Protein AF-A0A1C6W9C1-F1 (afdb_monomer_lite)

pLDDT: mean 70.05, std 22.64, range [3.46, 96.0]

Radius of gyration: 82.76 Å; chains: 1; bounding box: 197×88×216 Å

InterPro domains:
  IPR041668 RBP-2-like, helical domain [PF18515] (142-446)

Foldseek 3Di:
DDDDDDDDDDDDDDDDDDYDDDDDDDDDDDDDDDDDDDDDDDDDDDDDDDDDDDDDDDDDDDDDDDDDDDDDDDDDDDDDDDDDDDDDDDDDDPDDPDDDDDDDDDPPPDPDDDDDDDDDDPPPPPPLCPPDLDADDDDLVLVLALLLDFPQDPVPLHCLLLQLLLLLLVLLLVLDVVVDDPVCVVLSVVLVVLSVVLVVLSVVLCVVLVVLSVQLVVLLVLLLDCQRCVVPPDPDPPDRSNVVSSVVSSVSRRVSSVVSSVSSVVSVVSCVVVLLVCLVPPVVPLLVSLLVLLVVLLVVLVVLLVCLVVQPLQPDPVPLVLLVLVLVVCVVLPHDVSLSSSSVVLSSSSVSLNVLLNVLNVQSVVLSVVSVVLNVVSVDRDRSVCSVVSSSVSSSSSSSNVVSSVSSVSSSVVNVSSVVSVLSSLLVLLVCLFFHRDPVNDSDPDRPQDDLPPDLVPVLLVVLQVLCCVVQVDGLVPDDLPPRDDPPVVLSVLNVVLSVLSVLLVVLSVVLVVLNVPPQDDPVRLSVQLCVQQVDDDSVSNSVSSVVSNVSSVVNVVSSVVSSVSSVVSSVSNVVSSVVSVVSSVVSVVVVVVVVVLVVLLVVLVVLLVVLVVLLVLLVLLVVLVVLLVVLLVVVVVLCVLQPDDPVVLNVVSVVLVVVLVVLSCVQDVDDSVVLSVLSVVLNPVPCSVPDPDPVVSVVNVVSSCVSSVRCVPRDPVSSVVSSVSSVVSSVVSVVSVVVSVVVSLVVLLVVLVVLLVVLVVLLVVLVVLLVVLLVLLVVLVVLLVQLVVFLVVVVPPPCNPDGPVVSNVVSLVVSVVSVVVSVVSVCVSVVSLVVSVVSLVVSVVSVVSVVVVCVVDDDDDDVSVVVSVVSSVVSCVSSDPVVSVVSVVSNVVSVCSNVVSNVSSVCSVCCVPPPDDDDDDDDDDDDDDDDDDDDPPPLPPVLPVLVVVLVVLCPDPPDDPVVSVVVSVVSVVVSVVRNPPPPPPGD

Organism: Plasmodium chabaudi chabaudi (NCBI:txid31271)

Sequence (988 aa):
MKKFIYITTTYIVLFASLEGTYGRRIETEKKNHDTQLNNFYLYHNLGGNLNDSNPSNEKHDNNKNDVISDNKFIQPHSITYFGNQKDTANNEITLYNDYTNQNDFDTFKSFNNDNEKENRRETIVKSSFIQKFIHPSFDHSLYNKIDIIYGTSYANENLEFFYVNLVVACELQNLLSMNTYARSKPVIESTRAKLRQVDGNIAKTIKECENIKKQLINAMLNFQNPLFEFYKKRIHGYYNPYAGPQIEYVKCMLPRYTNLKRQVDDAIAIMKPEYDYLTYYRYKTVDYFYKKYAISTKQHIITHLNNLKNYTVINDNETVPHIKSLIEILKSEGEHESLAAKLFFLEKQIEDAINKSRIYVEKCKLSDSLMNDYLKDSQISHYYYELLDKITLIANRRSIFMYNFNNLKSLETVYKYQKEVLNRFVKTLGSLLIEKPDPNNDQIFKDDFDEFDKPIPKSNFTELETKFFEIFKQKWDSYDNEKTLGKNGNQDNNVSLILQHMTKFKDLIDTMESYKTKDVLSKEEVLSRIDTHLNKKNYKEIENGLKESYKLTKEWKKLKHEIKTKLEEDNAKALQLETEIKDLFKTYLEINGEAIRLNTLKFELKEKIQNISDKNEYVKKAIDLKKVVENNNAYIDELAKISPYHVTEYVNKKDKIYSTINSELSKIYQGDLDALYNQLSSVVKENAIDNTEDKTELENLKSKIHEEYNKIQTMETEAVKLNLSTIESKKNELSTIIAEMKKHIYEKLNNELNTKLEDFKNKKNQLSNNISDYSNYNDELNKYKSKISEIKNQYNDQSNIDNIKDEDAKQNYEQSKEYAKTISAKEDEISKTINEIKHMKADILNKVNVFADLENNHKEKINPEHESFAELVNKIKSETSDDQLNGYEKNFNDSKSLINETKKSIEEEYQNMNILKKVNGYLKVCKNTTESIEIFRNKQKKLNEMLNQNIETIKNCNLIEKSYTNKFGNTLTDKKTELEKTFTELSL

Secondary structure (DSSP, 8-state):
----------------------------------------------------------------------------------------------------------TTS-------------------------PPP--TTGGG-GGGSTT--TTTS--HHHHHHHHHHHHHHHHHHTT--TTTHHHHHHHHHHHHHHHHHHHHHHHHTHHHHHHHHHHHHHHH-TTTTTT---S-TT--TTHHHHHHHHHHHHHHHHHHHHHHHHHHHHHHHHHHHHHHHHHHHHHHHHHHHHHHHHHHHHHHHTTGGG-GGGT--SHHHHHHHHHHHHHHHT--HHHHHHHHHHHHHHHHHHHHHHHHHHHHHHHHHHHHHHHHHTTS---GGGHHHHHHHHHHHHHHHHHHHHHHHHHHHHHHHHHHHHHHHHHHHHHHHH-PPPSS--S----TT-TT-SPPSHHHHHHHHHHHHHHHSS-GGG--TTTS--S-HHHHHHHHHHHHHHHHHHHHHHHHHHTTSS----HHHHHHHHHHHH--SSHHHHHHHHHHHHHHHHHHHHHHHHHHHHHHHHHHHHHHHHHHHHHHHHHHHHHHHHHHHHHHHHHHHHHHHHHHHHHHHHHHHHHHHHHHHHHHHHHHHHHHHH-SS--HHHHHHHHHHHHHHHHHHHHH-SS-HHHHHHHHHHHTT---TTT---HHHHHHHHHHHHHHHHHHHT--HHHHHHHHHHHHHHHHHHHHHHHHHHHHHHHHHHHHHHHHHH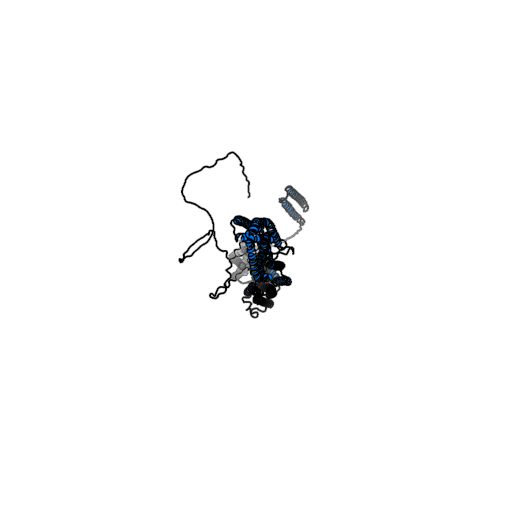HHHHHHHHHHHHHHHHHTHHHHHHHHHHHHHHHHHHHHSTT-TT---HHHHHHHHHHHHHHHHHHHHHHHHHHHHHHHHHHHHHHHHHHHHHHHHHHHT------THHHHHHHHHHHHHHHT-HHHHHHHHHHHHHHHHHHHHHHHHHHHHHHTTT--------------------GGGGGGGGGTTHHHHHHHHHHT--SS-HHHHHHHHHHHHHHHHHHHGGGGGG--

Structure (mmCIF, N/CA/C/O backbone):
data_AF-A0A1C6W9C1-F1
#
_entry.id   AF-A0A1C6W9C1-F1
#
loop_
_atom_site.group_PDB
_atom_site.id
_atom_site.type_symbol
_atom_site.label_atom_id
_atom_site.label_alt_id
_atom_site.label_comp_id
_atom_site.label_asym_id
_atom_site.label_entity_id
_atom_site.label_seq_id
_atom_site.pdbx_PDB_ins_code
_atom_site.Cartn_x
_atom_site.Cartn_y
_atom_site.Cartn_z
_atom_site.occupancy
_atom_site.B_iso_or_equiv
_atom_site.auth_seq_id
_atom_site.auth_comp_id
_atom_site.auth_asym_id
_atom_site.auth_atom_id
_atom_site.pdbx_PDB_model_num
ATOM 1 N N . MET A 1 1 ? -65.402 14.819 9.515 1.00 27.70 1 MET A N 1
ATOM 2 C CA . MET A 1 1 ? -64.866 13.642 8.780 1.00 27.70 1 MET A CA 1
ATOM 3 C C . MET A 1 1 ? -64.362 14.089 7.407 1.00 27.70 1 MET A C 1
ATOM 5 O O . MET A 1 1 ? -64.783 15.151 6.979 1.00 27.70 1 MET A O 1
ATOM 9 N N . LYS A 1 2 ? -63.472 13.295 6.775 1.00 25.50 2 LYS A N 1
ATOM 10 C CA . LYS A 1 2 ? -63.369 12.949 5.323 1.00 25.50 2 LYS A CA 1
ATOM 11 C C . LYS A 1 2 ? -64.266 13.780 4.367 1.00 25.50 2 LYS A C 1
ATOM 13 O O . LYS A 1 2 ? -65.445 13.883 4.666 1.00 25.50 2 LYS A O 1
ATOM 18 N N . LYS A 1 3 ? -63.932 14.248 3.156 1.00 25.17 3 LYS A N 1
ATOM 19 C CA . LYS A 1 3 ? -62.969 13.975 2.046 1.00 25.17 3 LYS A CA 1
ATOM 20 C C . LYS A 1 3 ? -63.687 14.570 0.771 1.00 25.17 3 LYS A C 1
ATOM 22 O O . LYS A 1 3 ? -64.852 14.923 0.903 1.00 25.17 3 LYS A O 1
ATOM 27 N N . PHE A 1 4 ? -63.226 14.562 -0.492 1.00 22.94 4 PHE A N 1
ATOM 28 C CA . PHE A 1 4 ? -61.932 14.825 -1.170 1.00 22.94 4 PHE A CA 1
ATOM 29 C C . PHE A 1 4 ? -62.109 14.519 -2.695 1.00 22.94 4 PHE A C 1
ATOM 31 O O . PHE A 1 4 ? -62.665 13.463 -2.986 1.00 22.94 4 PHE A O 1
ATOM 38 N N . ILE A 1 5 ? -61.526 15.320 -3.621 1.00 25.52 5 ILE A N 1
ATOM 39 C CA . ILE A 1 5 ? -61.336 15.063 -5.094 1.00 25.52 5 ILE A CA 1
ATOM 40 C C . ILE A 1 5 ? -62.679 15.003 -5.911 1.00 25.52 5 ILE A C 1
ATOM 42 O O . ILE A 1 5 ? -63.713 14.747 -5.309 1.00 25.52 5 ILE A O 1
ATOM 46 N N . TYR A 1 6 ? -62.857 15.291 -7.221 1.00 22.55 6 TYR A N 1
ATOM 47 C CA . TYR A 1 6 ? -62.050 15.506 -8.459 1.00 22.55 6 TYR A CA 1
ATOM 48 C C . TYR A 1 6 ? -62.487 16.815 -9.206 1.00 22.55 6 TYR A C 1
ATOM 50 O O . TYR A 1 6 ? -63.576 17.299 -8.919 1.00 22.55 6 TYR A O 1
ATOM 58 N N . ILE A 1 7 ? -61.716 17.550 -10.048 1.00 22.97 7 ILE A N 1
ATOM 59 C CA . ILE A 1 7 ? -60.753 17.238 -11.155 1.00 22.97 7 ILE A CA 1
ATOM 60 C C . ILE A 1 7 ? -61.514 16.756 -12.433 1.00 22.97 7 ILE A C 1
ATOM 62 O O . ILE A 1 7 ? -62.375 15.900 -12.302 1.00 22.97 7 ILE A O 1
ATOM 66 N N . THR A 1 8 ? -61.367 17.238 -13.688 1.00 24.42 8 THR A N 1
ATOM 67 C CA . THR A 1 8 ? -60.369 18.067 -14.436 1.00 24.42 8 THR A CA 1
ATOM 68 C C . THR A 1 8 ? -61.051 18.877 -15.575 1.00 24.42 8 THR A C 1
ATOM 70 O O . THR A 1 8 ? -62.169 18.535 -15.953 1.00 24.42 8 THR A O 1
ATOM 73 N N . THR A 1 9 ? -60.355 19.836 -16.221 1.00 24.34 9 THR A N 1
ATOM 74 C CA . THR A 1 9 ? -60.851 20.636 -17.380 1.00 24.34 9 THR A CA 1
ATOM 75 C C . THR A 1 9 ? -59.701 21.033 -18.349 1.00 24.34 9 THR A C 1
ATOM 77 O O . THR A 1 9 ? -58.560 21.079 -17.903 1.00 24.34 9 THR A O 1
ATOM 80 N N . THR A 1 10 ? -59.927 21.460 -19.608 1.00 25.28 10 THR A N 1
ATOM 81 C CA . THR A 1 10 ? -60.122 20.608 -20.815 1.00 25.28 10 THR A CA 1
ATOM 82 C C . THR A 1 10 ? -59.780 21.363 -22.137 1.00 25.28 10 THR A C 1
ATOM 84 O O . THR A 1 10 ? -60.109 22.542 -22.241 1.00 25.28 10 THR A O 1
ATOM 87 N N . TYR A 1 11 ? -59.180 20.694 -23.146 1.00 23.39 11 TYR A N 1
ATOM 88 C CA . TYR A 1 11 ? -58.782 21.220 -24.493 1.00 23.39 11 TYR A CA 1
ATOM 89 C C . TYR A 1 11 ? -57.946 22.544 -24.467 1.00 23.39 11 TYR A C 1
ATOM 91 O O . TYR A 1 11 ? -57.423 22.870 -23.408 1.00 23.39 11 TYR A O 1
ATOM 99 N N . ILE A 1 12 ? -57.618 23.325 -25.523 1.00 24.33 12 ILE A N 1
ATOM 100 C CA . ILE A 1 12 ? -57.845 23.402 -27.001 1.00 24.33 12 ILE A CA 1
ATOM 101 C C . ILE A 1 12 ? -56.511 23.960 -27.609 1.00 24.33 12 ILE A C 1
ATOM 103 O O . ILE A 1 12 ? -55.920 24.811 -26.954 1.00 24.33 12 ILE A O 1
ATOM 107 N N . VAL A 1 13 ? -55.869 23.610 -28.746 1.00 23.17 13 VAL A N 1
ATOM 108 C CA . VAL A 1 13 ? -56.087 22.816 -29.992 1.00 23.17 13 VAL A CA 1
ATOM 109 C C . VAL A 1 13 ? -56.267 23.641 -31.302 1.00 23.17 13 VAL A C 1
ATOM 111 O O . VAL A 1 13 ? -57.380 23.998 -31.657 1.00 23.17 13 VAL A O 1
ATOM 114 N N . LEU A 1 14 ? -55.146 23.824 -32.037 1.00 23.52 14 LEU A N 1
ATOM 115 C CA . LEU A 1 14 ? -54.945 24.085 -33.495 1.00 23.52 14 LEU A CA 1
ATOM 116 C C . LEU A 1 14 ? -55.646 25.251 -34.245 1.00 23.52 14 LEU A C 1
ATOM 118 O O . LEU A 1 14 ? -56.863 25.344 -34.267 1.00 23.52 14 LEU A O 1
ATOM 122 N N . PHE A 1 15 ? -54.861 25.988 -35.056 1.00 23.09 15 PHE A N 1
ATOM 123 C CA . PHE A 1 15 ? -55.059 26.177 -36.519 1.00 23.09 15 PHE A CA 1
ATOM 124 C C . PHE A 1 15 ? -53.733 26.644 -37.187 1.00 23.09 15 PHE A C 1
ATOM 126 O O . PHE A 1 15 ? -52.710 26.671 -36.501 1.00 23.09 15 PHE A O 1
ATOM 133 N N . ALA A 1 16 ? -53.681 26.890 -38.510 1.00 24.77 16 ALA A N 1
ATOM 134 C CA . ALA A 1 16 ? -52.428 26.794 -39.289 1.00 24.77 16 ALA A CA 1
ATOM 135 C C . ALA A 1 16 ? -52.236 27.776 -40.478 1.00 24.77 16 ALA A C 1
ATOM 137 O O . ALA A 1 16 ? -53.202 28.304 -41.020 1.00 24.77 16 ALA A O 1
ATOM 138 N N . SER A 1 17 ? -50.984 27.807 -40.975 1.00 24.00 17 SER A N 1
ATOM 139 C CA . SER A 1 17 ? -50.546 27.939 -42.392 1.00 24.00 17 SER A CA 1
ATOM 140 C C . SER A 1 17 ? -50.217 29.309 -43.042 1.00 24.00 17 SER A C 1
ATOM 142 O O . SER A 1 17 ? -50.783 30.337 -42.694 1.00 24.00 17 SER A O 1
ATOM 144 N N . LEU A 1 18 ? -49.333 29.201 -44.061 1.00 23.80 18 LEU A N 1
ATOM 145 C CA . LEU A 1 18 ? -49.008 30.082 -45.213 1.00 23.80 18 LEU A CA 1
ATOM 146 C C . LEU A 1 18 ? -47.905 31.179 -45.122 1.00 23.80 18 LEU A C 1
ATOM 148 O O . LEU A 1 18 ? -48.013 32.134 -44.369 1.00 23.80 18 LEU A O 1
ATOM 152 N N . GLU A 1 19 ? -46.913 31.013 -46.026 1.00 24.11 19 GLU A N 1
ATOM 153 C CA . GLU A 1 19 ? -46.139 32.009 -46.825 1.00 24.11 19 GLU A CA 1
ATOM 154 C C . GLU A 1 19 ? -45.253 33.089 -46.128 1.00 24.11 19 GLU A C 1
ATOM 156 O O . GLU A 1 19 ? -45.511 33.519 -45.015 1.00 24.11 19 GLU A O 1
ATOM 161 N N . GLY A 1 20 ? -44.144 33.587 -46.714 1.00 22.75 20 GLY A N 1
ATOM 162 C CA . GLY A 1 20 ? -43.432 33.167 -47.937 1.00 22.75 20 GLY A CA 1
ATOM 163 C C . GLY A 1 20 ? -42.252 34.078 -48.384 1.00 22.75 20 GLY A C 1
ATOM 164 O O . GLY A 1 20 ? -42.460 35.211 -48.788 1.00 22.75 20 GLY A O 1
ATOM 165 N N . THR A 1 21 ? -41.024 33.527 -48.429 1.00 23.30 21 THR A N 1
ATOM 166 C CA . THR A 1 21 ? -39.892 33.839 -49.364 1.00 23.30 21 THR A CA 1
ATOM 167 C C . THR A 1 21 ? -39.228 35.243 -49.538 1.00 23.30 21 THR A C 1
ATOM 169 O O . THR A 1 21 ? -39.821 36.166 -50.073 1.00 23.30 21 THR A O 1
ATOM 172 N N . TYR A 1 22 ? -37.882 35.245 -49.387 1.00 22.22 22 TYR A N 1
ATOM 173 C CA . TYR A 1 22 ? -36.824 35.967 -50.164 1.00 22.22 22 TYR A CA 1
ATOM 174 C C . TYR A 1 22 ? -36.498 37.487 -50.012 1.00 22.22 22 TYR A C 1
ATOM 176 O O . TYR A 1 22 ? -37.352 38.333 -49.800 1.00 22.22 22 TYR A O 1
ATOM 184 N N . GLY A 1 23 ? -35.202 37.810 -50.245 1.00 23.12 23 GLY A N 1
ATOM 185 C CA . GLY A 1 23 ? -34.590 39.162 -50.367 1.00 23.12 23 GLY A CA 1
ATOM 186 C C . GLY A 1 23 ? -33.672 39.529 -49.180 1.00 23.12 23 GLY A C 1
ATOM 187 O O . GLY A 1 23 ? -34.161 39.631 -48.067 1.00 23.12 23 GLY A O 1
ATOM 188 N N . ARG A 1 24 ? -32.330 39.660 -49.220 1.00 21.92 24 ARG A N 1
ATOM 189 C CA . ARG A 1 24 ? -31.257 39.946 -50.218 1.00 21.92 24 ARG A CA 1
ATOM 190 C C . ARG A 1 24 ? -30.786 41.420 -50.338 1.00 21.92 24 ARG A C 1
ATOM 192 O O . ARG A 1 24 ? -31.038 42.060 -51.345 1.00 21.92 24 ARG A O 1
ATOM 199 N N . ARG A 1 25 ? -29.967 41.839 -49.353 1.00 24.83 25 ARG A N 1
ATOM 200 C CA . ARG A 1 25 ? -28.681 42.597 -49.440 1.00 24.83 25 ARG A CA 1
ATOM 201 C C . ARG A 1 25 ? -28.566 43.857 -50.334 1.00 24.83 25 ARG A C 1
ATOM 203 O O . ARG A 1 25 ? -28.588 43.721 -51.549 1.00 24.83 25 ARG A O 1
ATOM 210 N N . ILE A 1 26 ? -28.206 44.993 -49.712 1.00 23.64 26 ILE A N 1
ATOM 211 C CA . ILE A 1 26 ? -27.353 46.133 -50.174 1.00 23.64 26 ILE A CA 1
ATOM 212 C C . ILE A 1 26 ? -27.225 47.079 -48.939 1.00 23.64 26 ILE A C 1
ATOM 214 O O . ILE A 1 26 ? -28.203 47.203 -48.209 1.00 23.64 26 ILE A O 1
ATOM 218 N N . GLU A 1 27 ? -26.056 47.508 -48.428 1.00 24.28 27 GLU A N 1
ATOM 219 C CA . GLU A 1 27 ? -24.995 48.397 -48.979 1.00 24.28 27 GLU A CA 1
ATOM 220 C C . GLU A 1 27 ? -25.460 49.885 -49.054 1.00 24.28 27 GLU A C 1
ATOM 222 O O . GLU A 1 27 ? -26.608 50.129 -49.395 1.00 24.28 27 GLU A O 1
ATOM 227 N N . THR A 1 28 ? -24.703 50.950 -48.713 1.00 25.48 28 THR A N 1
ATOM 228 C CA . THR A 1 28 ? -23.294 51.137 -48.260 1.00 25.48 28 THR A CA 1
ATOM 229 C C . THR A 1 28 ? -23.062 52.571 -47.695 1.00 25.48 28 THR A C 1
ATOM 231 O O . THR A 1 28 ? -23.976 53.385 -47.734 1.00 25.48 28 THR A O 1
ATOM 234 N N . GLU A 1 29 ? -21.802 52.890 -47.318 1.00 25.20 29 GLU A N 1
ATOM 235 C CA . GLU A 1 29 ? -21.146 54.236 -47.297 1.00 25.20 29 GLU A CA 1
ATOM 236 C C . GLU A 1 29 ? -21.081 55.007 -45.947 1.00 25.20 29 GLU A C 1
ATOM 238 O O . GLU A 1 29 ? -22.024 54.963 -45.170 1.00 25.20 29 GLU A O 1
ATOM 243 N N . LYS A 1 30 ? -19.997 55.735 -45.583 1.00 26.66 30 LYS A N 1
ATOM 244 C CA . LYS A 1 30 ? -18.666 55.967 -46.222 1.00 26.66 30 LYS A CA 1
ATOM 245 C C . LYS A 1 30 ? -17.592 56.443 -45.201 1.00 26.66 30 LYS A C 1
ATOM 247 O O . LYS A 1 30 ? -17.914 57.293 -44.390 1.00 26.66 30 LYS A O 1
ATOM 252 N N . LYS A 1 31 ? -16.343 55.948 -45.356 1.00 26.61 31 LYS A N 1
ATOM 253 C CA . LYS A 1 31 ? -14.986 56.597 -45.289 1.00 26.61 31 LYS A CA 1
ATOM 254 C C . LYS A 1 31 ? -14.658 57.685 -44.228 1.00 26.61 31 LYS A C 1
ATOM 256 O O . LYS A 1 31 ? -15.507 58.477 -43.867 1.00 26.61 31 LYS A O 1
ATOM 261 N N . ASN A 1 32 ? -13.415 57.878 -43.760 1.00 26.66 32 ASN A N 1
ATOM 262 C CA . ASN A 1 32 ? -12.067 57.332 -44.077 1.00 26.66 32 ASN A CA 1
ATOM 263 C C . ASN A 1 32 ? -11.255 57.231 -42.736 1.00 26.66 32 ASN A C 1
ATOM 265 O O . ASN A 1 32 ? -11.911 57.219 -41.701 1.00 26.66 32 ASN A O 1
ATOM 269 N N . HIS A 1 33 ? -9.924 57.130 -42.555 1.00 27.17 33 HIS A N 1
ATOM 270 C CA . HIS A 1 33 ? -8.646 57.202 -43.315 1.00 27.17 33 HIS A CA 1
ATOM 271 C C . HIS A 1 33 ? -7.688 56.121 -42.702 1.00 27.17 33 HIS A C 1
ATOM 273 O O . HIS A 1 33 ? -7.901 55.719 -41.563 1.00 27.17 33 HIS A O 1
ATOM 279 N N . ASP A 1 34 ? -6.826 55.420 -43.454 1.00 26.67 34 ASP A N 1
ATOM 280 C CA . ASP A 1 34 ? -5.367 55.638 -43.691 1.00 26.67 34 ASP A CA 1
ATOM 281 C C . ASP A 1 34 ? -4.448 55.684 -42.439 1.00 26.67 34 ASP A C 1
ATOM 283 O O . ASP A 1 34 ? -4.754 56.406 -41.499 1.00 26.67 34 ASP A O 1
ATOM 287 N N . THR A 1 35 ? -3.298 54.984 -42.339 1.00 25.91 35 THR A N 1
ATOM 288 C CA . THR A 1 35 ? -2.483 54.132 -43.262 1.00 25.91 35 THR A CA 1
ATOM 289 C C . THR A 1 35 ? -1.680 53.051 -42.476 1.00 25.91 35 THR A C 1
ATOM 291 O O . THR A 1 35 ? -1.628 53.139 -41.256 1.00 25.91 35 THR A O 1
ATOM 294 N N . GLN A 1 36 ? -0.930 52.066 -43.024 1.00 24.98 36 GLN A N 1
ATOM 295 C CA . GLN A 1 36 ? -1.016 51.131 -44.184 1.00 24.98 36 GLN A CA 1
ATOM 296 C C . GLN A 1 36 ? 0.091 50.024 -44.032 1.00 24.98 36 GLN A C 1
ATOM 298 O O . GLN A 1 36 ? 1.056 50.261 -43.321 1.00 24.98 36 GLN A O 1
ATOM 303 N N . LEU A 1 37 ? -0.068 48.861 -44.707 1.00 23.09 37 LEU A N 1
ATOM 304 C CA . LEU A 1 37 ? 0.914 47.925 -45.360 1.00 23.09 37 LEU A CA 1
ATOM 305 C C . LEU A 1 37 ? 2.368 47.713 -44.791 1.00 23.09 37 LEU A C 1
ATOM 307 O O . LEU A 1 37 ? 3.017 48.663 -44.390 1.00 23.09 37 LEU A O 1
ATOM 311 N N . ASN A 1 38 ? 3.043 46.539 -44.850 1.00 21.45 38 ASN A N 1
ATOM 312 C CA . ASN A 1 38 ? 2.804 45.251 -45.550 1.00 21.45 38 ASN A CA 1
ATOM 313 C C . ASN A 1 38 ? 3.603 44.032 -44.959 1.00 21.45 38 ASN A C 1
ATOM 315 O O . ASN A 1 38 ? 4.217 44.132 -43.904 1.00 21.45 38 ASN A O 1
ATOM 319 N N . ASN A 1 39 ? 3.584 42.883 -45.660 1.00 23.27 39 ASN A N 1
ATOM 320 C CA . ASN A 1 39 ? 4.070 41.531 -45.279 1.00 23.27 39 ASN A CA 1
ATOM 321 C C . ASN A 1 39 ? 5.590 41.196 -45.477 1.00 23.27 39 ASN A C 1
ATOM 323 O O . ASN A 1 39 ? 6.290 41.910 -46.186 1.00 23.27 39 ASN A O 1
ATOM 327 N N . PHE A 1 40 ? 5.984 39.985 -45.004 1.00 21.69 40 PHE A N 1
ATOM 328 C CA . PHE A 1 40 ? 7.087 39.055 -45.421 1.00 21.69 40 PHE A CA 1
ATOM 329 C C . PHE A 1 40 ? 8.444 38.945 -44.649 1.00 21.69 40 PHE A C 1
ATOM 331 O O . PHE A 1 40 ? 9.349 39.738 -44.849 1.00 21.69 40 PHE A O 1
ATOM 338 N N . TYR A 1 41 ? 8.603 37.804 -43.939 1.00 21.62 41 TYR A N 1
ATOM 339 C CA . TYR A 1 41 ? 9.703 36.788 -43.967 1.00 21.62 41 TYR A CA 1
ATOM 340 C C . TYR A 1 41 ? 11.221 37.085 -43.713 1.00 21.62 41 TYR A C 1
ATOM 342 O O . TYR A 1 41 ? 11.785 38.064 -44.173 1.00 21.62 41 TYR A O 1
ATOM 350 N N . LEU A 1 42 ? 11.894 36.037 -43.175 1.00 20.81 42 LEU A N 1
ATOM 351 C CA . LEU A 1 42 ? 13.330 35.630 -43.288 1.00 20.81 42 LEU A CA 1
ATOM 352 C C . LEU A 1 42 ? 14.462 36.308 -42.449 1.00 20.81 42 LEU A C 1
ATOM 354 O O . LEU A 1 42 ? 15.037 37.307 -42.847 1.00 20.81 42 LEU A O 1
ATOM 358 N N . TYR A 1 43 ? 14.896 35.576 -41.403 1.00 21.06 43 TYR A N 1
ATOM 359 C CA . TYR A 1 43 ? 16.283 35.222 -40.985 1.00 21.06 43 TYR A CA 1
ATOM 360 C C . TYR A 1 43 ? 17.428 36.247 -40.712 1.00 21.06 43 TYR A C 1
ATOM 362 O O . TYR A 1 43 ? 17.757 37.104 -41.517 1.00 21.06 43 TYR A O 1
ATOM 370 N N . HIS A 1 44 ? 18.206 35.878 -39.673 1.00 22.97 44 HIS A N 1
ATOM 371 C CA . HIS A 1 44 ? 19.654 36.089 -39.419 1.00 22.97 44 HIS A CA 1
ATOM 372 C C . HIS A 1 44 ? 20.233 37.406 -38.830 1.00 22.97 44 HIS A C 1
ATOM 374 O O . HIS A 1 44 ? 20.428 38.390 -39.526 1.00 22.97 44 HIS A O 1
ATOM 380 N N . ASN A 1 45 ? 20.784 37.227 -37.614 1.00 23.25 45 ASN A N 1
ATOM 381 C CA . ASN A 1 45 ? 22.105 37.665 -37.107 1.00 23.25 45 ASN A CA 1
ATOM 382 C C . ASN A 1 45 ? 22.421 39.150 -36.810 1.00 23.25 45 ASN A C 1
ATOM 384 O O . ASN A 1 45 ? 22.118 40.045 -37.583 1.00 23.25 45 ASN A O 1
ATOM 388 N N . LEU A 1 46 ? 23.245 39.318 -35.753 1.00 23.05 46 LEU A N 1
ATOM 389 C CA . LEU A 1 46 ? 23.882 40.552 -35.242 1.00 23.05 46 LEU A CA 1
ATOM 390 C C . LEU A 1 46 ? 22.895 41.565 -34.608 1.00 23.05 46 LEU A C 1
ATOM 392 O O . LEU A 1 46 ? 21.811 41.781 -35.124 1.00 23.05 46 LEU A O 1
ATOM 396 N N . GLY A 1 47 ? 23.200 42.238 -33.493 1.00 20.67 47 GLY A N 1
ATOM 397 C CA . GLY A 1 47 ? 24.323 42.097 -32.553 1.00 20.67 47 GLY A CA 1
ATOM 398 C C . GLY A 1 47 ? 24.570 43.395 -31.758 1.00 20.67 47 GLY A C 1
ATOM 399 O O . GLY A 1 47 ? 24.323 44.471 -32.283 1.00 20.67 47 GLY A O 1
ATOM 400 N N . GLY A 1 48 ? 25.110 43.305 -30.534 1.00 20.70 48 GLY A N 1
ATOM 401 C CA . GLY A 1 48 ? 25.706 44.459 -29.830 1.00 20.70 48 GLY A CA 1
ATOM 402 C C . GLY A 1 48 ? 24.829 45.231 -28.826 1.00 20.70 48 GLY A C 1
ATOM 403 O O . GLY A 1 48 ? 24.244 46.248 -29.160 1.00 20.70 48 GLY A O 1
ATOM 404 N N . ASN A 1 49 ? 24.836 44.762 -27.573 1.00 21.67 49 ASN A N 1
ATOM 405 C CA . ASN A 1 49 ? 25.281 45.500 -26.374 1.00 21.67 49 ASN A CA 1
ATOM 406 C C . ASN A 1 49 ? 24.991 47.022 -26.234 1.00 21.67 49 ASN A C 1
ATOM 408 O O . ASN A 1 49 ? 25.555 47.805 -26.993 1.00 21.67 49 ASN A O 1
ATOM 412 N N . LEU A 1 50 ? 24.293 47.428 -25.156 1.00 22.67 50 LEU A N 1
ATOM 413 C CA . LEU A 1 50 ? 24.801 48.301 -24.062 1.00 22.67 50 LEU A CA 1
ATOM 414 C C . LEU A 1 50 ? 23.680 48.701 -23.059 1.00 22.67 50 LEU A C 1
ATOM 416 O O . LEU A 1 50 ? 22.586 49.048 -23.481 1.00 22.67 50 LEU A O 1
ATOM 420 N N . ASN A 1 51 ? 24.005 48.627 -21.757 1.00 22.55 51 ASN A N 1
ATOM 421 C CA . ASN A 1 51 ? 23.790 49.573 -20.629 1.00 22.55 51 ASN A CA 1
ATOM 422 C C . ASN A 1 51 ? 22.529 50.499 -20.587 1.00 22.55 51 ASN A C 1
ATOM 424 O O . ASN A 1 51 ? 22.122 51.053 -21.597 1.00 22.55 51 ASN A O 1
ATOM 428 N N . ASP A 1 52 ? 21.918 50.835 -19.436 1.00 22.28 52 ASP A N 1
ATOM 429 C CA . ASP A 1 52 ? 22.274 50.592 -18.020 1.00 22.28 52 ASP A CA 1
ATOM 430 C C . ASP A 1 52 ? 21.084 50.832 -17.043 1.00 22.28 52 ASP A C 1
ATOM 432 O O . ASP A 1 52 ? 19.993 51.217 -17.458 1.00 22.28 52 ASP A O 1
ATOM 436 N N . SER A 1 53 ? 21.356 50.744 -15.732 1.00 23.28 53 SER A N 1
ATOM 437 C CA . SER A 1 53 ? 20.630 51.390 -14.605 1.00 23.28 53 SER A CA 1
ATOM 438 C C . SER A 1 53 ? 19.282 50.826 -14.086 1.00 23.28 53 SER A C 1
ATOM 440 O O . SER A 1 53 ? 18.189 51.140 -14.547 1.00 23.28 53 SER A O 1
ATOM 442 N N . ASN A 1 54 ? 19.403 50.100 -12.965 1.00 21.06 54 ASN A N 1
ATOM 443 C CA . ASN A 1 54 ? 18.511 50.128 -11.782 1.00 21.06 54 ASN A CA 1
ATOM 444 C C . ASN A 1 54 ? 18.459 51.560 -11.148 1.00 21.06 54 ASN A C 1
ATOM 446 O O . ASN A 1 54 ? 19.308 52.365 -11.542 1.00 21.06 54 ASN A O 1
ATOM 450 N N . PRO A 1 55 ? 17.610 51.904 -10.131 1.00 35.56 55 PRO A N 1
ATOM 451 C CA . PRO A 1 55 ? 16.955 51.006 -9.158 1.00 35.56 55 PRO A CA 1
ATOM 452 C C . PRO A 1 55 ? 15.513 51.369 -8.682 1.00 35.56 55 PRO A C 1
ATOM 454 O O . PRO A 1 55 ? 14.912 52.342 -9.116 1.00 35.56 55 PRO A O 1
ATOM 457 N N . SER A 1 56 ? 15.012 50.555 -7.735 1.00 24.44 56 SER A N 1
ATOM 458 C CA . SER A 1 56 ? 14.137 50.838 -6.560 1.00 24.44 56 SER A CA 1
ATOM 459 C C . SER A 1 56 ? 13.461 52.223 -6.407 1.00 24.44 56 SER A C 1
ATOM 461 O O . SER A 1 56 ? 14.115 53.246 -6.576 1.00 24.44 56 SER A O 1
ATOM 463 N N . ASN A 1 57 ? 12.248 52.346 -5.852 1.00 22.61 57 ASN A N 1
ATOM 464 C CA . ASN A 1 57 ? 11.818 51.837 -4.531 1.00 22.61 57 ASN A CA 1
ATOM 465 C C . ASN A 1 57 ? 10.304 52.068 -4.336 1.00 22.61 57 ASN A C 1
ATOM 467 O O . ASN A 1 57 ? 9.824 53.081 -4.826 1.00 22.61 57 ASN A O 1
ATOM 471 N N . GLU A 1 58 ? 9.616 51.275 -3.497 1.00 24.56 58 GLU A N 1
ATOM 472 C CA . GLU A 1 58 ? 8.612 51.808 -2.545 1.00 24.56 58 GLU A CA 1
ATOM 473 C C . GLU A 1 58 ? 8.203 50.792 -1.456 1.00 24.56 58 GLU A C 1
ATOM 475 O O . GLU A 1 58 ? 8.584 49.621 -1.515 1.00 24.56 58 GLU A O 1
ATOM 480 N N . LYS A 1 59 ? 7.498 51.256 -0.410 1.00 27.06 59 LYS A N 1
ATOM 481 C CA . LYS A 1 59 ? 7.178 50.494 0.814 1.00 27.06 59 LYS A CA 1
ATOM 482 C C . LYS A 1 59 ? 5.731 50.696 1.293 1.00 27.06 59 LYS A C 1
ATOM 484 O O . LYS A 1 59 ? 5.324 51.830 1.494 1.00 27.06 59 LYS A O 1
ATOM 489 N N . HIS A 1 60 ? 5.102 49.574 1.652 1.00 22.58 60 HIS A N 1
ATOM 490 C CA . HIS A 1 60 ? 4.167 49.360 2.775 1.00 22.58 60 HIS A CA 1
ATOM 491 C C . HIS A 1 60 ? 2.837 50.143 2.922 1.00 22.58 60 HIS A C 1
ATOM 493 O O . HIS A 1 60 ? 2.815 51.347 3.133 1.00 22.58 60 HIS A O 1
ATOM 499 N N . ASP A 1 61 ? 1.774 49.329 3.032 1.00 24.02 61 ASP A N 1
ATOM 500 C CA . ASP A 1 61 ? 0.615 49.390 3.950 1.00 24.02 61 ASP A CA 1
ATOM 501 C C . ASP A 1 61 ? -0.350 50.605 3.879 1.00 24.02 61 ASP A C 1
ATOM 503 O O . ASP A 1 61 ? 0.039 51.759 3.985 1.00 24.02 61 ASP A O 1
ATOM 507 N N . ASN A 1 62 ? -1.679 50.426 3.815 1.00 24.48 62 ASN A N 1
ATOM 508 C CA . ASN A 1 62 ? -2.494 49.628 4.747 1.00 24.48 62 ASN A CA 1
ATOM 509 C C . ASN A 1 62 ? -3.915 49.294 4.208 1.00 24.48 62 ASN A C 1
ATOM 511 O O . ASN A 1 62 ? -4.501 50.114 3.518 1.00 24.48 62 ASN A O 1
ATOM 515 N N . ASN A 1 63 ? -4.464 48.139 4.635 1.00 24.45 63 ASN A N 1
ATOM 516 C CA . ASN A 1 63 ? -5.848 47.851 5.111 1.00 24.45 63 ASN A CA 1
ATOM 517 C C . ASN A 1 63 ? -7.075 48.659 4.561 1.00 24.45 63 ASN A C 1
ATOM 519 O O . ASN A 1 63 ? -7.050 49.880 4.533 1.00 24.45 63 ASN A O 1
ATOM 523 N N . LYS A 1 64 ? -8.266 48.077 4.286 1.00 24.58 64 LYS A N 1
ATOM 524 C CA . LYS A 1 64 ? -8.870 46.815 4.791 1.00 24.58 64 LYS A CA 1
ATOM 525 C C . LYS A 1 64 ? -10.144 46.367 4.017 1.00 24.58 64 LYS A C 1
ATOM 527 O O . LYS A 1 64 ? -10.788 47.195 3.388 1.00 24.58 64 LYS A O 1
ATOM 532 N N . ASN A 1 65 ? -10.550 45.111 4.263 1.00 24.09 65 ASN A N 1
ATOM 533 C CA . ASN A 1 65 ? -11.902 44.506 4.166 1.00 24.09 65 ASN A CA 1
ATOM 534 C C . ASN A 1 65 ? -12.550 44.128 2.796 1.00 24.09 65 ASN A C 1
ATOM 536 O O . ASN A 1 65 ? -12.923 44.968 1.989 1.00 24.09 65 ASN A O 1
ATOM 540 N N . ASP A 1 66 ? -12.814 42.814 2.699 1.00 24.41 66 ASP A N 1
ATOM 541 C CA . ASP A 1 66 ? -14.063 42.135 2.287 1.00 24.41 66 ASP A CA 1
ATOM 542 C C . ASP A 1 66 ? -14.404 41.730 0.823 1.00 24.41 66 ASP A C 1
ATOM 544 O O . ASP A 1 66 ? -15.077 42.435 0.081 1.00 24.41 66 ASP A O 1
ATOM 548 N N . VAL A 1 67 ? -14.141 40.429 0.569 1.00 23.38 67 VAL A N 1
ATOM 549 C CA . VAL A 1 67 ? -15.090 39.394 0.063 1.00 23.38 67 VAL A CA 1
ATOM 550 C C . VAL A 1 67 ? -15.290 39.198 -1.464 1.00 23.38 67 VAL A C 1
ATOM 552 O O . VAL A 1 67 ? -15.839 40.038 -2.161 1.00 23.38 67 VAL A O 1
ATOM 555 N N . ILE A 1 68 ? -14.964 37.966 -1.911 1.00 25.39 68 ILE A N 1
ATOM 556 C CA . ILE A 1 68 ? -15.271 37.282 -3.199 1.00 25.39 68 ILE A CA 1
ATOM 557 C C . ILE A 1 68 ? -14.714 37.988 -4.458 1.00 25.39 68 ILE A C 1
ATOM 559 O O . ILE A 1 68 ? -15.306 38.930 -4.965 1.00 25.39 68 ILE A O 1
ATOM 563 N N . SER A 1 69 ? -13.530 37.659 -4.995 1.00 24.41 69 SER A N 1
ATOM 564 C CA . SER A 1 69 ? -12.982 36.369 -5.490 1.00 24.41 69 SER A CA 1
ATOM 565 C C . SER A 1 69 ? -13.503 35.934 -6.873 1.00 24.41 69 SER A C 1
ATOM 567 O O . SER A 1 69 ? -14.392 35.088 -6.979 1.00 24.41 69 SER A O 1
ATOM 569 N N . ASP A 1 70 ? -12.884 36.467 -7.929 1.00 26.75 70 ASP A N 1
ATOM 570 C CA . ASP A 1 70 ? -12.988 35.948 -9.300 1.00 26.75 70 ASP A CA 1
ATOM 571 C C . ASP A 1 70 ? -11.739 35.105 -9.652 1.00 26.75 70 ASP A C 1
ATOM 573 O O . ASP A 1 70 ? -10.667 35.273 -9.064 1.00 26.75 70 ASP A O 1
ATOM 577 N N . ASN A 1 71 ? -11.867 34.149 -10.572 1.00 25.59 71 ASN A N 1
ATOM 578 C CA . ASN A 1 71 ? -10.896 33.063 -10.748 1.00 25.59 71 ASN A CA 1
ATOM 579 C C . ASN A 1 71 ? -9.675 33.437 -11.607 1.00 25.59 71 ASN A C 1
ATOM 581 O O . ASN A 1 71 ? -9.796 33.546 -12.831 1.00 25.59 71 ASN A O 1
ATOM 585 N N . LYS A 1 72 ? -8.469 33.455 -11.008 1.00 25.72 72 LYS A N 1
ATOM 586 C CA . LYS A 1 72 ? -7.206 33.080 -11.689 1.00 25.72 72 LYS A CA 1
ATOM 587 C C . LYS A 1 72 ? -6.019 32.865 -10.736 1.00 25.72 72 LYS A C 1
ATOM 589 O O . LYS A 1 72 ? -5.625 33.783 -10.035 1.00 25.72 72 LYS A O 1
ATOM 594 N N . PHE A 1 73 ? -5.412 31.676 -10.842 1.00 23.36 73 PHE A N 1
ATOM 595 C CA . PHE A 1 73 ? -4.100 31.253 -10.316 1.00 23.36 73 PHE A CA 1
ATOM 596 C C . PHE A 1 73 ? -3.792 31.471 -8.820 1.00 23.36 73 PHE A C 1
ATOM 598 O O . PHE A 1 73 ? -3.501 32.583 -8.402 1.00 23.36 73 PHE A O 1
ATOM 605 N N . ILE A 1 74 ? -3.610 30.366 -8.080 1.00 21.80 74 ILE A N 1
ATOM 606 C CA . ILE A 1 74 ? -2.340 30.046 -7.391 1.00 21.80 74 ILE A CA 1
ATOM 607 C C . ILE A 1 74 ? -2.306 28.566 -6.943 1.00 21.80 74 ILE A C 1
ATOM 609 O O . ILE A 1 74 ? -3.334 27.922 -6.774 1.00 21.80 74 ILE A O 1
ATOM 613 N N . GLN A 1 75 ? -1.076 28.053 -6.852 1.00 22.61 75 GLN A N 1
ATOM 614 C CA . GLN A 1 75 ? -0.564 26.767 -6.344 1.00 22.61 75 GLN A CA 1
ATOM 615 C C . GLN A 1 75 ? -1.504 25.845 -5.522 1.00 22.61 75 GLN A C 1
ATOM 617 O O . GLN A 1 75 ? -2.073 26.287 -4.524 1.00 22.61 75 GLN A O 1
ATOM 622 N N . PRO A 1 76 ? -1.511 24.520 -5.789 1.00 24.06 76 PRO A N 1
ATOM 623 C CA . PRO A 1 76 ? -1.975 23.532 -4.819 1.00 24.06 76 PRO A CA 1
ATOM 624 C C . PRO A 1 76 ? -0.905 23.280 -3.739 1.00 24.06 76 PRO A C 1
ATOM 626 O O . PRO A 1 76 ? 0.165 22.736 -4.013 1.00 24.06 76 PRO A O 1
ATOM 629 N N . HIS A 1 77 ? -1.211 23.638 -2.493 1.00 21.08 77 HIS A N 1
ATOM 630 C CA . HIS A 1 77 ? -0.592 23.042 -1.305 1.00 21.08 77 HIS A CA 1
ATOM 631 C C . HIS A 1 77 ? -1.493 21.919 -0.765 1.00 21.08 77 HIS A C 1
ATOM 633 O O . HIS A 1 77 ? -2.708 21.986 -0.916 1.00 21.08 77 HIS A O 1
ATOM 639 N N . SER A 1 78 ? -0.882 20.933 -0.093 1.00 23.17 78 SER A N 1
ATOM 640 C CA . SER A 1 78 ? -1.512 19.954 0.820 1.00 23.17 78 SER A CA 1
ATOM 641 C C . SER A 1 78 ? -2.787 19.228 0.347 1.00 23.17 78 SER A C 1
ATOM 643 O O . SER A 1 78 ? -3.895 19.751 0.429 1.00 23.17 78 SER A O 1
ATOM 645 N N . ILE A 1 79 ? -2.639 17.946 -0.002 1.00 22.08 79 ILE A N 1
ATOM 646 C CA . ILE A 1 79 ? -3.754 16.993 -0.113 1.00 22.08 79 ILE A CA 1
ATOM 647 C C . ILE A 1 79 ? -4.251 16.606 1.288 1.00 22.08 79 ILE A C 1
ATOM 649 O O . ILE A 1 79 ? -3.447 16.237 2.144 1.00 22.08 79 ILE A O 1
ATOM 653 N N . THR A 1 80 ? -5.570 16.560 1.475 1.00 22.08 80 THR A N 1
ATOM 654 C CA . THR A 1 80 ? -6.226 15.752 2.513 1.00 22.08 80 THR A CA 1
ATOM 655 C C . THR A 1 80 ? -7.168 14.724 1.878 1.00 22.08 80 THR A C 1
ATOM 657 O O . THR A 1 80 ? -7.971 15.036 1.003 1.00 22.08 80 THR A O 1
ATOM 660 N N . TYR A 1 81 ? -7.039 13.472 2.323 1.00 21.86 81 TYR A N 1
ATOM 661 C CA . TYR A 1 81 ? -7.974 12.365 2.077 1.00 21.86 81 TYR A CA 1
ATOM 662 C C . TYR A 1 81 ? -9.346 12.631 2.749 1.00 21.86 81 TYR A C 1
ATOM 664 O O . TYR A 1 81 ? -9.433 13.495 3.616 1.00 21.86 81 TYR A O 1
ATOM 672 N N . PHE A 1 82 ? -10.454 11.926 2.477 1.00 23.09 82 PHE A N 1
ATOM 673 C CA . PHE A 1 82 ? -10.756 10.753 1.629 1.00 23.09 82 PHE A CA 1
ATOM 674 C C . PHE A 1 82 ? -12.238 10.869 1.192 1.00 23.09 82 PHE A C 1
ATOM 676 O O . PHE A 1 82 ? -13.040 11.428 1.938 1.00 23.09 82 PHE A O 1
ATOM 683 N N . GLY A 1 83 ? -12.653 10.285 0.060 1.00 22.02 83 GLY A N 1
ATOM 684 C CA . GLY A 1 83 ? -14.076 10.252 -0.319 1.00 22.02 83 GLY A CA 1
ATOM 685 C C . GLY A 1 83 ? -14.399 9.216 -1.395 1.00 22.02 83 GLY A C 1
ATOM 686 O O . GLY A 1 83 ? -13.993 9.366 -2.542 1.00 22.02 83 GLY A O 1
ATOM 687 N N . ASN A 1 84 ? -15.130 8.159 -1.031 1.00 24.28 84 ASN A N 1
ATOM 688 C CA . ASN A 1 84 ? -15.547 7.113 -1.968 1.00 24.28 84 ASN A CA 1
ATOM 689 C C . ASN A 1 84 ? -16.728 7.565 -2.834 1.00 24.28 84 ASN A C 1
ATOM 691 O O . ASN A 1 84 ? -17.801 7.831 -2.296 1.00 24.28 84 ASN A O 1
ATOM 695 N N . GLN A 1 85 ? -16.605 7.431 -4.154 1.00 24.56 85 GLN A N 1
ATOM 696 C CA . GLN A 1 85 ? -17.722 6.972 -4.980 1.00 24.56 85 GLN A CA 1
ATOM 697 C C . GLN A 1 85 ? -17.209 6.227 -6.215 1.00 24.56 85 GLN A C 1
ATOM 699 O O . GLN A 1 85 ? -16.206 6.603 -6.817 1.00 24.56 85 GLN A O 1
ATOM 704 N N . LYS A 1 86 ? -17.883 5.125 -6.556 1.00 29.33 86 LYS A N 1
ATOM 705 C CA . LYS A 1 86 ? -17.702 4.453 -7.844 1.00 29.33 86 LYS A CA 1
ATOM 706 C C . LYS A 1 86 ? -18.487 5.238 -8.885 1.00 29.33 86 LYS A C 1
ATOM 708 O O . LYS A 1 86 ? -19.645 5.534 -8.617 1.00 29.33 86 LYS A O 1
ATOM 713 N N . ASP A 1 87 ? -17.936 5.389 -10.080 1.00 23.66 87 ASP A N 1
ATOM 714 C CA . ASP A 1 87 ? -18.748 5.209 -11.280 1.00 23.66 87 ASP A CA 1
ATOM 715 C C . ASP A 1 87 ? -17.905 4.685 -12.444 1.00 23.66 87 ASP A C 1
ATOM 717 O O . ASP A 1 87 ? -16.740 5.046 -12.614 1.00 23.66 87 ASP A O 1
ATOM 721 N N . THR A 1 88 ? -18.485 3.770 -13.217 1.00 30.31 88 THR A N 1
ATOM 722 C CA . THR A 1 88 ? -17.832 3.135 -14.368 1.00 30.31 88 THR A CA 1
ATOM 723 C C . THR A 1 88 ? -18.225 3.833 -15.659 1.00 30.31 88 THR A C 1
ATOM 725 O O . THR A 1 88 ? -19.377 3.735 -16.079 1.00 30.31 88 THR A O 1
ATOM 728 N N . ALA A 1 89 ? -17.255 4.431 -16.346 1.00 23.78 89 ALA A N 1
ATOM 729 C CA . ALA A 1 89 ? -17.399 4.845 -17.735 1.00 23.78 89 ALA A CA 1
ATOM 730 C C . ALA A 1 89 ? -16.128 4.498 -18.521 1.00 23.78 89 ALA A C 1
ATOM 732 O O . ALA A 1 89 ? -15.042 4.975 -18.199 1.00 23.78 89 ALA A O 1
ATOM 733 N N . ASN A 1 90 ? -16.270 3.682 -19.569 1.00 29.75 90 ASN A N 1
ATOM 734 C CA . ASN A 1 90 ? -15.223 3.543 -20.579 1.00 29.75 90 ASN A CA 1
ATOM 735 C C . ASN A 1 90 ? -15.047 4.881 -21.304 1.00 29.75 90 ASN A C 1
ATOM 737 O O . ASN A 1 90 ? -16.028 5.451 -21.775 1.00 29.75 90 ASN A O 1
ATOM 741 N N . ASN A 1 91 ? -13.802 5.309 -21.488 1.00 25.09 91 ASN A N 1
ATOM 742 C CA . ASN A 1 91 ? -13.407 6.159 -22.606 1.00 25.09 91 ASN A CA 1
ATOM 743 C C . ASN A 1 91 ? -11.999 5.754 -23.047 1.00 25.09 91 ASN A C 1
ATOM 745 O O . ASN A 1 91 ? -11.085 5.661 -22.230 1.00 25.09 91 ASN A O 1
ATOM 749 N N . GLU A 1 92 ? -11.832 5.496 -24.341 1.00 30.62 92 GLU A N 1
ATOM 750 C CA . GLU A 1 92 ? -10.541 5.156 -24.935 1.00 30.62 92 GLU A CA 1
ATOM 751 C C . GLU A 1 92 ? -9.667 6.417 -25.006 1.00 30.62 92 GLU A C 1
ATOM 753 O O . GLU A 1 92 ? -9.903 7.302 -25.828 1.00 30.62 92 GLU A O 1
ATOM 758 N N . ILE A 1 93 ? -8.644 6.518 -24.151 1.00 22.11 93 ILE A N 1
ATOM 759 C CA . ILE A 1 93 ? -7.661 7.607 -24.229 1.00 22.11 93 ILE A CA 1
ATOM 760 C C . ILE A 1 93 ? -6.464 7.138 -25.059 1.00 22.11 93 ILE A C 1
ATOM 762 O O . ILE A 1 93 ? -5.482 6.600 -24.546 1.00 22.11 93 ILE A O 1
ATOM 766 N N . THR A 1 94 ? -6.548 7.366 -26.368 1.00 25.12 94 THR A N 1
ATOM 767 C CA . THR A 1 94 ? -5.456 7.126 -27.321 1.00 25.12 94 THR A CA 1
ATOM 768 C C . THR A 1 94 ? -4.336 8.150 -27.114 1.00 25.12 94 THR A C 1
ATOM 770 O O . THR A 1 94 ? -4.307 9.199 -27.760 1.00 25.12 94 THR A O 1
ATOM 773 N N . LEU A 1 95 ? -3.407 7.866 -26.196 1.00 23.39 95 LEU A N 1
ATOM 774 C CA . LEU A 1 95 ? -2.262 8.737 -25.913 1.00 23.39 95 LEU A CA 1
ATOM 775 C C . LEU A 1 95 ? -1.281 8.790 -27.097 1.00 23.39 95 LEU A C 1
ATOM 777 O O . LEU A 1 95 ? -0.480 7.879 -27.320 1.00 23.39 95 LEU A O 1
ATOM 781 N N . TYR A 1 96 ? -1.318 9.901 -27.833 1.00 21.80 96 TYR A N 1
ATOM 782 C CA . TYR A 1 96 ? -0.299 10.266 -28.815 1.00 21.80 96 TYR A CA 1
ATOM 783 C C . TYR A 1 96 ? 1.016 10.641 -28.112 1.00 21.80 96 TYR A C 1
ATOM 785 O O . TYR A 1 96 ? 1.077 11.609 -27.358 1.00 21.80 96 TYR A O 1
ATOM 793 N N . ASN A 1 97 ? 2.086 9.893 -28.393 1.00 23.73 97 ASN A N 1
ATOM 794 C CA . ASN A 1 97 ? 3.440 10.186 -27.910 1.00 23.73 97 ASN A CA 1
ATOM 795 C C . ASN A 1 97 ? 4.144 11.231 -28.797 1.00 23.73 97 ASN A C 1
ATOM 797 O O . ASN A 1 97 ? 5.022 10.880 -29.592 1.00 23.73 97 ASN A O 1
ATOM 801 N N . ASP A 1 98 ? 3.797 12.511 -28.647 1.00 22.73 98 ASP A N 1
ATOM 802 C CA . ASP A 1 98 ? 4.574 13.607 -29.243 1.00 22.73 98 ASP A CA 1
ATOM 803 C C . ASP A 1 98 ? 5.816 13.928 -28.392 1.00 22.73 98 ASP A C 1
ATOM 805 O O . ASP A 1 98 ? 5.774 14.622 -27.377 1.00 22.73 98 ASP A O 1
ATOM 809 N N . TYR A 1 99 ? 6.963 13.398 -28.824 1.00 26.14 99 TYR A N 1
ATOM 810 C CA . TYR A 1 99 ? 8.264 13.621 -28.190 1.00 26.14 99 TYR A CA 1
ATOM 811 C C . TYR A 1 99 ? 8.862 14.991 -28.557 1.00 26.14 99 TYR A C 1
ATOM 813 O O . TYR A 1 99 ? 9.630 15.106 -29.516 1.00 26.14 99 TYR A O 1
ATOM 821 N N . THR A 1 100 ? 8.622 16.014 -27.735 1.00 23.42 100 THR A N 1
ATOM 822 C CA . THR A 1 100 ? 9.411 17.262 -27.742 1.00 23.42 100 THR A CA 1
ATOM 823 C C . THR A 1 100 ? 10.393 17.307 -26.570 1.00 23.42 100 THR A C 1
ATOM 825 O O . THR A 1 100 ? 10.187 18.018 -25.588 1.00 23.42 100 THR A O 1
ATOM 828 N N . ASN A 1 101 ? 11.494 16.556 -26.678 1.00 25.66 101 ASN A N 1
ATOM 829 C CA . ASN A 1 101 ? 12.624 16.681 -25.752 1.00 25.66 101 ASN A CA 1
ATOM 830 C C . ASN A 1 101 ? 13.360 18.013 -25.982 1.00 25.66 101 ASN A C 1
ATOM 832 O O . ASN A 1 101 ? 14.178 18.113 -26.898 1.00 25.66 101 ASN A O 1
ATOM 836 N N . GLN A 1 102 ? 13.150 18.996 -25.106 1.00 23.86 102 GLN A N 1
ATOM 837 C CA . GLN A 1 102 ? 14.173 19.998 -24.801 1.00 23.86 102 GLN A CA 1
ATOM 838 C C . GLN A 1 102 ? 14.834 19.616 -23.473 1.00 23.86 102 GLN A C 1
ATOM 840 O O . GLN A 1 102 ? 14.294 19.867 -22.400 1.00 23.86 102 GLN A O 1
ATOM 845 N N . ASN A 1 103 ? 15.996 18.967 -23.564 1.00 27.20 103 ASN A N 1
ATOM 846 C CA . ASN A 1 103 ? 16.877 18.761 -22.419 1.00 27.20 103 ASN A CA 1
ATOM 847 C C . ASN A 1 103 ? 17.803 19.976 -22.311 1.00 27.20 103 ASN A C 1
ATOM 849 O O . ASN A 1 103 ? 18.723 20.094 -23.122 1.00 27.20 103 ASN A O 1
ATOM 853 N N . ASP A 1 104 ? 17.593 20.831 -21.314 1.00 22.77 104 ASP A N 1
ATOM 854 C CA . ASP A 1 104 ? 18.630 21.771 -20.880 1.00 22.77 104 ASP A CA 1
ATOM 855 C C . ASP A 1 104 ? 19.640 21.018 -19.998 1.00 22.77 104 ASP A C 1
ATOM 857 O O . ASP A 1 104 ? 19.245 20.224 -19.141 1.00 22.77 104 ASP A O 1
ATOM 861 N N . PHE A 1 105 ? 20.942 21.189 -20.250 1.00 27.41 105 PHE A N 1
ATOM 862 C CA . PHE A 1 105 ? 21.974 20.236 -19.799 1.00 27.41 105 PHE A CA 1
ATOM 863 C C . PHE A 1 105 ? 23.090 20.873 -18.944 1.00 27.41 105 PHE A C 1
ATOM 865 O O . PHE A 1 105 ? 24.239 20.441 -19.009 1.00 27.41 105 PHE A O 1
ATOM 872 N N . ASP A 1 106 ? 22.762 21.878 -18.122 1.00 22.97 106 ASP A N 1
ATOM 873 C CA . ASP A 1 106 ? 23.739 22.578 -17.259 1.00 22.97 106 ASP A CA 1
ATOM 874 C C . ASP A 1 106 ? 23.423 22.566 -15.745 1.00 22.97 106 ASP A C 1
ATOM 876 O O . ASP A 1 106 ? 24.298 22.863 -14.932 1.00 22.97 106 ASP A O 1
ATOM 880 N N . THR A 1 107 ? 22.228 22.152 -15.308 1.00 26.47 107 THR A N 1
ATOM 881 C CA . THR A 1 107 ? 21.776 22.278 -13.900 1.00 26.47 107 THR A CA 1
ATOM 882 C C . THR A 1 107 ? 22.375 21.278 -12.895 1.00 26.47 107 THR A C 1
ATOM 884 O O . THR A 1 107 ? 21.999 21.299 -11.727 1.00 26.47 107 THR A O 1
ATOM 887 N N . PHE A 1 108 ? 23.306 20.411 -13.313 1.00 26.20 108 PHE A N 1
ATOM 888 C CA . PHE A 1 108 ? 23.952 19.394 -12.461 1.00 26.20 108 PHE A CA 1
ATOM 889 C C . PHE A 1 108 ? 25.472 19.596 -12.302 1.00 26.20 108 PHE A C 1
ATOM 891 O O . PHE A 1 108 ? 26.248 18.641 -12.219 1.00 26.20 108 PHE A O 1
ATOM 898 N N . LYS A 1 109 ? 25.913 20.855 -12.211 1.00 25.36 109 LYS A N 1
ATOM 899 C CA . LYS A 1 109 ? 27.226 21.221 -11.655 1.00 25.36 109 LYS A 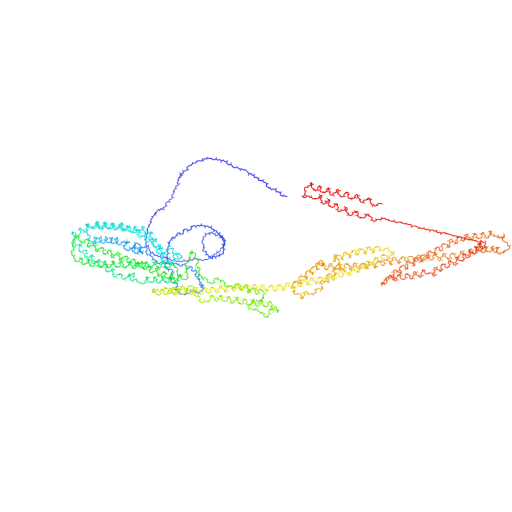CA 1
ATOM 900 C C . LYS A 1 109 ? 27.064 21.987 -10.340 1.00 25.36 109 LYS A C 1
ATOM 902 O O . LYS A 1 109 ? 26.112 22.735 -10.165 1.00 25.36 109 LYS A O 1
ATOM 907 N N . SER A 1 110 ? 28.031 21.776 -9.444 1.00 24.81 110 SER A N 1
ATOM 908 C CA . SER A 1 110 ? 28.193 22.443 -8.140 1.00 24.81 110 SER A CA 1
ATOM 909 C C . SER A 1 110 ? 26.967 22.454 -7.212 1.00 24.81 110 SER A C 1
ATOM 911 O O . SER A 1 110 ? 26.364 23.495 -6.981 1.00 24.81 110 SER A O 1
ATOM 913 N N . PHE A 1 111 ? 26.731 21.322 -6.543 1.00 24.08 111 PHE A N 1
ATOM 914 C CA . PHE A 1 111 ? 26.373 21.325 -5.115 1.00 24.08 111 PHE A CA 1
ATOM 915 C C . PHE A 1 111 ? 27.530 20.726 -4.305 1.00 24.08 111 PHE A C 1
ATOM 917 O O . PHE A 1 111 ? 27.437 19.647 -3.737 1.00 24.08 111 PHE A O 1
ATOM 924 N N . ASN A 1 112 ? 28.665 21.428 -4.353 1.00 29.42 112 ASN A N 1
ATOM 925 C CA . ASN A 1 112 ? 29.808 21.260 -3.459 1.00 29.42 112 ASN A CA 1
ATOM 926 C C . ASN A 1 112 ? 30.576 22.590 -3.458 1.00 29.42 112 ASN A C 1
ATOM 928 O O . ASN A 1 112 ? 31.319 22.881 -4.395 1.00 29.42 112 ASN A O 1
ATOM 932 N N . ASN A 1 113 ? 30.286 23.422 -2.461 1.00 25.16 113 ASN A N 1
ATOM 933 C CA . ASN A 1 113 ? 31.091 24.543 -1.977 1.00 25.16 113 ASN A CA 1
ATOM 934 C C . ASN A 1 113 ? 30.475 24.988 -0.641 1.00 25.16 113 ASN A C 1
ATOM 936 O O . ASN A 1 113 ? 29.252 24.965 -0.490 1.00 25.16 113 ASN A O 1
ATOM 940 N N . ASP A 1 114 ? 31.321 25.338 0.320 1.00 28.31 114 ASP A N 1
ATOM 941 C CA . ASP A 1 114 ? 30.952 25.352 1.736 1.00 28.31 114 ASP A CA 1
ATOM 942 C C . ASP A 1 114 ? 30.273 26.640 2.246 1.00 28.31 114 ASP A C 1
ATOM 944 O O . ASP A 1 114 ? 30.354 27.709 1.641 1.00 28.31 114 ASP A O 1
ATOM 948 N N . ASN A 1 115 ? 29.757 26.507 3.475 1.00 31.31 115 ASN A N 1
ATOM 949 C CA . ASN A 1 115 ? 29.518 27.538 4.496 1.00 31.31 115 ASN A CA 1
ATOM 950 C C . ASN A 1 115 ? 28.202 28.350 4.508 1.00 31.31 115 ASN A C 1
ATOM 952 O O . ASN A 1 115 ? 27.596 28.703 3.504 1.00 31.31 115 ASN A O 1
ATOM 956 N N . GLU A 1 116 ? 27.818 28.670 5.752 1.00 33.66 116 GLU A N 1
ATOM 957 C CA . GLU A 1 116 ? 26.826 29.665 6.192 1.00 33.66 116 GLU A CA 1
ATOM 958 C C . GLU A 1 116 ? 25.348 29.481 5.786 1.00 33.66 116 GLU A C 1
ATOM 960 O O . GLU A 1 116 ? 24.740 30.329 5.125 1.00 33.66 116 GLU A O 1
ATOM 965 N N . LYS A 1 117 ? 24.699 28.473 6.394 1.00 28.11 117 LYS A N 1
ATOM 966 C CA . LYS A 1 117 ? 23.689 28.737 7.452 1.00 28.11 117 LYS A CA 1
ATOM 967 C C . LYS A 1 117 ? 23.212 27.470 8.163 1.00 28.11 117 LYS A C 1
ATOM 969 O O . LYS A 1 117 ? 22.558 26.617 7.570 1.00 28.11 117 LYS A O 1
ATOM 974 N N . GLU A 1 118 ? 23.459 27.414 9.468 1.00 31.55 118 GLU A N 1
ATOM 975 C CA . GLU A 1 118 ? 22.789 26.479 10.374 1.00 31.55 118 GLU A CA 1
ATOM 976 C C . GLU A 1 118 ? 21.272 26.761 10.428 1.00 31.55 118 GLU A C 1
ATOM 978 O O . GLU A 1 118 ? 20.815 27.867 10.127 1.00 31.55 118 GLU A O 1
ATOM 983 N N . ASN A 1 119 ? 20.483 25.770 10.854 1.00 30.09 119 ASN A N 1
ATOM 984 C CA . ASN A 1 119 ? 19.024 25.857 11.030 1.00 30.09 119 ASN A CA 1
ATOM 985 C C . ASN A 1 119 ? 18.175 26.008 9.749 1.00 30.09 119 ASN A C 1
ATOM 987 O O . ASN A 1 119 ? 17.167 26.717 9.723 1.00 30.09 119 ASN A O 1
ATOM 991 N N . ARG A 1 120 ? 18.470 25.202 8.722 1.00 25.56 120 ARG A N 1
ATOM 992 C CA . ARG A 1 120 ? 17.397 24.576 7.928 1.00 25.56 120 ARG A CA 1
ATOM 993 C C . ARG A 1 120 ? 17.309 23.100 8.299 1.00 25.56 120 ARG A C 1
ATOM 995 O O . ARG A 1 120 ? 18.319 22.409 8.274 1.00 25.56 120 ARG A O 1
ATOM 1002 N N . ARG A 1 121 ? 16.102 22.611 8.614 1.00 25.34 121 ARG A N 1
ATOM 1003 C CA . ARG A 1 121 ? 15.839 21.164 8.604 1.00 25.34 121 ARG A CA 1
ATOM 1004 C C . ARG A 1 121 ? 16.100 20.654 7.193 1.00 25.34 121 ARG A C 1
ATOM 1006 O O . ARG A 1 121 ? 15.655 21.290 6.233 1.00 25.34 121 ARG A O 1
ATOM 1013 N N . GLU A 1 122 ? 16.767 19.513 7.078 1.00 23.88 122 GLU A N 1
ATOM 1014 C CA . GLU A 1 122 ? 16.926 18.829 5.800 1.00 23.88 122 GLU A CA 1
ATOM 1015 C C . GLU A 1 122 ? 15.541 18.520 5.235 1.00 23.88 122 GLU A C 1
ATOM 1017 O O . GLU A 1 122 ? 14.793 17.684 5.742 1.00 23.88 122 GLU A O 1
ATOM 1022 N N . THR A 1 123 ? 15.165 19.257 4.193 1.00 22.31 123 THR A N 1
ATOM 1023 C CA . THR A 1 123 ? 13.956 18.954 3.439 1.00 22.31 123 THR A CA 1
ATOM 1024 C C . THR A 1 123 ? 14.316 17.785 2.542 1.00 22.31 123 THR A C 1
ATOM 1026 O O . THR A 1 123 ? 14.747 17.999 1.411 1.00 22.31 123 THR A O 1
ATOM 1029 N N . ILE A 1 124 ? 14.203 16.564 3.078 1.00 24.78 124 ILE A N 1
ATOM 1030 C CA . ILE A 1 124 ? 14.375 15.329 2.309 1.00 24.78 124 ILE A CA 1
ATOM 1031 C C . ILE A 1 124 ? 13.407 15.414 1.135 1.00 24.78 124 ILE A C 1
ATOM 1033 O O . ILE A 1 124 ? 12.190 15.262 1.283 1.00 24.78 124 ILE A O 1
ATOM 1037 N N . VAL A 1 125 ? 13.951 15.722 -0.039 1.00 21.55 125 VAL A N 1
ATOM 1038 C CA . VAL A 1 125 ? 13.175 15.763 -1.267 1.00 21.55 125 VAL A CA 1
ATOM 1039 C C . VAL A 1 125 ? 12.751 14.327 -1.515 1.00 21.55 125 VAL A C 1
ATOM 1041 O O . VAL A 1 125 ? 13.592 13.504 -1.883 1.00 21.55 125 VAL A O 1
ATOM 1044 N N . LYS A 1 126 ? 11.452 14.037 -1.329 1.00 26.56 126 LYS A N 1
ATOM 1045 C CA . LYS A 1 126 ? 10.797 12.822 -1.837 1.00 26.56 126 LYS A CA 1
ATOM 1046 C C . LYS A 1 126 ? 10.841 12.851 -3.362 1.00 26.56 126 LYS A C 1
ATOM 1048 O O . LYS A 1 126 ? 9.866 13.124 -4.055 1.00 26.56 126 LYS A O 1
ATOM 1053 N N . SER A 1 127 ? 12.045 12.623 -3.856 1.00 28.23 127 SER A N 1
ATOM 1054 C CA . SER A 1 127 ? 12.399 12.453 -5.240 1.00 28.23 127 SER A CA 1
ATOM 1055 C C . SER A 1 127 ? 11.863 11.088 -5.618 1.00 28.23 127 SER A C 1
ATOM 1057 O O . SER A 1 127 ? 12.470 10.056 -5.350 1.00 28.23 127 SER A O 1
ATOM 1059 N N . SER A 1 128 ? 10.678 11.086 -6.221 1.00 31.50 128 SER A N 1
ATOM 1060 C CA . SER A 1 128 ? 10.212 9.953 -7.004 1.00 31.50 128 SER A CA 1
ATOM 1061 C C . SER A 1 128 ? 11.217 9.759 -8.140 1.00 31.50 128 SER A C 1
ATOM 1063 O O . SER A 1 128 ? 11.089 10.375 -9.204 1.00 31.50 128 SER A O 1
ATOM 1065 N N . PHE A 1 129 ? 12.251 8.954 -7.880 1.00 38.56 129 PHE A N 1
ATOM 1066 C CA . PHE A 1 129 ? 13.249 8.519 -8.847 1.00 38.56 129 PHE A CA 1
ATOM 1067 C C . PHE A 1 129 ? 12.562 7.608 -9.865 1.00 38.56 129 PHE A C 1
ATOM 1069 O O . PHE A 1 129 ? 12.728 6.394 -9.889 1.00 38.56 129 PHE A O 1
ATOM 1076 N N . ILE A 1 130 ? 11.790 8.228 -10.762 1.00 42.62 130 ILE A N 1
ATOM 1077 C CA . ILE A 1 130 ? 11.447 7.630 -12.042 1.00 42.62 130 ILE A CA 1
ATOM 1078 C C . ILE A 1 130 ? 12.789 7.362 -12.710 1.00 42.62 130 ILE A C 1
ATOM 1080 O O . ILE A 1 130 ? 13.406 8.282 -13.254 1.00 42.62 130 ILE A O 1
ATOM 1084 N N . GLN A 1 131 ? 13.254 6.115 -12.632 1.00 53.03 131 GLN A N 1
ATOM 1085 C CA . GLN A 1 131 ? 14.443 5.669 -13.335 1.00 53.03 131 GLN A CA 1
ATOM 1086 C C . GLN A 1 131 ? 14.209 5.951 -14.821 1.00 53.03 131 GLN A C 1
ATOM 1088 O O . GLN A 1 131 ? 13.441 5.273 -15.501 1.00 53.03 131 GLN A O 1
ATOM 1093 N N . LYS A 1 132 ? 14.815 7.024 -15.328 1.00 61.28 132 LYS A N 1
ATOM 1094 C CA . LYS A 1 132 ? 14.763 7.393 -16.739 1.00 61.28 132 LYS A CA 1
ATOM 1095 C C . LYS A 1 132 ? 16.086 6.982 -17.345 1.00 61.28 132 LYS A C 1
ATOM 1097 O O . LYS A 1 132 ? 17.121 7.566 -17.038 1.00 61.28 132 LYS A O 1
ATOM 1102 N N . PHE A 1 133 ? 16.052 5.990 -18.229 1.00 72.38 133 PHE A N 1
ATOM 1103 C CA . PHE A 1 133 ? 17.212 5.671 -19.046 1.00 72.38 133 PHE A CA 1
ATOM 1104 C C . PHE A 1 133 ? 17.473 6.829 -20.015 1.00 72.38 133 PHE A C 1
ATOM 1106 O O . PHE A 1 133 ? 16.831 6.945 -21.063 1.00 72.38 133 PHE A O 1
ATOM 1113 N N . ILE A 1 134 ? 18.388 7.723 -19.637 1.00 73.38 134 ILE A N 1
ATOM 1114 C CA . ILE A 1 134 ? 18.792 8.849 -20.475 1.00 73.38 134 ILE A CA 1
ATOM 1115 C C . ILE A 1 134 ? 19.668 8.294 -21.594 1.00 73.38 134 ILE A C 1
ATOM 1117 O O . ILE A 1 134 ? 20.863 8.054 -21.405 1.00 73.38 134 ILE A O 1
ATOM 1121 N N . HIS A 1 135 ? 19.076 8.105 -22.771 1.00 75.88 135 HIS A N 1
ATOM 1122 C CA . HIS A 1 135 ? 19.814 7.763 -23.985 1.00 75.88 135 HIS A CA 1
ATOM 1123 C C . HIS A 1 135 ? 20.974 8.741 -24.221 1.00 75.88 135 HIS A C 1
ATOM 1125 O O . HIS A 1 135 ? 20.803 9.949 -24.021 1.00 75.88 135 HIS A O 1
ATOM 1131 N N . PRO A 1 136 ? 22.153 8.266 -24.658 1.00 86.44 136 PRO A N 1
ATOM 1132 C CA . PRO A 1 136 ? 23.149 9.163 -25.222 1.00 86.44 136 PRO A CA 1
ATOM 1133 C C . PRO A 1 136 ? 22.599 9.807 -26.504 1.00 86.44 136 PRO A C 1
ATOM 1135 O O . PRO A 1 136 ? 21.675 9.288 -27.135 1.00 86.44 136 PRO A O 1
ATOM 1138 N N . SER A 1 137 ? 23.154 10.951 -26.899 1.00 86.94 137 SER A N 1
ATOM 1139 C CA . SER A 1 137 ? 22.751 11.630 -28.130 1.00 86.94 137 SER A CA 1
ATOM 1140 C C . SER A 1 137 ? 23.156 10.814 -29.361 1.00 86.94 137 SER A C 1
ATOM 1142 O O . SER A 1 137 ? 24.298 10.371 -29.484 1.00 86.94 137 SER A O 1
ATOM 1144 N N . PHE A 1 138 ? 22.212 10.617 -30.284 1.00 92.12 138 PHE A N 1
ATOM 1145 C CA . PHE A 1 138 ? 22.438 9.916 -31.547 1.00 92.12 138 PHE A CA 1
ATOM 1146 C C . PHE A 1 138 ? 22.373 10.894 -32.725 1.00 92.12 138 PHE A C 1
ATOM 1148 O O . PHE A 1 138 ? 21.455 11.707 -32.811 1.00 92.12 138 PHE A O 1
ATOM 1155 N N . ASP A 1 139 ? 23.320 10.801 -33.659 1.00 91.38 139 ASP A N 1
ATOM 1156 C CA . ASP A 1 139 ? 23.273 11.565 -34.908 1.00 91.38 139 ASP A CA 1
ATOM 1157 C C . ASP A 1 139 ? 22.432 10.812 -35.951 1.00 91.38 139 ASP A C 1
ATOM 1159 O O . ASP A 1 139 ? 22.885 9.865 -36.599 1.00 91.38 139 ASP A O 1
ATOM 1163 N N . HIS A 1 140 ? 21.194 11.274 -36.141 1.00 91.75 140 HIS A N 1
ATOM 1164 C CA . HIS A 1 140 ? 20.240 10.713 -37.102 1.00 91.75 140 HIS A CA 1
ATOM 1165 C C . HIS A 1 140 ? 20.733 10.774 -38.563 1.00 91.75 140 HIS A C 1
ATOM 1167 O O . HIS A 1 140 ? 20.180 10.077 -39.418 1.00 91.75 140 HIS A O 1
ATOM 1173 N N . SER A 1 141 ? 21.746 11.592 -38.881 1.00 91.88 141 SER A N 1
ATOM 1174 C CA . SER A 1 141 ? 22.327 11.674 -40.225 1.00 91.88 141 SER A CA 1
ATOM 1175 C C . SER A 1 141 ? 23.254 10.497 -40.551 1.00 91.88 141 SER A C 1
ATOM 1177 O O . SER A 1 141 ? 23.392 10.151 -41.727 1.00 91.88 141 SER A O 1
ATOM 1179 N N . LEU A 1 142 ? 23.808 9.810 -39.540 1.00 94.06 142 LEU A N 1
ATOM 1180 C CA . LEU A 1 142 ? 24.612 8.593 -39.725 1.00 94.06 142 LEU A CA 1
ATOM 1181 C C . LEU A 1 142 ? 23.819 7.521 -40.481 1.00 94.06 142 LEU A C 1
ATOM 1183 O O . LEU A 1 142 ? 24.333 6.907 -41.414 1.00 94.06 142 LEU A O 1
ATOM 1187 N N . TYR A 1 143 ? 22.540 7.358 -40.136 1.00 94.12 143 TYR A N 1
ATOM 1188 C CA . TYR A 1 143 ? 21.640 6.388 -40.763 1.00 94.12 143 TYR A CA 1
ATOM 1189 C C . TYR A 1 143 ? 21.181 6.783 -42.176 1.00 94.12 143 TYR A C 1
ATOM 1191 O O . TYR A 1 143 ? 20.491 6.002 -42.814 1.00 94.12 143 TYR A O 1
ATOM 1199 N N . ASN A 1 144 ? 21.624 7.916 -42.736 1.00 91.50 144 ASN A N 1
ATOM 1200 C CA . ASN A 1 144 ? 21.504 8.148 -44.183 1.00 91.50 144 ASN A CA 1
ATOM 1201 C C . ASN A 1 144 ? 22.410 7.189 -44.995 1.00 91.50 144 ASN A C 1
ATOM 1203 O O . ASN A 1 144 ? 22.208 7.022 -46.196 1.00 91.50 144 ASN A O 1
ATOM 1207 N N . LYS A 1 145 ? 23.411 6.564 -44.353 1.00 91.88 145 LYS A N 1
ATOM 1208 C CA . LYS A 1 145 ? 24.268 5.511 -44.917 1.00 91.88 145 LYS A CA 1
ATOM 1209 C C . LYS A 1 145 ? 23.738 4.140 -44.491 1.00 91.88 145 LYS A C 1
ATOM 1211 O O . LYS A 1 145 ? 23.982 3.719 -43.363 1.00 91.88 145 LYS A O 1
ATOM 1216 N N . ILE A 1 146 ? 23.045 3.421 -45.376 1.00 93.00 146 ILE A N 1
ATOM 1217 C CA . ILE A 1 146 ? 22.463 2.110 -45.022 1.00 93.00 146 ILE A CA 1
ATOM 1218 C C . ILE A 1 146 ? 23.523 1.054 -44.674 1.00 93.00 146 ILE A C 1
ATOM 1220 O O . ILE A 1 146 ? 23.262 0.146 -43.888 1.00 93.00 146 ILE A O 1
ATOM 1224 N N . ASP A 1 147 ? 24.736 1.215 -45.203 1.00 91.50 147 ASP A N 1
ATOM 1225 C CA . ASP A 1 147 ? 25.854 0.276 -45.087 1.00 91.50 147 ASP A CA 1
ATOM 1226 C C . ASP A 1 147 ? 26.389 0.127 -43.650 1.00 91.50 147 ASP A C 1
ATOM 1228 O O . ASP A 1 147 ? 26.916 -0.927 -43.295 1.00 91.50 147 ASP A O 1
ATOM 1232 N N . ILE A 1 148 ? 26.236 1.167 -42.816 1.00 93.75 148 ILE A N 1
ATOM 1233 C CA . ILE A 1 148 ? 26.671 1.174 -41.405 1.00 93.75 148 ILE A CA 1
ATOM 1234 C C . ILE A 1 148 ? 25.534 0.853 -40.420 1.00 93.75 148 ILE A C 1
ATOM 1236 O O . ILE A 1 148 ? 25.747 0.871 -39.208 1.00 93.75 148 ILE A O 1
ATOM 1240 N N . ILE A 1 149 ? 24.324 0.588 -40.921 1.00 94.56 149 ILE A N 1
ATOM 1241 C CA . ILE A 1 149 ? 23.176 0.179 -40.104 1.00 94.56 149 ILE A CA 1
ATOM 1242 C C . ILE A 1 149 ? 23.350 -1.292 -39.711 1.00 94.56 149 ILE A C 1
ATOM 1244 O O . ILE A 1 149 ? 23.849 -2.107 -40.496 1.00 94.56 149 ILE A O 1
ATOM 1248 N N . TYR A 1 150 ? 22.954 -1.628 -38.480 1.00 93.06 150 TYR A N 1
ATOM 1249 C CA . TYR A 1 150 ? 23.048 -2.992 -37.969 1.00 93.06 150 TYR A CA 1
ATOM 1250 C C . TYR A 1 150 ? 22.176 -3.946 -38.799 1.00 93.06 150 TYR A C 1
ATOM 1252 O O . TYR A 1 150 ? 21.020 -3.649 -39.093 1.00 93.06 150 TYR A O 1
ATOM 1260 N N . GLY A 1 151 ? 22.738 -5.088 -39.193 1.00 87.81 151 GLY A N 1
ATOM 1261 C CA . GLY A 1 151 ? 22.023 -6.135 -39.932 1.00 87.81 151 GLY A CA 1
ATOM 1262 C C . GLY A 1 151 ? 21.951 -5.950 -41.453 1.00 87.81 151 GLY A C 1
ATOM 1263 O O . GLY A 1 151 ? 21.714 -6.934 -42.146 1.00 87.81 151 GLY A O 1
ATOM 1264 N N . THR A 1 152 ? 22.231 -4.758 -42.000 1.00 88.75 152 THR A N 1
ATOM 1265 C CA . THR A 1 152 ? 22.331 -4.563 -43.463 1.00 88.75 152 THR A CA 1
ATOM 1266 C C . THR A 1 152 ? 23.485 -5.394 -44.031 1.00 88.75 152 THR A C 1
ATOM 1268 O O . THR A 1 152 ? 24.616 -5.292 -43.544 1.00 88.75 152 THR A O 1
ATOM 1271 N N . SER A 1 153 ? 23.229 -6.195 -45.066 1.00 82.69 153 SER A N 1
ATOM 1272 C CA . SER A 1 153 ? 24.228 -7.065 -45.690 1.00 82.69 153 SER A CA 1
ATOM 1273 C C . SER A 1 153 ? 25.183 -6.283 -46.588 1.00 82.69 153 SER A C 1
ATOM 1275 O O . SER A 1 153 ? 24.811 -5.820 -47.665 1.00 82.69 153 SER A O 1
ATOM 1277 N N . TYR A 1 154 ? 26.460 -6.211 -46.210 1.00 74.31 154 TYR A N 1
ATOM 1278 C CA . TYR A 1 154 ? 27.481 -5.581 -47.052 1.00 74.31 154 TYR A CA 1
ATOM 1279 C C . TYR A 1 154 ? 27.621 -6.252 -48.436 1.00 74.31 154 TYR A C 1
ATOM 1281 O O . TYR A 1 154 ? 27.906 -5.573 -49.419 1.00 74.31 154 TYR A O 1
ATOM 1289 N N . ALA A 1 155 ? 27.380 -7.562 -48.547 1.00 73.94 155 ALA A N 1
ATOM 1290 C CA . ALA A 1 155 ? 27.479 -8.271 -49.823 1.00 73.94 155 ALA A CA 1
ATOM 1291 C C . ALA A 1 155 ? 26.337 -7.922 -50.798 1.00 73.94 155 ALA A C 1
ATOM 1293 O O . ALA A 1 155 ? 26.579 -7.803 -51.997 1.00 73.94 155 ALA A O 1
ATOM 1294 N N . ASN A 1 156 ? 25.113 -7.737 -50.284 1.00 73.88 156 ASN A N 1
ATOM 1295 C CA . ASN A 1 156 ? 23.890 -7.735 -51.099 1.00 73.88 156 ASN A CA 1
ATOM 1296 C C . ASN A 1 156 ? 23.105 -6.408 -51.068 1.00 73.88 156 ASN A C 1
ATOM 1298 O O . ASN A 1 156 ? 22.269 -6.178 -51.937 1.00 73.88 156 ASN A O 1
ATOM 1302 N N . GLU A 1 157 ? 23.340 -5.552 -50.071 1.00 81.75 157 GLU A N 1
ATOM 1303 C CA . GLU A 1 157 ? 22.496 -4.392 -49.734 1.00 81.75 157 GLU A CA 1
ATOM 1304 C C . GLU A 1 157 ? 23.319 -3.097 -49.575 1.00 81.75 157 GLU A C 1
ATOM 1306 O O . GLU A 1 157 ? 22.914 -2.172 -48.870 1.00 81.75 157 GLU A O 1
ATOM 1311 N N . ASN A 1 158 ? 24.494 -3.028 -50.212 1.00 84.88 158 ASN A N 1
ATOM 1312 C CA . ASN A 1 158 ? 25.385 -1.867 -50.147 1.00 84.88 158 ASN A CA 1
ATOM 1313 C C . ASN A 1 158 ? 25.088 -0.798 -51.217 1.00 84.88 158 ASN A C 1
ATOM 1315 O O . ASN A 1 158 ? 24.511 -1.075 -52.271 1.00 84.88 158 ASN A O 1
ATOM 1319 N N . LEU A 1 159 ? 25.570 0.423 -50.971 1.00 90.25 159 LEU A N 1
ATOM 1320 C CA . LEU A 1 159 ? 25.564 1.544 -51.919 1.00 90.25 159 LEU A CA 1
ATOM 1321 C C . LEU A 1 159 ? 26.958 1.849 -52.506 1.00 90.25 159 LEU A C 1
ATOM 1323 O O . LEU A 1 159 ? 27.133 2.892 -53.145 1.00 90.25 159 LEU A O 1
ATOM 1327 N N . GLU A 1 160 ? 27.943 0.954 -52.333 1.00 90.50 160 GLU A N 1
ATOM 1328 C CA . GLU A 1 160 ? 29.332 1.150 -52.782 1.00 90.50 160 GLU A CA 1
ATOM 1329 C C . GLU A 1 160 ? 29.383 1.413 -54.286 1.00 90.50 160 GLU A C 1
ATOM 1331 O O . GLU A 1 160 ? 29.967 2.409 -54.699 1.00 90.50 160 GLU A O 1
ATOM 1336 N N . PHE A 1 161 ? 28.705 0.598 -55.106 1.00 88.19 161 PHE A N 1
ATOM 1337 C CA . PHE A 1 161 ? 28.702 0.784 -56.564 1.00 88.19 161 PHE A CA 1
ATOM 1338 C C . PHE A 1 161 ? 28.240 2.195 -56.969 1.00 88.19 161 PHE A C 1
ATOM 1340 O O . PHE A 1 161 ? 28.872 2.847 -57.800 1.00 88.19 161 PHE A O 1
ATOM 1347 N N . PHE A 1 162 ? 27.138 2.676 -56.383 1.00 93.06 162 PHE A N 1
ATOM 1348 C CA . PHE A 1 162 ? 26.569 3.979 -56.725 1.00 93.06 162 PHE A CA 1
ATOM 1349 C C . PHE A 1 162 ? 27.505 5.123 -56.321 1.00 93.06 162 PHE A C 1
ATOM 1351 O O . PHE A 1 162 ? 27.850 5.965 -57.151 1.00 93.06 162 PHE A O 1
ATOM 1358 N N . TYR A 1 163 ? 27.940 5.145 -55.059 1.00 93.69 163 TYR A N 1
ATOM 1359 C CA . TYR A 1 163 ? 28.771 6.235 -54.552 1.00 93.69 163 TYR A CA 1
ATOM 1360 C C . TYR A 1 163 ? 30.182 6.222 -55.150 1.00 93.69 163 TYR A C 1
ATOM 1362 O O . TYR A 1 163 ? 30.746 7.291 -55.380 1.00 93.69 163 TYR A O 1
ATOM 1370 N N . VAL A 1 164 ? 30.735 5.049 -55.476 1.00 93.88 164 VAL A N 1
ATOM 1371 C CA . VAL A 1 164 ? 32.008 4.939 -56.201 1.00 93.88 164 VAL A CA 1
ATOM 1372 C C . VAL A 1 164 ? 31.886 5.525 -57.607 1.00 93.88 164 VAL A C 1
ATOM 1374 O O . VAL A 1 164 ? 32.714 6.360 -57.964 1.00 93.88 164 VAL A O 1
ATOM 1377 N N . ASN A 1 165 ? 30.849 5.181 -58.383 1.00 92.94 165 ASN A N 1
ATOM 1378 C CA . ASN A 1 165 ? 30.643 5.787 -59.706 1.00 92.94 165 ASN A CA 1
ATOM 1379 C C . ASN A 1 165 ? 30.404 7.305 -59.617 1.00 92.94 165 ASN A C 1
ATOM 1381 O O . ASN A 1 165 ? 30.908 8.049 -60.458 1.00 92.94 165 ASN A O 1
ATOM 1385 N N . LEU A 1 166 ? 29.692 7.783 -58.589 1.00 94.94 166 LEU A N 1
ATOM 1386 C CA . LEU A 1 166 ? 29.448 9.216 -58.388 1.00 94.94 166 LEU A CA 1
ATOM 1387 C C . LEU A 1 166 ? 30.750 9.984 -58.119 1.00 94.94 166 LEU A C 1
ATOM 1389 O O . LEU A 1 166 ? 30.987 11.023 -58.734 1.00 94.94 166 LEU A O 1
ATOM 1393 N N . VAL A 1 167 ? 31.629 9.459 -57.258 1.00 94.25 167 VAL A N 1
ATOM 1394 C CA . VAL A 1 167 ? 32.935 10.086 -56.999 1.00 94.25 167 VAL A CA 1
ATOM 1395 C C . VAL A 1 167 ? 33.855 9.979 -58.222 1.00 94.25 167 VAL A C 1
ATOM 1397 O O . VAL A 1 167 ? 34.516 10.966 -58.537 1.00 94.25 167 VAL A O 1
ATOM 1400 N N . VAL A 1 168 ? 33.827 8.880 -58.992 1.00 94.94 168 VAL A N 1
ATOM 1401 C CA . VAL A 1 168 ? 34.536 8.784 -60.289 1.00 94.94 168 VAL A CA 1
ATOM 1402 C C . VAL A 1 168 ? 34.083 9.885 -61.249 1.00 94.94 168 VAL A C 1
ATOM 1404 O O . VAL A 1 168 ? 34.923 10.557 -61.845 1.00 94.94 168 VAL A O 1
ATOM 1407 N N . ALA A 1 169 ? 32.774 10.118 -61.376 1.00 93.62 169 ALA A N 1
ATOM 1408 C CA . ALA A 1 169 ? 32.241 11.172 -62.233 1.00 93.62 169 ALA A CA 1
ATOM 1409 C C . ALA A 1 169 ? 32.706 12.572 -61.784 1.00 93.62 169 ALA A C 1
ATOM 1411 O O . ALA A 1 169 ? 33.104 13.384 -62.618 1.00 93.62 169 ALA A O 1
ATOM 1412 N N . CYS A 1 170 ? 32.732 12.841 -60.475 1.00 92.44 170 CYS A N 1
ATOM 1413 C CA . CYS A 1 170 ? 33.253 14.091 -59.915 1.00 92.44 170 CYS A CA 1
ATOM 1414 C C . CYS A 1 170 ? 34.770 14.259 -60.121 1.00 92.44 170 CYS A C 1
ATOM 1416 O O . CYS A 1 170 ? 35.221 15.337 -60.501 1.00 92.44 170 CYS A O 1
ATOM 1418 N N . GLU A 1 171 ? 35.570 13.214 -59.904 1.00 91.31 171 GLU A N 1
ATOM 1419 C CA . GLU A 1 171 ? 37.025 13.228 -60.121 1.00 91.31 171 GLU A CA 1
ATOM 1420 C C . GLU A 1 171 ? 37.367 13.470 -61.602 1.00 91.31 171 GLU A C 1
ATOM 1422 O O . GLU A 1 171 ? 38.180 14.342 -61.911 1.00 91.31 171 GLU A O 1
ATOM 1427 N N . LEU A 1 172 ? 36.679 12.799 -62.534 1.00 90.50 172 LEU A N 1
ATOM 1428 C CA . LEU A 1 172 ? 36.827 13.034 -63.976 1.00 90.50 172 LEU A CA 1
ATOM 1429 C C . LEU A 1 172 ? 36.391 14.455 -64.387 1.00 90.50 172 LEU A C 1
ATOM 1431 O O . LEU A 1 172 ? 37.077 15.089 -65.192 1.00 90.50 172 LEU A O 1
ATOM 1435 N N . GLN A 1 173 ? 35.298 14.980 -63.819 1.00 90.50 173 GLN A N 1
ATOM 1436 C CA . GLN A 1 173 ? 34.821 16.349 -64.066 1.00 90.50 173 GLN A CA 1
ATOM 1437 C C . GLN A 1 173 ? 35.834 17.390 -63.559 1.00 90.50 173 GLN A C 1
ATOM 1439 O O . GLN A 1 173 ? 36.080 18.396 -64.235 1.00 90.50 173 GLN A O 1
ATOM 1444 N N . ASN A 1 174 ? 36.468 17.133 -62.411 1.00 88.50 174 ASN A N 1
ATOM 1445 C CA . ASN A 1 174 ? 37.531 17.968 -61.858 1.00 88.50 174 ASN A CA 1
ATOM 1446 C C . ASN A 1 174 ? 38.803 17.914 -62.717 1.00 88.50 174 ASN A C 1
ATOM 1448 O O . ASN A 1 174 ? 39.351 18.964 -63.042 1.00 88.50 174 ASN A O 1
ATOM 1452 N N . LEU A 1 175 ? 39.240 16.729 -63.157 1.00 86.50 175 LEU A N 1
ATOM 1453 C CA . LEU A 1 175 ? 40.416 16.570 -64.023 1.00 86.50 175 LEU A CA 1
ATOM 1454 C C . LEU A 1 175 ? 40.248 17.249 -65.394 1.00 86.50 175 LEU A C 1
ATOM 1456 O O . LEU A 1 175 ? 41.214 17.813 -65.906 1.00 86.50 175 LEU A O 1
ATOM 1460 N N . LEU A 1 176 ? 39.037 17.288 -65.960 1.00 85.06 176 LEU A N 1
ATOM 1461 C CA . LEU A 1 176 ? 38.730 18.153 -67.110 1.00 85.06 176 LEU A CA 1
ATOM 1462 C C . LEU A 1 176 ? 38.758 19.642 -66.728 1.00 85.06 176 LEU A C 1
ATOM 1464 O O . LEU A 1 176 ? 39.333 20.458 -67.447 1.00 85.06 176 LEU A O 1
ATOM 1468 N N . SER A 1 177 ? 38.166 20.006 -65.585 1.00 82.75 177 SER A N 1
ATOM 1469 C CA . SER A 1 177 ? 38.075 21.400 -65.117 1.00 82.75 177 SER A CA 1
ATOM 1470 C C . SER A 1 177 ? 39.433 22.049 -64.829 1.00 82.75 177 SER A C 1
ATOM 1472 O O . SER A 1 177 ? 39.569 23.250 -65.034 1.00 82.75 177 SER A O 1
ATOM 1474 N N . MET A 1 178 ? 40.425 21.287 -64.357 1.00 75.56 178 MET A N 1
ATOM 1475 C CA . MET A 1 178 ? 41.779 21.789 -64.069 1.00 75.56 178 MET A CA 1
ATOM 1476 C C . MET A 1 178 ? 42.598 22.088 -65.334 1.00 75.56 178 MET A C 1
ATOM 1478 O O . MET A 1 178 ? 43.600 22.794 -65.257 1.00 75.56 178 MET A O 1
ATOM 1482 N N . ASN A 1 179 ? 42.179 21.554 -66.484 1.00 66.94 179 ASN A N 1
ATOM 1483 C CA . ASN A 1 179 ? 42.947 21.519 -67.728 1.00 66.94 179 ASN A CA 1
ATOM 1484 C C . ASN A 1 179 ? 42.185 22.228 -68.858 1.00 66.94 179 ASN A C 1
ATOM 1486 O O . ASN A 1 179 ? 42.050 21.720 -69.970 1.00 66.94 179 ASN A O 1
ATOM 1490 N N . THR A 1 180 ? 41.617 23.389 -68.532 1.00 59.34 180 THR A N 1
ATOM 1491 C CA . THR A 1 180 ? 40.547 24.043 -69.287 1.00 59.34 180 THR A CA 1
ATOM 1492 C C . THR A 1 180 ? 40.978 24.501 -70.680 1.00 59.34 180 THR A C 1
ATOM 1494 O O . THR A 1 180 ? 41.665 25.510 -70.841 1.00 59.34 180 THR A O 1
ATOM 1497 N N . TYR A 1 181 ? 40.467 23.832 -71.713 1.00 63.72 181 TYR A N 1
ATOM 1498 C CA . TYR A 1 181 ? 40.410 24.381 -73.067 1.00 63.72 181 TYR A CA 1
ATOM 1499 C C . TYR A 1 181 ? 39.034 25.012 -73.313 1.00 63.72 181 TYR A C 1
ATOM 1501 O O . TYR A 1 181 ? 38.022 24.546 -72.789 1.00 63.72 181 TYR A O 1
ATOM 1509 N N . ALA A 1 182 ? 38.968 26.052 -74.152 1.00 61.03 182 ALA A N 1
ATOM 1510 C CA . ALA A 1 182 ? 37.710 26.746 -74.461 1.00 61.03 182 ALA A CA 1
ATOM 1511 C C . ALA A 1 182 ? 36.617 25.803 -75.013 1.00 61.03 182 ALA A C 1
ATOM 1513 O O . ALA A 1 182 ? 35.439 25.978 -74.711 1.00 61.03 182 ALA A O 1
ATOM 1514 N N . ARG A 1 183 ? 37.026 24.765 -75.758 1.00 71.75 183 ARG A N 1
ATOM 1515 C CA . ARG A 1 183 ? 36.165 23.697 -76.291 1.00 71.75 183 ARG A CA 1
ATOM 1516 C C . ARG A 1 183 ? 35.529 22.823 -75.203 1.00 71.75 183 ARG A C 1
ATOM 1518 O O . ARG A 1 183 ? 34.379 22.431 -75.349 1.00 71.75 183 ARG A O 1
ATOM 1525 N N . SER A 1 184 ? 36.245 22.551 -74.113 1.00 80.06 184 SER A N 1
ATOM 1526 C CA . SER A 1 184 ? 35.815 21.615 -73.067 1.00 80.06 184 SER A CA 1
ATOM 1527 C C . SER A 1 184 ? 34.760 22.214 -72.130 1.00 80.06 184 SER A C 1
ATOM 1529 O O . SER A 1 184 ? 34.035 21.481 -71.455 1.00 80.06 184 SER A O 1
ATOM 1531 N N . LYS A 1 185 ? 34.648 23.551 -72.081 1.00 83.62 185 LYS A N 1
ATOM 1532 C CA . LYS A 1 185 ? 33.781 24.279 -71.141 1.00 83.62 185 LYS A CA 1
ATOM 1533 C C . LYS A 1 185 ? 32.304 23.820 -71.155 1.00 83.62 185 LYS A C 1
ATOM 1535 O O . LYS A 1 185 ? 31.800 23.537 -70.068 1.00 83.62 185 LYS A O 1
ATOM 1540 N N . PRO A 1 186 ? 31.612 23.655 -72.304 1.00 86.81 186 PRO A N 1
ATOM 1541 C CA . PRO A 1 186 ? 30.212 23.218 -72.310 1.00 86.81 186 PRO A CA 1
ATOM 1542 C C . PRO A 1 186 ? 30.023 21.796 -71.761 1.00 86.81 186 PRO A C 1
ATOM 1544 O O . PRO A 1 186 ? 29.041 21.524 -71.074 1.00 86.81 186 PRO A O 1
ATOM 1547 N N . VAL A 1 187 ? 30.983 20.896 -72.005 1.00 88.94 187 VAL A N 1
ATOM 1548 C CA . VAL A 1 187 ? 30.980 19.514 -71.489 1.00 88.94 187 VAL A CA 1
ATOM 1549 C C . VAL A 1 187 ? 31.173 19.512 -69.969 1.00 88.94 187 VAL A C 1
ATOM 1551 O O . VAL A 1 187 ? 30.433 18.848 -69.240 1.00 88.94 187 VAL A O 1
ATOM 1554 N N . ILE A 1 188 ? 32.116 20.321 -69.480 1.00 88.31 188 ILE A N 1
ATOM 1555 C CA . ILE A 1 188 ? 32.399 20.547 -68.055 1.00 88.31 188 ILE A CA 1
ATOM 1556 C C . ILE A 1 188 ? 31.165 21.096 -67.321 1.00 88.31 188 ILE A C 1
ATOM 1558 O O . ILE A 1 188 ? 30.845 20.627 -66.225 1.00 88.31 188 ILE A O 1
ATOM 1562 N N . GLU A 1 189 ? 30.464 22.066 -67.915 1.00 89.12 189 GLU A N 1
ATOM 1563 C CA . GLU A 1 189 ? 29.272 22.706 -67.343 1.00 89.12 189 GLU A CA 1
ATOM 1564 C C . GLU A 1 189 ? 28.034 21.795 -67.401 1.00 89.12 189 GLU A C 1
ATOM 1566 O O . GLU A 1 189 ? 27.334 21.665 -66.396 1.00 89.12 189 GLU A O 1
ATOM 1571 N N . SER A 1 190 ? 27.815 21.082 -68.512 1.00 89.88 190 SER A N 1
ATOM 1572 C CA . SER A 1 190 ? 26.741 20.084 -68.654 1.00 89.88 190 SER A CA 1
ATOM 1573 C C . SER A 1 190 ? 26.891 18.929 -67.655 1.00 89.88 190 SER A C 1
ATOM 1575 O O . SER A 1 190 ? 25.938 18.573 -66.958 1.00 89.88 190 SER A O 1
ATOM 1577 N N . THR A 1 191 ? 28.110 18.403 -67.494 1.00 90.94 191 THR A N 1
ATOM 1578 C CA . THR A 1 191 ? 28.404 17.353 -66.505 1.00 90.94 191 THR A CA 1
ATOM 1579 C C . THR A 1 191 ? 28.144 17.853 -65.083 1.00 90.94 191 THR A C 1
ATOM 1581 O O . THR A 1 191 ? 27.472 17.185 -64.301 1.00 90.94 1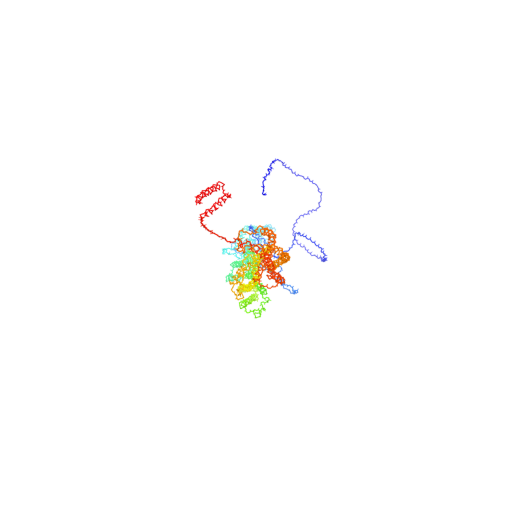91 THR A O 1
ATOM 1584 N N . ARG A 1 192 ? 28.602 19.069 -64.750 1.00 90.50 192 ARG A N 1
ATOM 1585 C CA . ARG A 1 192 ? 28.358 19.696 -63.440 1.00 90.50 192 ARG A CA 1
ATOM 1586 C C . ARG A 1 192 ? 26.866 19.913 -63.164 1.00 90.50 192 ARG A C 1
ATOM 1588 O O . ARG A 1 192 ? 26.445 19.782 -62.017 1.00 90.50 192 ARG A O 1
ATOM 1595 N N . ALA A 1 193 ? 26.065 20.221 -64.186 1.00 90.44 193 ALA A N 1
ATOM 1596 C CA . ALA A 1 193 ? 24.613 20.326 -64.058 1.00 90.44 193 ALA A CA 1
ATOM 1597 C C . ALA A 1 193 ? 23.962 18.963 -63.753 1.00 90.44 193 ALA A C 1
ATOM 1599 O O . ALA A 1 193 ? 23.161 18.881 -62.822 1.00 90.44 193 ALA A O 1
ATOM 1600 N N . LYS A 1 194 ? 24.358 17.886 -64.453 1.00 92.50 194 LYS A N 1
ATOM 1601 C CA . LYS A 1 194 ? 23.885 16.520 -64.149 1.00 92.50 194 LYS A CA 1
ATOM 1602 C C . LYS A 1 194 ? 24.265 16.065 -62.740 1.00 92.50 194 LYS A C 1
ATOM 1604 O O . LYS A 1 194 ? 23.412 15.549 -62.029 1.00 92.50 194 LYS A O 1
ATOM 1609 N N . LEU A 1 195 ? 25.506 16.292 -62.306 1.00 91.88 195 LEU A N 1
ATOM 1610 C CA . LEU A 1 195 ? 25.952 15.895 -60.963 1.00 91.88 195 LEU A CA 1
ATOM 1611 C C . LEU A 1 195 ? 25.138 16.601 -59.864 1.00 91.88 195 LEU A C 1
ATOM 1613 O O . LEU A 1 195 ? 24.609 15.935 -58.981 1.00 91.88 195 LEU A O 1
ATOM 1617 N N . ARG A 1 196 ? 24.886 17.912 -60.001 1.00 92.50 196 ARG A N 1
ATOM 1618 C CA . ARG A 1 196 ? 23.979 18.658 -59.103 1.00 92.50 196 ARG A CA 1
ATOM 1619 C C . ARG A 1 196 ? 22.542 18.119 -59.103 1.00 92.50 196 ARG A C 1
ATOM 1621 O O . ARG A 1 196 ? 21.872 18.165 -58.073 1.00 92.50 196 ARG A O 1
ATOM 1628 N N . GLN A 1 197 ? 22.052 17.620 -60.240 1.00 93.44 197 GLN A N 1
ATOM 1629 C CA . GLN A 1 197 ? 20.740 16.972 -60.323 1.00 93.44 197 GLN A CA 1
ATOM 1630 C C . GLN A 1 197 ? 20.727 15.633 -59.565 1.00 93.44 197 GLN A C 1
ATOM 1632 O O . GLN A 1 197 ? 19.754 15.343 -58.869 1.00 93.44 197 GLN A O 1
ATOM 1637 N N . VAL A 1 198 ? 21.813 14.853 -59.637 1.00 94.19 198 VAL A N 1
ATOM 1638 C CA . VAL A 1 198 ? 21.984 13.632 -58.833 1.00 94.19 198 VAL A CA 1
ATOM 1639 C C . VAL A 1 198 ? 22.026 13.963 -57.339 1.00 94.19 198 VAL A C 1
ATOM 1641 O O . VAL A 1 198 ? 21.287 13.341 -56.581 1.00 94.19 198 VAL A O 1
ATOM 1644 N N . ASP A 1 199 ? 22.786 14.978 -56.915 1.00 92.69 199 ASP A N 1
ATOM 1645 C CA . ASP A 1 199 ? 22.837 15.424 -55.511 1.00 92.69 199 ASP A CA 1
ATOM 1646 C C . ASP A 1 199 ? 21.443 15.813 -54.979 1.00 92.69 199 ASP A C 1
ATOM 1648 O O . ASP A 1 199 ? 21.026 15.380 -53.901 1.00 92.69 199 ASP A O 1
ATOM 1652 N N . GLY A 1 200 ? 20.670 16.572 -55.767 1.00 93.56 200 GLY A N 1
ATOM 1653 C CA . GLY A 1 200 ? 19.283 16.918 -55.439 1.00 93.56 200 GLY A CA 1
ATOM 1654 C C . GLY A 1 200 ? 18.362 15.693 -55.343 1.00 93.56 200 GLY A C 1
ATOM 1655 O O . GLY A 1 200 ? 17.517 15.614 -54.448 1.00 93.56 200 GLY A O 1
ATOM 1656 N N . ASN A 1 201 ? 18.555 14.700 -56.214 1.00 93.69 201 ASN A N 1
ATOM 1657 C CA . ASN A 1 201 ? 17.800 13.447 -56.196 1.00 93.69 201 ASN A CA 1
ATOM 1658 C C . ASN A 1 201 ? 18.195 12.517 -55.030 1.00 93.69 201 ASN A C 1
ATOM 1660 O O . ASN A 1 201 ? 17.331 11.813 -54.499 1.00 93.69 201 ASN A O 1
ATOM 1664 N N . ILE A 1 202 ? 19.453 12.548 -54.574 1.00 94.69 202 ILE A N 1
ATOM 1665 C CA . ILE A 1 202 ? 19.907 11.895 -53.334 1.00 94.69 202 ILE A CA 1
ATOM 1666 C C . ILE A 1 202 ? 19.213 12.541 -52.128 1.00 94.69 202 ILE A C 1
ATOM 1668 O O . ILE A 1 202 ? 18.600 11.841 -51.322 1.00 94.69 202 ILE A O 1
ATOM 1672 N N . ALA A 1 203 ? 19.230 13.875 -52.029 1.00 93.56 203 ALA A N 1
ATOM 1673 C CA . ALA A 1 203 ? 18.564 14.596 -50.943 1.00 93.56 203 ALA A CA 1
ATOM 1674 C C . ALA A 1 203 ? 17.044 14.328 -50.911 1.00 93.56 203 ALA A C 1
ATOM 1676 O O . ALA A 1 203 ? 16.470 14.111 -49.841 1.00 93.56 203 ALA A O 1
ATOM 1677 N N . LYS A 1 204 ? 16.398 14.263 -52.084 1.00 94.62 204 LYS A N 1
ATOM 1678 C CA . LYS A 1 204 ? 14.990 13.858 -52.231 1.00 94.62 204 LYS A CA 1
ATOM 1679 C C . LYS A 1 204 ? 14.751 12.416 -51.765 1.00 94.62 204 LYS A C 1
ATOM 1681 O O . LYS A 1 204 ? 13.813 12.181 -51.012 1.00 94.62 204 LYS A O 1
ATOM 1686 N N . THR A 1 205 ? 15.620 11.479 -52.149 1.00 92.88 205 THR A N 1
ATOM 1687 C CA . THR A 1 205 ? 15.555 10.061 -51.746 1.00 92.88 205 THR A CA 1
ATOM 1688 C C . THR A 1 205 ? 15.637 9.891 -50.228 1.00 92.88 205 THR A C 1
ATOM 1690 O O . THR A 1 205 ? 14.794 9.215 -49.642 1.00 92.88 205 THR A O 1
ATOM 1693 N N . ILE A 1 206 ? 16.592 10.563 -49.576 1.00 93.69 206 ILE A N 1
ATOM 1694 C CA . ILE A 1 206 ? 16.733 10.544 -48.111 1.00 93.69 206 ILE A CA 1
ATOM 1695 C C . ILE A 1 206 ? 15.465 11.104 -47.447 1.00 93.69 206 ILE A C 1
ATOM 1697 O O . ILE A 1 206 ? 14.930 10.482 -46.531 1.00 93.69 206 ILE A O 1
ATOM 1701 N N . LYS A 1 207 ? 14.936 12.231 -47.950 1.00 93.75 207 LYS A N 1
ATOM 1702 C CA . LYS A 1 207 ? 13.714 12.860 -47.423 1.00 93.75 207 LYS A CA 1
ATOM 1703 C C . LYS A 1 207 ? 12.463 11.985 -47.590 1.00 93.75 207 LYS A C 1
ATOM 1705 O O . LYS A 1 207 ? 11.610 11.996 -46.709 1.00 93.75 207 LYS A O 1
ATOM 1710 N N . GLU A 1 208 ? 12.348 11.222 -48.677 1.00 93.88 208 GLU A N 1
ATOM 1711 C CA . GLU A 1 208 ? 11.242 10.271 -48.883 1.00 93.88 208 GLU A CA 1
ATOM 1712 C C . GLU A 1 208 ? 11.265 9.107 -47.881 1.00 93.88 208 GLU A C 1
ATOM 1714 O O . GLU A 1 208 ? 10.208 8.682 -47.420 1.00 93.88 208 GLU A O 1
ATOM 1719 N N . CYS A 1 209 ? 12.449 8.614 -47.507 1.00 94.69 209 CYS A N 1
ATOM 1720 C CA . CYS A 1 209 ? 12.598 7.508 -46.554 1.00 94.69 209 CYS A CA 1
ATOM 1721 C C . CYS A 1 209 ? 12.708 7.962 -45.079 1.00 94.69 209 CYS A C 1
ATOM 1723 O O . CYS A 1 209 ? 12.861 7.125 -44.187 1.00 94.69 209 CYS A O 1
ATOM 1725 N N . GLU A 1 210 ? 12.614 9.266 -44.793 1.00 94.44 210 GLU A N 1
ATOM 1726 C CA . GLU A 1 210 ? 12.878 9.860 -43.471 1.00 94.44 210 GLU A CA 1
ATOM 1727 C C . GLU A 1 210 ? 11.961 9.327 -42.357 1.00 94.44 210 GLU A C 1
ATOM 1729 O O . GLU A 1 210 ? 12.419 9.089 -41.241 1.00 94.44 210 GLU A O 1
ATOM 1734 N N . ASN A 1 211 ? 10.676 9.091 -42.642 1.00 92.56 211 ASN A N 1
ATOM 1735 C CA . ASN A 1 211 ? 9.738 8.580 -41.635 1.00 92.56 211 ASN A CA 1
ATOM 1736 C C . ASN A 1 211 ? 10.087 7.145 -41.201 1.00 92.56 211 ASN A C 1
ATOM 1738 O O . ASN A 1 211 ? 10.066 6.845 -40.008 1.00 92.56 211 ASN A O 1
ATOM 1742 N N . ILE A 1 212 ? 10.500 6.296 -42.148 1.00 93.81 212 ILE A N 1
ATOM 1743 C CA . ILE A 1 212 ? 10.950 4.924 -41.867 1.00 93.81 212 ILE A CA 1
ATOM 1744 C C . ILE A 1 212 ? 12.293 4.959 -41.118 1.00 93.81 212 ILE A C 1
ATOM 1746 O O . ILE A 1 212 ? 12.490 4.221 -40.155 1.00 93.81 212 ILE A O 1
ATOM 1750 N N . LYS A 1 213 ? 13.188 5.898 -41.466 1.00 95.19 213 LYS A N 1
ATOM 1751 C CA . LYS A 1 213 ? 14.440 6.139 -40.725 1.00 95.19 213 LYS A CA 1
ATOM 1752 C C . LYS A 1 213 ? 14.182 6.487 -39.254 1.00 95.19 213 LYS A C 1
ATOM 1754 O O . LYS A 1 213 ? 14.866 5.972 -38.374 1.00 95.19 213 LYS A O 1
ATOM 1759 N N . LYS A 1 214 ? 13.179 7.327 -38.972 1.00 93.81 214 LYS A N 1
ATOM 1760 C CA . LYS A 1 214 ? 12.761 7.666 -37.599 1.00 93.81 214 LYS A CA 1
ATOM 1761 C C . LYS A 1 214 ? 12.184 6.459 -36.859 1.00 93.81 214 LYS A C 1
ATOM 1763 O O . LYS A 1 214 ? 12.551 6.242 -35.711 1.00 93.81 214 LYS A O 1
ATOM 1768 N N . GLN A 1 215 ? 11.346 5.647 -37.507 1.00 92.81 215 GLN A N 1
ATOM 1769 C CA . GLN A 1 215 ? 10.831 4.399 -36.922 1.00 92.81 215 GLN A CA 1
ATOM 1770 C C . GLN A 1 215 ? 11.968 3.427 -36.570 1.00 92.81 215 GLN A C 1
ATOM 1772 O O . GLN A 1 215 ? 11.989 2.8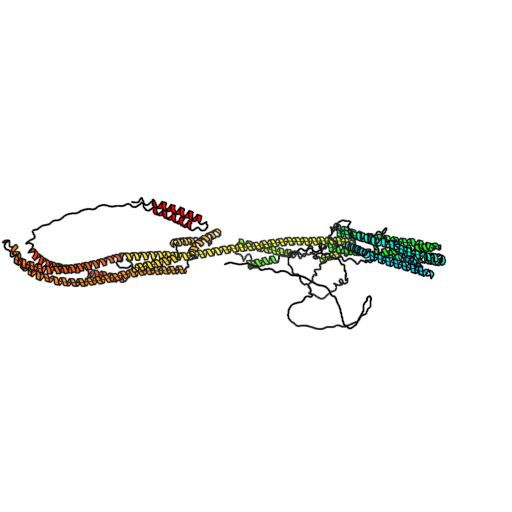85 -35.467 1.00 92.81 215 GLN A O 1
ATOM 1777 N N . LEU A 1 216 ? 12.955 3.274 -37.457 1.00 94.25 216 LEU A N 1
ATOM 1778 C CA . LEU A 1 216 ? 14.156 2.466 -37.240 1.00 94.25 216 LEU A CA 1
ATOM 1779 C C . LEU A 1 216 ? 15.011 2.968 -36.062 1.00 94.25 216 LEU A C 1
ATOM 1781 O O . LEU A 1 216 ? 15.423 2.173 -35.217 1.00 94.25 216 LEU A O 1
ATOM 1785 N N . ILE A 1 217 ? 15.256 4.278 -35.973 1.00 93.00 217 ILE A N 1
ATOM 1786 C CA . ILE A 1 217 ? 16.009 4.870 -34.855 1.00 93.00 217 ILE A CA 1
ATOM 1787 C C . ILE A 1 217 ? 15.230 4.713 -33.540 1.00 93.00 217 ILE A C 1
ATOM 1789 O O . ILE A 1 217 ? 15.804 4.275 -32.547 1.00 93.00 217 ILE A O 1
ATOM 1793 N N . ASN A 1 218 ? 13.919 4.964 -33.528 1.00 89.62 218 ASN A N 1
ATOM 1794 C CA . ASN A 1 218 ? 13.090 4.776 -32.335 1.00 89.62 218 ASN A CA 1
ATOM 1795 C C . ASN A 1 218 ? 13.055 3.303 -31.888 1.00 89.62 218 ASN A C 1
ATOM 1797 O O . ASN A 1 218 ? 13.153 3.025 -30.695 1.00 89.62 218 ASN A O 1
ATOM 1801 N N . ALA A 1 219 ? 12.986 2.350 -32.824 1.00 89.44 219 ALA A N 1
ATOM 1802 C CA . ALA A 1 219 ? 13.074 0.924 -32.515 1.00 89.44 219 ALA A CA 1
ATOM 1803 C C . ALA A 1 219 ? 14.446 0.544 -31.927 1.00 89.44 219 ALA A C 1
ATOM 1805 O O . ALA A 1 219 ? 14.499 -0.229 -30.972 1.00 89.44 219 ALA A O 1
ATOM 1806 N N . MET A 1 220 ? 15.543 1.124 -32.437 1.00 92.06 220 MET A N 1
ATOM 1807 C CA . MET A 1 220 ? 16.884 0.959 -31.862 1.00 92.06 220 MET A CA 1
ATOM 1808 C C . MET A 1 220 ? 16.943 1.463 -30.418 1.00 92.06 220 MET A C 1
ATOM 1810 O O . MET A 1 220 ? 17.354 0.717 -29.533 1.00 92.06 220 MET A O 1
ATOM 1814 N N . LEU A 1 221 ? 16.508 2.705 -30.182 1.00 90.00 221 LEU A N 1
ATOM 1815 C CA . LEU A 1 221 ? 16.506 3.337 -28.861 1.00 90.00 221 LEU A CA 1
ATOM 1816 C C . LEU A 1 221 ? 15.665 2.518 -27.872 1.00 90.00 221 LEU A C 1
ATOM 1818 O O . LEU A 1 221 ? 16.122 2.190 -26.780 1.00 90.00 221 LEU A O 1
ATOM 1822 N N . ASN A 1 222 ? 14.463 2.104 -28.265 1.00 84.88 222 ASN A N 1
ATOM 1823 C CA . ASN A 1 222 ? 13.588 1.298 -27.416 1.00 84.88 222 ASN A CA 1
ATOM 1824 C C . ASN A 1 222 ? 14.207 -0.064 -27.049 1.00 84.88 222 ASN A C 1
ATOM 1826 O O . ASN A 1 222 ? 14.081 -0.494 -25.906 1.00 84.88 222 ASN A O 1
ATOM 1830 N N . PHE A 1 223 ? 14.935 -0.719 -27.961 1.00 85.88 223 PHE A N 1
ATOM 1831 C CA . PHE A 1 223 ? 15.636 -1.974 -27.652 1.00 85.88 223 PHE A CA 1
ATOM 1832 C C . PHE A 1 223 ? 16.952 -1.790 -26.883 1.00 85.88 223 PHE A C 1
ATOM 1834 O O . PHE A 1 223 ? 17.366 -2.687 -26.156 1.00 85.88 223 PHE A O 1
ATOM 1841 N N . GLN A 1 224 ? 17.590 -0.625 -26.981 1.00 88.62 224 GLN A N 1
ATOM 1842 C CA . GLN A 1 224 ? 18.755 -0.261 -26.169 1.00 88.62 224 GLN A CA 1
ATOM 1843 C C . GLN A 1 224 ? 18.381 0.193 -24.748 1.00 88.62 224 GLN A C 1
ATOM 1845 O O . GLN A 1 224 ? 19.234 0.205 -23.864 1.00 88.62 224 GLN A O 1
ATOM 1850 N N . ASN A 1 225 ? 17.115 0.543 -24.504 1.00 86.81 225 ASN A N 1
ATOM 1851 C CA . ASN A 1 225 ? 16.621 0.984 -23.204 1.00 86.81 225 ASN A CA 1
ATOM 1852 C C . ASN A 1 225 ? 16.299 -0.221 -22.285 1.00 86.81 225 ASN A C 1
ATOM 1854 O O . ASN A 1 225 ? 15.319 -0.925 -22.555 1.00 86.81 225 ASN A O 1
ATOM 1858 N N . PRO A 1 226 ? 17.023 -0.455 -21.169 1.00 84.62 226 PRO A N 1
ATOM 1859 C CA . PRO A 1 226 ? 16.744 -1.552 -20.234 1.00 84.62 226 PRO A CA 1
ATOM 1860 C C . PRO A 1 226 ? 15.309 -1.538 -19.681 1.00 84.62 226 PRO A C 1
ATOM 1862 O O . PRO A 1 226 ? 14.738 -2.607 -19.470 1.00 84.62 226 PRO A O 1
ATOM 1865 N N . LEU A 1 227 ? 14.686 -0.364 -19.551 1.00 82.25 227 LEU A N 1
ATOM 1866 C CA . LEU A 1 227 ? 13.385 -0.161 -18.900 1.00 82.25 227 LEU A CA 1
ATOM 1867 C C . LEU A 1 227 ? 12.184 -0.240 -19.861 1.00 82.25 227 LEU A C 1
ATOM 1869 O O . LEU A 1 227 ? 11.073 -0.546 -19.436 1.00 82.25 227 LEU A O 1
ATOM 1873 N N . PHE A 1 228 ? 12.383 -0.004 -21.163 1.00 78.62 228 PHE A N 1
ATOM 1874 C CA . PHE A 1 228 ? 11.298 -0.062 -22.155 1.00 78.62 228 PHE A CA 1
ATOM 1875 C C . PHE A 1 228 ? 10.657 -1.461 -22.204 1.00 78.62 228 PHE A C 1
ATOM 1877 O O . PHE A 1 228 ? 11.364 -2.451 -22.387 1.00 78.62 228 PHE A O 1
ATOM 1884 N N . GLU A 1 229 ? 9.334 -1.556 -22.043 1.00 75.81 229 GLU A N 1
ATOM 1885 C CA . GLU A 1 229 ? 8.600 -2.835 -21.993 1.00 75.81 229 GLU A CA 1
ATOM 1886 C C . GLU A 1 229 ? 9.183 -3.853 -20.978 1.00 75.81 229 GLU A C 1
ATOM 1888 O O . GLU A 1 229 ? 9.141 -5.057 -21.222 1.00 75.81 229 GLU A O 1
ATOM 1893 N N . PHE A 1 230 ? 9.734 -3.389 -19.841 1.00 75.81 230 PHE A N 1
ATOM 1894 C CA . PHE A 1 230 ? 10.488 -4.209 -18.872 1.00 75.81 230 PHE A CA 1
ATOM 1895 C C . PHE A 1 230 ? 9.837 -5.569 -18.561 1.00 75.81 230 PHE A C 1
ATOM 1897 O O . PHE A 1 230 ? 10.475 -6.595 -18.791 1.00 75.81 230 PHE A O 1
ATOM 1904 N N . TYR A 1 231 ? 8.570 -5.576 -18.126 1.00 73.38 231 TYR A N 1
ATOM 1905 C CA . TYR A 1 231 ? 7.797 -6.772 -17.740 1.00 73.38 231 TYR A CA 1
ATOM 1906 C C . TYR A 1 231 ? 7.169 -7.553 -18.899 1.00 73.38 231 TYR A C 1
ATOM 1908 O O . TYR A 1 231 ? 6.552 -8.600 -18.685 1.00 73.38 231 TYR A O 1
ATOM 1916 N N . LYS A 1 232 ? 7.264 -7.056 -20.134 1.00 70.19 232 LYS A N 1
ATOM 1917 C CA . LYS A 1 232 ? 6.601 -7.686 -21.274 1.00 70.19 232 LYS A CA 1
ATOM 1918 C C . LYS A 1 232 ? 7.334 -8.979 -21.616 1.00 70.19 232 LYS A C 1
ATOM 1920 O O . LYS A 1 232 ? 8.426 -8.962 -22.186 1.00 70.19 232 LYS A O 1
ATOM 1925 N N . LYS A 1 233 ? 6.731 -10.115 -21.253 1.00 62.34 233 LYS A N 1
ATOM 1926 C CA . LYS A 1 233 ? 7.260 -11.445 -21.581 1.00 62.34 233 LYS A CA 1
ATOM 1927 C C . LYS A 1 233 ? 7.535 -11.537 -23.082 1.00 62.34 233 LYS A C 1
ATOM 1929 O O . LYS A 1 233 ? 6.709 -11.124 -23.899 1.00 62.34 233 LYS A O 1
ATOM 1934 N N . ARG A 1 234 ? 8.687 -12.105 -23.453 1.00 59.12 234 ARG A N 1
ATOM 1935 C CA . ARG A 1 234 ? 9.014 -12.402 -24.854 1.00 59.12 234 ARG A CA 1
ATOM 1936 C C . ARG A 1 234 ? 7.982 -13.387 -25.398 1.00 59.12 234 ARG A C 1
ATOM 1938 O O . ARG A 1 234 ? 8.035 -14.566 -25.073 1.00 59.12 234 ARG A O 1
ATOM 1945 N N . ILE A 1 235 ? 7.070 -12.903 -26.241 1.00 45.12 235 ILE A N 1
ATOM 1946 C CA . ILE A 1 235 ? 6.021 -13.742 -26.842 1.00 45.12 235 ILE A CA 1
ATOM 1947 C C . ILE A 1 235 ? 6.665 -14.876 -27.659 1.00 45.12 235 ILE A C 1
ATOM 1949 O O . ILE A 1 235 ? 6.274 -16.028 -27.515 1.00 45.12 235 ILE A O 1
ATOM 1953 N N . HIS A 1 236 ? 7.732 -14.570 -28.411 1.00 46.28 236 HIS A N 1
ATOM 1954 C CA . HIS A 1 236 ? 8.655 -15.560 -28.976 1.00 46.28 236 HIS A CA 1
ATOM 1955 C C . HIS A 1 236 ? 10.097 -15.031 -28.990 1.00 46.28 236 HIS A C 1
ATOM 1957 O O . HIS A 1 236 ? 10.325 -13.827 -29.123 1.00 46.28 236 HIS A O 1
ATOM 1963 N N . GLY A 1 237 ? 11.083 -15.937 -28.952 1.00 45.03 237 GLY A N 1
ATOM 1964 C CA . GLY A 1 237 ? 12.515 -15.598 -29.027 1.00 45.03 237 GLY A CA 1
ATOM 1965 C C . GLY A 1 237 ? 12.958 -14.907 -30.329 1.00 45.03 237 GLY A C 1
ATOM 1966 O O . GLY A 1 237 ? 14.031 -14.310 -30.359 1.00 45.03 237 GLY A O 1
ATOM 1967 N N . TYR A 1 238 ? 12.119 -14.942 -31.370 1.00 41.62 238 TYR A N 1
ATOM 1968 C CA . TYR A 1 238 ? 12.349 -14.309 -32.674 1.00 41.62 238 TYR A CA 1
ATOM 1969 C C . TYR A 1 238 ? 11.782 -12.883 -32.799 1.00 41.62 238 TYR A C 1
ATOM 1971 O O . TYR A 1 238 ? 12.038 -12.224 -33.805 1.00 41.62 238 TYR A O 1
ATOM 1979 N N . TYR A 1 239 ? 11.012 -12.382 -31.821 1.00 52.66 239 TYR A N 1
ATOM 1980 C CA . TYR A 1 239 ? 10.410 -11.049 -31.933 1.00 52.66 239 TYR A CA 1
ATOM 1981 C C . TYR A 1 239 ? 11.448 -9.942 -31.691 1.00 52.66 239 TYR A C 1
ATOM 1983 O O . TYR A 1 239 ? 11.738 -9.569 -30.552 1.00 52.66 239 TYR A O 1
ATOM 1991 N N . ASN A 1 240 ? 12.006 -9.419 -32.785 1.00 67.06 240 ASN A N 1
ATOM 1992 C CA . ASN A 1 240 ? 12.884 -8.255 -32.796 1.00 67.06 240 ASN A CA 1
ATOM 1993 C C . ASN A 1 240 ? 12.213 -7.086 -33.553 1.00 67.06 240 ASN A C 1
ATOM 1995 O O . ASN A 1 240 ? 12.294 -7.045 -34.784 1.00 67.06 240 ASN A O 1
ATOM 1999 N N . PRO A 1 241 ? 11.582 -6.117 -32.862 1.00 73.81 241 PRO A N 1
ATOM 2000 C CA . PRO A 1 241 ? 10.894 -4.992 -33.497 1.00 73.81 241 PRO A CA 1
ATOM 2001 C C . PRO A 1 241 ? 11.835 -3.998 -34.201 1.00 73.81 241 PRO A C 1
ATOM 2003 O O . PRO A 1 241 ? 11.350 -3.124 -34.909 1.00 73.81 241 PRO A O 1
ATOM 2006 N N . TYR A 1 242 ? 13.162 -4.134 -34.071 1.00 88.44 242 TYR A N 1
ATOM 2007 C CA . TYR A 1 242 ? 14.130 -3.419 -34.915 1.00 88.44 242 TYR A CA 1
ATOM 2008 C C . TYR A 1 242 ? 14.168 -3.958 -36.357 1.00 88.44 242 TYR A C 1
ATOM 2010 O O . TYR A 1 242 ? 14.380 -3.197 -37.300 1.00 88.44 242 TYR A O 1
ATOM 2018 N N . ALA A 1 243 ? 13.955 -5.266 -36.547 1.00 86.44 243 ALA A N 1
ATOM 2019 C CA . ALA A 1 243 ? 14.201 -5.932 -37.828 1.00 86.44 243 ALA A CA 1
ATOM 2020 C C . ALA A 1 243 ? 13.223 -5.502 -38.936 1.00 86.44 243 ALA A C 1
ATOM 2022 O O . ALA A 1 243 ? 13.642 -5.318 -40.074 1.00 86.44 243 ALA A O 1
ATOM 2023 N N . GLY A 1 244 ? 11.941 -5.290 -38.611 1.00 87.56 244 GLY A N 1
ATOM 2024 C CA . GLY A 1 244 ? 10.942 -4.795 -39.570 1.00 87.56 244 GLY A CA 1
ATOM 2025 C C . GLY A 1 244 ? 11.323 -3.427 -40.157 1.00 87.56 244 GLY A C 1
ATOM 2026 O O . GLY A 1 244 ? 11.601 -3.350 -41.354 1.00 87.56 244 GLY A O 1
ATOM 2027 N N . PRO A 1 245 ? 11.447 -2.373 -39.325 1.00 90.75 245 PRO A N 1
ATOM 2028 C CA . PRO A 1 245 ? 11.883 -1.045 -39.761 1.00 90.75 245 PRO A CA 1
ATOM 2029 C C . PRO A 1 245 ? 13.253 -1.021 -40.457 1.00 90.75 245 PRO A C 1
ATOM 2031 O O . PRO A 1 245 ? 13.460 -0.207 -41.355 1.00 90.75 245 PRO A O 1
ATOM 2034 N N . GLN A 1 246 ? 14.191 -1.906 -40.089 1.00 92.81 246 GLN A N 1
ATOM 2035 C CA . GLN A 1 246 ? 15.494 -2.002 -40.762 1.00 92.81 246 GLN A CA 1
ATOM 2036 C C . GLN A 1 246 ? 15.337 -2.521 -42.197 1.00 92.81 246 GLN A C 1
ATOM 2038 O O . GLN A 1 246 ? 15.811 -1.877 -43.137 1.00 92.81 246 GLN A O 1
ATOM 2043 N N . ILE A 1 247 ? 14.604 -3.622 -42.377 1.00 91.25 247 ILE A N 1
ATOM 2044 C CA . ILE A 1 247 ? 14.301 -4.204 -43.690 1.00 91.25 247 ILE A CA 1
ATOM 2045 C C . ILE A 1 247 ? 13.502 -3.214 -44.553 1.00 91.25 247 ILE A C 1
ATOM 2047 O O . ILE A 1 247 ? 13.774 -3.071 -45.745 1.00 91.25 247 ILE A O 1
ATOM 2051 N N . GLU A 1 248 ? 12.529 -2.508 -43.974 1.00 93.44 248 GLU A N 1
ATOM 2052 C CA . GLU A 1 248 ? 11.735 -1.492 -44.675 1.00 93.44 248 GLU A CA 1
ATOM 2053 C C . GLU A 1 248 ? 12.575 -0.282 -45.098 1.00 93.44 248 GLU A C 1
ATOM 2055 O O . GLU A 1 248 ? 12.427 0.200 -46.224 1.00 93.44 248 GLU A O 1
ATOM 2060 N N . TYR A 1 249 ? 13.503 0.183 -44.256 1.00 95.38 249 TYR A N 1
ATOM 2061 C CA . TYR A 1 249 ? 14.375 1.305 -44.600 1.00 95.38 249 TYR A CA 1
ATOM 2062 C C . TYR A 1 249 ? 15.358 0.950 -45.726 1.00 95.38 249 TYR A C 1
ATOM 2064 O O . TYR A 1 249 ? 15.494 1.712 -46.688 1.00 95.38 249 TYR A O 1
ATOM 2072 N N . VAL A 1 250 ? 15.971 -0.241 -45.677 1.00 92.62 250 VAL A N 1
ATOM 2073 C CA . VAL A 1 250 ? 16.827 -0.752 -46.765 1.00 92.62 250 VAL A CA 1
ATOM 2074 C C . VAL A 1 250 ? 16.024 -0.900 -48.064 1.00 92.62 250 VAL A C 1
ATOM 2076 O O . VAL A 1 250 ? 16.455 -0.397 -49.104 1.00 92.62 250 VAL A O 1
ATOM 2079 N N . LYS A 1 251 ? 14.813 -1.476 -48.011 1.00 92.50 251 LYS A N 1
ATOM 2080 C CA . LYS A 1 251 ? 13.894 -1.569 -49.166 1.00 92.50 251 LYS A CA 1
ATOM 2081 C C . LYS A 1 251 ? 13.432 -0.207 -49.693 1.00 92.50 251 LYS A C 1
ATOM 2083 O O . LYS A 1 251 ? 13.157 -0.089 -50.884 1.00 92.50 251 LYS A O 1
ATOM 2088 N N . CYS A 1 252 ? 13.354 0.824 -48.851 1.00 94.50 252 CYS A N 1
ATOM 2089 C CA . CYS A 1 252 ? 13.032 2.182 -49.286 1.00 94.50 252 CYS A CA 1
ATOM 2090 C C . CYS A 1 252 ? 14.192 2.821 -50.067 1.00 94.50 252 CYS A C 1
ATOM 2092 O O . CYS A 1 252 ? 13.965 3.451 -51.105 1.00 94.50 252 CYS A O 1
ATOM 2094 N N . MET A 1 253 ? 15.424 2.639 -49.582 1.00 93.62 253 MET A N 1
ATOM 2095 C CA . MET A 1 253 ? 16.628 3.278 -50.119 1.00 93.62 253 MET A CA 1
ATOM 2096 C C . MET A 1 253 ? 17.176 2.551 -51.357 1.00 93.62 253 MET A C 1
ATOM 2098 O O . MET A 1 253 ? 17.326 3.174 -52.409 1.00 93.62 253 MET A O 1
ATOM 2102 N N . LEU A 1 254 ? 17.450 1.244 -51.265 1.00 90.94 254 LEU A N 1
ATOM 2103 C CA . LEU A 1 254 ? 18.229 0.503 -52.268 1.00 90.94 254 LEU A CA 1
ATOM 2104 C C . LEU A 1 254 ? 17.678 0.648 -53.708 1.00 90.94 254 LEU A C 1
ATOM 2106 O O . LEU A 1 254 ? 18.451 1.050 -54.581 1.00 90.94 254 LEU A O 1
ATOM 2110 N N . PRO A 1 255 ? 16.363 0.473 -53.986 1.00 89.44 255 PRO A N 1
ATOM 2111 C CA . PRO A 1 255 ? 15.823 0.599 -55.344 1.00 89.44 255 PRO A CA 1
ATOM 2112 C C . PRO A 1 255 ? 15.860 2.036 -55.881 1.00 89.44 255 PRO A C 1
ATOM 2114 O O . PRO A 1 255 ? 16.034 2.252 -57.082 1.00 89.44 255 PRO A O 1
ATOM 2117 N N . ARG A 1 256 ? 15.726 3.044 -55.004 1.00 92.00 256 ARG A N 1
ATOM 2118 C CA . ARG A 1 256 ? 15.821 4.458 -55.398 1.00 92.00 256 ARG A CA 1
ATOM 2119 C C . ARG A 1 256 ? 17.231 4.783 -55.877 1.00 92.00 256 ARG A C 1
ATOM 2121 O O . ARG A 1 256 ? 17.387 5.317 -56.971 1.00 92.00 256 ARG A O 1
ATOM 2128 N N . TYR A 1 257 ? 18.251 4.373 -55.127 1.00 91.62 257 TYR A N 1
ATOM 2129 C CA . TYR A 1 257 ? 19.651 4.527 -55.532 1.00 91.62 257 TYR A CA 1
ATOM 2130 C C . TYR A 1 257 ? 19.992 3.730 -56.804 1.00 91.62 257 TYR A C 1
ATOM 2132 O O . TYR A 1 257 ? 20.718 4.240 -57.661 1.00 91.62 257 TYR A O 1
ATOM 2140 N N . THR A 1 258 ? 19.414 2.537 -56.999 1.00 86.06 258 THR A N 1
ATOM 2141 C CA . THR A 1 258 ? 19.528 1.790 -58.267 1.00 86.06 258 THR A CA 1
ATOM 2142 C C . THR A 1 258 ? 19.002 2.596 -59.461 1.00 86.06 258 THR A C 1
ATOM 2144 O O . THR A 1 258 ? 19.643 2.606 -60.510 1.00 86.06 258 THR A O 1
ATOM 2147 N N . ASN A 1 259 ? 17.903 3.342 -59.305 1.00 85.50 259 ASN A N 1
ATOM 2148 C CA . ASN A 1 259 ? 17.391 4.228 -60.358 1.00 85.50 259 ASN A CA 1
ATOM 2149 C C . ASN A 1 259 ? 18.283 5.464 -60.592 1.00 85.50 259 ASN A C 1
ATOM 2151 O O . ASN A 1 259 ? 18.390 5.936 -61.726 1.00 85.50 259 ASN A O 1
ATOM 2155 N N . LEU A 1 260 ? 18.955 5.982 -59.555 1.00 90.62 260 LEU A N 1
ATOM 2156 C CA . LEU A 1 260 ? 19.877 7.119 -59.693 1.00 90.62 260 LEU A CA 1
ATOM 2157 C C . LEU A 1 260 ? 21.189 6.751 -60.400 1.00 90.62 260 LEU A C 1
ATOM 2159 O O . LEU A 1 260 ? 21.765 7.615 -61.060 1.00 90.62 260 LEU A O 1
ATOM 2163 N N . LYS A 1 261 ? 21.642 5.490 -60.327 1.00 88.44 261 LYS A N 1
ATOM 2164 C CA . LYS A 1 261 ? 22.864 5.005 -61.003 1.00 88.44 261 LYS A CA 1
ATOM 2165 C C . LYS A 1 261 ? 22.946 5.454 -62.466 1.00 88.44 261 LYS A C 1
ATOM 2167 O O . LYS A 1 261 ? 23.970 5.988 -62.881 1.00 88.44 261 LYS A O 1
ATOM 2172 N N . ARG A 1 262 ? 21.855 5.311 -63.230 1.00 86.88 262 ARG A N 1
ATOM 2173 C CA . ARG A 1 262 ? 21.832 5.688 -64.652 1.00 86.88 262 ARG A CA 1
ATOM 2174 C C . ARG A 1 262 ? 22.174 7.164 -64.874 1.00 86.88 262 ARG A C 1
ATOM 2176 O O . ARG A 1 262 ? 22.869 7.472 -65.828 1.00 86.88 262 ARG A O 1
ATOM 2183 N N . GLN A 1 263 ? 21.752 8.064 -63.984 1.00 90.25 263 GLN A N 1
ATOM 2184 C CA . GLN A 1 263 ? 22.039 9.502 -64.092 1.00 90.25 263 GLN A CA 1
ATOM 2185 C C . GLN A 1 263 ? 23.534 9.818 -63.895 1.00 90.25 263 GLN A C 1
ATOM 2187 O O . GLN A 1 263 ? 24.037 10.788 -64.460 1.00 90.25 263 GLN A O 1
ATOM 2192 N N . VAL A 1 264 ? 24.239 8.988 -63.116 1.00 91.94 264 VAL A N 1
ATOM 2193 C CA . VAL A 1 264 ? 25.694 9.062 -62.909 1.00 91.94 264 VAL A CA 1
ATOM 2194 C C . VAL A 1 264 ? 26.439 8.511 -64.122 1.00 91.94 264 VAL A C 1
ATOM 2196 O O . VAL A 1 264 ? 27.325 9.178 -64.655 1.00 91.94 264 VAL A O 1
ATOM 2199 N N . ASP A 1 265 ? 26.039 7.335 -64.608 1.00 90.19 265 ASP A N 1
ATOM 2200 C CA . ASP A 1 265 ? 26.621 6.723 -65.807 1.00 90.19 265 ASP A CA 1
ATOM 2201 C C . ASP A 1 265 ? 26.412 7.650 -67.039 1.00 90.19 265 ASP A C 1
ATOM 2203 O O . ASP A 1 265 ? 27.348 7.915 -67.797 1.00 90.19 265 ASP A O 1
ATOM 2207 N N . ASP A 1 266 ? 25.232 8.278 -67.155 1.00 88.50 266 ASP A N 1
ATOM 2208 C CA . ASP A 1 266 ? 24.876 9.316 -68.140 1.00 88.50 266 ASP A CA 1
ATOM 2209 C C . ASP A 1 266 ? 25.676 10.636 -67.989 1.00 88.50 266 ASP A C 1
ATOM 2211 O O . ASP A 1 266 ? 25.651 11.478 -68.898 1.00 88.50 266 ASP A O 1
ATOM 2215 N N . ALA A 1 267 ? 26.339 10.876 -66.851 1.00 90.06 267 ALA A N 1
ATOM 2216 C CA . ALA A 1 267 ? 27.238 12.016 -66.641 1.00 90.06 267 ALA A CA 1
ATOM 2217 C C . ALA A 1 267 ? 28.681 11.673 -67.047 1.00 90.06 267 ALA A C 1
ATOM 2219 O O . ALA A 1 267 ? 29.342 12.486 -67.693 1.00 90.06 267 ALA A O 1
ATOM 2220 N N . ILE A 1 268 ? 29.141 10.449 -66.759 1.00 90.19 268 ILE A N 1
ATOM 2221 C CA . ILE A 1 268 ? 30.438 9.933 -67.231 1.00 90.19 268 ILE A CA 1
ATOM 2222 C C . ILE A 1 268 ? 30.456 9.861 -68.766 1.00 90.19 268 ILE A C 1
ATOM 2224 O O . ILE A 1 268 ? 31.405 10.331 -69.396 1.00 90.19 268 ILE A O 1
ATOM 2228 N N . ALA A 1 269 ? 29.380 9.358 -69.380 1.00 90.25 269 ALA A N 1
ATOM 2229 C CA . ALA A 1 269 ? 29.268 9.210 -70.832 1.00 90.25 269 ALA A CA 1
ATOM 2230 C C . ALA A 1 269 ? 29.421 10.535 -71.610 1.00 90.25 269 ALA A C 1
ATOM 2232 O O . ALA A 1 269 ? 29.986 10.539 -72.701 1.00 90.25 269 ALA A O 1
ATOM 2233 N N . ILE A 1 270 ? 28.975 11.667 -71.045 1.00 90.12 270 ILE A N 1
ATOM 2234 C CA . ILE A 1 270 ? 29.112 12.999 -71.667 1.00 90.12 270 ILE A CA 1
ATOM 2235 C C . ILE A 1 270 ? 30.572 13.466 -71.726 1.00 90.12 270 ILE A C 1
ATOM 2237 O O . ILE A 1 270 ? 30.953 14.165 -72.663 1.00 90.12 270 ILE A O 1
ATOM 2241 N N . MET A 1 271 ? 31.403 13.074 -70.758 1.00 89.56 271 MET A N 1
ATOM 2242 C CA . MET A 1 271 ? 32.813 13.469 -70.722 1.00 89.56 271 MET A CA 1
ATOM 2243 C C . MET A 1 271 ? 33.679 12.696 -71.722 1.00 89.56 271 MET A C 1
ATOM 2245 O O . MET A 1 271 ? 34.696 13.229 -72.169 1.00 89.56 271 MET A O 1
ATOM 2249 N N . LYS A 1 272 ? 33.294 11.463 -72.088 1.00 88.88 272 LYS A N 1
ATOM 2250 C CA . LYS A 1 272 ? 34.128 10.579 -72.916 1.00 88.88 272 LYS A CA 1
ATOM 2251 C C . LYS A 1 272 ? 34.550 11.200 -74.264 1.00 88.88 272 LYS A C 1
ATOM 2253 O O . LYS A 1 272 ? 35.753 11.245 -74.494 1.00 88.88 272 LYS A O 1
ATOM 2258 N N . PRO A 1 273 ? 33.663 11.767 -75.108 1.00 88.31 273 PRO A N 1
ATOM 2259 C CA . PRO A 1 273 ? 34.075 12.326 -76.401 1.00 88.31 273 PRO A CA 1
ATOM 2260 C C . PRO A 1 273 ? 35.075 13.491 -76.310 1.00 88.31 273 PRO A C 1
ATOM 2262 O O . PRO A 1 273 ? 35.882 13.681 -77.219 1.00 88.31 273 PRO A O 1
ATOM 2265 N N . GLU A 1 274 ? 35.045 14.272 -75.225 1.00 88.00 274 GLU A N 1
ATOM 2266 C CA . GLU A 1 274 ? 36.027 15.341 -75.003 1.00 88.00 274 GLU A CA 1
ATOM 2267 C C . GLU A 1 274 ? 37.351 14.773 -74.472 1.00 88.00 274 GLU A C 1
ATOM 2269 O O . GLU A 1 274 ? 38.411 15.215 -74.906 1.00 88.00 274 GLU A O 1
ATOM 2274 N N . TYR A 1 275 ? 37.323 13.739 -73.621 1.00 87.06 275 TYR A N 1
ATOM 2275 C CA . TYR A 1 275 ? 38.534 12.993 -73.260 1.00 87.06 275 TYR A CA 1
ATOM 2276 C C . TYR A 1 275 ? 39.185 12.316 -74.474 1.00 87.06 275 TYR A C 1
ATOM 2278 O O . TYR A 1 275 ? 40.386 12.479 -74.657 1.00 87.06 275 TYR A O 1
ATOM 2286 N N . ASP A 1 276 ? 38.418 11.628 -75.324 1.00 85.75 276 ASP A N 1
ATOM 2287 C CA . ASP A 1 276 ? 38.912 10.963 -76.540 1.00 85.75 276 ASP A CA 1
ATOM 2288 C C . ASP A 1 276 ? 39.529 11.982 -77.528 1.00 85.75 276 ASP A C 1
ATOM 2290 O O . ASP A 1 276 ? 40.558 11.728 -78.160 1.00 85.75 276 ASP A O 1
ATOM 2294 N N . TYR A 1 277 ? 38.952 13.187 -77.619 1.00 86.12 277 TYR A N 1
ATOM 2295 C CA . TYR A 1 277 ? 39.533 14.305 -78.368 1.00 86.12 277 TYR A CA 1
ATOM 2296 C C . TYR A 1 277 ? 40.843 14.814 -77.736 1.00 86.12 277 TYR A C 1
ATOM 2298 O O . TYR A 1 277 ? 41.832 15.042 -78.441 1.00 86.12 277 TYR A O 1
ATOM 2306 N N . LEU A 1 278 ? 40.879 14.993 -76.413 1.00 84.56 278 LEU A N 1
ATOM 2307 C CA . LEU A 1 278 ? 42.064 15.484 -75.707 1.00 84.56 278 LEU A CA 1
ATOM 2308 C C . LEU A 1 278 ? 43.205 14.463 -75.695 1.00 84.56 278 LEU A C 1
ATOM 2310 O O . LEU A 1 278 ? 44.362 14.863 -75.826 1.00 84.56 278 LEU A O 1
ATOM 2314 N N . THR A 1 279 ? 42.929 13.162 -75.607 1.00 85.56 279 THR A N 1
ATOM 2315 C CA . THR A 1 279 ? 43.980 12.150 -75.740 1.00 85.56 279 THR A CA 1
ATOM 2316 C C . THR A 1 279 ? 44.554 12.154 -77.151 1.00 85.56 279 THR A C 1
ATOM 2318 O O . THR A 1 279 ? 45.772 12.235 -77.282 1.00 85.56 279 THR A O 1
ATOM 2321 N N . TYR A 1 280 ? 43.728 12.173 -78.203 1.00 85.56 280 TYR A N 1
ATOM 2322 C CA . TYR A 1 280 ? 44.214 12.201 -79.588 1.00 85.56 280 TYR A CA 1
ATOM 2323 C C . TYR A 1 280 ? 45.047 13.462 -79.895 1.00 85.56 280 TYR A C 1
ATOM 2325 O O . TYR A 1 280 ? 46.201 13.373 -80.314 1.00 85.56 280 TYR A O 1
ATOM 2333 N N . TYR A 1 281 ? 44.499 14.660 -79.657 1.00 83.62 281 TYR A N 1
ATOM 2334 C CA . TYR A 1 281 ? 45.129 15.921 -80.082 1.00 83.62 281 TYR A CA 1
ATOM 2335 C C . TYR A 1 281 ? 46.080 16.549 -79.048 1.00 83.62 281 TYR A C 1
ATOM 2337 O O . TYR A 1 281 ? 46.793 17.507 -79.375 1.00 83.62 281 TYR A O 1
ATOM 2345 N N . ARG A 1 282 ? 46.097 16.068 -77.797 1.00 80.94 282 ARG A N 1
ATOM 2346 C CA . ARG A 1 282 ? 46.916 16.601 -76.686 1.00 80.94 282 ARG A CA 1
ATOM 2347 C C . ARG A 1 282 ? 47.541 15.492 -75.820 1.00 80.94 282 ARG A C 1
ATOM 2349 O O . ARG A 1 282 ? 47.794 15.718 -74.639 1.00 80.94 282 ARG A O 1
ATOM 2356 N N . TYR A 1 283 ? 47.863 14.329 -76.400 1.00 82.06 283 TYR A N 1
ATOM 2357 C CA . TYR A 1 283 ? 48.317 13.129 -75.669 1.00 82.06 283 TYR A CA 1
ATOM 2358 C C . TYR A 1 283 ? 49.379 13.393 -74.583 1.00 82.06 283 TYR A C 1
ATOM 2360 O O . TYR A 1 283 ? 49.184 12.983 -73.444 1.00 82.06 283 TYR A O 1
ATOM 2368 N N . LYS A 1 284 ? 50.451 14.150 -74.887 1.00 82.25 284 LYS A N 1
ATOM 2369 C CA . LYS A 1 284 ? 51.531 14.488 -73.928 1.00 82.25 284 LYS A CA 1
ATOM 2370 C C . LYS A 1 284 ? 51.018 15.201 -72.674 1.00 82.25 284 LYS A C 1
ATOM 2372 O O . LYS A 1 284 ? 51.565 15.035 -71.589 1.00 82.25 284 LYS A O 1
ATOM 2377 N N . THR A 1 285 ? 49.984 16.020 -72.833 1.00 80.94 285 THR A N 1
ATOM 2378 C CA . THR A 1 285 ? 49.359 16.772 -71.748 1.00 80.94 285 THR A CA 1
ATOM 2379 C C . THR A 1 285 ? 48.489 15.854 -70.889 1.00 80.94 285 THR A C 1
ATOM 2381 O O . THR A 1 285 ? 48.596 15.895 -69.667 1.00 80.94 285 THR A O 1
ATOM 2384 N N . VAL A 1 286 ? 47.691 14.974 -71.504 1.00 83.50 286 VAL A N 1
ATOM 2385 C CA . VAL A 1 286 ? 46.861 14.003 -70.764 1.00 83.50 286 VAL A CA 1
ATOM 2386 C C . VAL A 1 286 ? 47.724 12.968 -70.031 1.00 83.50 286 VAL A C 1
ATOM 2388 O O . VAL A 1 286 ? 47.469 12.688 -68.864 1.00 83.50 286 VAL A O 1
ATOM 2391 N N . ASP A 1 287 ? 48.789 12.473 -70.665 1.00 84.62 287 ASP A N 1
ATOM 2392 C CA . ASP A 1 287 ? 49.783 11.567 -70.073 1.00 84.62 287 ASP A CA 1
ATOM 2393 C C . ASP A 1 287 ? 50.459 12.172 -68.826 1.00 84.62 287 ASP A C 1
ATOM 2395 O O . ASP A 1 287 ? 50.499 11.539 -67.768 1.00 84.62 287 ASP A O 1
ATOM 2399 N N . TYR A 1 288 ? 50.904 13.433 -68.902 1.00 83.94 288 TYR A N 1
ATOM 2400 C CA . TYR A 1 288 ? 51.448 14.159 -67.748 1.00 83.94 288 TYR A CA 1
ATOM 2401 C C . TYR A 1 288 ? 50.443 14.248 -66.584 1.00 83.94 288 TYR A C 1
ATOM 2403 O O . TYR A 1 288 ? 50.820 14.073 -65.421 1.00 83.94 288 TYR A O 1
ATOM 2411 N N . PHE A 1 289 ? 49.159 14.490 -66.870 1.00 82.88 289 PHE A N 1
ATOM 2412 C CA . PHE A 1 289 ? 48.135 14.570 -65.826 1.00 82.88 289 PHE A CA 1
ATOM 2413 C C . PHE A 1 289 ? 47.749 13.208 -65.248 1.00 82.88 289 PHE A C 1
ATOM 2415 O O . PHE A 1 289 ? 47.609 13.112 -64.031 1.00 82.88 289 PHE A O 1
ATOM 2422 N N . TYR A 1 290 ? 47.676 12.152 -66.062 1.00 87.12 290 TYR A N 1
ATOM 2423 C CA . TYR A 1 290 ? 47.546 10.762 -65.606 1.00 87.12 290 TYR A CA 1
ATOM 2424 C C . TYR A 1 290 ? 48.662 10.399 -64.608 1.00 87.12 290 TYR A C 1
ATOM 2426 O O . TYR A 1 290 ? 48.378 9.984 -63.483 1.00 87.12 290 TYR A O 1
ATOM 2434 N N . LYS A 1 291 ? 49.921 10.681 -64.966 1.00 88.56 291 LYS A N 1
ATOM 2435 C CA . LYS A 1 291 ? 51.108 10.489 -64.114 1.00 88.56 291 LYS A CA 1
ATOM 2436 C C . LYS A 1 291 ? 51.019 11.255 -62.794 1.00 88.56 291 LYS A C 1
ATOM 2438 O O . LYS A 1 291 ? 51.182 10.688 -61.713 1.00 88.56 291 LYS A O 1
ATOM 2443 N N . LYS A 1 292 ? 50.687 12.547 -62.861 1.00 88.38 292 LYS A N 1
ATOM 2444 C CA . LYS A 1 292 ? 50.519 13.408 -61.679 1.00 88.38 292 LYS A CA 1
ATOM 2445 C C . LYS A 1 292 ? 49.358 12.959 -60.779 1.00 88.38 292 LYS A C 1
ATOM 2447 O O . LYS A 1 292 ? 49.465 13.070 -59.557 1.00 88.38 292 LYS A O 1
ATOM 2452 N N . TYR A 1 293 ? 48.279 12.436 -61.363 1.00 90.50 293 TYR A N 1
ATOM 2453 C CA . TYR A 1 293 ? 47.095 11.946 -60.654 1.00 90.50 293 TYR A CA 1
ATOM 2454 C C . TYR A 1 293 ? 47.315 10.584 -59.981 1.00 90.50 293 TYR A C 1
ATOM 2456 O O . TYR A 1 293 ? 46.821 10.371 -58.872 1.00 90.50 293 TYR A O 1
ATOM 2464 N N . ALA A 1 294 ? 48.113 9.694 -60.583 1.00 90.69 294 ALA A N 1
ATOM 2465 C CA . ALA A 1 294 ? 48.553 8.449 -59.950 1.00 90.69 294 ALA A CA 1
ATOM 2466 C C . ALA A 1 294 ? 49.321 8.732 -58.645 1.00 90.69 294 ALA A C 1
ATOM 2468 O O . ALA A 1 294 ? 48.969 8.213 -57.582 1.00 90.69 294 ALA A O 1
ATOM 2469 N N . ILE A 1 295 ? 50.315 9.628 -58.715 1.00 91.25 295 ILE A N 1
ATOM 2470 C CA . ILE A 1 295 ? 51.149 10.038 -57.575 1.00 91.25 295 ILE A CA 1
ATOM 2471 C C . ILE A 1 295 ? 50.300 10.698 -56.477 1.00 91.25 295 ILE A C 1
ATOM 2473 O O . ILE A 1 295 ? 50.364 10.287 -55.317 1.00 91.25 295 ILE A O 1
ATOM 2477 N N . SER A 1 296 ? 49.474 11.695 -56.818 1.00 90.50 296 SER A N 1
ATOM 2478 C CA . SER A 1 296 ? 48.669 12.419 -55.821 1.00 90.50 296 SER A CA 1
ATOM 2479 C C . SER A 1 296 ? 47.576 11.549 -55.188 1.00 90.50 296 SER A C 1
ATOM 2481 O O . SER A 1 296 ? 47.280 11.697 -54.000 1.00 90.50 296 SER A O 1
ATOM 2483 N N . THR A 1 297 ? 47.021 10.590 -55.935 1.00 92.81 297 THR A N 1
ATOM 2484 C CA . THR A 1 297 ? 46.075 9.598 -55.406 1.00 92.81 297 THR A CA 1
ATOM 2485 C C . THR A 1 297 ? 46.749 8.636 -54.437 1.00 92.81 297 THR A C 1
ATOM 2487 O O . THR A 1 297 ? 46.233 8.442 -53.337 1.00 92.81 297 THR A O 1
ATOM 2490 N N . LYS A 1 298 ? 47.926 8.097 -54.779 1.00 92.25 298 LYS A N 1
ATOM 2491 C CA . LYS A 1 298 ? 48.692 7.230 -53.874 1.00 92.25 298 LYS A CA 1
ATOM 2492 C C . LYS A 1 298 ? 49.081 7.960 -52.581 1.00 92.25 298 LYS A C 1
ATOM 2494 O O . LYS A 1 298 ? 48.853 7.431 -51.496 1.00 92.25 298 LYS A O 1
ATOM 2499 N N . GLN A 1 299 ? 49.561 9.202 -52.677 1.00 90.88 299 GLN A N 1
ATOM 2500 C CA . GLN A 1 299 ? 49.904 10.022 -51.508 1.00 90.88 299 GLN A CA 1
ATOM 2501 C C . GLN A 1 299 ? 48.689 10.307 -50.607 1.00 90.88 299 GLN A C 1
ATOM 2503 O O . GLN A 1 299 ? 48.793 10.236 -49.380 1.00 90.88 299 GLN A O 1
ATOM 2508 N N . HIS A 1 300 ? 47.525 10.597 -51.199 1.00 90.06 300 HIS A N 1
ATOM 2509 C CA . HIS A 1 300 ? 46.275 10.790 -50.460 1.00 90.06 300 HIS A CA 1
ATOM 2510 C C . HIS A 1 300 ? 45.862 9.517 -49.703 1.00 90.06 300 HIS A C 1
ATOM 2512 O O . HIS A 1 300 ? 45.592 9.580 -48.503 1.00 90.06 300 HIS A O 1
ATOM 2518 N N . ILE A 1 301 ? 45.888 8.361 -50.372 1.00 93.19 301 ILE A N 1
ATOM 2519 C CA . ILE A 1 301 ? 45.534 7.066 -49.776 1.00 93.19 301 ILE A CA 1
ATOM 2520 C C . ILE A 1 301 ? 46.459 6.729 -48.596 1.00 93.19 301 ILE A C 1
ATOM 2522 O O . ILE A 1 301 ? 45.958 6.472 -47.502 1.00 93.19 301 ILE A O 1
ATOM 2526 N N . ILE A 1 302 ? 47.787 6.827 -48.758 1.00 89.44 302 ILE A N 1
ATOM 2527 C CA . ILE A 1 302 ? 48.762 6.583 -47.673 1.00 89.44 302 ILE A CA 1
ATOM 2528 C C . ILE A 1 302 ? 48.496 7.500 -46.468 1.00 89.44 302 ILE A C 1
ATOM 2530 O O . ILE A 1 302 ? 48.474 7.045 -45.323 1.00 89.44 302 ILE A O 1
ATOM 2534 N N . THR A 1 303 ? 48.249 8.790 -46.718 1.00 88.56 303 THR A N 1
ATOM 2535 C CA . THR A 1 303 ? 48.000 9.782 -45.658 1.00 88.56 303 THR A CA 1
ATOM 2536 C C . THR A 1 303 ? 46.781 9.413 -44.808 1.00 88.56 303 THR A C 1
ATOM 2538 O O . THR A 1 303 ? 46.808 9.555 -43.587 1.00 88.56 303 THR A O 1
ATOM 2541 N N . HIS A 1 304 ? 45.722 8.890 -45.429 1.00 88.19 304 HIS A N 1
ATOM 2542 C CA . HIS A 1 304 ? 44.529 8.434 -44.718 1.00 88.19 304 HIS A CA 1
ATOM 2543 C C . HIS A 1 304 ? 44.668 7.015 -44.134 1.00 88.19 304 HIS A C 1
ATOM 2545 O O . HIS A 1 304 ? 44.148 6.774 -43.044 1.00 88.19 304 HIS A O 1
ATOM 2551 N N . LEU A 1 305 ? 45.422 6.102 -44.761 1.00 88.00 305 LEU A N 1
ATOM 2552 C CA . LEU A 1 305 ? 45.743 4.784 -44.189 1.00 88.00 305 LEU A CA 1
ATOM 2553 C C . LEU A 1 305 ? 46.477 4.895 -42.847 1.00 88.00 305 LEU A C 1
ATOM 2555 O O . LEU A 1 305 ? 46.145 4.177 -41.905 1.00 88.00 305 LEU A O 1
ATOM 2559 N N . ASN A 1 306 ? 47.417 5.835 -42.728 1.00 82.00 306 ASN A N 1
ATOM 2560 C CA . ASN A 1 306 ? 48.157 6.083 -41.486 1.00 82.00 306 ASN A CA 1
ATOM 2561 C C . ASN A 1 306 ? 47.258 6.511 -40.308 1.00 82.00 306 ASN A C 1
ATOM 2563 O O . ASN A 1 306 ? 47.662 6.381 -39.150 1.00 82.00 306 ASN A O 1
ATOM 2567 N N . ASN A 1 307 ? 46.034 6.973 -40.590 1.00 83.31 307 ASN A N 1
ATOM 2568 C CA . ASN A 1 307 ? 45.025 7.317 -39.589 1.00 83.31 307 ASN A CA 1
ATOM 2569 C C . ASN A 1 307 ? 44.117 6.139 -39.198 1.00 83.31 307 ASN A C 1
ATOM 2571 O O . ASN A 1 307 ? 43.370 6.273 -38.233 1.00 83.31 307 ASN A O 1
ATOM 2575 N N . LEU A 1 308 ? 44.177 4.981 -39.878 1.00 81.44 308 LEU A N 1
ATOM 2576 C CA . LEU A 1 308 ? 43.316 3.834 -39.546 1.00 81.44 308 LEU A CA 1
ATOM 2577 C C . LEU A 1 308 ? 43.509 3.348 -38.104 1.00 81.44 308 LEU A C 1
ATOM 2579 O O . LEU A 1 308 ? 42.543 2.971 -37.452 1.00 81.44 308 LEU A O 1
ATOM 2583 N N . LYS A 1 309 ? 44.739 3.428 -37.582 1.00 75.69 309 LYS A N 1
ATOM 2584 C CA . LYS A 1 309 ? 45.085 3.081 -36.192 1.00 75.69 309 LYS A CA 1
ATOM 2585 C C . LYS A 1 309 ? 44.333 3.901 -35.126 1.00 75.69 309 LYS A C 1
ATOM 2587 O O . LYS A 1 309 ? 44.358 3.525 -33.961 1.00 75.69 309 LYS A O 1
ATOM 2592 N N . ASN A 1 310 ? 43.698 5.011 -35.513 1.00 83.12 310 ASN A N 1
ATOM 2593 C CA . ASN A 1 310 ? 42.964 5.899 -34.610 1.00 83.12 310 ASN A CA 1
ATOM 2594 C C . ASN A 1 310 ? 41.494 5.466 -34.410 1.00 83.12 310 ASN A C 1
ATOM 2596 O O . ASN A 1 310 ? 40.806 6.065 -33.584 1.00 83.12 310 ASN A O 1
ATOM 2600 N N . TYR A 1 311 ? 41.001 4.475 -35.168 1.00 88.94 311 TYR A N 1
ATOM 2601 C CA . TYR A 1 311 ? 39.642 3.938 -35.033 1.00 88.94 311 TYR A CA 1
ATOM 2602 C C . TYR A 1 311 ? 39.648 2.715 -34.111 1.00 88.94 311 TYR A C 1
ATOM 2604 O O . TYR A 1 311 ? 40.219 1.674 -34.446 1.00 88.94 311 TYR A O 1
ATOM 2612 N N . THR A 1 312 ? 39.037 2.841 -32.934 1.00 88.19 312 THR A N 1
ATOM 2613 C CA . THR A 1 312 ? 39.097 1.818 -31.883 1.00 88.19 312 THR A CA 1
ATOM 2614 C C . THR A 1 312 ? 38.277 0.572 -32.216 1.00 88.19 312 THR A C 1
ATOM 2616 O O . THR A 1 312 ? 38.667 -0.520 -31.807 1.00 88.19 312 THR A O 1
ATOM 2619 N N . VAL A 1 313 ? 37.220 0.700 -33.029 1.00 92.88 313 VAL A N 1
ATOM 2620 C CA . VAL A 1 313 ? 36.348 -0.416 -33.456 1.00 92.88 313 VAL A CA 1
ATOM 2621 C C . VAL A 1 313 ? 37.093 -1.575 -34.142 1.00 92.88 313 VAL A C 1
ATOM 2623 O O . VAL A 1 313 ? 36.666 -2.722 -34.054 1.00 92.88 313 VAL A O 1
ATOM 2626 N N . ILE A 1 314 ? 38.228 -1.308 -34.800 1.00 86.81 314 ILE A N 1
ATOM 2627 C CA . ILE A 1 314 ? 38.969 -2.309 -35.592 1.00 86.81 314 ILE A CA 1
ATOM 2628 C C . ILE A 1 314 ? 39.620 -3.371 -34.691 1.00 86.81 314 ILE A C 1
ATOM 2630 O O . ILE A 1 314 ? 39.672 -4.553 -35.044 1.00 86.81 314 ILE A O 1
ATOM 2634 N N . ASN A 1 315 ? 40.133 -2.926 -33.540 1.00 82.62 315 ASN A N 1
ATOM 2635 C CA . ASN A 1 315 ? 41.017 -3.694 -32.662 1.00 82.62 315 ASN A CA 1
ATOM 2636 C C . ASN A 1 315 ? 40.319 -4.184 -31.382 1.00 82.62 315 ASN A C 1
ATOM 2638 O O . ASN A 1 315 ? 40.956 -4.846 -30.569 1.00 82.62 315 ASN A O 1
ATOM 2642 N N . ASP A 1 316 ? 39.037 -3.862 -31.189 1.00 90.06 316 ASP A N 1
ATOM 2643 C CA . ASP A 1 316 ? 38.273 -4.310 -30.027 1.00 90.06 316 ASP A CA 1
ATOM 2644 C C . ASP A 1 316 ? 38.051 -5.828 -30.052 1.00 90.06 316 ASP A C 1
ATOM 2646 O O . ASP A 1 316 ? 37.499 -6.397 -30.999 1.00 90.06 316 ASP A O 1
ATOM 2650 N N . ASN A 1 317 ? 38.478 -6.472 -28.972 1.00 89.62 317 ASN A N 1
ATOM 2651 C CA . ASN A 1 317 ? 38.257 -7.876 -28.665 1.00 89.62 317 ASN A CA 1
ATOM 2652 C C . ASN A 1 317 ? 37.686 -8.087 -27.248 1.00 89.62 317 ASN A C 1
ATOM 2654 O O . ASN A 1 317 ? 37.498 -9.236 -26.857 1.00 89.62 317 ASN A O 1
ATOM 2658 N N . GLU A 1 318 ? 37.388 -7.021 -26.494 1.00 92.81 318 GLU A N 1
ATOM 2659 C CA . GLU A 1 318 ? 36.982 -7.101 -25.082 1.00 92.81 318 GLU A CA 1
ATOM 2660 C C . GLU A 1 318 ? 35.489 -6.817 -24.871 1.00 92.81 318 GLU A C 1
ATOM 2662 O O . GLU A 1 318 ? 34.852 -7.475 -24.049 1.00 92.81 318 GLU A O 1
ATOM 2667 N N . THR A 1 319 ? 34.892 -5.887 -25.630 1.00 95.00 319 THR A N 1
ATOM 2668 C CA . THR A 1 319 ? 33.506 -5.448 -25.364 1.00 95.00 319 THR A CA 1
ATOM 2669 C C . THR A 1 319 ? 32.480 -6.561 -25.601 1.00 95.00 319 THR A C 1
ATOM 2671 O O . THR A 1 319 ? 31.520 -6.684 -24.846 1.00 95.00 319 THR A O 1
ATOM 2674 N N . VAL A 1 320 ? 32.673 -7.408 -26.620 1.00 94.62 320 VAL A N 1
ATOM 2675 C CA . VAL A 1 320 ? 31.757 -8.531 -26.902 1.00 94.62 320 VAL A CA 1
ATOM 2676 C C . VAL A 1 320 ? 31.846 -9.628 -25.822 1.00 94.62 320 VAL A C 1
ATOM 2678 O O . VAL A 1 320 ? 30.792 -10.029 -25.326 1.00 94.62 320 VAL A O 1
ATOM 2681 N N . PRO A 1 321 ? 33.039 -10.095 -25.389 1.00 95.19 321 PRO A N 1
ATOM 2682 C CA . PRO A 1 321 ? 33.167 -10.937 -24.196 1.00 95.19 321 PRO A CA 1
ATOM 2683 C C . PRO A 1 321 ? 32.562 -10.328 -22.924 1.00 95.19 321 PRO A C 1
ATOM 2685 O O . PRO A 1 321 ? 31.862 -11.037 -22.207 1.00 95.19 321 PRO A O 1
ATOM 2688 N N . HIS A 1 322 ? 32.757 -9.028 -22.676 1.00 96.00 322 HIS A N 1
ATOM 2689 C CA . HIS A 1 322 ? 32.171 -8.348 -21.517 1.00 96.00 322 HIS A CA 1
ATOM 2690 C C . HIS A 1 322 ? 30.636 -8.426 -21.516 1.00 96.00 322 HIS A C 1
ATOM 2692 O O . HIS A 1 322 ? 30.036 -8.833 -20.524 1.00 96.00 322 HIS A O 1
ATOM 2698 N N . ILE A 1 323 ? 29.983 -8.124 -22.647 1.00 96.00 323 ILE A N 1
ATOM 2699 C CA . ILE A 1 323 ? 28.517 -8.218 -22.759 1.00 96.00 323 ILE A CA 1
ATOM 2700 C C . ILE A 1 323 ? 28.030 -9.657 -22.521 1.00 96.00 323 ILE A C 1
ATOM 2702 O O . ILE A 1 323 ? 27.005 -9.852 -21.869 1.00 96.00 323 ILE A O 1
ATOM 2706 N N . LYS A 1 324 ? 28.773 -10.672 -22.984 1.00 94.69 324 LYS A N 1
ATOM 2707 C CA . LYS A 1 324 ? 28.455 -12.086 -22.717 1.00 94.69 324 LYS A CA 1
ATOM 2708 C C . LYS A 1 324 ? 28.567 -12.426 -21.229 1.00 94.69 324 LYS A C 1
ATOM 2710 O O . LYS A 1 324 ? 27.637 -13.020 -20.693 1.00 94.69 324 LYS A O 1
ATOM 2715 N N . SER A 1 325 ? 29.623 -11.967 -20.553 1.00 95.31 325 SER A N 1
ATOM 2716 C CA . SER A 1 325 ? 29.787 -12.113 -19.098 1.00 95.31 325 SER A CA 1
ATOM 2717 C C . SER A 1 325 ? 28.640 -11.443 -18.328 1.00 95.31 325 SER A C 1
ATOM 2719 O O . SER A 1 325 ? 28.037 -12.063 -17.455 1.00 95.31 325 SER A O 1
ATOM 2721 N N . LEU A 1 326 ? 28.228 -10.227 -18.714 1.00 95.19 326 LEU A N 1
ATOM 2722 C CA . LEU A 1 326 ? 27.045 -9.566 -18.144 1.00 95.19 326 LEU A CA 1
ATOM 2723 C C . LEU A 1 326 ? 25.760 -10.391 -18.351 1.00 95.19 326 LEU A C 1
ATOM 2725 O O . LEU A 1 326 ? 24.987 -10.565 -17.412 1.00 95.19 326 LEU A O 1
ATOM 2729 N N . ILE A 1 327 ? 25.531 -10.937 -19.551 1.00 93.06 327 ILE A N 1
ATOM 2730 C CA . ILE A 1 327 ? 24.376 -11.807 -19.845 1.00 93.06 327 ILE A CA 1
ATOM 2731 C C . ILE A 1 327 ? 24.404 -13.088 -18.994 1.00 93.06 327 ILE A C 1
ATOM 2733 O O . ILE A 1 327 ? 23.349 -13.560 -18.570 1.00 93.06 327 ILE A O 1
ATOM 2737 N N . GLU A 1 328 ? 25.581 -13.663 -18.750 1.00 93.00 328 GLU A N 1
ATOM 2738 C CA . GLU A 1 328 ? 25.753 -14.837 -17.888 1.00 93.00 328 GLU A CA 1
ATOM 2739 C C . GLU A 1 328 ? 25.482 -14.507 -16.414 1.00 93.00 328 GLU A C 1
ATOM 2741 O O . GLU A 1 328 ? 24.744 -15.254 -15.774 1.00 93.00 328 GLU A O 1
ATOM 2746 N N . ILE A 1 329 ? 25.950 -13.354 -15.917 1.00 93.31 329 ILE A N 1
ATOM 2747 C CA . ILE A 1 329 ? 25.632 -12.850 -14.569 1.00 93.31 329 ILE A CA 1
ATOM 2748 C C . ILE A 1 329 ? 24.115 -12.684 -14.400 1.00 93.31 329 ILE A C 1
ATOM 2750 O O . ILE A 1 329 ? 23.540 -13.240 -13.466 1.00 93.31 329 ILE A O 1
ATOM 2754 N N . LEU A 1 330 ? 23.436 -11.989 -15.325 1.00 91.06 330 LEU A N 1
ATOM 2755 C CA . LEU A 1 330 ? 21.978 -11.798 -15.254 1.00 91.06 330 LEU A CA 1
ATOM 2756 C C . LEU A 1 330 ? 21.217 -13.132 -15.196 1.00 91.06 330 LEU A C 1
ATOM 2758 O O . LEU A 1 330 ? 20.260 -13.264 -14.434 1.00 91.06 330 LEU A O 1
ATOM 2762 N N . LYS A 1 331 ? 21.655 -14.136 -15.969 1.00 89.38 331 LYS A N 1
ATOM 2763 C CA . LYS A 1 331 ? 21.069 -15.485 -15.944 1.00 89.38 331 LYS A CA 1
ATOM 2764 C C . LYS A 1 331 ? 21.332 -16.208 -14.623 1.00 89.38 331 LYS A C 1
ATOM 2766 O O . LYS A 1 331 ? 20.408 -16.818 -14.096 1.00 89.38 331 LYS A O 1
ATOM 2771 N N . SER A 1 332 ? 22.556 -16.154 -14.088 1.00 89.12 332 SER A N 1
ATOM 2772 C CA . SER A 1 332 ? 22.898 -16.828 -12.826 1.00 89.12 332 SER A CA 1
ATOM 2773 C C . SER A 1 332 ? 22.207 -16.209 -11.613 1.00 89.12 332 SER A C 1
ATOM 2775 O O . SER A 1 332 ? 21.900 -16.911 -10.654 1.00 89.12 332 SER A O 1
ATOM 2777 N N . GLU A 1 333 ? 21.930 -14.906 -11.663 1.00 88.88 333 GLU A N 1
ATOM 2778 C CA . GLU A 1 333 ? 21.240 -14.175 -10.597 1.00 88.88 333 GLU A CA 1
ATOM 2779 C C . GLU A 1 333 ? 19.705 -14.291 -10.678 1.00 88.88 333 GLU A C 1
ATOM 2781 O O . GLU A 1 333 ? 19.021 -13.935 -9.717 1.00 88.88 333 GLU A O 1
ATOM 2786 N N . GLY A 1 334 ? 19.171 -14.841 -11.779 1.00 82.06 334 GLY A N 1
ATOM 2787 C CA . GLY A 1 334 ? 17.738 -15.066 -11.996 1.00 82.06 334 GLY A CA 1
ATOM 2788 C C . GLY A 1 334 ? 16.966 -13.836 -12.484 1.00 82.06 334 GLY A C 1
ATOM 2789 O O . GLY A 1 334 ? 15.761 -13.743 -12.250 1.00 82.06 334 GLY A O 1
ATOM 2790 N N . GLU A 1 335 ? 17.637 -12.873 -13.124 1.00 83.31 335 GLU A N 1
ATOM 2791 C CA . GLU A 1 335 ? 17.008 -11.621 -13.550 1.00 83.31 335 GLU A CA 1
ATOM 2792 C C . GLU A 1 335 ? 16.124 -11.734 -14.797 1.00 83.31 335 GLU A C 1
ATOM 2794 O O . GLU A 1 335 ? 16.196 -12.677 -15.587 1.00 83.31 335 GLU A O 1
ATOM 2799 N N . HIS A 1 336 ? 15.269 -10.724 -14.974 1.00 74.44 336 HIS A N 1
ATOM 2800 C CA . HIS A 1 336 ? 14.233 -10.729 -16.001 1.00 74.44 336 HIS A CA 1
ATOM 2801 C C . HIS A 1 336 ? 14.806 -10.827 -17.430 1.00 74.44 336 HIS A C 1
ATOM 2803 O O . HIS A 1 336 ? 15.638 -10.017 -17.849 1.00 74.44 336 HIS A O 1
ATOM 2809 N N . GLU A 1 337 ? 14.304 -11.788 -18.219 1.00 79.06 337 GLU A N 1
ATOM 2810 C CA . GLU A 1 337 ? 14.835 -12.143 -19.549 1.00 79.06 337 GLU A CA 1
ATOM 2811 C C . GLU A 1 337 ? 14.946 -10.960 -20.524 1.00 79.06 337 GLU A C 1
ATOM 2813 O O . GLU A 1 337 ? 15.803 -10.964 -21.413 1.00 79.06 337 GLU A O 1
ATOM 2818 N N . SER A 1 338 ? 14.093 -9.940 -20.374 1.00 80.75 338 SER A N 1
ATOM 2819 C CA . SER A 1 338 ? 14.117 -8.742 -21.220 1.00 80.75 338 SER A CA 1
ATOM 2820 C C . SER A 1 338 ? 15.430 -7.956 -21.102 1.00 80.75 338 SER A C 1
ATOM 2822 O O . SER A 1 338 ? 15.846 -7.354 -22.088 1.00 80.75 338 SER A O 1
ATOM 2824 N N . LEU A 1 339 ? 16.139 -8.008 -19.968 1.00 87.31 339 LEU A N 1
ATOM 2825 C CA . LEU A 1 339 ? 17.449 -7.366 -19.805 1.00 87.31 339 LEU A CA 1
ATOM 2826 C C . LEU A 1 339 ? 18.536 -8.108 -20.595 1.00 87.31 339 LEU A C 1
ATOM 2828 O O . LEU A 1 339 ? 19.235 -7.507 -21.415 1.00 87.31 339 LEU A O 1
ATOM 2832 N N . ALA A 1 340 ? 18.619 -9.431 -20.428 1.00 87.75 340 ALA A N 1
ATOM 2833 C CA . ALA A 1 340 ? 19.544 -10.283 -21.176 1.00 87.75 340 ALA A CA 1
ATOM 2834 C C . ALA A 1 340 ? 19.282 -10.231 -22.696 1.00 87.75 340 ALA A C 1
ATOM 2836 O O . ALA A 1 340 ? 20.220 -10.218 -23.492 1.00 87.75 340 ALA A O 1
ATOM 2837 N N . ALA A 1 341 ? 18.013 -10.133 -23.108 1.00 83.81 341 ALA A N 1
ATOM 2838 C CA . ALA A 1 341 ? 17.616 -9.973 -24.506 1.00 83.81 341 ALA A CA 1
ATOM 2839 C C . ALA A 1 341 ? 18.132 -8.670 -25.147 1.00 83.81 341 ALA A C 1
ATOM 2841 O O . ALA A 1 341 ? 18.497 -8.674 -26.325 1.00 83.81 341 ALA A O 1
ATOM 2842 N N . LYS A 1 342 ? 18.170 -7.569 -24.387 1.00 88.62 342 LYS A N 1
ATOM 2843 C CA . LYS A 1 342 ? 18.632 -6.252 -24.856 1.00 88.62 342 LYS A CA 1
ATOM 2844 C C . LYS A 1 342 ? 20.154 -6.151 -24.879 1.00 88.62 342 LYS A C 1
ATOM 2846 O O . LYS A 1 342 ? 20.709 -5.660 -25.859 1.00 88.62 342 LYS A O 1
ATOM 2851 N N . LEU A 1 343 ? 20.834 -6.710 -23.873 1.00 91.62 343 LEU A N 1
ATOM 2852 C CA . LEU A 1 343 ? 22.287 -6.894 -23.930 1.00 91.62 343 LEU A CA 1
ATOM 2853 C C . LEU A 1 343 ? 22.693 -7.746 -25.140 1.00 91.62 343 LEU A C 1
ATOM 2855 O O . LEU A 1 343 ? 23.616 -7.369 -25.851 1.00 91.62 343 LEU A O 1
ATOM 2859 N N . PHE A 1 344 ? 21.973 -8.830 -25.445 1.00 90.81 344 PHE A N 1
ATOM 2860 C CA . PHE A 1 344 ? 22.247 -9.649 -26.633 1.00 90.81 344 PHE A CA 1
ATOM 2861 C C . PHE A 1 344 ? 22.021 -8.888 -27.954 1.00 90.81 344 PHE A C 1
ATOM 2863 O O . PHE A 1 344 ? 22.767 -9.077 -28.912 1.00 90.81 344 PHE A O 1
ATOM 2870 N N . PHE A 1 345 ? 21.035 -7.988 -28.023 1.00 90.94 345 PHE A N 1
ATOM 2871 C CA . PHE A 1 345 ? 20.885 -7.091 -29.175 1.00 90.94 345 PHE A CA 1
ATOM 2872 C C . PHE A 1 345 ? 22.100 -6.157 -29.318 1.00 90.94 345 PHE A C 1
ATOM 2874 O O . PHE A 1 345 ? 22.662 -6.050 -30.407 1.00 90.94 345 PHE A O 1
ATOM 2881 N N . LEU A 1 346 ? 22.559 -5.550 -28.219 1.00 93.06 346 LEU A N 1
ATOM 2882 C CA . LEU A 1 346 ? 23.725 -4.662 -28.210 1.00 93.06 346 LEU A CA 1
ATOM 2883 C C . LEU A 1 346 ? 25.045 -5.406 -28.508 1.00 93.06 346 LEU A C 1
ATOM 2885 O O . LEU A 1 346 ? 25.894 -4.876 -29.224 1.00 93.06 346 LEU A O 1
ATOM 2889 N N . GLU A 1 347 ? 25.185 -6.656 -28.051 1.00 94.06 347 GLU A N 1
ATOM 2890 C CA . GLU A 1 347 ? 26.273 -7.576 -28.419 1.00 94.06 347 GLU A CA 1
ATOM 2891 C C . GLU A 1 347 ? 26.374 -7.702 -29.942 1.00 94.06 347 GLU A C 1
ATOM 2893 O O . GLU A 1 347 ? 27.439 -7.487 -30.521 1.00 94.06 347 GLU A O 1
ATOM 2898 N N . LYS A 1 348 ? 25.249 -8.006 -30.602 1.00 92.69 348 LYS A N 1
ATOM 2899 C CA . LYS A 1 348 ? 25.195 -8.223 -32.052 1.00 92.69 348 LYS A CA 1
ATOM 2900 C C . LYS A 1 348 ? 25.368 -6.933 -32.848 1.00 92.69 348 LYS A C 1
ATOM 2902 O O . LYS A 1 348 ? 25.998 -6.964 -33.903 1.00 92.69 348 LYS A O 1
ATOM 2907 N N . GLN A 1 349 ? 24.882 -5.805 -32.331 1.00 93.75 349 GLN A N 1
ATOM 2908 C CA . GLN A 1 349 ? 25.144 -4.484 -32.904 1.00 93.75 349 GLN A CA 1
ATOM 2909 C C . GLN A 1 349 ? 26.642 -4.137 -32.924 1.00 93.75 349 GLN A C 1
ATOM 2911 O O . GLN A 1 349 ? 27.130 -3.612 -33.926 1.00 93.75 349 GLN A O 1
ATOM 2916 N N . ILE A 1 350 ? 27.367 -4.446 -31.845 1.00 95.44 350 ILE A N 1
ATOM 2917 C CA . ILE A 1 350 ? 28.810 -4.195 -31.735 1.00 95.44 350 ILE A CA 1
ATOM 2918 C C . ILE A 1 350 ? 29.614 -5.220 -32.553 1.00 95.44 350 ILE A C 1
ATOM 2920 O O . ILE A 1 350 ? 30.563 -4.843 -33.236 1.00 95.44 350 ILE A O 1
ATOM 2924 N N . GLU A 1 351 ? 29.217 -6.495 -32.559 1.00 94.19 351 GLU A N 1
ATOM 2925 C CA . GLU A 1 351 ? 29.851 -7.550 -33.367 1.00 94.19 351 GLU A CA 1
ATOM 2926 C C . GLU A 1 351 ? 29.768 -7.250 -34.878 1.00 94.19 351 GLU A C 1
ATOM 2928 O O . GLU A 1 351 ? 30.772 -7.350 -35.586 1.00 94.19 351 GLU A O 1
ATOM 2933 N N . ASP A 1 352 ? 28.609 -6.800 -35.374 1.00 93.38 352 ASP A N 1
ATOM 2934 C CA . ASP A 1 352 ? 28.432 -6.346 -36.762 1.00 93.38 352 ASP A CA 1
ATOM 2935 C C . ASP A 1 352 ? 29.263 -5.087 -37.070 1.00 93.38 352 ASP A C 1
ATOM 2937 O O . ASP A 1 352 ? 29.893 -5.010 -38.125 1.00 93.38 352 ASP A O 1
ATOM 2941 N N . ALA A 1 353 ? 29.354 -4.129 -36.138 1.00 94.75 353 ALA A N 1
ATOM 2942 C CA . ALA A 1 353 ? 30.204 -2.948 -36.302 1.00 94.75 353 ALA A CA 1
ATOM 2943 C C . ALA A 1 353 ? 31.700 -3.307 -36.391 1.00 94.75 353 ALA A C 1
ATOM 2945 O O . ALA A 1 353 ? 32.408 -2.809 -37.271 1.00 94.75 353 ALA A O 1
ATOM 2946 N N . ILE A 1 354 ? 32.183 -4.221 -35.546 1.00 93.88 354 ILE A N 1
ATOM 2947 C CA . ILE A 1 354 ? 33.559 -4.732 -35.609 1.00 93.88 354 ILE A CA 1
ATOM 2948 C C . ILE A 1 354 ? 33.797 -5.437 -36.955 1.00 93.88 354 ILE A C 1
ATOM 2950 O O . ILE A 1 354 ? 34.771 -5.125 -37.646 1.00 93.88 354 ILE A O 1
ATOM 2954 N N . ASN A 1 355 ? 32.889 -6.316 -37.388 1.00 92.62 355 ASN A N 1
ATOM 2955 C CA . ASN A 1 355 ? 33.022 -7.049 -38.651 1.00 92.62 355 ASN A CA 1
ATOM 2956 C C . ASN A 1 355 ? 32.995 -6.126 -39.886 1.00 92.62 355 ASN A C 1
ATOM 2958 O O . ASN A 1 355 ? 33.886 -6.213 -40.734 1.00 92.62 355 ASN A O 1
ATOM 2962 N N . LYS A 1 356 ? 32.051 -5.179 -39.963 1.00 93.81 356 LYS A N 1
ATOM 2963 C CA . LYS A 1 356 ? 31.999 -4.162 -41.029 1.00 93.81 356 LYS A CA 1
ATOM 2964 C C . LYS A 1 356 ? 33.244 -3.274 -41.040 1.00 93.81 356 LYS A C 1
ATOM 2966 O O . LYS A 1 356 ? 33.762 -2.974 -42.115 1.00 93.81 356 LYS A O 1
ATOM 2971 N N . SER A 1 357 ? 33.786 -2.913 -39.873 1.00 93.75 357 SER A N 1
ATOM 2972 C CA . SER A 1 357 ? 35.022 -2.122 -39.803 1.00 93.75 357 SER A CA 1
ATOM 2973 C C . SER A 1 357 ? 36.218 -2.839 -40.442 1.00 93.75 357 SER A C 1
ATOM 2975 O O . SER A 1 357 ? 36.979 -2.212 -41.180 1.00 93.75 357 SER A O 1
ATOM 2977 N N . ARG A 1 358 ? 36.346 -4.160 -40.238 1.00 91.19 358 ARG A N 1
ATOM 2978 C CA . ARG A 1 358 ? 37.408 -4.991 -40.831 1.00 91.19 358 ARG A CA 1
ATOM 2979 C C . ARG A 1 358 ? 37.290 -5.036 -42.353 1.00 91.19 358 ARG A C 1
ATOM 2981 O O . ARG A 1 358 ? 38.269 -4.744 -43.034 1.00 91.19 358 ARG A O 1
ATOM 2988 N N . ILE A 1 359 ? 36.083 -5.261 -42.876 1.00 92.06 359 ILE A N 1
ATOM 2989 C CA . ILE A 1 359 ? 35.793 -5.237 -44.319 1.00 92.06 359 ILE A CA 1
ATOM 2990 C C . ILE A 1 359 ? 36.180 -3.883 -44.942 1.00 92.06 359 ILE A C 1
ATOM 2992 O O . ILE A 1 359 ? 36.878 -3.836 -45.958 1.00 92.06 359 ILE A O 1
ATOM 2996 N N . TYR A 1 360 ? 35.790 -2.764 -44.322 1.00 93.06 360 TYR A N 1
ATOM 2997 C CA . TYR A 1 360 ? 36.147 -1.430 -44.822 1.00 93.06 360 TYR A CA 1
ATOM 2998 C C . TYR A 1 360 ? 37.660 -1.161 -44.758 1.00 93.06 360 TYR A C 1
ATOM 3000 O O . TYR A 1 360 ? 38.217 -0.552 -45.673 1.00 93.06 360 TYR A O 1
ATOM 3008 N N . VAL A 1 361 ? 38.354 -1.651 -43.726 1.00 92.94 361 VAL A N 1
ATOM 3009 C CA . VAL A 1 361 ? 39.824 -1.595 -43.622 1.00 92.94 361 VAL A CA 1
ATOM 3010 C C . VAL A 1 361 ? 40.503 -2.427 -44.715 1.00 92.94 361 VAL A C 1
ATOM 3012 O O . VAL A 1 361 ? 41.483 -1.968 -45.304 1.00 92.94 361 VAL A O 1
ATOM 3015 N N . GLU A 1 362 ? 39.994 -3.619 -45.019 1.00 92.75 362 GLU A N 1
ATOM 3016 C CA . GLU A 1 362 ? 40.503 -4.484 -46.090 1.00 92.75 362 GLU A CA 1
ATOM 3017 C C . GLU A 1 362 ? 40.321 -3.842 -47.468 1.00 92.75 362 GLU A C 1
ATOM 3019 O O . GLU A 1 362 ? 41.291 -3.760 -48.224 1.00 92.75 362 GLU A O 1
ATOM 3024 N N . LYS A 1 363 ? 39.142 -3.277 -47.768 1.00 91.94 363 LYS A N 1
ATOM 3025 C CA . LYS A 1 363 ? 38.920 -2.495 -48.998 1.00 91.94 363 LYS A CA 1
ATOM 3026 C C . LYS A 1 363 ? 39.871 -1.298 -49.106 1.00 91.94 363 LYS A C 1
ATOM 3028 O O . LYS A 1 363 ? 40.441 -1.068 -50.173 1.00 91.94 363 LYS A O 1
ATOM 3033 N N . CYS A 1 364 ? 40.104 -0.569 -48.012 1.00 92.50 364 CYS A N 1
ATOM 3034 C CA . CYS A 1 364 ? 41.067 0.536 -47.979 1.00 92.50 364 CYS A CA 1
ATOM 3035 C C . CYS A 1 364 ? 42.506 0.074 -48.284 1.00 92.50 364 CYS A C 1
ATOM 3037 O O . CYS A 1 364 ? 43.187 0.694 -49.103 1.00 92.50 364 CYS A O 1
ATOM 3039 N N . LYS A 1 365 ? 42.959 -1.030 -47.673 1.00 92.00 365 LYS A N 1
ATOM 3040 C CA . LYS A 1 365 ? 44.284 -1.631 -47.925 1.00 92.00 365 LYS A CA 1
ATOM 3041 C C . LYS A 1 365 ? 44.417 -2.166 -49.357 1.00 92.00 365 LYS A C 1
ATOM 3043 O O . LYS A 1 365 ? 45.465 -1.995 -49.975 1.00 92.00 365 LYS A O 1
ATOM 3048 N N . LEU A 1 366 ? 43.362 -2.770 -49.906 1.00 92.62 366 LEU A N 1
ATOM 3049 C CA . LEU A 1 366 ? 43.342 -3.289 -51.275 1.00 92.62 366 LEU A CA 1
ATOM 3050 C C . LEU A 1 366 ? 43.472 -2.164 -52.314 1.00 92.62 366 LEU A C 1
ATOM 3052 O O . LEU A 1 366 ? 44.259 -2.292 -53.251 1.00 92.62 366 LEU A O 1
ATOM 3056 N N . SER A 1 367 ? 42.769 -1.040 -52.129 1.00 92.31 367 SER A N 1
ATOM 3057 C CA . SER A 1 367 ? 42.931 0.135 -52.998 1.00 92.31 367 SER A CA 1
ATOM 3058 C C . SER A 1 367 ? 44.354 0.698 -52.967 1.00 92.31 367 SER A C 1
ATOM 3060 O O . SER A 1 367 ? 44.874 1.068 -54.017 1.00 92.31 367 SER A O 1
ATOM 3062 N N . ASP A 1 368 ? 45.009 0.733 -51.802 1.00 91.12 368 ASP A N 1
ATOM 3063 C CA . ASP A 1 368 ? 46.411 1.154 -51.702 1.00 91.12 368 ASP A CA 1
ATOM 3064 C C . ASP A 1 368 ? 47.373 0.189 -52.405 1.00 91.12 368 ASP A C 1
ATOM 3066 O O . ASP A 1 368 ? 48.265 0.631 -53.137 1.00 91.12 368 ASP A O 1
ATOM 3070 N N . SER A 1 369 ? 47.156 -1.117 -52.214 1.00 90.44 369 SER A N 1
ATOM 3071 C CA . SER A 1 369 ? 47.934 -2.185 -52.841 1.00 90.44 369 SER A CA 1
ATOM 3072 C C . SER A 1 369 ? 47.902 -2.061 -54.366 1.00 90.44 369 SER A C 1
ATOM 3074 O O . SER A 1 369 ? 48.952 -1.886 -54.985 1.00 90.44 369 SER A O 1
ATOM 3076 N N . LEU A 1 370 ? 46.701 -2.007 -54.953 1.00 90.25 370 LEU A N 1
ATOM 3077 C CA . LEU A 1 370 ? 46.491 -1.880 -56.400 1.00 90.25 370 LEU A CA 1
ATOM 3078 C C . LEU A 1 370 ? 46.996 -0.538 -56.961 1.00 90.25 370 LEU A C 1
ATOM 3080 O O . LEU A 1 370 ? 47.437 -0.468 -58.107 1.00 90.25 370 LEU A O 1
ATOM 3084 N N . MET A 1 371 ? 46.999 0.530 -56.156 1.00 92.50 371 MET A N 1
ATOM 3085 C CA . MET A 1 371 ? 47.607 1.806 -56.548 1.00 92.50 371 MET A CA 1
ATOM 3086 C C . MET A 1 371 ? 49.143 1.770 -56.611 1.00 92.50 371 MET A C 1
ATOM 3088 O O . MET A 1 371 ? 49.716 2.656 -57.242 1.00 92.50 371 MET A O 1
ATOM 3092 N N . ASN A 1 372 ? 49.829 0.769 -56.039 1.00 87.50 372 ASN A N 1
ATOM 3093 C CA . ASN A 1 372 ? 51.258 0.566 -56.327 1.00 87.50 372 ASN A CA 1
ATOM 3094 C C . ASN A 1 372 ? 51.470 0.147 -57.786 1.00 87.50 372 ASN A C 1
ATOM 3096 O O . ASN A 1 372 ? 52.413 0.606 -58.427 1.00 87.50 372 ASN A O 1
ATOM 3100 N N . ASP A 1 373 ? 50.599 -0.711 -58.316 1.00 84.38 373 ASP A N 1
ATOM 3101 C CA . ASP A 1 373 ? 50.738 -1.225 -59.677 1.00 84.38 373 ASP A CA 1
ATOM 3102 C C . ASP A 1 373 ? 50.333 -0.173 -60.707 1.00 84.38 373 ASP A C 1
ATOM 3104 O O . ASP A 1 373 ? 51.073 0.035 -61.664 1.00 84.38 373 ASP A O 1
ATOM 3108 N N . TYR A 1 374 ? 49.273 0.607 -60.452 1.00 85.75 374 TYR A N 1
ATOM 3109 C CA . TYR A 1 374 ? 48.969 1.786 -61.275 1.00 85.75 374 TYR A CA 1
ATOM 3110 C C . TYR A 1 374 ? 50.060 2.870 -61.207 1.00 85.75 374 TYR A C 1
ATOM 3112 O O . TYR A 1 374 ? 50.260 3.593 -62.181 1.00 85.75 374 TYR A O 1
ATOM 3120 N N . LEU A 1 375 ? 50.813 2.974 -60.104 1.00 87.56 375 LEU A N 1
ATOM 3121 C CA . LEU A 1 375 ? 51.962 3.880 -60.028 1.00 87.56 375 LEU A CA 1
ATOM 3122 C C . LEU A 1 375 ? 53.131 3.397 -60.908 1.00 87.56 375 LEU A C 1
ATOM 3124 O O . LEU A 1 375 ? 53.717 4.220 -61.608 1.00 87.56 375 LEU A O 1
ATOM 3128 N N . LYS A 1 376 ? 53.434 2.089 -60.937 1.00 86.19 376 LYS A N 1
ATOM 3129 C CA . LYS A 1 376 ? 54.428 1.495 -61.863 1.00 86.19 376 LYS A CA 1
ATOM 3130 C C . LYS A 1 376 ? 53.989 1.642 -63.323 1.00 86.19 376 LYS A C 1
ATOM 3132 O O . LYS A 1 376 ? 54.760 2.107 -64.153 1.00 86.19 376 LYS A O 1
ATOM 3137 N N . ASP A 1 377 ? 52.737 1.295 -63.612 1.00 82.12 377 ASP A N 1
ATOM 3138 C CA . ASP A 1 377 ? 52.084 1.444 -64.918 1.00 82.12 377 ASP A CA 1
ATOM 3139 C C . ASP A 1 377 ? 52.177 2.894 -65.421 1.00 82.12 377 ASP A C 1
ATOM 3141 O O . ASP A 1 377 ? 52.475 3.134 -66.591 1.00 82.12 377 ASP A O 1
ATOM 3145 N N . SER A 1 378 ? 52.052 3.872 -64.516 1.00 82.19 378 SER A N 1
ATOM 3146 C CA . SER A 1 378 ? 52.215 5.287 -64.854 1.00 82.19 378 SER A CA 1
ATOM 3147 C C . SER A 1 378 ? 53.646 5.710 -65.200 1.00 82.19 378 SER A C 1
ATOM 3149 O O . SER A 1 378 ? 53.830 6.803 -65.711 1.00 82.19 378 SER A O 1
ATOM 3151 N N . GLN A 1 379 ? 54.677 4.887 -64.996 1.00 82.25 379 GLN A N 1
ATOM 3152 C CA . GLN A 1 379 ? 56.042 5.225 -65.435 1.00 82.25 379 GLN A CA 1
ATOM 3153 C C . GLN A 1 379 ? 56.244 4.995 -66.945 1.00 82.25 379 GLN A C 1
ATOM 3155 O O . GLN A 1 379 ? 57.187 5.527 -67.531 1.00 82.25 379 GLN A O 1
ATOM 3160 N N . ILE A 1 380 ? 55.337 4.255 -67.588 1.00 82.19 380 ILE A N 1
ATOM 3161 C CA . ILE A 1 380 ? 55.350 3.939 -69.022 1.00 82.19 380 ILE A CA 1
ATOM 3162 C C . ILE A 1 380 ? 54.574 5.025 -69.803 1.00 82.19 380 ILE A C 1
ATOM 3164 O O . ILE A 1 380 ? 53.788 5.790 -69.240 1.00 82.19 380 ILE A O 1
ATOM 3168 N N . SER A 1 381 ? 54.822 5.155 -71.110 1.00 75.44 381 SER A N 1
ATOM 3169 C CA . SER A 1 381 ? 53.965 5.938 -72.015 1.00 75.44 381 SER A CA 1
ATOM 3170 C C . SER A 1 381 ? 52.943 5.008 -72.666 1.00 75.44 381 SER A C 1
ATOM 3172 O O . SER A 1 381 ? 53.329 4.147 -73.451 1.00 75.44 381 SER A O 1
ATOM 3174 N N . HIS A 1 382 ? 51.661 5.200 -72.362 1.00 80.94 382 HIS A N 1
ATOM 3175 C CA . HIS A 1 382 ? 50.554 4.455 -72.981 1.00 80.94 382 HIS A CA 1
ATOM 3176 C C . HIS A 1 382 ? 50.163 5.067 -74.331 1.00 80.94 382 HIS A C 1
ATOM 3178 O O . HIS A 1 382 ? 50.509 6.218 -74.624 1.00 80.94 382 HIS A O 1
ATOM 3184 N N . TYR A 1 383 ? 49.427 4.323 -75.156 1.00 80.88 383 TYR A N 1
ATOM 3185 C CA . TYR A 1 383 ? 48.820 4.885 -76.359 1.00 80.88 383 TYR A CA 1
ATOM 3186 C C . TYR A 1 383 ? 47.644 5.799 -75.997 1.00 80.88 383 TYR A C 1
ATOM 3188 O O . TYR A 1 383 ? 46.984 5.641 -74.970 1.00 80.88 383 TYR A O 1
ATOM 3196 N N . TYR A 1 384 ? 47.353 6.778 -76.859 1.00 78.94 384 TYR A N 1
ATOM 3197 C CA . TYR A 1 384 ? 46.362 7.816 -76.556 1.00 78.94 384 TYR A CA 1
ATOM 3198 C C . TYR A 1 384 ? 44.963 7.246 -76.249 1.00 78.94 384 TYR A C 1
ATOM 3200 O O . TYR A 1 384 ? 44.286 7.745 -75.354 1.00 78.94 384 TYR A O 1
ATOM 3208 N N . TYR A 1 385 ? 44.548 6.176 -76.934 1.00 79.31 385 TYR A N 1
ATOM 3209 C CA . TYR A 1 385 ? 43.236 5.549 -76.741 1.00 79.31 385 TYR A CA 1
ATOM 3210 C C . TYR A 1 385 ? 43.101 4.804 -75.398 1.00 79.31 385 TYR A C 1
ATOM 3212 O O . TYR A 1 385 ? 41.989 4.496 -74.988 1.00 79.31 385 TYR A O 1
ATOM 3220 N N . GLU A 1 386 ? 44.206 4.550 -74.691 1.00 84.19 386 GLU A N 1
ATOM 3221 C CA . GLU A 1 386 ? 44.239 3.812 -73.418 1.00 84.19 386 GLU A CA 1
ATOM 3222 C C . GLU A 1 386 ? 44.152 4.755 -72.203 1.00 84.19 386 GLU A C 1
ATOM 3224 O O . GLU A 1 386 ? 43.693 4.367 -71.127 1.00 84.19 386 GLU A O 1
ATOM 3229 N N . LEU A 1 387 ? 44.577 6.017 -72.362 1.00 84.69 387 LEU A N 1
ATOM 3230 C CA . LEU A 1 387 ? 44.758 6.968 -71.257 1.00 84.69 387 LEU A CA 1
ATOM 3231 C C . LEU A 1 387 ? 43.467 7.275 -70.476 1.00 84.69 387 LEU A C 1
ATOM 3233 O O . LEU A 1 387 ? 43.534 7.462 -69.261 1.00 84.69 387 LEU A O 1
ATOM 3237 N N . LEU A 1 388 ? 42.298 7.307 -71.127 1.00 86.12 388 LEU A N 1
ATOM 3238 C CA . LEU A 1 388 ? 41.018 7.547 -70.442 1.00 86.12 388 LEU A CA 1
ATOM 3239 C C . LEU A 1 388 ? 40.674 6.407 -69.472 1.00 86.12 388 LEU A C 1
ATOM 3241 O O . LEU A 1 388 ? 40.331 6.660 -68.314 1.00 86.12 388 LEU A O 1
ATOM 3245 N N . ASP A 1 389 ? 40.813 5.157 -69.909 1.00 87.62 389 ASP A N 1
ATOM 3246 C CA . ASP A 1 389 ? 40.520 3.992 -69.073 1.00 87.62 389 ASP A CA 1
ATOM 3247 C C . ASP A 1 389 ? 41.534 3.894 -67.920 1.00 87.62 389 ASP A C 1
ATOM 3249 O O . ASP A 1 389 ? 41.155 3.666 -66.770 1.00 87.62 389 ASP A O 1
ATOM 3253 N N . LYS A 1 390 ? 42.812 4.196 -68.187 1.00 89.12 390 LYS A N 1
ATOM 3254 C CA . LYS A 1 390 ? 43.884 4.282 -67.178 1.00 89.12 390 LYS A CA 1
ATOM 3255 C C . LYS A 1 390 ? 43.598 5.339 -66.097 1.00 89.12 390 LYS A C 1
ATOM 3257 O O . LYS A 1 390 ? 43.740 5.050 -64.907 1.00 89.12 390 LYS A O 1
ATOM 3262 N N . ILE A 1 391 ? 43.143 6.538 -66.478 1.00 89.69 391 ILE A N 1
ATOM 3263 C CA . ILE A 1 391 ? 42.712 7.590 -65.534 1.00 89.69 391 ILE A CA 1
ATOM 3264 C C . ILE A 1 391 ? 41.479 7.134 -64.739 1.00 89.69 391 ILE A C 1
ATOM 3266 O O . ILE A 1 391 ? 41.431 7.298 -63.517 1.00 89.69 391 ILE A O 1
ATOM 3270 N N . THR A 1 392 ? 40.505 6.517 -65.411 1.00 91.25 392 THR A N 1
ATOM 3271 C CA . THR A 1 392 ? 39.252 6.042 -64.802 1.00 91.25 392 THR A CA 1
ATOM 3272 C C . THR A 1 392 ? 39.501 4.939 -63.767 1.00 91.25 392 THR A C 1
ATOM 3274 O O . THR A 1 392 ? 38.871 4.939 -62.709 1.00 91.25 392 THR A O 1
ATOM 3277 N N . LEU A 1 393 ? 40.470 4.046 -63.999 1.00 91.50 393 LEU A N 1
ATOM 3278 C CA . LEU A 1 393 ? 40.891 3.027 -63.029 1.00 91.50 393 LEU A CA 1
ATOM 3279 C C . LEU A 1 393 ? 41.488 3.641 -61.749 1.00 91.50 393 LEU A C 1
ATOM 3281 O O . LEU A 1 393 ? 41.140 3.210 -60.647 1.00 91.50 393 LEU A O 1
ATOM 3285 N N . ILE A 1 394 ? 42.323 4.680 -61.866 1.00 92.56 394 ILE A N 1
ATOM 3286 C CA . ILE A 1 394 ? 42.868 5.403 -60.701 1.00 92.56 394 ILE A CA 1
ATOM 3287 C C . ILE A 1 394 ? 41.742 6.117 -59.940 1.00 92.56 394 ILE A C 1
ATOM 3289 O O . ILE A 1 394 ? 41.640 5.976 -58.717 1.00 92.56 394 ILE A O 1
ATOM 3293 N N . ALA A 1 395 ? 40.854 6.818 -60.654 1.00 92.62 395 ALA A N 1
ATOM 3294 C CA . ALA A 1 395 ? 39.694 7.482 -60.058 1.00 92.62 395 ALA A CA 1
ATOM 3295 C C . ALA A 1 395 ? 38.779 6.478 -59.334 1.00 92.62 395 ALA A C 1
ATOM 3297 O O . ALA A 1 395 ? 38.280 6.763 -58.244 1.00 92.62 395 ALA A O 1
ATOM 3298 N N . ASN A 1 396 ? 38.612 5.268 -59.878 1.00 93.94 396 ASN A N 1
ATOM 3299 C CA . ASN A 1 396 ? 37.858 4.191 -59.244 1.00 93.94 396 ASN A CA 1
ATOM 3300 C C . ASN A 1 396 ? 38.507 3.721 -57.929 1.00 93.94 396 ASN A C 1
ATOM 3302 O O . ASN A 1 396 ? 37.810 3.639 -56.919 1.00 93.94 396 ASN A O 1
ATOM 3306 N N . ARG A 1 397 ? 39.828 3.484 -57.881 1.00 93.00 397 ARG A N 1
ATOM 3307 C CA . ARG A 1 397 ? 40.512 3.105 -56.622 1.00 93.00 397 ARG A CA 1
ATOM 3308 C C . ARG A 1 397 ? 40.461 4.205 -55.569 1.00 93.00 397 ARG A C 1
ATOM 3310 O O . ARG A 1 397 ? 40.197 3.909 -54.402 1.00 93.00 397 ARG A O 1
ATOM 3317 N N . ARG A 1 398 ? 40.642 5.463 -55.984 1.00 93.50 398 ARG A N 1
ATOM 3318 C CA . ARG A 1 398 ? 40.468 6.648 -55.133 1.00 93.50 398 ARG A CA 1
ATOM 3319 C C . ARG A 1 398 ? 39.063 6.696 -54.527 1.00 93.50 398 ARG A C 1
ATOM 3321 O O . ARG A 1 398 ? 38.919 6.850 -53.318 1.00 93.50 398 ARG A O 1
ATOM 3328 N N . SER A 1 399 ? 38.045 6.477 -55.356 1.00 95.00 399 SER A N 1
ATOM 3329 C CA . SER A 1 399 ? 36.632 6.488 -54.962 1.00 95.00 399 SER A CA 1
ATOM 3330 C C . SER A 1 399 ? 36.278 5.342 -54.008 1.00 95.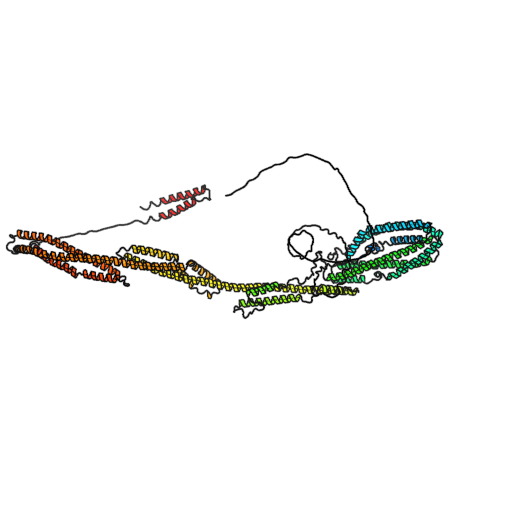00 399 SER A C 1
ATOM 3332 O O . SER A 1 399 ? 35.668 5.589 -52.970 1.00 95.00 399 SER A O 1
ATOM 3334 N N . ILE A 1 400 ? 36.723 4.109 -54.294 1.00 94.38 400 ILE A N 1
ATOM 3335 C CA . ILE A 1 400 ? 36.570 2.946 -53.397 1.00 94.38 400 ILE A CA 1
ATOM 3336 C C . ILE A 1 400 ? 37.223 3.232 -52.042 1.00 94.38 400 ILE A C 1
ATOM 3338 O O . ILE A 1 400 ? 36.608 2.999 -51.001 1.00 94.38 400 ILE A O 1
ATOM 3342 N N . PHE A 1 401 ? 38.445 3.770 -52.038 1.00 94.94 401 PHE A N 1
ATOM 3343 C CA . PHE A 1 401 ? 39.135 4.126 -50.801 1.00 94.94 401 PHE A CA 1
ATOM 3344 C C . PHE A 1 401 ? 38.353 5.174 -49.996 1.00 94.94 401 PHE A C 1
ATOM 3346 O O . PHE A 1 401 ? 38.046 4.950 -48.826 1.00 94.94 401 PHE A O 1
ATOM 3353 N N . MET A 1 402 ? 37.981 6.294 -50.625 1.00 93.38 402 MET A N 1
ATOM 3354 C CA . MET A 1 402 ? 37.249 7.379 -49.966 1.00 93.38 402 MET A CA 1
ATOM 3355 C C . MET A 1 402 ? 35.893 6.915 -49.426 1.00 93.38 402 MET A C 1
ATOM 3357 O O . MET A 1 402 ? 35.511 7.317 -48.329 1.00 93.38 402 MET A O 1
ATOM 3361 N N . TYR A 1 403 ? 35.173 6.060 -50.155 1.00 94.25 403 TYR A N 1
ATOM 3362 C CA . TYR A 1 403 ? 33.897 5.503 -49.714 1.00 94.25 403 TYR A CA 1
ATOM 3363 C C . TYR A 1 403 ? 34.054 4.637 -48.454 1.00 94.25 403 TYR A C 1
ATOM 3365 O O . TYR A 1 403 ? 33.453 4.932 -47.419 1.00 94.25 403 TYR A O 1
ATOM 3373 N N . ASN A 1 404 ? 34.922 3.622 -48.505 1.00 93.88 404 ASN A N 1
ATOM 3374 C CA . ASN A 1 404 ? 35.124 2.693 -47.391 1.00 93.88 404 ASN A CA 1
ATOM 3375 C C . ASN A 1 404 ? 35.719 3.402 -46.156 1.00 93.88 404 ASN A C 1
ATOM 3377 O O . ASN A 1 404 ? 35.256 3.178 -45.037 1.00 93.88 404 ASN A O 1
ATOM 3381 N N . PHE A 1 405 ? 36.656 4.341 -46.342 1.00 93.50 405 PHE A N 1
ATOM 3382 C CA . PHE A 1 405 ? 37.203 5.168 -45.258 1.00 93.50 405 PHE A CA 1
ATOM 3383 C C . PHE A 1 405 ? 36.132 6.062 -44.605 1.00 93.50 405 PHE A C 1
ATOM 3385 O O . PHE A 1 405 ? 36.069 6.174 -43.379 1.00 93.50 405 PHE A O 1
ATOM 3392 N N . ASN A 1 406 ? 35.242 6.669 -45.398 1.00 93.12 406 ASN A N 1
ATOM 3393 C CA . ASN A 1 406 ? 34.148 7.487 -44.871 1.00 93.12 406 ASN A CA 1
ATOM 3394 C C . ASN A 1 406 ? 33.062 6.657 -44.170 1.00 93.12 406 ASN A C 1
ATOM 3396 O O . ASN A 1 406 ? 32.421 7.170 -43.249 1.00 93.12 406 ASN A O 1
ATOM 3400 N N . ASN A 1 407 ? 32.835 5.405 -44.570 1.00 94.12 407 ASN A N 1
ATOM 3401 C CA . ASN A 1 407 ? 31.928 4.505 -43.856 1.00 94.12 407 ASN A CA 1
ATOM 3402 C C . ASN A 1 407 ? 32.540 4.029 -42.536 1.00 94.12 407 ASN A C 1
ATOM 3404 O O . ASN A 1 407 ? 31.883 4.160 -41.508 1.00 94.12 407 ASN A O 1
ATOM 3408 N N . LEU A 1 408 ? 33.818 3.633 -42.523 1.00 94.25 408 LEU A N 1
ATOM 3409 C CA . LEU A 1 408 ? 34.565 3.342 -41.294 1.00 94.25 408 LEU A CA 1
ATOM 3410 C C . LEU A 1 408 ? 34.527 4.514 -40.296 1.00 94.25 408 LEU A C 1
ATOM 3412 O O . LEU A 1 408 ? 34.219 4.309 -39.125 1.00 94.25 408 LEU A O 1
ATOM 3416 N N . LYS A 1 409 ? 34.768 5.752 -40.757 1.00 93.62 409 LYS A N 1
ATOM 3417 C CA . LYS A 1 409 ? 34.715 6.950 -39.899 1.00 93.62 409 LYS A CA 1
ATOM 3418 C C . LYS A 1 409 ? 33.342 7.146 -39.243 1.00 93.62 409 LYS A C 1
ATOM 3420 O O . LYS A 1 409 ? 33.290 7.515 -38.075 1.00 93.62 409 LYS A O 1
ATOM 3425 N N . SER A 1 410 ? 32.247 6.926 -39.974 1.00 95.00 410 SER A N 1
ATOM 3426 C CA . SER A 1 410 ? 30.891 7.023 -39.409 1.00 95.00 410 SER A CA 1
ATOM 3427 C C . SER A 1 410 ? 30.542 5.828 -38.514 1.00 95.00 410 SER A C 1
ATOM 3429 O O . SER A 1 410 ? 29.847 6.001 -37.517 1.00 95.00 410 SER A O 1
ATOM 3431 N N . LEU A 1 411 ? 31.045 4.633 -38.831 1.00 95.12 411 LEU A N 1
ATOM 3432 C CA . LEU A 1 411 ? 30.832 3.424 -38.040 1.00 95.12 411 LEU A CA 1
ATOM 3433 C C . LEU A 1 411 ? 31.546 3.489 -36.681 1.00 95.12 411 LEU A C 1
ATOM 3435 O O . LEU A 1 411 ? 30.972 3.063 -35.689 1.00 95.12 411 LEU A O 1
ATOM 3439 N N . GLU A 1 412 ? 32.729 4.108 -36.596 1.00 94.56 412 GLU A N 1
ATOM 3440 C CA . GLU A 1 412 ? 33.383 4.437 -35.317 1.00 94.56 412 GLU A CA 1
ATOM 3441 C C . GLU A 1 412 ? 32.480 5.311 -34.421 1.00 94.56 412 GLU A C 1
ATOM 3443 O O . GLU A 1 412 ? 32.437 5.110 -33.208 1.00 94.56 412 GLU A O 1
ATOM 3448 N N . THR A 1 413 ? 31.741 6.272 -34.992 1.00 95.31 413 THR A N 1
ATOM 3449 C CA . THR A 1 413 ? 30.786 7.100 -34.233 1.00 95.31 413 THR A CA 1
ATOM 3450 C C . THR A 1 413 ? 29.616 6.263 -33.710 1.00 95.31 413 THR A C 1
ATOM 3452 O O . THR A 1 413 ? 29.269 6.380 -32.536 1.00 95.31 413 THR A O 1
ATOM 3455 N N . VAL A 1 414 ? 29.055 5.374 -34.541 1.00 95.56 414 VAL A N 1
ATOM 3456 C CA . VAL A 1 414 ? 27.994 4.430 -34.134 1.00 95.56 414 VAL A CA 1
ATOM 3457 C C . VAL A 1 414 ? 28.493 3.464 -33.049 1.00 95.56 414 VAL A C 1
ATOM 3459 O O . VAL A 1 414 ? 27.801 3.241 -32.061 1.00 95.56 414 VAL A O 1
ATOM 3462 N N . TYR A 1 415 ? 29.714 2.947 -33.178 1.00 96.00 415 TYR A N 1
ATOM 3463 C CA . TYR A 1 415 ? 30.348 2.071 -32.192 1.00 96.00 415 TYR A CA 1
ATOM 3464 C C . TYR A 1 415 ? 30.599 2.789 -30.855 1.00 96.00 415 TYR A C 1
ATOM 3466 O O . TYR A 1 415 ? 30.241 2.270 -29.800 1.00 96.00 415 TYR A O 1
ATOM 3474 N N . LYS A 1 416 ? 31.128 4.022 -30.867 1.00 95.00 416 LYS A N 1
ATOM 3475 C CA . LYS A 1 416 ? 31.308 4.831 -29.643 1.00 95.00 416 LYS A CA 1
ATOM 3476 C C . LYS A 1 416 ? 29.984 5.126 -28.943 1.00 95.00 416 LYS A C 1
ATOM 3478 O O . LYS A 1 416 ? 29.911 5.019 -27.721 1.00 95.00 416 LYS A O 1
ATOM 3483 N N . TYR A 1 417 ? 28.939 5.415 -29.714 1.00 95.69 417 TYR A N 1
ATOM 3484 C CA . TYR A 1 417 ? 27.575 5.525 -29.207 1.00 95.69 417 TYR A CA 1
ATOM 3485 C C . TYR A 1 417 ? 27.109 4.217 -28.535 1.00 95.69 417 TYR A C 1
ATOM 3487 O O . TYR A 1 417 ? 26.645 4.251 -27.398 1.00 95.69 417 TYR A O 1
ATOM 3495 N N . GLN A 1 418 ? 27.316 3.056 -29.168 1.00 95.06 418 GLN A N 1
ATOM 3496 C CA . GLN A 1 418 ? 26.980 1.744 -28.592 1.00 95.06 418 GLN A CA 1
ATOM 3497 C C . GLN A 1 418 ? 27.756 1.438 -27.294 1.00 95.06 418 GLN A C 1
ATOM 3499 O O . GLN A 1 418 ? 27.174 0.876 -26.364 1.00 95.06 418 GLN A O 1
ATOM 3504 N N . LYS A 1 419 ? 29.034 1.841 -27.175 1.00 94.50 419 LYS A N 1
ATOM 3505 C CA . LYS A 1 419 ? 29.794 1.701 -25.913 1.00 94.50 419 LYS A CA 1
ATOM 3506 C C . LYS A 1 419 ? 29.199 2.541 -24.780 1.00 94.50 419 LYS A C 1
ATOM 3508 O O . LYS A 1 419 ? 29.147 2.079 -23.645 1.00 94.50 419 LYS A O 1
ATOM 3513 N N . GLU A 1 420 ? 28.749 3.757 -25.080 1.00 94.19 420 GLU A N 1
ATOM 3514 C CA . GLU A 1 420 ? 28.122 4.639 -24.089 1.00 94.19 420 GLU A CA 1
ATOM 3515 C C . GLU A 1 420 ? 26.705 4.167 -23.713 1.00 94.19 420 GLU A C 1
ATOM 3517 O O . GLU A 1 420 ? 26.320 4.248 -22.547 1.00 94.19 420 GLU A O 1
ATOM 3522 N N . VAL A 1 421 ? 25.954 3.581 -24.655 1.00 94.06 421 VAL A N 1
ATOM 3523 C CA . VAL A 1 421 ? 24.715 2.847 -24.341 1.00 94.06 421 VAL A CA 1
ATOM 3524 C C . VAL A 1 421 ? 25.004 1.709 -23.357 1.00 94.06 421 VAL A C 1
ATOM 3526 O O . VAL A 1 421 ? 24.305 1.602 -22.354 1.00 94.06 421 VAL A O 1
ATOM 3529 N N . LEU A 1 422 ? 26.046 0.899 -23.589 1.00 95.06 422 LEU A N 1
ATOM 3530 C CA . LEU A 1 422 ? 26.427 -0.202 -22.693 1.00 95.06 422 LEU A CA 1
ATOM 3531 C C . LEU A 1 422 ? 26.803 0.293 -21.287 1.00 95.06 422 LEU A C 1
ATOM 3533 O O . LEU A 1 422 ? 26.313 -0.247 -20.299 1.00 95.06 422 LEU A O 1
ATOM 3537 N N . ASN A 1 423 ? 27.627 1.341 -21.200 1.00 91.56 423 ASN A N 1
ATOM 3538 C CA . ASN A 1 423 ? 28.019 1.997 -19.948 1.00 91.56 423 ASN A CA 1
ATOM 3539 C C . ASN A 1 423 ? 26.789 2.431 -19.123 1.00 91.56 423 ASN A C 1
ATOM 3541 O O . ASN A 1 423 ? 26.660 2.105 -17.941 1.00 91.56 423 ASN A O 1
ATOM 3545 N N . ARG A 1 424 ? 25.824 3.096 -19.770 1.00 90.25 424 ARG A N 1
ATOM 3546 C CA . ARG A 1 424 ? 24.564 3.498 -19.125 1.00 90.25 424 ARG A CA 1
ATOM 3547 C C . ARG A 1 424 ? 23.690 2.301 -18.760 1.00 90.25 424 ARG A C 1
ATOM 3549 O O . ARG A 1 424 ? 23.095 2.306 -17.687 1.00 90.25 424 ARG A O 1
ATOM 3556 N N . PHE A 1 425 ? 23.635 1.269 -19.605 1.00 92.31 425 PHE A N 1
ATOM 3557 C CA . PHE A 1 425 ? 22.877 0.043 -19.337 1.00 92.31 425 PHE A CA 1
ATOM 3558 C C . PHE A 1 425 ? 23.390 -0.644 -18.065 1.00 92.31 425 PHE A C 1
ATOM 3560 O O . PHE A 1 425 ? 22.591 -0.994 -17.203 1.00 92.31 425 PHE A O 1
ATOM 3567 N N . VAL A 1 426 ? 24.713 -0.761 -17.905 1.00 91.50 426 VAL A N 1
ATOM 3568 C CA . VAL A 1 426 ? 25.364 -1.284 -16.691 1.00 91.50 426 VAL A CA 1
ATOM 3569 C C . VAL A 1 426 ? 24.994 -0.465 -15.452 1.00 91.50 426 VAL A C 1
ATOM 3571 O O . VAL A 1 426 ? 24.610 -1.046 -14.439 1.00 91.50 426 VAL A O 1
ATOM 3574 N N . LYS A 1 427 ? 25.037 0.872 -15.519 1.00 87.12 427 LYS A N 1
ATOM 3575 C CA . LYS A 1 427 ? 24.612 1.725 -14.393 1.00 87.12 427 LYS A CA 1
ATOM 3576 C C . LYS A 1 427 ? 23.137 1.513 -14.032 1.00 87.12 427 LYS A C 1
ATOM 3578 O O . LYS A 1 427 ? 22.818 1.364 -12.857 1.00 87.12 427 LYS A O 1
ATOM 3583 N N . THR A 1 428 ? 22.245 1.408 -15.021 1.00 86.56 428 THR A N 1
ATOM 3584 C CA . THR A 1 428 ? 20.823 1.113 -14.773 1.00 86.56 428 THR A CA 1
ATOM 3585 C C . THR A 1 428 ? 20.589 -0.307 -14.248 1.00 86.56 428 THR A C 1
ATOM 3587 O O . THR A 1 428 ? 19.688 -0.484 -13.435 1.00 86.56 428 THR A O 1
ATOM 3590 N N . LEU A 1 429 ? 21.404 -1.307 -14.615 1.00 88.19 429 LEU A N 1
ATOM 3591 C CA . LEU A 1 429 ? 21.363 -2.627 -13.964 1.00 88.19 429 LEU A CA 1
ATOM 3592 C C . LEU A 1 429 ? 21.624 -2.522 -12.455 1.00 88.19 429 LEU A C 1
ATOM 3594 O O . LEU A 1 429 ? 20.963 -3.219 -11.695 1.00 88.19 429 LEU A O 1
ATOM 3598 N N . GLY A 1 430 ? 22.518 -1.624 -12.024 1.00 85.88 430 GLY A N 1
ATOM 3599 C CA . GLY A 1 430 ? 22.747 -1.320 -10.609 1.00 85.88 430 GLY A CA 1
ATOM 3600 C C . GLY A 1 430 ? 21.513 -0.755 -9.899 1.00 85.88 430 GLY A C 1
ATOM 3601 O O . GLY A 1 430 ? 21.124 -1.257 -8.847 1.00 85.88 430 GLY A O 1
ATOM 3602 N N . SER A 1 431 ? 20.855 0.246 -10.491 1.00 80.88 431 SER A N 1
ATOM 3603 C CA . SER A 1 431 ? 19.603 0.812 -9.954 1.00 80.88 431 SER A CA 1
ATOM 3604 C C . SER A 1 431 ? 18.486 -0.240 -9.856 1.00 80.88 431 SER A C 1
ATOM 3606 O O . SER A 1 431 ? 17.785 -0.316 -8.845 1.00 80.88 431 SER A O 1
ATOM 3608 N N . LEU A 1 432 ? 18.386 -1.104 -10.874 1.00 81.56 432 LEU A N 1
ATOM 3609 C CA . LEU A 1 432 ? 17.395 -2.181 -10.994 1.00 81.56 432 LEU A CA 1
ATOM 3610 C C . LEU A 1 432 ? 17.512 -3.296 -9.943 1.00 81.56 432 LEU A C 1
ATOM 3612 O O . LEU A 1 432 ? 16.573 -4.082 -9.791 1.00 81.56 432 LEU A O 1
ATOM 3616 N N . LEU A 1 433 ? 18.631 -3.386 -9.215 1.00 83.31 433 LEU A N 1
ATOM 3617 C CA . LEU A 1 433 ? 18.769 -4.329 -8.099 1.00 83.31 433 LEU A CA 1
ATOM 3618 C C . LEU A 1 433 ? 17.851 -3.931 -6.931 1.00 83.31 433 LEU A C 1
ATOM 3620 O O . LEU A 1 433 ? 17.205 -4.777 -6.303 1.00 83.31 433 LEU A O 1
ATOM 3624 N N . ILE A 1 434 ? 17.793 -2.627 -6.652 1.00 75.62 434 ILE A N 1
ATOM 3625 C CA . ILE A 1 434 ? 17.061 -2.052 -5.524 1.00 75.62 434 ILE A CA 1
ATOM 3626 C C . ILE A 1 434 ? 15.609 -1.806 -5.919 1.00 75.62 434 ILE A C 1
ATOM 3628 O O . ILE A 1 434 ? 14.716 -2.424 -5.338 1.00 75.62 434 ILE A O 1
ATOM 3632 N N . GLU A 1 435 ? 15.383 -0.982 -6.941 1.00 70.25 435 GLU A N 1
ATOM 3633 C CA . GLU A 1 435 ? 14.056 -0.566 -7.403 1.00 70.25 435 GLU A CA 1
ATOM 3634 C C . GLU A 1 435 ? 13.839 -1.028 -8.843 1.00 70.25 435 GLU A C 1
ATOM 3636 O O . GLU A 1 435 ? 14.637 -0.720 -9.728 1.00 70.25 435 GLU A O 1
ATOM 3641 N N . LYS A 1 436 ? 12.735 -1.734 -9.091 1.00 71.00 436 LYS A N 1
ATOM 3642 C CA . LYS A 1 436 ? 12.295 -2.100 -10.444 1.00 71.00 436 LYS A CA 1
ATOM 3643 C C . LYS A 1 436 ? 11.250 -1.076 -10.915 1.00 71.00 436 LYS A C 1
ATOM 3645 O O . LYS A 1 436 ? 10.580 -0.486 -10.068 1.00 71.00 436 LYS A O 1
ATOM 3650 N N . PRO A 1 437 ? 11.110 -0.811 -12.229 1.00 63.97 437 PRO A N 1
ATOM 3651 C CA . PRO A 1 437 ? 10.065 0.087 -12.726 1.00 63.97 437 PRO A CA 1
ATOM 3652 C C . PRO A 1 437 ? 8.678 -0.424 -12.313 1.00 63.97 437 PRO A C 1
ATOM 3654 O O . PRO A 1 437 ? 8.507 -1.624 -12.114 1.00 63.97 437 PRO A O 1
ATOM 3657 N N . ASP A 1 438 ? 7.678 0.447 -12.220 1.00 57.84 438 ASP A N 1
ATOM 3658 C CA . ASP A 1 438 ? 6.299 0.010 -11.971 1.00 57.84 438 ASP A CA 1
ATOM 3659 C C . ASP A 1 438 ? 5.694 -0.658 -13.232 1.00 57.84 438 ASP A C 1
ATOM 3661 O O . ASP A 1 438 ? 5.826 -0.105 -14.329 1.00 57.84 438 ASP A O 1
ATOM 3665 N N . PRO A 1 439 ? 5.048 -1.840 -13.130 1.00 52.25 439 PRO A N 1
ATOM 3666 C CA . PRO A 1 439 ? 4.321 -2.451 -14.245 1.00 52.25 439 PRO A CA 1
ATOM 3667 C C . PRO A 1 439 ? 3.108 -1.655 -14.760 1.00 52.25 439 PRO A C 1
ATOM 3669 O O . PRO A 1 439 ? 2.744 -1.863 -15.919 1.00 52.25 439 PRO A O 1
ATOM 3672 N N . ASN A 1 440 ? 2.491 -0.777 -13.958 1.00 47.09 440 ASN A N 1
ATOM 3673 C CA . ASN A 1 440 ? 1.262 -0.060 -14.338 1.00 47.09 440 ASN A CA 1
ATOM 3674 C C . ASN A 1 440 ? 1.492 1.370 -14.871 1.00 47.09 440 ASN A C 1
ATOM 3676 O O . ASN A 1 440 ? 0.616 1.920 -15.536 1.00 47.09 440 ASN A O 1
ATOM 3680 N N . ASN A 1 441 ? 2.683 1.935 -14.651 1.00 47.16 441 ASN A N 1
ATOM 3681 C CA . ASN A 1 441 ? 3.058 3.334 -14.888 1.00 47.16 441 ASN A CA 1
ATOM 3682 C C . ASN A 1 441 ? 2.364 4.360 -13.951 1.00 47.16 441 ASN A C 1
ATOM 3684 O O . ASN A 1 441 ? 2.400 5.566 -14.216 1.00 47.16 441 ASN A O 1
ATOM 3688 N N . ASP A 1 442 ? 1.789 3.893 -12.838 1.00 35.56 442 ASP A N 1
ATOM 3689 C CA . ASP A 1 442 ? 1.241 4.698 -11.744 1.00 35.56 442 ASP A CA 1
ATOM 3690 C C . ASP A 1 442 ? 2.391 5.136 -10.820 1.00 35.56 442 ASP A C 1
ATOM 3692 O O . ASP A 1 442 ? 3.094 4.313 -10.236 1.00 35.56 442 ASP A O 1
ATOM 3696 N N . GLN A 1 443 ? 2.617 6.446 -10.670 1.00 39.69 443 GLN A N 1
ATOM 3697 C CA . GLN A 1 443 ? 3.829 6.994 -10.034 1.00 39.69 443 GLN A CA 1
ATOM 3698 C C . GLN A 1 443 ? 3.842 6.907 -8.494 1.00 39.69 443 GLN A C 1
ATOM 3700 O O . GLN A 1 443 ? 3.986 7.912 -7.798 1.00 39.69 443 GLN A O 1
ATOM 3705 N N . ILE A 1 444 ? 3.755 5.693 -7.954 1.00 34.06 444 ILE A N 1
ATOM 3706 C CA . ILE A 1 444 ? 4.046 5.381 -6.555 1.00 34.06 444 ILE A CA 1
ATOM 3707 C C . ILE A 1 444 ? 5.086 4.259 -6.526 1.00 34.06 444 ILE A C 1
ATOM 3709 O O . ILE A 1 444 ? 4.757 3.082 -6.381 1.00 34.06 444 ILE A O 1
ATOM 3713 N N . PHE A 1 445 ? 6.364 4.643 -6.613 1.00 40.06 445 PHE A N 1
ATOM 3714 C CA . PHE A 1 445 ? 7.456 3.794 -6.139 1.00 40.06 445 PHE A CA 1
ATOM 3715 C C . PHE A 1 445 ? 7.310 3.639 -4.624 1.00 40.06 445 PHE A C 1
ATOM 3717 O O . PHE A 1 445 ? 7.879 4.415 -3.857 1.00 40.06 445 PHE A O 1
ATOM 3724 N N . LYS A 1 446 ? 6.531 2.644 -4.202 1.00 38.22 446 LYS A N 1
ATOM 3725 C CA . LYS A 1 446 ? 6.737 2.033 -2.893 1.00 38.22 446 LYS A CA 1
ATOM 3726 C C . LYS A 1 446 ? 8.104 1.373 -2.936 1.00 38.22 446 LYS A C 1
ATOM 3728 O O . LYS A 1 446 ? 8.381 0.621 -3.874 1.00 38.22 446 LYS A O 1
ATOM 3733 N N . ASP A 1 447 ? 8.952 1.628 -1.948 1.00 43.97 447 ASP A N 1
ATOM 3734 C CA . ASP A 1 447 ? 10.037 0.686 -1.703 1.00 43.97 447 ASP A CA 1
ATOM 3735 C C . ASP A 1 447 ? 9.371 -0.659 -1.339 1.00 43.97 447 ASP A C 1
ATOM 3737 O O . ASP A 1 447 ? 8.349 -0.665 -0.648 1.00 43.97 447 ASP A O 1
ATOM 3741 N N . ASP A 1 448 ? 9.928 -1.811 -1.748 1.00 42.25 448 ASP A N 1
ATOM 3742 C CA . ASP A 1 448 ? 9.405 -3.143 -1.337 1.00 42.25 448 ASP A CA 1
ATOM 3743 C C . ASP A 1 448 ? 9.237 -3.243 0.206 1.00 42.25 448 ASP A C 1
ATOM 3745 O O . ASP A 1 448 ? 8.515 -4.092 0.741 1.00 42.25 448 ASP A O 1
ATOM 3749 N N . PHE A 1 449 ? 9.940 -2.354 0.917 1.00 49.50 449 PHE A N 1
ATOM 3750 C CA . PHE A 1 449 ? 9.983 -2.171 2.354 1.00 49.50 449 PHE A CA 1
ATOM 3751 C C . PHE A 1 449 ? 10.048 -0.669 2.704 1.00 49.50 449 PHE A C 1
ATOM 3753 O O . PHE A 1 449 ? 11.063 -0.216 3.253 1.00 49.50 449 PHE A O 1
ATOM 3760 N N . ASP A 1 450 ? 8.988 0.089 2.391 1.00 43.62 450 ASP A N 1
ATOM 3761 C CA . ASP A 1 450 ? 8.732 1.404 3.009 1.00 43.62 450 ASP A CA 1
ATOM 3762 C C . ASP A 1 450 ? 8.814 1.279 4.556 1.00 43.62 450 ASP A C 1
ATOM 3764 O O . ASP A 1 450 ? 8.522 0.222 5.133 1.00 43.62 450 ASP A O 1
ATOM 3768 N N . GLU A 1 451 ? 9.324 2.320 5.223 1.00 51.62 451 GLU A N 1
ATOM 3769 C CA . GLU A 1 451 ? 10.095 2.225 6.479 1.00 51.62 451 GLU A CA 1
ATOM 3770 C C . GLU A 1 451 ? 9.327 1.749 7.728 1.00 51.62 451 GLU A C 1
ATOM 3772 O O . GLU A 1 451 ? 8.985 2.517 8.635 1.00 51.62 451 GLU A O 1
ATOM 3777 N N . PHE A 1 452 ? 9.164 0.429 7.846 1.00 54.72 452 PHE A N 1
ATOM 3778 C CA . PHE A 1 452 ? 8.578 -0.217 9.024 1.00 54.72 452 PHE A CA 1
ATOM 3779 C C . PHE A 1 452 ? 7.182 0.357 9.343 1.00 54.72 452 PHE A C 1
ATOM 3781 O O . PHE A 1 452 ? 6.897 0.748 10.478 1.00 54.72 452 PHE A O 1
ATOM 3788 N N . ASP A 1 453 ? 6.344 0.398 8.303 1.00 50.38 453 ASP A N 1
ATOM 3789 C CA . ASP A 1 453 ? 5.037 1.072 8.211 1.00 50.38 453 ASP A CA 1
ATOM 3790 C C . ASP A 1 453 ? 3.941 0.556 9.169 1.00 50.38 453 ASP A C 1
ATOM 3792 O O . ASP A 1 453 ? 2.860 1.142 9.247 1.00 50.38 453 ASP A O 1
ATOM 3796 N N . LYS A 1 454 ? 4.182 -0.524 9.929 1.00 58.50 454 LYS A N 1
ATOM 3797 C CA . LYS A 1 454 ? 3.299 -0.878 11.052 1.00 58.50 454 LYS A CA 1
ATOM 3798 C C . LYS A 1 454 ? 3.578 0.093 12.209 1.00 58.50 454 LYS A C 1
ATOM 3800 O O . LYS A 1 454 ? 4.693 0.068 12.739 1.00 58.50 454 LYS A O 1
ATOM 3805 N N . PRO A 1 455 ? 2.610 0.927 12.640 1.00 65.19 455 PRO A N 1
ATOM 3806 C CA . PRO A 1 455 ? 2.814 1.795 13.791 1.00 65.19 455 PRO A CA 1
ATOM 3807 C C . PRO A 1 455 ? 3.086 0.947 15.037 1.00 65.19 455 PRO A C 1
ATOM 3809 O O . PRO A 1 455 ? 2.383 -0.029 15.309 1.00 65.19 455 PRO A O 1
ATOM 3812 N N . ILE A 1 456 ? 4.118 1.325 15.791 1.00 78.44 456 ILE A N 1
ATOM 3813 C CA . ILE A 1 456 ? 4.393 0.751 17.111 1.00 78.44 456 ILE A CA 1
ATOM 3814 C C . ILE A 1 456 ? 3.232 1.181 18.029 1.00 78.44 456 ILE A C 1
ATOM 3816 O O . ILE A 1 456 ? 2.924 2.377 18.042 1.00 78.44 456 ILE A O 1
ATOM 3820 N N . PRO A 1 457 ? 2.579 0.268 18.777 1.00 82.50 457 PRO A N 1
ATOM 3821 C CA . PRO A 1 457 ? 1.312 0.523 19.480 1.00 82.50 457 PRO A CA 1
ATOM 3822 C C . PRO A 1 457 ? 1.446 1.381 20.759 1.00 82.50 457 PRO A C 1
ATOM 3824 O O . PRO A 1 457 ? 0.833 1.098 21.787 1.00 82.50 457 PRO A O 1
ATOM 3827 N N . LYS A 1 458 ? 2.226 2.471 20.701 1.00 83.88 458 LYS A N 1
ATOM 3828 C CA . LYS A 1 458 ? 2.429 3.426 21.803 1.00 83.88 458 LYS A CA 1
ATOM 3829 C C . LYS A 1 458 ? 1.116 4.056 22.272 1.00 83.88 458 LYS A C 1
ATOM 3831 O O . LYS A 1 458 ? 0.884 4.153 23.469 1.00 83.88 458 LYS A O 1
ATOM 3836 N N . SER A 1 459 ? 0.248 4.441 21.333 1.00 84.06 459 SER A N 1
ATOM 3837 C CA . SER A 1 459 ? -1.098 4.964 21.610 1.00 84.06 459 SER A CA 1
ATOM 3838 C C . SER A 1 459 ? -1.913 4.004 22.470 1.00 84.06 459 SER A C 1
ATOM 3840 O O . SER A 1 459 ? -2.498 4.407 23.471 1.00 84.06 459 SER A O 1
ATOM 3842 N N . ASN A 1 460 ? -1.896 2.727 22.100 1.00 87.75 460 ASN A N 1
ATOM 3843 C CA . ASN A 1 460 ? -2.668 1.676 22.740 1.00 87.75 460 ASN A CA 1
ATOM 3844 C C . ASN A 1 460 ? -2.129 1.424 24.152 1.00 87.75 460 ASN A C 1
ATOM 3846 O O . ASN A 1 460 ? -2.907 1.303 25.090 1.00 87.75 460 ASN A O 1
ATOM 3850 N N . PHE A 1 461 ? -0.804 1.444 24.332 1.00 91.44 461 PHE A N 1
ATOM 3851 C CA . PHE A 1 461 ? -0.201 1.393 25.661 1.00 91.44 461 PHE A CA 1
ATOM 3852 C C . PHE A 1 461 ? -0.606 2.595 26.528 1.00 91.44 461 PHE A C 1
ATOM 3854 O O . PHE A 1 461 ? -1.064 2.401 27.649 1.00 91.44 461 PHE A O 1
ATOM 3861 N N . THR A 1 462 ? -0.557 3.824 26.004 1.00 88.38 462 THR A N 1
ATOM 3862 C CA . THR A 1 462 ? -0.990 5.024 26.742 1.00 88.38 462 THR A CA 1
ATOM 3863 C C . THR A 1 462 ? -2.493 5.020 27.080 1.00 88.38 462 THR A C 1
ATOM 3865 O O . THR A 1 462 ? -2.873 5.537 28.134 1.00 88.38 462 THR A O 1
ATOM 3868 N N . GLU A 1 463 ? -3.360 4.386 26.277 1.00 89.81 463 GLU A N 1
ATOM 3869 C CA . GLU A 1 463 ? -4.751 4.102 26.685 1.00 89.81 463 GLU A CA 1
ATOM 3870 C C . GLU A 1 463 ? -4.804 3.194 27.924 1.00 89.81 463 GLU A C 1
ATOM 3872 O O . GLU A 1 463 ? -5.571 3.464 28.849 1.00 89.81 463 GLU A O 1
ATOM 3877 N N . LEU A 1 464 ? -3.992 2.130 27.966 1.00 92.06 464 LEU A N 1
ATOM 3878 C CA . LEU A 1 464 ? -3.921 1.218 29.113 1.00 92.06 464 LEU A CA 1
ATOM 3879 C C . LEU A 1 464 ? -3.346 1.911 30.356 1.00 92.06 464 LEU A C 1
ATOM 3881 O O . LEU A 1 464 ? -3.883 1.722 31.444 1.00 92.06 464 LEU A O 1
ATOM 3885 N N . GLU A 1 465 ? -2.316 2.752 30.210 1.00 91.06 465 GLU A N 1
ATOM 3886 C CA . GLU A 1 465 ? -1.765 3.567 31.304 1.00 91.06 465 GLU A CA 1
ATOM 3887 C C . GLU A 1 465 ? -2.817 4.528 31.875 1.00 91.06 465 GLU A C 1
ATOM 3889 O O . GLU A 1 465 ? -2.981 4.631 33.094 1.00 91.06 465 GLU A O 1
ATOM 3894 N N . THR A 1 466 ? -3.571 5.193 30.993 1.00 89.19 466 THR A N 1
ATOM 3895 C CA . THR A 1 466 ? -4.665 6.101 31.368 1.00 89.19 466 THR A CA 1
ATOM 3896 C C . THR A 1 466 ? -5.765 5.337 32.100 1.00 89.19 466 THR A C 1
ATOM 3898 O O . THR A 1 466 ? -6.161 5.730 33.195 1.00 89.19 466 THR A O 1
ATOM 3901 N N . LYS A 1 467 ? -6.201 4.194 31.559 1.00 88.75 467 LYS A N 1
ATOM 3902 C CA . LYS A 1 467 ? -7.238 3.348 32.163 1.00 88.75 467 LYS A CA 1
ATOM 3903 C C . LYS A 1 467 ? -6.792 2.730 33.495 1.00 88.75 467 LYS A C 1
ATOM 3905 O O . LYS A 1 467 ? -7.599 2.626 34.417 1.00 88.75 467 LYS A O 1
ATOM 3910 N N . PHE A 1 468 ? -5.510 2.385 33.644 1.00 91.62 468 PHE A N 1
ATOM 3911 C CA . PHE A 1 468 ? -4.938 1.987 34.933 1.00 91.62 468 PHE A CA 1
ATOM 3912 C C . PHE A 1 468 ? -5.067 3.128 35.948 1.00 91.62 468 PHE A C 1
ATOM 3914 O O . PHE A 1 468 ? -5.600 2.929 37.039 1.00 91.62 468 PHE A O 1
ATOM 3921 N N . PHE A 1 469 ? -4.646 4.342 35.579 1.00 88.44 469 PHE A N 1
ATOM 3922 C CA . PHE A 1 469 ? -4.752 5.512 36.451 1.00 88.44 469 PHE A CA 1
ATOM 3923 C C . PHE A 1 469 ? -6.212 5.856 36.797 1.00 88.44 469 PHE A C 1
ATOM 3925 O O . PHE A 1 469 ? -6.511 6.219 37.935 1.00 88.44 469 PHE A O 1
ATOM 3932 N N . GLU A 1 470 ? -7.152 5.691 35.865 1.00 86.38 470 GLU A N 1
ATOM 3933 C CA . GLU A 1 470 ? -8.584 5.863 36.127 1.00 86.38 470 GLU A CA 1
ATOM 3934 C C . GLU A 1 470 ? -9.119 4.875 37.171 1.00 86.38 470 GLU A C 1
ATOM 3936 O O . GLU A 1 470 ? -9.890 5.288 38.041 1.00 86.38 470 GLU A O 1
ATOM 3941 N N . ILE A 1 471 ? -8.707 3.606 37.118 1.00 82.81 471 ILE A N 1
ATOM 3942 C CA . ILE A 1 471 ? -9.171 2.551 38.031 1.00 82.81 471 ILE A CA 1
ATOM 3943 C C . ILE A 1 471 ? -8.484 2.654 39.403 1.00 82.81 471 ILE A C 1
ATOM 3945 O O . ILE A 1 471 ? -9.155 2.569 40.431 1.00 82.81 471 ILE A O 1
ATOM 3949 N N . PHE A 1 472 ? -7.165 2.864 39.430 1.00 82.12 472 PHE A N 1
ATOM 3950 C CA . PHE A 1 472 ? -6.330 2.720 40.632 1.00 82.12 472 PHE A CA 1
ATOM 3951 C C . PHE A 1 472 ? -5.856 4.044 41.259 1.00 82.12 472 PHE A C 1
ATOM 3953 O O . PHE A 1 472 ? -5.296 4.032 42.353 1.00 82.12 472 PHE A O 1
ATOM 3960 N N . LYS A 1 473 ? -6.066 5.188 40.589 1.00 84.69 473 LYS A N 1
ATOM 3961 C CA . LYS A 1 473 ? -5.656 6.551 41.012 1.00 84.69 473 LYS A CA 1
ATOM 3962 C C . LYS A 1 473 ? -4.155 6.739 41.297 1.00 84.69 473 LYS A C 1
ATOM 3964 O O . LYS A 1 473 ? -3.749 7.746 41.872 1.00 84.69 473 LYS A O 1
ATOM 3969 N N . GLN A 1 474 ? -3.330 5.799 40.847 1.00 82.81 474 GLN A N 1
ATOM 3970 C CA . GLN A 1 474 ? -1.868 5.828 40.866 1.00 82.81 474 GLN A CA 1
ATOM 3971 C C . GLN A 1 474 ? -1.357 5.443 39.472 1.00 82.81 474 GLN A C 1
ATOM 3973 O O . GLN A 1 474 ? -2.085 4.809 38.703 1.00 82.81 474 GLN A O 1
ATOM 3978 N N . LYS A 1 475 ? -0.117 5.804 39.124 1.00 85.00 475 LYS A N 1
ATOM 3979 C CA . LYS A 1 475 ? 0.491 5.303 37.884 1.00 85.00 475 LYS A CA 1
ATOM 3980 C C . LYS A 1 475 ? 0.950 3.857 38.069 1.00 85.00 475 LYS A C 1
ATOM 3982 O O . LYS A 1 475 ? 1.447 3.512 39.141 1.00 85.00 475 LYS A O 1
ATOM 3987 N N . TRP A 1 476 ? 0.838 3.052 37.016 1.00 86.38 476 TRP A N 1
ATOM 3988 C CA . TRP A 1 476 ? 1.179 1.625 37.033 1.00 86.38 476 TRP A CA 1
ATOM 3989 C C . TRP A 1 476 ? 2.658 1.359 37.374 1.00 86.38 476 TRP A C 1
ATOM 3991 O O . TRP A 1 476 ? 2.952 0.432 38.121 1.00 86.38 476 TRP A O 1
ATOM 4001 N N . ASP A 1 477 ? 3.572 2.220 36.911 1.00 82.06 477 ASP A N 1
ATOM 4002 C CA . ASP A 1 477 ? 5.019 2.171 37.178 1.00 82.06 477 ASP A CA 1
ATOM 4003 C C . ASP A 1 477 ? 5.393 2.534 38.628 1.00 82.06 477 ASP A C 1
ATOM 4005 O O . ASP A 1 477 ? 6.513 2.281 39.069 1.00 82.06 477 ASP A O 1
ATOM 4009 N N . SER A 1 478 ? 4.445 3.106 39.375 1.00 81.31 478 SER A N 1
ATOM 4010 C CA . SER A 1 478 ? 4.576 3.498 40.784 1.00 81.31 478 SER A CA 1
ATOM 4011 C C . SER A 1 478 ? 3.675 2.707 41.742 1.00 81.31 478 SER A C 1
ATOM 4013 O O . SER A 1 478 ? 3.624 3.036 42.926 1.00 81.31 478 SER A O 1
ATOM 4015 N N . TYR A 1 479 ? 2.925 1.717 41.243 1.00 76.50 479 TYR A N 1
ATOM 4016 C CA . TYR A 1 479 ? 1.852 1.081 42.006 1.00 76.50 479 TYR A CA 1
ATOM 4017 C C . TYR A 1 479 ? 2.391 0.161 43.109 1.00 76.50 479 TYR A C 1
ATOM 4019 O O . TYR A 1 479 ? 2.999 -0.878 42.845 1.00 76.50 479 TYR A O 1
ATOM 4027 N N . ASP A 1 480 ? 2.135 0.534 44.362 1.00 67.50 480 ASP A N 1
ATOM 4028 C CA . ASP A 1 480 ? 2.578 -0.224 45.531 1.00 67.50 480 ASP A CA 1
ATOM 4029 C C . ASP A 1 480 ? 1.592 -1.357 45.855 1.00 67.50 480 ASP A C 1
ATOM 4031 O O . ASP A 1 480 ? 0.575 -1.167 46.535 1.00 67.50 480 ASP A O 1
ATOM 4035 N N . ASN A 1 481 ? 1.920 -2.545 45.346 1.00 62.94 481 ASN A N 1
ATOM 4036 C CA . ASN A 1 481 ? 1.143 -3.773 45.508 1.00 62.94 481 ASN A CA 1
ATOM 4037 C C . ASN A 1 481 ? 1.011 -4.222 46.983 1.00 62.94 481 ASN A C 1
ATOM 4039 O O . ASN A 1 481 ? 0.049 -4.910 47.310 1.00 62.94 481 ASN A O 1
ATOM 4043 N N . GLU A 1 482 ? 1.939 -3.845 47.875 1.00 59.09 482 GLU A N 1
ATOM 4044 C CA . GLU A 1 482 ? 1.915 -4.260 49.290 1.00 59.09 482 GLU A CA 1
ATOM 4045 C C . GLU A 1 482 ? 1.126 -3.295 50.188 1.00 59.09 482 GLU A C 1
ATOM 4047 O O . GLU A 1 482 ? 0.554 -3.719 51.192 1.00 59.09 482 GLU A O 1
ATOM 4052 N N . LYS A 1 483 ? 1.068 -1.997 49.851 1.00 54.12 483 LYS A N 1
ATOM 4053 C CA . LYS A 1 483 ? 0.336 -0.995 50.654 1.00 54.12 483 LYS A CA 1
ATOM 4054 C C . LYS A 1 483 ? -1.142 -0.842 50.303 1.00 54.12 483 LYS A C 1
ATOM 4056 O O . LYS A 1 483 ? -1.896 -0.337 51.134 1.00 54.12 483 LYS A O 1
ATOM 4061 N N . THR A 1 484 ? -1.549 -1.183 49.080 1.00 52.06 484 THR A N 1
ATOM 4062 C CA . THR A 1 484 ? -2.796 -0.637 48.503 1.00 52.06 484 THR A CA 1
ATOM 4063 C C . THR A 1 484 ? -4.000 -1.588 48.572 1.00 52.06 484 THR A C 1
ATOM 4065 O O . THR A 1 484 ? -5.136 -1.130 48.448 1.00 52.06 484 THR A O 1
ATOM 4068 N N . LEU A 1 485 ? -3.794 -2.891 48.802 1.00 52.53 485 LEU A N 1
ATOM 4069 C CA . LEU A 1 485 ? -4.854 -3.910 48.766 1.00 52.53 485 LEU A CA 1
ATOM 4070 C C . LEU A 1 485 ? -4.972 -4.686 50.089 1.00 52.53 485 LEU A C 1
ATOM 4072 O O . LEU A 1 485 ? -3.988 -5.132 50.676 1.00 52.53 485 LEU A O 1
ATOM 4076 N N . GLY A 1 486 ? -6.206 -4.833 50.581 1.00 46.88 486 GLY A N 1
ATOM 4077 C CA . GLY A 1 486 ? -6.502 -5.412 51.892 1.00 46.88 486 GLY A CA 1
ATOM 4078 C C . GLY A 1 486 ? -7.004 -6.854 51.832 1.00 46.88 486 GLY A C 1
ATOM 4079 O O . GLY A 1 486 ? -8.210 -7.069 51.854 1.00 46.88 486 GLY A O 1
ATOM 4080 N N . LYS A 1 487 ? -6.090 -7.835 51.847 1.00 43.34 487 LYS A N 1
ATOM 4081 C CA . LYS A 1 487 ? -6.363 -9.270 52.106 1.00 43.34 487 LYS A CA 1
ATOM 4082 C C . LYS A 1 487 ? -7.465 -9.937 51.247 1.00 43.34 487 LYS A C 1
ATOM 4084 O O . LYS A 1 487 ? -8.097 -10.887 51.709 1.00 43.34 487 LYS A O 1
ATOM 4089 N N . ASN A 1 488 ? -7.652 -9.520 49.994 1.00 47.69 488 ASN A N 1
ATOM 4090 C CA . ASN A 1 488 ? -8.609 -10.130 49.060 1.00 47.69 488 ASN A CA 1
ATOM 4091 C C . ASN A 1 488 ? -7.870 -10.833 47.907 1.00 47.69 488 ASN A C 1
ATOM 4093 O O . ASN A 1 488 ? -7.791 -10.313 46.795 1.00 47.69 488 ASN A O 1
ATOM 4097 N N . GLY A 1 489 ? -7.390 -12.059 48.145 1.00 51.72 489 GLY A N 1
ATOM 4098 C CA . GLY A 1 489 ? -6.453 -12.764 47.248 1.00 51.72 489 GLY A CA 1
ATOM 4099 C C . GLY A 1 489 ? -6.878 -12.936 45.777 1.00 51.72 489 GLY A C 1
ATOM 4100 O O . GLY A 1 489 ? -6.022 -13.052 44.901 1.00 51.72 489 GLY A O 1
ATOM 4101 N N . ASN A 1 490 ? -8.181 -12.904 45.468 1.00 52.69 490 ASN A N 1
ATOM 4102 C CA . ASN A 1 490 ? -8.675 -12.928 44.082 1.00 52.69 490 ASN A CA 1
ATOM 4103 C C . ASN A 1 490 ? -8.559 -11.566 43.368 1.00 52.69 490 ASN A C 1
ATOM 4105 O O . ASN A 1 490 ? -8.470 -11.527 42.142 1.00 52.69 490 ASN A O 1
ATOM 4109 N N . GLN A 1 491 ? -8.546 -10.451 44.104 1.00 59.59 491 GLN A N 1
ATOM 4110 C CA . GLN A 1 491 ? -8.283 -9.120 43.550 1.00 59.59 491 GLN A CA 1
ATOM 4111 C C . GLN A 1 491 ? -6.769 -8.915 43.371 1.00 59.59 491 GLN A C 1
ATOM 4113 O O . GLN A 1 491 ? -6.338 -8.486 42.300 1.00 59.59 491 GLN A O 1
ATOM 4118 N N . ASP A 1 492 ? -5.971 -9.334 44.359 1.00 62.41 492 ASP A N 1
ATOM 4119 C CA . ASP A 1 492 ? -4.503 -9.216 44.374 1.00 62.41 492 ASP A CA 1
ATOM 4120 C C . ASP A 1 492 ? -3.839 -9.910 43.161 1.00 62.41 492 ASP A C 1
ATOM 4122 O O . ASP A 1 492 ? -2.936 -9.355 42.525 1.00 62.41 492 ASP A O 1
ATOM 4126 N N . ASN A 1 493 ? -4.331 -11.098 42.779 1.00 72.62 493 ASN A N 1
ATOM 4127 C CA . ASN A 1 493 ? -3.860 -11.830 41.595 1.00 72.62 493 ASN A CA 1
ATOM 4128 C C . ASN A 1 493 ? -4.129 -11.076 40.281 1.00 72.62 493 ASN A C 1
ATOM 4130 O O . ASN A 1 493 ? -3.236 -10.975 39.439 1.00 72.62 493 ASN A O 1
ATOM 4134 N N . ASN A 1 494 ? -5.331 -10.518 40.098 1.00 78.62 494 ASN A N 1
ATOM 4135 C CA . ASN A 1 494 ? -5.686 -9.815 38.860 1.00 78.62 494 ASN A CA 1
ATOM 4136 C C . ASN A 1 494 ? -4.872 -8.526 38.684 1.00 78.62 494 ASN A C 1
ATOM 4138 O O . ASN A 1 494 ? -4.396 -8.258 37.582 1.00 78.62 494 ASN A O 1
ATOM 4142 N N . VAL A 1 495 ? -4.651 -7.757 39.757 1.00 81.75 495 VAL A N 1
ATOM 4143 C CA . VAL A 1 495 ? -3.805 -6.548 39.704 1.00 81.75 495 VAL A CA 1
ATOM 4144 C C . VAL A 1 495 ? -2.349 -6.911 39.395 1.00 81.75 495 VAL A C 1
ATOM 4146 O O . VAL A 1 495 ? -1.726 -6.293 38.532 1.00 81.75 495 VAL A O 1
ATOM 4149 N N . SER A 1 496 ? -1.832 -7.981 40.003 1.00 82.06 496 SER A N 1
ATOM 4150 C CA . SER A 1 496 ? -0.474 -8.477 39.737 1.00 82.06 496 SER A CA 1
ATOM 4151 C C . SER A 1 496 ? -0.284 -8.954 38.288 1.00 82.06 496 SER A C 1
ATOM 4153 O O . SER A 1 496 ? 0.762 -8.699 37.688 1.00 82.06 496 SER A O 1
ATOM 4155 N N . LEU A 1 497 ? -1.297 -9.595 37.691 1.00 85.81 497 LEU A N 1
ATOM 4156 C CA . LEU A 1 497 ? -1.292 -9.979 36.274 1.00 85.81 497 LEU A CA 1
ATOM 4157 C C . LEU A 1 497 ? -1.343 -8.759 35.343 1.00 85.81 497 LEU A C 1
ATOM 4159 O O . LEU A 1 497 ? -0.568 -8.706 34.388 1.00 85.81 497 LEU A O 1
ATOM 4163 N N . ILE A 1 498 ? -2.181 -7.756 35.643 1.00 88.56 498 ILE A N 1
ATOM 4164 C CA . ILE A 1 498 ? -2.230 -6.486 34.895 1.00 88.56 498 ILE A CA 1
ATOM 4165 C C . ILE A 1 498 ? -0.844 -5.833 34.872 1.00 88.56 498 ILE A C 1
ATOM 4167 O O . ILE A 1 498 ? -0.354 -5.495 33.797 1.00 88.56 498 ILE A O 1
ATOM 4171 N N . LEU A 1 499 ? -0.183 -5.709 36.028 1.00 88.25 499 LEU A N 1
ATOM 4172 C CA . LEU A 1 499 ? 1.152 -5.110 36.125 1.00 88.25 499 LEU A CA 1
ATOM 4173 C C . LEU A 1 499 ? 2.194 -5.893 35.314 1.00 88.25 499 LEU A C 1
ATOM 4175 O O . LEU A 1 499 ? 2.921 -5.295 34.524 1.00 88.25 499 LEU A O 1
ATOM 4179 N N . GLN A 1 500 ? 2.229 -7.227 35.424 1.00 89.25 500 GLN A N 1
ATOM 4180 C CA . GLN A 1 500 ? 3.134 -8.043 34.604 1.00 89.25 500 GLN A CA 1
ATOM 4181 C C . GLN A 1 500 ? 2.878 -7.887 33.100 1.00 89.25 500 GLN A C 1
ATOM 4183 O O . GLN A 1 500 ? 3.826 -7.902 32.316 1.00 89.25 500 GLN A O 1
ATOM 4188 N N . HIS A 1 501 ? 1.618 -7.781 32.675 1.00 91.94 501 HIS A N 1
ATOM 4189 C CA . HIS A 1 501 ? 1.276 -7.680 31.257 1.00 91.94 501 HIS A CA 1
ATOM 4190 C C . HIS A 1 501 ? 1.569 -6.270 30.719 1.00 91.94 501 HIS A C 1
ATOM 4192 O O . HIS A 1 501 ? 2.077 -6.159 29.605 1.00 91.94 501 HIS A O 1
ATOM 4198 N N . MET A 1 502 ? 1.389 -5.220 31.530 1.00 91.38 502 MET A N 1
ATOM 4199 C CA . MET A 1 502 ? 1.855 -3.859 31.226 1.00 91.38 502 MET A CA 1
ATOM 4200 C C . MET A 1 502 ? 3.379 -3.805 31.031 1.00 91.38 502 MET A C 1
ATOM 4202 O O . MET A 1 502 ? 3.833 -3.258 30.026 1.00 91.38 502 MET A O 1
ATOM 4206 N N . THR A 1 503 ? 4.173 -4.434 31.910 1.00 90.81 503 THR A N 1
ATOM 4207 C CA . THR A 1 503 ? 5.636 -4.520 31.729 1.00 90.81 503 THR A CA 1
ATOM 4208 C C . THR A 1 503 ? 5.996 -5.221 30.417 1.00 90.81 503 THR A C 1
ATOM 4210 O O . THR A 1 503 ? 6.702 -4.639 29.599 1.00 90.81 503 THR A O 1
ATOM 4213 N N . LYS A 1 504 ? 5.432 -6.411 30.147 1.00 92.00 504 LYS A N 1
ATOM 4214 C CA . LYS A 1 504 ? 5.671 -7.155 28.890 1.00 92.00 504 LYS A CA 1
ATOM 4215 C C . LYS A 1 504 ? 5.319 -6.332 27.643 1.00 92.00 504 LYS A C 1
ATOM 4217 O O . LYS A 1 504 ? 6.008 -6.434 26.632 1.00 92.00 504 LYS A O 1
ATOM 4222 N N . PHE A 1 505 ? 4.250 -5.534 27.699 1.00 93.12 505 PHE A N 1
ATOM 4223 C CA . PHE A 1 505 ? 3.835 -4.659 26.599 1.00 93.12 505 PHE A CA 1
ATOM 4224 C C . PHE A 1 505 ? 4.879 -3.563 26.357 1.00 93.12 505 PHE A C 1
ATOM 4226 O O . PHE A 1 505 ? 5.277 -3.333 25.214 1.00 93.12 505 PHE A O 1
ATOM 4233 N N . LYS A 1 506 ? 5.364 -2.921 27.426 1.00 91.31 506 LYS A N 1
ATOM 4234 C CA . LYS A 1 506 ? 6.424 -1.915 27.336 1.00 91.31 506 LYS A CA 1
ATOM 4235 C C . LYS A 1 506 ? 7.730 -2.503 26.798 1.00 91.31 506 LYS A C 1
ATOM 4237 O O . LYS A 1 506 ? 8.276 -1.951 25.849 1.00 91.31 506 LYS A O 1
ATOM 4242 N N . ASP A 1 507 ? 8.166 -3.651 27.313 1.00 89.88 507 ASP A N 1
ATOM 4243 C CA . ASP A 1 507 ? 9.370 -4.344 26.834 1.00 89.88 507 ASP A CA 1
ATOM 4244 C C . ASP A 1 507 ? 9.268 -4.682 25.331 1.00 89.88 507 ASP A C 1
ATOM 4246 O O . ASP A 1 507 ? 10.250 -4.582 24.591 1.00 89.88 507 ASP A O 1
ATOM 4250 N N . LEU A 1 508 ? 8.066 -5.032 24.847 1.00 89.12 508 LEU A N 1
ATOM 4251 C CA . LEU A 1 508 ? 7.772 -5.234 23.422 1.00 89.12 508 LEU A CA 1
ATOM 4252 C C . LEU A 1 508 ? 7.815 -3.932 22.607 1.00 89.12 508 LEU A C 1
ATOM 4254 O O . LEU A 1 508 ? 8.326 -3.952 21.487 1.00 89.12 508 LEU A O 1
ATOM 4258 N N . ILE A 1 509 ? 7.323 -2.807 23.137 1.00 87.19 509 ILE A N 1
ATOM 4259 C CA . ILE A 1 509 ? 7.463 -1.484 22.500 1.00 87.19 509 ILE A CA 1
ATOM 4260 C C . ILE A 1 509 ? 8.942 -1.107 22.381 1.00 87.19 509 ILE A C 1
ATOM 4262 O O . ILE A 1 509 ? 9.402 -0.845 21.270 1.00 87.19 509 ILE A O 1
ATOM 4266 N N . ASP A 1 510 ? 9.695 -1.159 23.479 1.00 85.25 510 ASP A N 1
ATOM 4267 C CA . ASP A 1 510 ? 11.115 -0.793 23.511 1.00 85.25 510 ASP A CA 1
ATOM 4268 C C . ASP A 1 510 ? 11.938 -1.716 22.578 1.00 85.25 510 ASP A C 1
ATOM 4270 O O . ASP A 1 510 ? 12.823 -1.264 21.841 1.00 85.25 510 ASP A O 1
ATOM 4274 N N . THR A 1 511 ? 11.572 -3.003 22.493 1.00 85.38 511 THR A N 1
ATOM 4275 C CA . THR A 1 511 ? 12.132 -3.957 21.518 1.00 85.38 511 THR A CA 1
ATOM 4276 C C . THR A 1 511 ? 11.805 -3.565 20.072 1.00 85.38 511 THR A C 1
ATOM 4278 O O . THR A 1 511 ? 12.712 -3.522 19.235 1.00 85.38 511 THR A O 1
ATOM 4281 N N . MET A 1 512 ? 10.548 -3.228 19.759 1.00 83.06 512 MET A N 1
ATOM 4282 C CA . MET A 1 512 ? 10.141 -2.774 18.422 1.00 83.06 512 MET A CA 1
ATOM 4283 C C . MET A 1 512 ? 10.785 -1.436 18.022 1.00 83.06 512 MET A C 1
ATOM 4285 O O . MET A 1 512 ? 11.039 -1.213 16.838 1.00 83.06 512 MET A O 1
ATOM 4289 N N . GLU A 1 513 ? 11.103 -0.561 18.978 1.00 79.75 513 GLU A N 1
ATOM 4290 C CA . GLU A 1 513 ? 11.879 0.659 18.729 1.00 79.75 513 GLU A CA 1
ATOM 4291 C C . GLU A 1 513 ? 13.348 0.347 18.427 1.00 79.75 513 GLU A C 1
ATOM 4293 O O . GLU A 1 513 ? 13.884 0.861 17.444 1.00 79.75 513 GLU A O 1
ATOM 4298 N N . SER A 1 514 ? 13.968 -0.585 19.165 1.00 78.00 514 SER A N 1
ATOM 4299 C CA . SER A 1 514 ? 15.345 -1.040 18.897 1.00 78.00 514 SER A CA 1
ATOM 4300 C C . SER A 1 514 ? 15.531 -1.616 17.486 1.00 78.00 514 SER A C 1
ATOM 4302 O O . SER A 1 514 ? 16.627 -1.600 16.926 1.00 78.00 514 SER A O 1
ATOM 4304 N N . TYR A 1 515 ? 14.458 -2.121 16.871 1.00 72.94 515 TYR A N 1
ATOM 4305 C CA . TYR A 1 515 ? 14.485 -2.609 15.495 1.00 72.94 515 TYR A CA 1
ATOM 4306 C C . TYR A 1 515 ? 14.629 -1.485 14.461 1.00 72.94 515 TYR A C 1
ATOM 4308 O O . TYR A 1 515 ? 15.173 -1.744 13.388 1.00 72.94 515 TYR A O 1
ATOM 4316 N N . LYS A 1 516 ? 14.204 -0.253 14.784 1.00 62.91 516 LYS A N 1
ATOM 4317 C CA . LYS A 1 516 ? 14.400 0.936 13.938 1.00 62.91 516 LYS A CA 1
ATOM 4318 C C . LYS A 1 516 ? 15.787 1.577 14.109 1.00 62.91 516 LYS A C 1
ATOM 4320 O O . LYS A 1 516 ? 16.158 2.400 13.283 1.00 62.91 516 LYS A O 1
ATOM 4325 N N . THR A 1 517 ? 16.559 1.189 15.131 1.00 59.44 517 THR A N 1
ATOM 4326 C CA . THR A 1 517 ? 17.911 1.719 15.417 1.00 59.44 517 THR A CA 1
ATOM 4327 C C . THR A 1 517 ? 19.045 0.719 15.153 1.00 59.44 517 THR A C 1
ATOM 4329 O O . THR A 1 517 ? 20.172 0.944 15.586 1.00 59.44 517 THR A O 1
ATOM 4332 N N . LYS A 1 518 ? 18.770 -0.406 14.480 1.00 61.50 518 LYS A N 1
ATOM 4333 C CA . LYS A 1 518 ? 19.811 -1.324 13.980 1.00 61.50 518 LYS A CA 1
ATOM 4334 C C . LYS A 1 518 ? 20.520 -0.718 12.770 1.00 61.50 518 LYS A C 1
ATOM 4336 O O . LYS A 1 518 ? 19.880 -0.012 11.998 1.00 61.50 518 LYS A O 1
ATOM 4341 N N . ASP A 1 519 ? 21.783 -1.096 12.558 1.00 61.53 519 ASP A N 1
ATOM 4342 C CA . ASP A 1 519 ? 22.645 -0.669 11.437 1.00 61.53 519 ASP A CA 1
ATOM 4343 C C . ASP A 1 519 ? 22.199 -1.227 10.061 1.00 61.53 519 ASP A C 1
ATOM 4345 O O . ASP A 1 519 ? 22.953 -1.879 9.333 1.00 61.53 519 ASP A O 1
ATOM 4349 N N . VAL A 1 520 ? 20.936 -1.008 9.695 1.00 70.38 520 VAL A N 1
ATOM 4350 C CA . VAL A 1 520 ? 20.412 -1.262 8.354 1.00 70.38 520 VAL A CA 1
ATOM 4351 C C . VAL A 1 520 ? 20.797 -0.071 7.489 1.00 70.38 520 VAL A C 1
ATOM 4353 O O . VAL A 1 520 ? 20.251 1.015 7.658 1.00 70.38 520 VAL A O 1
ATOM 4356 N N . LEU A 1 521 ? 21.722 -0.289 6.553 1.00 74.50 521 LEU A N 1
ATOM 4357 C CA . LEU A 1 521 ? 22.142 0.739 5.598 1.00 74.50 521 LEU A CA 1
ATOM 4358 C C . LEU A 1 521 ? 20.938 1.378 4.899 1.00 74.50 521 LEU A C 1
ATOM 4360 O O . LEU A 1 521 ? 20.005 0.670 4.490 1.00 74.50 521 LEU A O 1
ATOM 4364 N N . SER A 1 522 ? 20.987 2.695 4.712 1.00 74.88 522 SER A N 1
ATOM 4365 C CA . SER A 1 522 ? 19.946 3.420 3.984 1.00 74.88 522 SER A CA 1
ATOM 4366 C C . SER A 1 522 ? 19.870 2.952 2.524 1.00 74.88 522 SER A C 1
ATOM 4368 O O . SER A 1 522 ? 20.816 2.386 1.962 1.00 74.88 522 SER A O 1
ATOM 4370 N N . LYS A 1 523 ? 18.729 3.197 1.874 1.00 76.69 523 LYS A N 1
ATOM 4371 C CA . LYS A 1 523 ? 18.544 2.900 0.447 1.00 76.69 523 LYS A CA 1
ATOM 4372 C C . LYS A 1 523 ? 19.579 3.643 -0.410 1.00 76.69 523 LYS A C 1
ATOM 4374 O O . LYS A 1 523 ? 20.158 3.074 -1.334 1.00 76.69 523 LYS A O 1
ATOM 4379 N N . GLU A 1 524 ? 19.845 4.892 -0.054 1.00 76.94 524 GLU A N 1
ATOM 4380 C CA . GLU A 1 524 ? 20.797 5.808 -0.676 1.00 76.94 524 GLU A CA 1
ATOM 4381 C C . GLU A 1 524 ? 22.240 5.334 -0.456 1.00 76.94 524 GLU A C 1
ATOM 4383 O O . GLU A 1 524 ? 23.032 5.333 -1.398 1.00 76.94 524 GLU A O 1
ATOM 4388 N N . GLU A 1 525 ? 22.581 4.858 0.747 1.00 80.56 525 GLU A N 1
ATOM 4389 C CA . GLU A 1 525 ? 23.892 4.258 1.023 1.00 80.56 525 GLU A CA 1
ATOM 4390 C C . GLU A 1 525 ? 24.139 2.997 0.191 1.00 80.56 525 GLU A C 1
ATOM 4392 O O . GLU A 1 525 ? 25.237 2.808 -0.340 1.00 80.56 525 GLU A O 1
ATOM 4397 N N . VAL A 1 526 ? 23.132 2.129 0.055 1.00 83.69 526 VAL A N 1
ATOM 4398 C CA . VAL A 1 526 ? 23.241 0.915 -0.764 1.00 83.69 526 VAL A CA 1
ATOM 4399 C C . VAL A 1 526 ? 23.372 1.276 -2.245 1.00 83.69 526 VAL A C 1
ATOM 4401 O O . VAL A 1 526 ? 24.281 0.773 -2.903 1.00 83.69 526 VAL A O 1
ATOM 4404 N N . LEU A 1 527 ? 22.557 2.201 -2.764 1.00 82.81 527 LEU A N 1
ATOM 4405 C CA . LEU A 1 527 ? 22.677 2.707 -4.139 1.00 82.81 527 LEU A CA 1
ATOM 4406 C C . LEU A 1 527 ? 24.046 3.364 -4.406 1.00 82.81 527 LEU A C 1
ATOM 4408 O O . LEU A 1 527 ? 24.650 3.124 -5.452 1.00 82.81 527 LEU A O 1
ATOM 4412 N N . SER A 1 528 ? 24.573 4.131 -3.448 1.00 83.19 528 SER A N 1
ATOM 4413 C CA . SER A 1 528 ? 25.898 4.765 -3.517 1.00 83.19 528 SER A CA 1
ATOM 4414 C C . SER A 1 528 ? 27.035 3.735 -3.567 1.00 83.19 528 SER A C 1
ATOM 4416 O O . SER A 1 528 ? 27.954 3.846 -4.388 1.00 83.19 528 SER A O 1
ATOM 4418 N N . ARG A 1 529 ? 26.947 2.664 -2.763 1.00 88.88 529 ARG A N 1
ATOM 4419 C CA . ARG A 1 529 ? 27.875 1.522 -2.835 1.00 88.88 529 ARG A CA 1
ATOM 4420 C C . ARG A 1 529 ? 27.781 0.810 -4.188 1.00 88.88 529 ARG A C 1
ATOM 4422 O O . ARG A 1 529 ? 28.816 0.504 -4.769 1.00 88.88 529 ARG A O 1
ATOM 4429 N N . ILE A 1 530 ? 26.576 0.623 -4.730 1.00 89.00 530 ILE A N 1
ATOM 4430 C CA . ILE A 1 530 ? 26.356 -0.013 -6.040 1.00 89.00 530 ILE A CA 1
ATOM 4431 C C . ILE A 1 530 ? 26.955 0.817 -7.191 1.00 89.00 530 ILE A C 1
ATOM 4433 O O . ILE A 1 530 ? 27.679 0.250 -8.012 1.00 89.00 530 ILE A O 1
ATOM 4437 N N . ASP A 1 531 ? 26.758 2.144 -7.253 1.00 86.69 531 ASP A N 1
ATOM 4438 C CA . ASP A 1 531 ? 27.466 2.949 -8.269 1.00 86.69 531 ASP A CA 1
ATOM 4439 C C . ASP A 1 531 ? 28.981 2.916 -8.035 1.00 86.69 531 ASP A C 1
ATOM 4441 O O . ASP A 1 531 ? 29.738 2.730 -8.982 1.00 86.69 531 ASP A O 1
ATOM 4445 N N . THR A 1 532 ? 29.448 2.966 -6.783 1.00 88.81 532 THR A N 1
ATOM 4446 C CA . THR A 1 532 ? 30.881 2.834 -6.461 1.00 88.81 532 THR A CA 1
ATOM 4447 C C . THR A 1 532 ? 31.469 1.498 -6.939 1.00 88.81 532 THR A C 1
ATOM 4449 O O . THR A 1 532 ? 32.624 1.458 -7.376 1.00 88.81 532 THR A O 1
ATOM 4452 N N . HIS A 1 533 ? 30.701 0.405 -6.904 1.00 91.62 533 HIS A N 1
ATOM 4453 C CA . HIS A 1 533 ? 31.093 -0.896 -7.449 1.00 91.62 533 HIS A CA 1
ATOM 4454 C C . HIS A 1 533 ? 31.097 -0.923 -8.988 1.00 91.62 533 HIS A C 1
ATOM 4456 O O . HIS A 1 533 ? 31.986 -1.537 -9.570 1.00 91.62 533 HIS A O 1
ATOM 4462 N N . LEU A 1 534 ? 30.141 -0.263 -9.651 1.00 90.44 534 LEU A N 1
ATOM 4463 C CA . LEU A 1 534 ? 29.956 -0.321 -11.111 1.00 90.44 534 LEU A CA 1
ATOM 4464 C C . LEU A 1 534 ? 30.721 0.760 -11.892 1.00 90.44 534 LEU A C 1
ATOM 4466 O O . LEU A 1 534 ? 31.022 0.575 -13.069 1.00 90.44 534 LEU A O 1
ATOM 4470 N N . ASN A 1 535 ? 31.064 1.881 -11.259 1.00 88.50 535 ASN A N 1
ATOM 4471 C CA . ASN A 1 535 ? 31.738 3.037 -11.857 1.00 88.50 535 ASN A CA 1
ATOM 4472 C C . ASN A 1 535 ? 33.257 2.799 -11.994 1.00 88.50 535 ASN A C 1
ATOM 4474 O O . ASN A 1 535 ? 34.086 3.511 -11.422 1.00 88.50 535 ASN A O 1
ATOM 4478 N N . LYS A 1 536 ? 33.621 1.735 -12.717 1.00 88.62 536 LYS A N 1
ATOM 4479 C CA . LYS A 1 536 ? 34.999 1.267 -12.938 1.00 88.62 536 LYS A CA 1
ATOM 4480 C C . LYS A 1 536 ? 35.430 1.483 -14.390 1.00 88.62 536 LYS A C 1
ATOM 4482 O O . LYS A 1 536 ? 34.610 1.777 -15.256 1.00 88.62 536 LYS A O 1
ATOM 4487 N N . LYS A 1 537 ? 36.732 1.344 -14.668 1.00 82.94 537 LYS A N 1
ATOM 4488 C CA . LYS A 1 537 ? 37.289 1.533 -16.023 1.00 82.94 537 LYS A CA 1
ATOM 4489 C C . LYS A 1 537 ? 37.551 0.221 -16.759 1.00 82.94 537 LYS A C 1
ATOM 4491 O O . LYS A 1 537 ? 37.549 0.225 -17.986 1.00 82.94 537 LYS A O 1
ATOM 4496 N N . ASN A 1 538 ? 37.792 -0.877 -16.042 1.00 90.25 538 ASN A N 1
ATOM 4497 C CA . ASN A 1 538 ? 38.045 -2.187 -16.633 1.00 90.25 538 ASN A CA 1
ATOM 4498 C C . ASN A 1 538 ? 36.775 -3.053 -16.603 1.00 90.25 538 ASN A C 1
ATOM 4500 O O . ASN A 1 538 ? 36.108 -3.158 -15.575 1.00 90.25 538 ASN A O 1
ATOM 4504 N N . TYR A 1 539 ? 36.472 -3.734 -17.707 1.00 93.38 539 TYR A N 1
ATOM 4505 C CA . TYR A 1 539 ? 35.310 -4.617 -17.821 1.00 93.38 539 TYR A CA 1
ATOM 4506 C C . TYR A 1 539 ? 35.247 -5.717 -16.748 1.00 93.38 539 TYR A C 1
ATOM 4508 O O . TYR A 1 539 ? 34.172 -5.981 -16.214 1.00 93.38 539 TYR A O 1
ATOM 4516 N N . LYS A 1 540 ? 36.390 -6.275 -16.326 1.00 91.62 540 LYS A N 1
ATOM 4517 C CA . LYS A 1 540 ? 36.440 -7.270 -15.238 1.00 91.62 540 LYS A CA 1
ATOM 4518 C C . LYS A 1 540 ? 36.140 -6.674 -13.860 1.00 91.62 540 LYS A C 1
ATOM 4520 O O . LYS A 1 540 ? 35.579 -7.360 -13.011 1.00 91.62 540 LYS A O 1
ATOM 4525 N N . GLU A 1 541 ? 36.492 -5.408 -13.634 1.00 92.56 541 GLU A N 1
ATOM 4526 C CA . GLU A 1 541 ? 36.129 -4.692 -12.402 1.00 92.56 541 GLU A CA 1
ATOM 4527 C C . GLU A 1 541 ? 34.615 -4.442 -12.362 1.00 92.56 541 GLU A C 1
ATOM 4529 O O . GLU A 1 541 ? 33.998 -4.651 -11.324 1.00 92.56 541 GLU A O 1
ATOM 4534 N N . ILE A 1 542 ? 34.012 -4.075 -13.501 1.00 92.62 542 ILE A N 1
ATOM 4535 C CA . ILE A 1 542 ? 32.557 -3.903 -13.649 1.00 92.62 542 ILE A CA 1
ATOM 4536 C C . ILE A 1 542 ? 31.818 -5.228 -13.401 1.00 92.62 542 ILE A C 1
ATOM 4538 O O . ILE A 1 542 ? 30.843 -5.263 -12.655 1.00 92.62 542 ILE A O 1
ATOM 4542 N N . GLU A 1 543 ? 32.282 -6.333 -13.993 1.00 93.62 543 GLU A N 1
ATOM 4543 C CA . GLU A 1 543 ? 31.677 -7.664 -13.824 1.00 93.62 543 GLU A CA 1
ATOM 4544 C C . GLU A 1 543 ? 31.727 -8.166 -12.375 1.00 93.62 543 GLU A C 1
ATOM 4546 O O . GLU A 1 543 ? 30.774 -8.787 -11.901 1.00 93.62 543 GLU A O 1
ATOM 4551 N N . ASN A 1 544 ? 32.824 -7.900 -11.662 1.00 92.56 544 ASN A N 1
ATOM 4552 C CA . ASN A 1 544 ? 32.944 -8.238 -10.245 1.00 92.56 544 ASN A CA 1
ATOM 4553 C C . ASN A 1 544 ? 32.090 -7.306 -9.376 1.00 92.56 544 ASN A C 1
ATOM 4555 O O . ASN A 1 544 ? 31.317 -7.794 -8.556 1.00 92.56 544 ASN A O 1
ATOM 4559 N N . GLY A 1 545 ? 32.137 -5.994 -9.625 1.00 92.50 545 GLY A N 1
ATOM 4560 C CA . GLY A 1 545 ? 31.319 -5.007 -8.922 1.00 92.50 545 GLY A CA 1
ATOM 4561 C C . GLY A 1 545 ? 29.814 -5.238 -9.088 1.00 92.50 545 GLY A C 1
ATOM 4562 O O . GLY A 1 545 ? 29.044 -5.001 -8.157 1.00 92.50 545 GLY A O 1
ATOM 4563 N N . LEU A 1 546 ? 29.373 -5.780 -10.228 1.00 93.31 546 LEU A N 1
ATOM 4564 C CA . LEU A 1 546 ? 27.988 -6.207 -10.420 1.00 93.31 546 LEU A CA 1
ATOM 4565 C C . LEU A 1 546 ? 27.627 -7.394 -9.510 1.00 93.31 546 LEU A C 1
ATOM 4567 O O . LEU A 1 546 ? 26.609 -7.335 -8.825 1.00 93.31 546 LEU A O 1
ATOM 4571 N N . LYS A 1 547 ? 28.472 -8.432 -9.428 1.00 93.69 547 LYS A N 1
ATOM 4572 C CA . LYS A 1 547 ? 28.273 -9.583 -8.518 1.00 93.69 547 LYS A CA 1
ATOM 4573 C C . LYS A 1 547 ? 28.277 -9.159 -7.043 1.00 93.69 547 LYS A C 1
ATOM 4575 O O . LYS A 1 547 ? 27.429 -9.596 -6.269 1.00 93.69 547 LYS A O 1
ATOM 4580 N N . GLU A 1 548 ? 29.187 -8.264 -6.660 1.00 93.00 548 GLU A N 1
ATOM 4581 C CA . GLU A 1 548 ? 29.241 -7.666 -5.318 1.00 93.00 548 GLU A CA 1
ATOM 4582 C C . GLU A 1 548 ? 27.967 -6.866 -5.006 1.00 93.00 548 GLU A C 1
ATOM 4584 O O . GLU A 1 548 ? 27.430 -6.957 -3.903 1.00 93.00 548 GLU A O 1
ATOM 4589 N N . SER A 1 549 ? 27.427 -6.152 -5.996 1.00 93.25 549 SER A N 1
ATOM 4590 C CA . SER A 1 549 ? 26.168 -5.404 -5.888 1.00 93.25 549 SER A CA 1
ATOM 4591 C C . SER A 1 549 ? 24.936 -6.310 -5.767 1.00 93.25 549 SER A C 1
ATOM 4593 O O . SER A 1 549 ? 24.051 -6.023 -4.957 1.00 93.25 549 SER A O 1
ATOM 4595 N N . TYR A 1 550 ? 24.889 -7.438 -6.489 1.00 91.38 550 TYR A N 1
ATOM 4596 C CA . TYR A 1 550 ? 23.862 -8.473 -6.297 1.00 91.38 550 TYR A CA 1
ATOM 4597 C C . TYR A 1 550 ? 23.911 -9.060 -4.886 1.00 91.38 550 TYR A C 1
ATOM 4599 O O . TYR A 1 550 ? 22.873 -9.156 -4.228 1.00 91.38 550 TYR A O 1
ATOM 4607 N N . LYS A 1 551 ? 25.110 -9.405 -4.396 1.00 92.06 551 LYS A N 1
ATOM 4608 C CA . LYS A 1 551 ? 25.303 -9.922 -3.036 1.00 92.06 551 LYS A CA 1
ATOM 4609 C C . LYS A 1 551 ? 24.832 -8.913 -1.983 1.00 92.06 551 LYS A C 1
ATOM 4611 O O . LYS A 1 551 ? 23.968 -9.254 -1.178 1.00 92.06 551 LYS A O 1
ATOM 4616 N N . LEU A 1 552 ? 25.334 -7.675 -2.041 1.00 90.31 552 LEU A N 1
ATOM 4617 C CA . LEU A 1 552 ? 24.954 -6.579 -1.141 1.00 90.31 552 LEU A CA 1
ATOM 4618 C C . LEU A 1 552 ? 23.431 -6.382 -1.108 1.00 90.31 552 LEU A C 1
ATOM 4620 O O . LEU A 1 552 ? 22.834 -6.285 -0.038 1.00 90.31 552 LEU A O 1
ATOM 4624 N N . THR A 1 553 ? 22.791 -6.387 -2.279 1.00 87.31 553 THR A N 1
ATOM 4625 C CA . THR A 1 553 ? 21.337 -6.215 -2.394 1.00 87.31 553 THR A CA 1
ATOM 4626 C C . THR A 1 553 ? 20.563 -7.394 -1.802 1.00 87.31 553 THR A C 1
ATOM 4628 O O . THR A 1 553 ? 19.568 -7.184 -1.109 1.00 87.31 553 THR A O 1
ATOM 4631 N N . LYS A 1 554 ? 21.010 -8.636 -2.032 1.00 88.44 554 LYS A N 1
ATOM 4632 C CA . LYS A 1 554 ? 20.391 -9.841 -1.455 1.00 88.44 554 LYS A CA 1
ATOM 4633 C C . LYS A 1 554 ? 20.507 -9.860 0.071 1.00 88.44 554 LYS A C 1
ATOM 4635 O O . LYS A 1 554 ? 19.530 -10.178 0.744 1.00 88.44 554 LYS A O 1
ATOM 4640 N N . GLU A 1 555 ? 21.659 -9.475 0.614 1.00 87.69 555 GLU A N 1
ATOM 4641 C CA . GLU A 1 555 ? 21.890 -9.378 2.061 1.00 87.69 555 GLU A CA 1
ATOM 4642 C C . GLU A 1 555 ? 21.035 -8.262 2.694 1.00 87.69 555 GLU A C 1
ATOM 4644 O O . GLU A 1 555 ? 20.359 -8.505 3.695 1.00 87.69 555 GLU A O 1
ATOM 4649 N N . TRP A 1 556 ? 20.949 -7.086 2.059 1.00 85.56 556 TRP A N 1
ATOM 4650 C CA . TRP A 1 556 ? 20.102 -5.968 2.499 1.00 85.56 556 TRP A CA 1
ATOM 4651 C C . TRP A 1 556 ? 18.599 -6.291 2.450 1.00 85.56 556 TRP A C 1
ATOM 4653 O O . TRP A 1 556 ? 17.899 -6.110 3.450 1.00 85.56 556 TRP A O 1
ATOM 4663 N N . LYS A 1 557 ? 18.090 -6.842 1.333 1.00 81.62 557 LYS A N 1
ATOM 4664 C CA . LYS A 1 557 ? 16.672 -7.241 1.211 1.00 81.62 557 LYS A CA 1
ATOM 4665 C C . LYS A 1 557 ? 16.310 -8.366 2.192 1.00 81.62 557 LYS A C 1
ATOM 4667 O O . LYS A 1 557 ? 15.223 -8.333 2.767 1.00 81.62 557 LYS A O 1
ATOM 4672 N N . LYS A 1 558 ? 17.226 -9.308 2.461 1.00 84.38 558 LYS A N 1
ATOM 4673 C CA . LYS A 1 558 ? 17.051 -10.326 3.511 1.00 84.38 558 LYS A CA 1
ATOM 4674 C C . LYS A 1 558 ? 16.949 -9.692 4.904 1.00 84.38 558 LYS A C 1
ATOM 4676 O O . LYS A 1 558 ? 16.006 -10.000 5.628 1.00 84.38 558 LYS A O 1
ATOM 4681 N N . LEU A 1 559 ? 17.861 -8.786 5.266 1.00 82.62 559 LEU A N 1
ATOM 4682 C CA . LEU A 1 559 ? 17.853 -8.118 6.573 1.00 82.62 559 LEU A CA 1
ATOM 4683 C C . LEU A 1 559 ? 16.579 -7.279 6.788 1.00 82.62 559 LEU A C 1
ATOM 4685 O O . LEU A 1 559 ? 15.934 -7.409 7.830 1.00 82.62 559 LEU A O 1
ATOM 4689 N N . LYS A 1 560 ? 16.158 -6.491 5.783 1.00 78.25 560 LYS A N 1
ATOM 4690 C CA . LYS A 1 560 ? 14.875 -5.759 5.807 1.00 78.25 560 LYS A CA 1
ATOM 4691 C C . LYS A 1 560 ? 13.682 -6.708 6.024 1.00 78.25 560 LYS A C 1
ATOM 4693 O O . LYS A 1 560 ? 12.811 -6.409 6.842 1.00 78.25 560 LYS A O 1
ATOM 4698 N N . HIS A 1 561 ? 13.654 -7.869 5.362 1.00 79.50 561 HIS A N 1
ATOM 4699 C CA . HIS A 1 561 ? 12.587 -8.864 5.530 1.00 79.50 561 HIS A CA 1
ATOM 4700 C C . HIS A 1 561 ? 12.586 -9.539 6.916 1.00 79.50 561 HIS A C 1
ATOM 4702 O O . HIS A 1 561 ? 11.522 -9.706 7.514 1.00 79.50 561 HIS A O 1
ATOM 4708 N N . GLU A 1 562 ? 13.754 -9.886 7.468 1.00 82.62 562 GLU A N 1
ATOM 4709 C CA . GLU A 1 562 ? 13.859 -10.461 8.818 1.00 82.62 562 GLU A CA 1
ATOM 4710 C C . GLU A 1 562 ? 13.395 -9.486 9.909 1.00 82.62 562 GLU A C 1
ATOM 4712 O O . GLU A 1 562 ? 12.727 -9.897 10.860 1.00 82.62 562 GLU A O 1
ATOM 4717 N N . ILE A 1 563 ? 13.723 -8.195 9.778 1.00 78.69 563 ILE A N 1
ATOM 4718 C CA . ILE A 1 563 ? 13.283 -7.165 10.729 1.00 78.69 563 ILE A CA 1
ATOM 4719 C C . ILE A 1 563 ? 11.783 -6.892 10.572 1.00 78.69 563 ILE A C 1
ATOM 4721 O O . ILE A 1 563 ? 11.086 -6.797 11.581 1.00 78.69 563 ILE A O 1
ATOM 4725 N N . LYS A 1 564 ? 11.264 -6.847 9.334 1.00 78.56 564 LYS A N 1
ATOM 4726 C CA . LYS A 1 564 ? 9.818 -6.761 9.083 1.00 78.56 564 LYS A CA 1
ATOM 4727 C C . LYS A 1 564 ? 9.080 -7.901 9.783 1.00 78.56 564 LYS A C 1
ATOM 4729 O O . LYS A 1 564 ? 8.208 -7.621 10.591 1.00 78.56 564 LYS A O 1
ATOM 4734 N N . THR A 1 565 ? 9.464 -9.156 9.547 1.00 81.62 565 THR A N 1
ATOM 4735 C CA . THR A 1 565 ? 8.801 -10.325 10.158 1.00 81.62 565 THR A CA 1
ATOM 4736 C C . THR A 1 565 ? 8.761 -10.230 11.687 1.00 81.62 565 THR A C 1
ATOM 4738 O O . THR A 1 565 ? 7.699 -10.404 12.276 1.00 81.62 565 THR A O 1
ATOM 4741 N N . LYS A 1 566 ? 9.868 -9.828 12.327 1.00 83.62 566 LYS A N 1
ATOM 4742 C CA . LYS A 1 566 ? 9.924 -9.626 13.787 1.00 83.62 566 LYS A CA 1
ATOM 4743 C C . LYS A 1 566 ? 9.004 -8.499 14.270 1.00 83.62 566 LYS A C 1
ATOM 4745 O O . LYS A 1 566 ? 8.285 -8.694 15.240 1.00 83.62 566 LYS A O 1
ATOM 4750 N N . LEU A 1 567 ? 8.943 -7.365 13.564 1.00 81.44 567 LEU A N 1
ATOM 4751 C CA . LEU A 1 567 ? 7.954 -6.308 13.835 1.00 81.44 567 LEU A CA 1
ATOM 4752 C C . LEU A 1 567 ? 6.508 -6.796 13.666 1.00 81.44 567 LEU A C 1
ATOM 4754 O O . LEU A 1 567 ? 5.621 -6.340 14.382 1.00 81.44 567 LEU A O 1
ATOM 4758 N N . GLU A 1 568 ? 6.242 -7.697 12.718 1.00 82.31 568 GLU A N 1
ATOM 4759 C CA . GLU A 1 568 ? 4.900 -8.246 12.520 1.00 82.31 568 GLU A CA 1
ATOM 4760 C C . GLU A 1 568 ? 4.496 -9.220 13.636 1.00 82.31 568 GLU A C 1
ATOM 4762 O O . GLU A 1 568 ? 3.360 -9.145 14.103 1.00 82.31 568 GLU A O 1
ATOM 4767 N N . GLU A 1 569 ? 5.419 -10.067 14.101 1.00 85.38 569 GLU A N 1
ATOM 4768 C CA . GLU A 1 569 ? 5.223 -10.940 15.264 1.00 85.38 569 GLU A CA 1
ATOM 4769 C C . GLU A 1 569 ? 5.071 -10.153 16.574 1.00 85.38 569 GLU A C 1
ATOM 4771 O O . GLU A 1 569 ? 4.168 -10.432 17.361 1.00 85.38 569 GLU A O 1
ATOM 4776 N N . ASP A 1 570 ? 5.949 -9.181 16.832 1.00 86.75 570 ASP A N 1
ATOM 4777 C CA . ASP A 1 570 ? 5.989 -8.448 18.103 1.00 86.75 570 ASP A CA 1
ATOM 4778 C C . ASP A 1 570 ? 4.804 -7.479 18.250 1.00 86.75 570 ASP A C 1
ATOM 4780 O O . ASP A 1 570 ? 4.250 -7.339 19.341 1.00 86.75 570 ASP A O 1
ATOM 4784 N N . ASN A 1 571 ? 4.309 -6.912 17.145 1.00 85.25 571 ASN A N 1
ATOM 4785 C CA . ASN A 1 571 ? 3.062 -6.143 17.139 1.00 85.25 571 ASN A CA 1
ATOM 4786 C C . ASN A 1 571 ? 1.834 -7.054 17.370 1.00 85.25 571 ASN A C 1
ATOM 4788 O O . ASN A 1 571 ? 0.939 -6.699 18.134 1.00 85.25 571 ASN A O 1
ATOM 4792 N N . ALA A 1 572 ? 1.817 -8.276 16.817 1.00 86.31 572 ALA A N 1
ATOM 4793 C CA . ALA A 1 572 ? 0.759 -9.248 17.112 1.00 86.31 572 ALA A CA 1
ATOM 4794 C C . ALA A 1 572 ? 0.741 -9.667 18.599 1.00 86.31 572 ALA A C 1
ATOM 4796 O O . ALA A 1 572 ? -0.332 -9.729 19.201 1.00 86.31 572 ALA A O 1
ATOM 4797 N N . LYS A 1 573 ? 1.915 -9.873 19.218 1.00 88.75 573 LYS A N 1
ATOM 4798 C CA . LYS A 1 573 ? 2.050 -10.119 20.671 1.00 88.75 573 LYS A CA 1
ATOM 4799 C C . LYS A 1 573 ? 1.539 -8.928 21.495 1.00 88.75 573 LYS A C 1
ATOM 4801 O O . LYS A 1 573 ? 0.839 -9.131 22.483 1.00 88.75 573 LYS A O 1
ATOM 4806 N N . ALA A 1 574 ? 1.836 -7.695 21.076 1.00 87.62 574 ALA A N 1
ATOM 4807 C CA . ALA A 1 574 ? 1.351 -6.487 21.746 1.00 87.62 574 ALA A CA 1
ATOM 4808 C C . ALA A 1 574 ? -0.184 -6.350 21.680 1.00 87.62 574 ALA A C 1
ATOM 4810 O O . ALA A 1 574 ? -0.808 -6.080 22.701 1.00 87.62 574 ALA A O 1
ATOM 4811 N N . LEU A 1 575 ? -0.814 -6.619 20.529 1.00 86.69 575 LEU A N 1
ATOM 4812 C CA . LEU A 1 575 ? -2.282 -6.624 20.390 1.00 86.69 575 LEU A CA 1
ATOM 4813 C C . LEU A 1 575 ? -2.959 -7.720 21.237 1.00 86.69 575 LEU A C 1
ATOM 4815 O O . LEU A 1 575 ? -4.048 -7.508 21.779 1.00 86.69 575 LEU A O 1
ATOM 4819 N N . GLN A 1 576 ? -2.312 -8.880 21.398 1.00 90.50 576 GLN A N 1
ATOM 4820 C CA . GLN A 1 576 ? -2.783 -9.914 22.322 1.00 90.50 576 GLN A CA 1
ATOM 4821 C C . GLN A 1 576 ? -2.717 -9.423 23.778 1.00 90.50 576 GLN A C 1
ATOM 4823 O O . GLN A 1 576 ? -3.729 -9.476 24.476 1.00 90.50 576 GLN A O 1
ATOM 4828 N N . LEU A 1 577 ? -1.575 -8.877 24.217 1.00 91.56 577 LEU A N 1
ATOM 4829 C CA . LEU A 1 577 ? -1.432 -8.298 25.560 1.00 91.56 577 LEU A CA 1
ATOM 4830 C C . LEU A 1 577 ? -2.427 -7.154 25.803 1.00 91.56 577 LEU A C 1
ATOM 4832 O O . LEU A 1 577 ? -2.968 -7.050 26.898 1.00 91.56 577 LEU A O 1
ATOM 4836 N N . GLU A 1 578 ? -2.724 -6.330 24.793 1.00 91.50 578 GLU A N 1
ATOM 4837 C CA . GLU A 1 578 ? -3.749 -5.282 24.880 1.00 91.50 578 GLU A CA 1
ATOM 4838 C C . GLU A 1 578 ? -5.114 -5.852 25.262 1.00 91.50 578 GLU A C 1
ATOM 4840 O O . GLU A 1 578 ? -5.802 -5.313 26.132 1.00 91.50 578 GLU A O 1
ATOM 4845 N N . THR A 1 579 ? -5.483 -6.960 24.619 1.00 90.25 579 THR A N 1
ATOM 4846 C CA . THR A 1 579 ? -6.754 -7.652 24.835 1.00 90.25 579 THR A CA 1
ATOM 4847 C C . THR A 1 579 ? -6.782 -8.281 26.227 1.00 90.25 579 THR A C 1
ATOM 4849 O O . THR A 1 579 ? -7.706 -8.021 26.993 1.00 90.25 579 THR A O 1
ATOM 4852 N N . GLU A 1 580 ? -5.725 -9.007 26.606 1.00 91.75 580 GLU A N 1
ATOM 4853 C CA . GLU A 1 580 ? -5.585 -9.623 27.932 1.00 91.75 580 GLU A CA 1
ATOM 4854 C C . GLU A 1 580 ? -5.649 -8.585 29.068 1.00 91.75 580 GLU A C 1
ATOM 4856 O O . GLU A 1 580 ? -6.335 -8.801 30.065 1.00 91.75 580 GLU A O 1
ATOM 4861 N N . ILE A 1 581 ? -5.002 -7.423 28.915 1.00 91.44 581 ILE A N 1
ATOM 4862 C CA . ILE A 1 581 ? -5.057 -6.335 29.904 1.00 91.44 581 ILE A CA 1
ATOM 4863 C C . ILE A 1 581 ? -6.451 -5.684 29.923 1.00 91.44 581 ILE A C 1
ATOM 4865 O O . ILE A 1 581 ? -6.982 -5.406 31.002 1.00 91.44 581 ILE A O 1
ATOM 4869 N N . LYS A 1 582 ? -7.085 -5.459 28.760 1.00 89.69 582 LYS A N 1
ATOM 4870 C CA . LYS A 1 582 ? -8.449 -4.897 28.679 1.00 89.69 582 LYS A CA 1
ATOM 4871 C C . LYS A 1 582 ? -9.492 -5.836 29.311 1.00 89.69 582 LYS A C 1
ATOM 4873 O O . LYS A 1 582 ? -10.385 -5.327 29.998 1.00 89.69 582 LYS A O 1
ATOM 4878 N N . ASP A 1 583 ? -9.337 -7.154 29.183 1.00 88.25 583 ASP A N 1
ATOM 4879 C CA . ASP A 1 583 ? -10.181 -8.161 29.843 1.00 88.25 583 ASP A CA 1
ATOM 4880 C C . ASP A 1 583 ? -9.870 -8.328 31.341 1.00 88.25 583 ASP A C 1
ATOM 4882 O O . ASP A 1 583 ? -10.799 -8.449 32.144 1.00 88.25 583 ASP A O 1
ATOM 4886 N N . LEU A 1 584 ? -8.606 -8.247 31.773 1.00 88.81 584 LEU A N 1
ATOM 4887 C CA . LEU A 1 584 ? -8.261 -8.231 33.202 1.00 88.81 584 LEU A CA 1
ATOM 4888 C C . LEU A 1 584 ? -8.810 -6.979 33.910 1.00 88.81 584 LEU A C 1
ATOM 4890 O O . LEU A 1 584 ? -9.380 -7.097 34.996 1.00 88.81 584 LEU A O 1
ATOM 4894 N N . PHE A 1 585 ? -8.732 -5.794 33.286 1.00 87.69 585 PHE A N 1
ATOM 4895 C CA . PHE A 1 585 ? -9.395 -4.584 33.794 1.00 87.69 585 PHE A CA 1
ATOM 4896 C C . PHE A 1 585 ? -10.910 -4.778 33.924 1.00 87.69 585 PHE A C 1
ATOM 4898 O O . PHE A 1 585 ? -11.501 -4.357 34.919 1.00 87.69 585 PHE A O 1
ATOM 4905 N N . LYS A 1 586 ? -11.548 -5.410 32.931 1.00 85.06 586 LYS A N 1
ATOM 4906 C CA . LYS A 1 586 ? -12.982 -5.714 32.962 1.00 85.06 586 LYS A CA 1
ATOM 4907 C C . LYS A 1 586 ? -13.314 -6.680 34.104 1.00 85.06 586 LYS A C 1
ATOM 4909 O O . LYS A 1 586 ? -14.186 -6.371 34.906 1.00 85.06 586 LYS A O 1
ATOM 4914 N N . THR A 1 587 ? -12.568 -7.774 34.239 1.00 82.31 587 THR A N 1
ATOM 4915 C CA . THR A 1 587 ? -12.748 -8.782 35.298 1.00 82.31 587 THR A CA 1
ATOM 4916 C C . THR A 1 587 ? -12.572 -8.171 36.694 1.00 82.31 587 THR A C 1
ATOM 4918 O O . THR A 1 587 ? -13.364 -8.436 37.595 1.00 82.31 587 THR A O 1
ATOM 4921 N N . TYR A 1 588 ? -11.577 -7.295 36.879 1.00 79.06 588 TYR A N 1
ATOM 4922 C CA . TYR A 1 588 ? -11.386 -6.544 38.124 1.00 79.06 588 TYR A CA 1
ATOM 4923 C C . TYR A 1 588 ? -12.590 -5.638 38.445 1.00 79.06 588 TYR A C 1
ATOM 4925 O O . TYR A 1 588 ? -13.075 -5.631 39.578 1.00 79.06 588 TYR A O 1
ATOM 4933 N N . LEU A 1 589 ? -13.108 -4.910 37.449 1.00 75.25 589 LEU A N 1
ATOM 4934 C CA . LEU A 1 589 ? -14.287 -4.052 37.600 1.00 75.25 589 LEU A CA 1
ATOM 4935 C C . LEU A 1 589 ? -15.580 -4.848 37.842 1.00 75.25 589 LEU A C 1
ATOM 4937 O O . LEU A 1 589 ? -16.419 -4.398 38.617 1.00 75.25 589 LEU A O 1
ATOM 4941 N N . GLU A 1 590 ? -15.737 -6.026 37.236 1.00 71.38 590 GLU A N 1
ATOM 4942 C CA . GLU A 1 590 ? -16.891 -6.912 37.438 1.00 71.38 590 GLU A CA 1
ATOM 4943 C C . GLU A 1 590 ? -16.891 -7.524 38.849 1.00 71.38 590 GLU A C 1
ATOM 4945 O O . GLU A 1 590 ? -17.907 -7.439 39.539 1.00 71.38 590 GLU A O 1
ATOM 4950 N N . ILE A 1 591 ? -15.745 -8.019 39.339 1.00 65.69 591 ILE A N 1
ATOM 4951 C CA . ILE A 1 591 ? -15.591 -8.509 40.724 1.00 65.69 591 ILE A CA 1
ATOM 4952 C C . ILE A 1 591 ? -15.887 -7.392 41.739 1.00 65.69 591 ILE A C 1
ATOM 4954 O O . ILE A 1 591 ? -16.633 -7.597 42.698 1.00 65.69 591 ILE A O 1
ATOM 4958 N N . ASN A 1 592 ? -15.340 -6.192 41.520 1.00 59.25 592 ASN A N 1
ATOM 4959 C CA . ASN A 1 592 ? -15.567 -5.048 42.405 1.00 59.25 592 ASN A CA 1
ATOM 4960 C C . ASN A 1 592 ? -17.035 -4.567 42.354 1.00 59.25 592 ASN A C 1
ATOM 4962 O O . ASN A 1 592 ? -17.632 -4.238 43.379 1.00 59.25 592 ASN A O 1
ATOM 4966 N N . GLY A 1 593 ? -17.651 -4.580 41.168 1.00 56.66 593 GLY A N 1
ATOM 4967 C CA . GLY A 1 593 ? -19.051 -4.211 40.958 1.00 56.66 593 GLY A CA 1
ATOM 4968 C C . GLY A 1 593 ? -20.049 -5.192 41.578 1.00 56.66 593 GLY A C 1
ATOM 4969 O O . GLY A 1 593 ? -21.056 -4.759 42.139 1.00 56.66 593 GLY A O 1
ATOM 4970 N N . GLU A 1 594 ? -19.778 -6.499 41.535 1.00 54.25 594 GLU A N 1
ATOM 4971 C CA . GLU A 1 594 ? -20.630 -7.510 42.173 1.00 54.25 594 GLU A CA 1
ATOM 4972 C C . GLU A 1 594 ? -20.560 -7.420 43.709 1.00 54.25 594 GLU A C 1
ATOM 4974 O O . GLU A 1 594 ? -21.603 -7.458 44.365 1.00 54.25 594 GLU A O 1
ATOM 4979 N N . ALA A 1 595 ? -19.376 -7.163 44.281 1.00 53.88 595 ALA A N 1
ATOM 4980 C CA . ALA A 1 595 ? -19.216 -6.897 45.714 1.00 53.88 595 ALA A CA 1
ATOM 4981 C C . ALA A 1 595 ? -19.968 -5.630 46.175 1.00 53.88 595 ALA A C 1
ATOM 4983 O O . ALA A 1 595 ? -20.623 -5.637 47.221 1.00 53.88 595 ALA A O 1
ATOM 4984 N N . ILE A 1 596 ? -19.934 -4.547 45.388 1.00 56.16 596 ILE A N 1
ATOM 4985 C CA . ILE A 1 596 ? -20.731 -3.337 45.659 1.00 56.16 596 ILE A CA 1
ATOM 4986 C C . ILE A 1 596 ? -22.230 -3.661 45.588 1.00 56.16 596 ILE A C 1
ATOM 4988 O O . ILE A 1 596 ? -22.970 -3.338 46.516 1.00 56.16 596 ILE A O 1
ATOM 4992 N N . ARG A 1 597 ? -22.678 -4.355 44.534 1.00 53.34 597 ARG A N 1
ATOM 4993 C CA . ARG A 1 597 ? -24.092 -4.697 44.307 1.00 53.34 597 ARG A CA 1
ATOM 4994 C C . ARG A 1 597 ? -24.680 -5.588 45.407 1.00 53.34 597 ARG A C 1
ATOM 4996 O O . ARG A 1 597 ? -25.822 -5.364 45.809 1.00 53.34 597 ARG A O 1
ATOM 5003 N N . LEU A 1 598 ? -23.914 -6.555 45.917 1.00 59.81 598 LEU A N 1
ATOM 5004 C CA . LEU A 1 598 ? -24.301 -7.382 47.067 1.00 59.81 598 LEU A CA 1
ATOM 5005 C C . LEU A 1 598 ? -24.483 -6.538 48.337 1.00 59.81 598 LEU A C 1
ATOM 5007 O O . LEU A 1 598 ? -25.483 -6.694 49.036 1.00 59.81 598 LEU A O 1
ATOM 5011 N N . ASN A 1 599 ? -23.576 -5.593 48.601 1.00 59.09 599 ASN A N 1
ATOM 5012 C CA . ASN A 1 599 ? -23.696 -4.683 49.742 1.00 59.09 599 ASN A CA 1
ATOM 5013 C C . ASN A 1 599 ? -24.882 -3.711 49.607 1.00 59.09 599 ASN A C 1
ATOM 5015 O O . ASN A 1 599 ? -25.600 -3.496 50.583 1.00 59.09 599 ASN A O 1
ATOM 5019 N N . THR A 1 600 ? -25.155 -3.179 48.408 1.00 59.44 600 THR A N 1
ATOM 5020 C CA . THR A 1 600 ? -26.359 -2.366 48.150 1.00 59.44 600 THR A CA 1
ATOM 5021 C C . THR A 1 600 ? -27.639 -3.159 48.421 1.00 59.44 600 THR A C 1
ATOM 5023 O O . THR A 1 600 ? -28.546 -2.648 49.072 1.00 59.44 600 THR A O 1
ATOM 5026 N N . LEU A 1 601 ? -27.700 -4.424 47.992 1.00 63.97 601 LEU A N 1
ATOM 5027 C CA . LEU A 1 601 ? -28.858 -5.287 48.228 1.00 63.97 601 LEU A CA 1
ATOM 5028 C C . LEU A 1 601 ? -29.034 -5.629 49.720 1.00 63.97 601 LEU A C 1
ATOM 5030 O O . LEU A 1 601 ? -30.152 -5.566 50.229 1.00 63.97 601 LEU A O 1
ATOM 5034 N N . LYS A 1 602 ? -27.946 -5.922 50.452 1.00 65.69 602 LYS A N 1
ATOM 5035 C CA . LYS A 1 602 ? -28.002 -6.105 51.917 1.00 65.69 602 LYS A CA 1
ATOM 5036 C C . LYS A 1 602 ? -28.494 -4.840 52.634 1.00 65.69 602 LYS A C 1
ATOM 5038 O O . LYS A 1 602 ? -29.252 -4.959 53.595 1.00 65.69 602 LYS A O 1
ATOM 5043 N N . PHE A 1 603 ? -28.124 -3.647 52.163 1.00 68.81 603 PHE A N 1
ATOM 5044 C CA . PHE A 1 603 ? -28.619 -2.377 52.708 1.00 68.81 603 PHE A CA 1
ATOM 5045 C C . PHE A 1 603 ? -30.124 -2.179 52.443 1.00 68.81 603 PHE A C 1
ATOM 5047 O O . PHE A 1 603 ? -30.880 -1.925 53.379 1.00 68.81 603 PHE A O 1
ATOM 5054 N N . GLU A 1 604 ? -30.575 -2.380 51.200 1.00 69.94 604 GLU A N 1
ATOM 5055 C CA . GLU A 1 604 ? -31.985 -2.241 50.795 1.00 69.94 604 GLU A CA 1
ATOM 5056 C C . GLU A 1 604 ? -32.921 -3.170 51.594 1.00 69.94 604 GLU A C 1
ATOM 5058 O O . GLU A 1 604 ? -34.013 -2.774 52.011 1.00 69.94 604 GLU A O 1
ATOM 5063 N N . LEU A 1 605 ? -32.490 -4.413 51.845 1.00 71.31 605 LEU A N 1
ATOM 5064 C CA . LEU A 1 605 ? -33.258 -5.374 52.640 1.00 71.31 605 LEU A CA 1
ATOM 5065 C C . LEU A 1 605 ? -33.277 -5.016 54.134 1.00 71.31 605 LEU A C 1
ATOM 5067 O O . LEU A 1 605 ? -34.318 -5.176 54.773 1.00 71.31 605 LEU A O 1
ATOM 5071 N N . LYS A 1 606 ? -32.179 -4.479 54.686 1.00 71.31 606 LYS A N 1
ATOM 5072 C CA . LYS A 1 606 ? -32.134 -3.990 56.077 1.00 71.31 606 LYS A CA 1
ATOM 5073 C C . LYS A 1 606 ? -33.085 -2.815 56.306 1.00 71.31 606 LYS A C 1
ATOM 5075 O O . LYS A 1 606 ? -33.833 -2.833 57.280 1.00 71.31 606 LYS A O 1
ATOM 5080 N N . GLU A 1 607 ? -33.114 -1.840 55.397 1.00 73.31 607 GLU A N 1
ATOM 5081 C CA . GLU A 1 607 ? -34.029 -0.691 55.479 1.00 73.31 607 GLU A CA 1
ATOM 5082 C C . GLU A 1 607 ? -35.503 -1.138 55.469 1.00 73.31 607 GLU A C 1
ATOM 5084 O O . GLU A 1 607 ? -36.304 -0.696 56.297 1.00 73.31 607 GLU A O 1
ATOM 5089 N N . LYS A 1 608 ? -35.857 -2.088 54.592 1.00 77.25 608 LYS A N 1
ATOM 5090 C CA . LYS A 1 608 ? -37.221 -2.638 54.505 1.00 77.25 608 LYS A CA 1
ATOM 5091 C C . LYS A 1 608 ? -37.613 -3.465 55.734 1.00 77.25 608 LYS A C 1
ATOM 5093 O O . LYS A 1 608 ? -38.750 -3.347 56.186 1.00 77.25 608 LYS A O 1
ATOM 5098 N N . ILE A 1 609 ? -36.693 -4.236 56.322 1.00 74.50 609 ILE A N 1
ATOM 5099 C CA . ILE A 1 609 ? -36.941 -4.974 57.576 1.00 74.50 609 ILE A CA 1
ATOM 5100 C C . ILE A 1 609 ? -37.126 -4.025 58.766 1.00 74.50 609 ILE A C 1
ATOM 5102 O O . ILE A 1 609 ? -38.042 -4.244 59.561 1.00 74.50 609 ILE A O 1
ATOM 5106 N N . GLN A 1 610 ? -36.329 -2.956 58.879 1.00 76.25 610 GLN A N 1
ATOM 5107 C CA . GLN A 1 610 ? -36.520 -1.956 59.936 1.00 76.25 610 GLN A CA 1
ATOM 5108 C C . GLN A 1 610 ? -37.909 -1.310 59.829 1.00 76.25 610 GLN A C 1
ATOM 5110 O O . GLN A 1 610 ? -38.650 -1.271 60.806 1.00 76.25 610 GLN A O 1
ATOM 5115 N N . ASN A 1 611 ? -38.312 -0.914 58.618 1.00 75.06 611 ASN A N 1
ATOM 5116 C CA . ASN A 1 611 ? -39.626 -0.323 58.350 1.00 75.06 611 ASN A CA 1
ATOM 5117 C C . ASN A 1 611 ? -40.785 -1.296 58.674 1.00 75.06 611 ASN A C 1
ATOM 5119 O O . ASN A 1 611 ? -41.800 -0.874 59.227 1.00 75.06 611 ASN A O 1
ATOM 5123 N N . ILE A 1 612 ? -40.621 -2.604 58.411 1.00 80.31 612 ILE A N 1
ATOM 5124 C CA . ILE A 1 612 ? -41.553 -3.653 58.873 1.00 80.31 612 ILE A CA 1
ATOM 5125 C C . ILE A 1 612 ? -41.619 -3.696 60.405 1.00 80.31 612 ILE A C 1
ATOM 5127 O O . ILE A 1 612 ? -42.718 -3.711 60.959 1.00 80.31 612 ILE A O 1
ATOM 5131 N N . SER A 1 613 ? -40.472 -3.706 61.090 1.00 76.38 613 SER A N 1
ATOM 5132 C CA . SER A 1 613 ? -40.403 -3.758 62.556 1.00 76.38 613 SER A CA 1
ATOM 5133 C C . SER A 1 613 ? -41.111 -2.561 63.199 1.00 76.38 613 SER A C 1
ATOM 5135 O O . SER A 1 613 ? -42.001 -2.751 64.030 1.00 76.38 613 SER A O 1
ATOM 5137 N N . ASP A 1 614 ? -40.780 -1.345 62.758 1.00 75.06 614 ASP A N 1
ATOM 5138 C CA . ASP A 1 614 ? -41.346 -0.094 63.274 1.00 75.06 614 ASP A CA 1
ATOM 5139 C C . ASP A 1 614 ? -42.865 -0.030 63.044 1.00 75.06 614 ASP A C 1
ATOM 5141 O O . ASP A 1 614 ? -43.630 0.369 63.923 1.00 75.06 614 ASP A O 1
ATOM 5145 N N . LYS A 1 615 ? -43.337 -0.466 61.866 1.00 81.00 615 LYS A N 1
ATOM 5146 C CA . LYS A 1 615 ? -44.772 -0.498 61.545 1.00 81.00 615 LYS A CA 1
ATOM 5147 C C . LYS A 1 615 ? -45.541 -1.546 62.345 1.00 81.00 615 LYS A C 1
ATOM 5149 O O . LYS A 1 615 ? -46.681 -1.290 62.738 1.00 81.00 615 LYS A O 1
ATOM 5154 N N . ASN A 1 616 ? -44.923 -2.688 62.641 1.00 84.19 616 ASN A N 1
ATOM 5155 C CA . ASN A 1 616 ? -45.564 -3.759 63.398 1.00 84.19 616 ASN A CA 1
ATOM 5156 C C . ASN A 1 616 ? -45.882 -3.355 64.855 1.00 84.19 616 ASN A C 1
ATOM 5158 O O . ASN A 1 616 ? -46.856 -3.841 65.434 1.00 84.19 616 ASN A O 1
ATOM 5162 N N . GLU A 1 617 ? -45.126 -2.420 65.443 1.00 79.69 617 GLU A N 1
ATOM 5163 C CA . GLU A 1 617 ? -45.438 -1.863 66.767 1.00 79.69 617 GLU A CA 1
ATOM 5164 C C . GLU A 1 617 ? -46.735 -1.029 66.759 1.00 79.69 617 GLU A C 1
ATOM 5166 O O . GLU A 1 617 ? -47.568 -1.167 67.660 1.00 79.69 617 GLU A O 1
ATOM 5171 N N . TYR A 1 618 ? -46.984 -0.234 65.711 1.00 82.62 618 TYR A N 1
ATOM 5172 C CA . TYR A 1 618 ? -48.250 0.502 65.574 1.00 82.62 618 TYR A CA 1
ATOM 5173 C C . TYR A 1 618 ? -49.445 -0.432 65.327 1.00 82.62 618 TYR A C 1
ATOM 5175 O O . TYR A 1 618 ? -50.517 -0.204 65.893 1.00 82.62 618 TYR A O 1
ATOM 5183 N N . VAL A 1 619 ? -49.265 -1.512 64.549 1.00 83.38 619 VAL A N 1
ATOM 5184 C CA . VAL A 1 619 ? -50.287 -2.566 64.371 1.00 83.38 619 VAL A CA 1
ATOM 5185 C C . VAL A 1 619 ? -50.638 -3.197 65.722 1.00 83.38 619 VAL A C 1
ATOM 5187 O O . VAL A 1 619 ? -51.816 -3.317 66.059 1.00 83.38 619 VAL A O 1
ATOM 5190 N N . LYS A 1 620 ? -49.634 -3.507 66.552 1.00 83.12 620 LYS A N 1
ATOM 5191 C CA . LYS A 1 620 ? -49.845 -4.002 67.919 1.00 83.12 620 LYS A CA 1
ATOM 5192 C C . LYS A 1 620 ? -50.637 -3.013 68.782 1.00 83.12 620 LYS A C 1
ATOM 5194 O O . LYS A 1 620 ? -51.620 -3.408 69.407 1.00 83.12 620 LYS A O 1
ATOM 5199 N N . LYS A 1 621 ? -50.280 -1.720 68.773 1.00 82.00 621 LYS A N 1
ATOM 5200 C CA . LYS A 1 621 ? -51.025 -0.699 69.534 1.00 82.00 621 LYS A CA 1
ATOM 5201 C C . LYS A 1 621 ? -52.485 -0.574 69.065 1.00 82.00 621 LYS A C 1
ATOM 5203 O O . LYS A 1 621 ? -53.363 -0.349 69.898 1.00 82.00 621 LYS A O 1
ATOM 5208 N N . ALA A 1 622 ? -52.771 -0.763 67.773 1.00 82.50 622 ALA A N 1
ATOM 5209 C CA . ALA A 1 622 ? -54.144 -0.786 67.257 1.00 82.50 622 ALA A CA 1
ATOM 5210 C C . ALA A 1 622 ? -54.961 -1.960 67.831 1.00 82.50 622 ALA A C 1
ATOM 5212 O O . ALA A 1 622 ? -56.097 -1.765 68.265 1.00 82.50 622 ALA A O 1
ATOM 5213 N N . ILE A 1 623 ? -54.366 -3.158 67.884 1.00 81.94 623 ILE A N 1
ATOM 5214 C CA . ILE A 1 623 ? -54.975 -4.369 68.458 1.00 81.94 623 ILE A CA 1
ATOM 5215 C C . ILE A 1 623 ? -55.283 -4.181 69.953 1.00 81.94 623 ILE A C 1
ATOM 5217 O O . ILE A 1 623 ? -56.382 -4.510 70.408 1.00 81.94 623 ILE A O 1
ATOM 5221 N N . ASP A 1 624 ? -54.337 -3.636 70.719 1.00 78.19 624 ASP A N 1
ATOM 5222 C CA . ASP A 1 624 ? -54.502 -3.446 72.164 1.00 78.19 624 ASP A CA 1
ATOM 5223 C C . ASP A 1 624 ? -55.553 -2.361 72.482 1.00 78.19 624 ASP A C 1
ATOM 5225 O O . ASP A 1 624 ? -56.394 -2.554 73.363 1.00 78.19 624 ASP A O 1
ATOM 5229 N N . LEU A 1 625 ? -55.599 -1.261 71.712 1.00 81.44 625 LEU A N 1
ATOM 5230 C CA . LEU A 1 625 ? -56.658 -0.247 71.831 1.00 81.44 625 LEU A CA 1
ATOM 5231 C C . LEU A 1 625 ? -58.046 -0.798 71.468 1.00 81.44 625 LEU A C 1
ATOM 5233 O O . LEU A 1 625 ? -59.011 -0.512 72.181 1.00 81.44 625 LEU A O 1
ATOM 5237 N N . LYS A 1 626 ? -58.156 -1.607 70.404 1.00 82.81 626 LYS A N 1
ATOM 5238 C CA . LYS A 1 626 ? -59.417 -2.242 69.980 1.00 82.81 626 LYS A CA 1
ATOM 5239 C C . LYS A 1 626 ? -60.044 -3.053 71.122 1.00 82.81 626 LYS A C 1
ATOM 5241 O O . LYS A 1 626 ? -61.203 -2.819 71.460 1.00 82.81 626 LYS A O 1
ATOM 5246 N N . LYS A 1 627 ? -59.260 -3.915 71.781 1.00 80.69 627 LYS A N 1
ATOM 5247 C CA . LYS A 1 627 ? -59.714 -4.760 72.906 1.00 80.69 627 LYS A CA 1
ATOM 5248 C C . LYS A 1 627 ? -60.258 -3.932 74.081 1.00 80.69 627 LYS A C 1
ATOM 5250 O O . LYS A 1 627 ? -61.272 -4.284 74.681 1.00 80.69 627 LYS A O 1
ATOM 5255 N N . VAL A 1 628 ? -59.626 -2.797 74.393 1.00 78.31 628 VAL A N 1
ATOM 5256 C CA . VAL A 1 628 ? -60.091 -1.876 75.451 1.00 78.31 628 VAL A CA 1
ATOM 5257 C C . VAL A 1 628 ? -61.392 -1.162 75.057 1.00 78.31 628 VAL A C 1
ATOM 5259 O O . VAL A 1 628 ? -62.266 -0.965 75.903 1.00 78.31 628 VAL A O 1
ATOM 5262 N N . VAL A 1 629 ? -61.556 -0.798 73.783 1.00 82.00 629 VAL A N 1
ATOM 5263 C CA . VAL A 1 629 ? -62.791 -0.182 73.269 1.00 82.00 629 VAL A CA 1
ATOM 5264 C C . VAL A 1 629 ? -63.959 -1.168 73.276 1.00 82.00 629 VAL A C 1
ATOM 5266 O O . VAL A 1 629 ? -65.052 -0.796 73.699 1.00 82.00 629 VAL A O 1
ATOM 5269 N N . GLU A 1 630 ? -63.740 -2.412 72.851 1.00 77.94 630 GLU A N 1
ATOM 5270 C CA . GLU A 1 630 ? -64.761 -3.469 72.847 1.00 77.94 630 GLU A CA 1
ATOM 5271 C C . GLU A 1 630 ? -65.293 -3.733 74.269 1.00 77.94 630 GLU A C 1
ATOM 5273 O O . GLU A 1 630 ? -66.510 -3.747 74.473 1.00 77.94 630 GLU A O 1
ATOM 5278 N N . ASN A 1 631 ? -64.404 -3.799 75.268 1.00 77.19 631 ASN A N 1
ATOM 5279 C CA . ASN A 1 631 ? -64.777 -3.911 76.683 1.00 77.19 631 ASN A CA 1
ATOM 5280 C C . ASN A 1 631 ? -65.576 -2.693 77.192 1.00 77.19 631 ASN A C 1
ATOM 5282 O O . ASN A 1 631 ? -66.625 -2.861 77.816 1.00 77.19 631 ASN A O 1
ATOM 5286 N N . ASN A 1 632 ? -65.125 -1.463 76.906 1.00 79.25 632 ASN A N 1
ATOM 5287 C CA . ASN A 1 632 ? -65.842 -0.245 77.314 1.00 79.25 632 ASN A CA 1
ATOM 5288 C C . ASN A 1 632 ? -67.239 -0.154 76.673 1.00 79.25 632 ASN A C 1
ATOM 5290 O O . ASN A 1 632 ? -68.191 0.273 77.327 1.00 79.25 632 ASN A O 1
ATOM 5294 N N . ASN A 1 633 ? -67.372 -0.561 75.407 1.00 79.38 633 ASN A N 1
ATOM 5295 C CA . ASN A 1 633 ? -68.645 -0.576 74.692 1.00 79.38 633 ASN A CA 1
ATOM 5296 C C . ASN A 1 633 ? -69.627 -1.580 75.321 1.00 79.38 633 ASN A C 1
ATOM 5298 O O . ASN A 1 633 ? -70.765 -1.216 75.616 1.00 79.38 633 ASN A O 1
ATOM 5302 N N . ALA A 1 634 ? -69.169 -2.806 75.604 1.00 78.25 634 ALA A N 1
ATOM 5303 C CA . ALA A 1 634 ? -69.973 -3.824 76.280 1.00 78.25 634 ALA A CA 1
ATOM 5304 C C . ALA A 1 634 ? -70.457 -3.365 77.669 1.00 78.25 634 ALA A C 1
ATOM 5306 O O . ALA A 1 634 ? -71.631 -3.534 77.990 1.00 78.25 634 ALA A O 1
ATOM 5307 N N . TYR A 1 635 ? -69.594 -2.712 78.456 1.00 75.38 635 TYR A N 1
ATOM 5308 C CA . TYR A 1 635 ? -69.949 -2.215 79.790 1.00 75.38 635 TYR A CA 1
ATOM 5309 C C . TYR A 1 635 ? -71.034 -1.120 79.762 1.00 75.38 635 TYR A C 1
ATOM 5311 O O . TYR A 1 635 ? -71.914 -1.097 80.623 1.00 75.38 635 TYR A O 1
ATOM 5319 N N . ILE A 1 636 ? -71.036 -0.243 78.748 1.00 77.19 636 ILE A N 1
ATOM 5320 C CA . ILE A 1 636 ? -72.119 0.741 78.553 1.00 77.19 636 ILE A CA 1
ATOM 5321 C C . ILE A 1 636 ? -73.437 0.034 78.196 1.00 77.19 636 ILE A C 1
ATOM 5323 O O . ILE A 1 636 ? -74.490 0.408 78.712 1.00 77.19 636 ILE A O 1
ATOM 5327 N N . ASP A 1 637 ? -73.389 -1.013 77.367 1.00 74.44 637 ASP A N 1
ATOM 5328 C CA . ASP A 1 637 ? -74.573 -1.800 76.997 1.00 74.44 637 ASP A CA 1
ATOM 5329 C C . ASP A 1 637 ? -75.103 -2.689 78.142 1.00 74.44 637 ASP A C 1
ATOM 5331 O O . ASP A 1 637 ? -76.277 -3.062 78.128 1.00 74.44 637 ASP A O 1
ATOM 5335 N N . GLU A 1 638 ? -74.293 -3.015 79.152 1.00 72.38 638 GLU A N 1
ATOM 5336 C CA . GLU A 1 638 ? -74.763 -3.608 80.414 1.00 72.38 638 GLU A CA 1
ATOM 5337 C C . GLU A 1 638 ? -75.393 -2.557 81.337 1.00 72.38 638 GLU A C 1
ATOM 5339 O O . GLU A 1 638 ? -76.539 -2.735 81.757 1.00 72.38 638 GLU A O 1
ATOM 5344 N N . LEU A 1 639 ? -74.719 -1.419 81.565 1.00 69.69 639 LEU A N 1
ATOM 5345 C CA . LEU A 1 639 ? -75.269 -0.285 82.327 1.00 69.69 639 LEU A CA 1
ATOM 5346 C C . LEU A 1 639 ? -76.625 0.187 81.769 1.00 69.69 639 LEU A C 1
ATOM 5348 O O . LEU A 1 639 ? -77.527 0.534 82.531 1.00 69.69 639 LEU A O 1
ATOM 5352 N N . ALA A 1 640 ? -76.797 0.161 80.445 1.00 70.44 640 ALA A N 1
ATOM 5353 C CA . ALA A 1 640 ? -78.041 0.538 79.779 1.00 70.44 640 ALA A CA 1
ATOM 5354 C C . ALA A 1 640 ? -79.195 -0.454 80.010 1.00 70.44 640 ALA A C 1
ATOM 5356 O O . ALA A 1 640 ? -80.351 -0.037 80.004 1.00 70.44 640 ALA A O 1
ATOM 5357 N N . LYS A 1 641 ? -78.903 -1.745 80.226 1.00 70.38 641 LYS A N 1
ATOM 5358 C CA . LYS A 1 641 ? -79.916 -2.784 80.503 1.00 70.38 641 LYS A CA 1
ATOM 5359 C C . LYS A 1 641 ? -80.381 -2.779 81.957 1.00 70.38 641 LYS A C 1
ATOM 5361 O O . LYS A 1 641 ? -81.534 -3.111 82.210 1.00 70.38 641 LYS A O 1
ATOM 5366 N N . ILE A 1 642 ? -79.495 -2.436 82.895 1.00 63.62 642 ILE A N 1
ATOM 5367 C CA . ILE A 1 642 ? -79.798 -2.442 84.339 1.00 63.62 642 ILE A CA 1
ATOM 5368 C C . ILE A 1 642 ? -80.310 -1.091 84.864 1.00 63.62 642 ILE A C 1
ATOM 5370 O O . ILE A 1 642 ? -80.882 -1.040 85.949 1.00 63.62 642 ILE A O 1
ATOM 5374 N N . SER A 1 643 ? -80.130 0.002 84.114 1.00 60.09 643 SER A N 1
ATOM 5375 C CA . SER A 1 643 ? -80.643 1.328 84.482 1.00 60.09 643 SER A CA 1
ATOM 5376 C C . SER A 1 643 ? -82.180 1.386 84.426 1.00 60.09 643 SER A C 1
ATOM 5378 O O . SER A 1 643 ? -82.747 1.236 83.342 1.00 60.09 643 SER A O 1
ATOM 5380 N N . PRO A 1 644 ? -82.880 1.723 85.529 1.00 58.12 644 PRO A N 1
ATOM 5381 C CA . PRO A 1 644 ? -84.322 1.981 85.502 1.00 58.12 644 PRO A CA 1
ATOM 5382 C C . PRO A 1 644 ? -84.676 3.385 84.973 1.00 58.12 644 PRO A C 1
ATOM 5384 O O . PRO A 1 644 ? -85.855 3.713 84.838 1.00 58.12 644 PRO A O 1
ATOM 5387 N N . TYR A 1 645 ? -83.678 4.227 84.681 1.00 68.62 645 TYR A N 1
ATOM 5388 C CA . TYR A 1 645 ? -83.854 5.563 84.108 1.00 68.62 645 TYR A CA 1
ATOM 5389 C C . TYR A 1 645 ? -83.555 5.568 82.602 1.00 68.62 645 TYR A C 1
ATOM 5391 O O . TYR A 1 645 ? -82.740 4.785 82.110 1.00 68.62 645 TYR A O 1
ATOM 5399 N N . HIS A 1 646 ? -84.205 6.470 81.860 1.00 70.12 646 HIS A N 1
ATOM 5400 C CA . HIS A 1 646 ? -84.094 6.551 80.402 1.00 70.12 646 HIS A CA 1
ATOM 5401 C C . HIS A 1 646 ? -82.723 7.094 79.958 1.00 70.12 646 HIS A C 1
ATOM 5403 O O . HIS A 1 646 ? -82.516 8.301 79.868 1.00 70.12 646 HIS A O 1
ATOM 5409 N N . VAL A 1 647 ? -81.793 6.180 79.672 1.00 72.81 647 VAL A N 1
ATOM 5410 C CA . VAL A 1 647 ? -80.389 6.465 79.314 1.00 72.81 647 VAL A CA 1
ATOM 5411 C C . VAL A 1 647 ? -80.082 6.309 77.817 1.00 72.81 647 VAL A C 1
ATOM 5413 O O . VAL A 1 647 ? -78.921 6.295 77.415 1.00 72.81 647 VAL A O 1
ATOM 5416 N N . THR A 1 648 ? -81.105 6.223 76.961 1.00 73.44 648 THR A N 1
ATOM 5417 C CA . THR A 1 648 ? -80.963 5.969 75.513 1.00 73.44 648 THR A CA 1
ATOM 5418 C C . THR A 1 648 ? -80.108 7.017 74.783 1.00 73.44 648 THR A C 1
ATOM 5420 O O . THR A 1 648 ? -79.437 6.685 73.810 1.00 73.44 648 THR A O 1
ATOM 5423 N N . GLU A 1 649 ? -80.035 8.259 75.276 1.00 76.19 649 GLU A N 1
ATOM 5424 C CA . GLU A 1 649 ? -79.116 9.275 74.739 1.00 76.19 649 GLU A CA 1
ATOM 5425 C C . GLU A 1 649 ? -77.636 8.864 74.881 1.00 76.19 649 GLU A C 1
ATOM 5427 O O . GLU A 1 649 ? -76.847 9.059 73.956 1.00 76.19 649 GLU A O 1
ATOM 5432 N N . TYR A 1 650 ? -77.257 8.242 76.004 1.00 79.31 650 TYR A N 1
ATOM 5433 C CA . TYR A 1 650 ? -75.891 7.766 76.250 1.00 79.31 650 TYR A CA 1
ATOM 5434 C C . TYR A 1 650 ? -75.543 6.560 75.367 1.00 79.31 650 TYR A C 1
ATOM 5436 O O . TYR A 1 650 ? -74.427 6.487 74.855 1.00 79.31 650 TYR A O 1
ATOM 5444 N N . VAL A 1 651 ? -76.512 5.676 75.099 1.00 77.56 651 VAL A N 1
ATOM 5445 C CA . VAL A 1 651 ? -76.359 4.563 74.141 1.00 77.56 651 VAL A CA 1
ATOM 5446 C C . VAL A 1 651 ? -76.158 5.097 72.718 1.00 77.56 651 VAL A C 1
ATOM 5448 O O . VAL A 1 651 ? -75.185 4.738 72.061 1.00 77.56 651 VAL A O 1
ATOM 5451 N N . ASN A 1 652 ? -76.975 6.062 72.281 1.00 80.00 652 ASN A N 1
ATOM 5452 C CA . ASN A 1 652 ? -76.822 6.703 70.969 1.00 80.00 652 ASN A CA 1
ATOM 5453 C C . ASN A 1 652 ? -75.463 7.426 70.817 1.00 80.00 652 ASN A C 1
ATOM 5455 O O . ASN A 1 652 ? -74.866 7.416 69.737 1.00 80.00 652 ASN A O 1
ATOM 5459 N N . LYS A 1 653 ? -74.942 8.045 71.891 1.00 79.81 653 LYS A N 1
ATOM 5460 C CA . LYS A 1 653 ? -73.583 8.620 71.916 1.00 79.81 653 LYS A CA 1
ATOM 5461 C C . LYS A 1 653 ? -72.509 7.528 71.810 1.00 79.81 653 LYS A C 1
ATOM 5463 O O . LYS A 1 653 ? -71.594 7.673 70.998 1.00 79.81 653 LYS A O 1
ATOM 5468 N N . LYS A 1 654 ? -72.642 6.431 72.567 1.00 84.00 654 LYS A N 1
ATOM 5469 C CA . LYS A 1 654 ? -71.759 5.250 72.519 1.00 84.00 654 LYS A CA 1
ATOM 5470 C C . LYS A 1 654 ? -71.684 4.668 71.106 1.00 84.00 654 LYS A C 1
ATOM 5472 O O . LYS A 1 654 ? -70.585 4.570 70.568 1.00 84.00 654 LYS A O 1
ATOM 5477 N N . ASP A 1 655 ? -72.821 4.380 70.469 1.00 79.38 655 ASP A N 1
ATOM 5478 C CA . ASP A 1 655 ? -72.871 3.819 69.108 1.00 79.38 655 ASP A CA 1
ATOM 5479 C C . ASP A 1 655 ? -72.193 4.741 68.081 1.00 79.38 655 ASP A C 1
ATOM 5481 O O . ASP A 1 655 ? -71.409 4.290 67.241 1.00 79.38 655 ASP A O 1
ATOM 5485 N N . LYS A 1 656 ? -72.415 6.060 68.183 1.00 81.38 656 LYS A N 1
ATOM 5486 C CA . LYS A 1 656 ? -71.759 7.043 67.310 1.00 81.38 656 LYS A CA 1
ATOM 5487 C C . LYS A 1 656 ? -70.236 7.045 67.487 1.00 81.38 656 LYS A C 1
ATOM 5489 O O . LYS A 1 656 ? -69.511 7.052 66.488 1.00 81.38 656 LYS A O 1
ATOM 5494 N N . ILE A 1 657 ? -69.733 7.000 68.720 1.00 81.69 657 ILE A N 1
ATOM 5495 C CA . ILE A 1 657 ? -68.287 6.963 68.979 1.00 81.69 657 ILE A CA 1
ATOM 5496 C C . ILE A 1 657 ? -67.682 5.619 68.547 1.00 81.69 657 ILE A C 1
ATOM 5498 O O . ILE A 1 657 ? -66.648 5.613 67.881 1.00 81.69 657 ILE A O 1
ATOM 5502 N N . TYR A 1 658 ? -68.347 4.496 68.822 1.00 81.62 658 TYR A N 1
ATOM 5503 C CA . TYR A 1 658 ? -67.905 3.164 68.397 1.00 81.62 658 TYR A CA 1
ATOM 5504 C C . TYR A 1 658 ? -67.830 3.040 66.863 1.00 81.62 658 TYR A C 1
ATOM 5506 O O . TYR A 1 658 ? -66.827 2.572 66.325 1.00 81.62 658 TYR A O 1
ATOM 5514 N N . SER A 1 659 ? -68.819 3.575 66.133 1.00 80.12 659 SER A N 1
ATOM 5515 C CA . SER A 1 659 ? -68.776 3.652 64.661 1.00 80.12 659 SER A CA 1
ATOM 5516 C C . SER A 1 659 ? -67.616 4.512 64.135 1.00 80.12 659 SER A C 1
ATOM 5518 O O . SER A 1 659 ? -67.014 4.183 63.113 1.00 80.12 659 SER A O 1
ATOM 5520 N N . THR A 1 660 ? -67.241 5.566 64.871 1.00 81.94 660 THR A N 1
ATOM 5521 C CA . THR A 1 660 ? -66.076 6.401 64.548 1.00 81.94 660 THR A CA 1
ATOM 5522 C C . THR A 1 660 ? -64.779 5.615 64.753 1.00 81.94 660 THR A C 1
ATOM 5524 O O . THR A 1 660 ? -63.948 5.576 63.852 1.00 81.94 660 THR A O 1
ATOM 5527 N N . ILE A 1 661 ? -64.624 4.917 65.885 1.00 82.88 661 ILE A N 1
ATOM 5528 C CA . ILE A 1 661 ? -63.433 4.101 66.179 1.00 82.88 661 ILE A CA 1
ATOM 5529 C C . ILE A 1 661 ? -63.241 2.995 65.133 1.00 82.88 661 ILE A C 1
ATOM 5531 O O . ILE A 1 661 ? -62.130 2.813 64.641 1.00 82.88 661 ILE A O 1
ATOM 5535 N N . ASN A 1 662 ? -64.313 2.306 64.733 1.00 80.12 662 ASN A N 1
ATOM 5536 C CA . ASN A 1 662 ? -64.242 1.278 63.692 1.00 80.12 662 ASN A CA 1
ATOM 5537 C C . ASN A 1 662 ? -63.841 1.853 62.320 1.00 80.12 662 ASN A C 1
ATOM 5539 O O . ASN A 1 662 ? -63.131 1.190 61.561 1.00 80.12 662 ASN A O 1
ATOM 5543 N N . SER A 1 663 ? -64.232 3.097 62.016 1.00 81.88 663 SER A N 1
ATOM 5544 C CA . SER A 1 663 ? -63.759 3.818 60.828 1.00 81.88 663 SER A CA 1
ATOM 5545 C C . SER A 1 663 ? -62.257 4.116 60.912 1.00 81.88 663 SER A C 1
ATOM 5547 O O . SER A 1 663 ? -61.519 3.775 59.991 1.00 81.88 663 SER A O 1
ATOM 5549 N N . GLU A 1 664 ? -61.769 4.668 62.029 1.00 82.38 664 GLU A N 1
ATOM 5550 C CA . GLU A 1 664 ? -60.338 4.969 62.202 1.00 82.38 664 GLU A CA 1
ATOM 5551 C C . GLU A 1 664 ? -59.455 3.706 62.211 1.00 82.38 664 GLU A C 1
ATOM 5553 O O . GLU A 1 664 ? -58.385 3.708 61.605 1.00 82.38 664 GLU A O 1
ATOM 5558 N N . LEU A 1 665 ? -59.914 2.600 62.815 1.00 81.75 665 LEU A N 1
ATOM 5559 C CA . LEU A 1 665 ? -59.234 1.298 62.740 1.00 81.75 665 LEU A CA 1
ATOM 5560 C C . LEU A 1 665 ? -59.133 0.799 61.290 1.00 81.75 665 LEU A C 1
ATOM 5562 O O . LEU A 1 665 ? -58.061 0.374 60.859 1.00 81.75 665 LEU A O 1
ATOM 5566 N N . SER A 1 666 ? -60.212 0.929 60.511 1.00 78.12 666 SER A N 1
ATOM 5567 C CA . SER A 1 666 ? -60.241 0.533 59.093 1.00 78.12 666 SER A CA 1
ATOM 5568 C C . SER A 1 666 ? -59.305 1.374 58.211 1.00 78.12 666 SER A C 1
ATOM 5570 O O . SER A 1 666 ? -58.860 0.895 57.170 1.00 78.12 666 SER A O 1
ATOM 5572 N N . LYS A 1 667 ? -58.975 2.610 58.621 1.00 80.25 667 LYS A N 1
ATOM 5573 C CA . LYS A 1 667 ? -57.963 3.459 57.960 1.00 80.25 667 LYS A CA 1
ATOM 5574 C C . LYS A 1 667 ? -56.523 3.093 58.330 1.00 80.25 667 LYS A C 1
ATOM 5576 O O . LYS A 1 667 ? -55.610 3.506 57.622 1.00 80.25 667 LYS A O 1
ATOM 5581 N N . ILE A 1 668 ? -56.297 2.372 59.432 1.00 79.31 668 ILE A N 1
ATOM 5582 C CA . ILE A 1 668 ? -54.967 1.847 59.784 1.00 79.31 668 ILE A CA 1
ATOM 5583 C C . ILE A 1 668 ? -54.675 0.600 58.945 1.00 79.31 668 ILE A C 1
ATOM 5585 O O . ILE A 1 668 ? -53.611 0.514 58.338 1.00 79.31 668 ILE A O 1
ATOM 5589 N N . TYR A 1 669 ? -55.622 -0.341 58.867 1.00 80.25 669 TYR A N 1
ATOM 5590 C CA . TYR A 1 669 ? -55.529 -1.500 57.978 1.00 80.25 669 TYR A CA 1
ATOM 5591 C C . TYR A 1 669 ? -56.916 -2.031 57.602 1.00 80.25 669 TYR A C 1
ATOM 5593 O O . TYR A 1 669 ? -57.772 -2.222 58.463 1.00 80.25 669 TYR A O 1
ATOM 5601 N N . GLN A 1 670 ? -57.127 -2.326 56.317 1.00 72.00 670 GLN A N 1
ATOM 5602 C CA . GLN A 1 670 ? -58.412 -2.797 55.788 1.00 72.00 670 GLN A CA 1
ATOM 5603 C C . GLN A 1 670 ? -58.491 -4.338 55.749 1.00 72.00 670 GLN A C 1
ATOM 5605 O O . GLN A 1 670 ? -58.851 -4.940 54.739 1.00 72.00 670 GLN A O 1
ATOM 5610 N N . GLY A 1 671 ? -58.117 -4.983 56.856 1.00 72.38 671 GLY A N 1
ATOM 5611 C CA . GLY A 1 671 ? -58.047 -6.439 56.989 1.00 72.38 671 GLY A CA 1
ATOM 5612 C C . GLY A 1 671 ? -57.885 -6.885 58.443 1.00 72.38 671 GLY A C 1
ATOM 5613 O O . GLY A 1 671 ? -58.027 -6.089 59.370 1.00 72.38 671 GLY A O 1
ATOM 5614 N N . ASP A 1 672 ? -57.585 -8.166 58.653 1.00 77.12 672 ASP A N 1
ATOM 5615 C CA . ASP A 1 672 ? -57.346 -8.717 59.990 1.00 77.12 672 ASP A CA 1
ATOM 5616 C C . ASP A 1 672 ? -55.986 -8.243 60.545 1.00 77.12 672 ASP A C 1
ATOM 5618 O O . ASP A 1 672 ? -54.921 -8.624 60.053 1.00 77.12 672 ASP A O 1
ATOM 5622 N N . LEU A 1 673 ? -56.042 -7.386 61.570 1.00 81.50 673 LEU A N 1
ATOM 5623 C CA . LEU A 1 673 ? -54.878 -6.837 62.270 1.00 81.50 673 LEU A CA 1
ATOM 5624 C C . LEU A 1 673 ? -54.085 -7.912 63.029 1.00 81.50 673 LEU A C 1
ATOM 5626 O O . LEU A 1 673 ? -52.855 -7.877 63.009 1.00 81.50 673 LEU A O 1
ATOM 5630 N N . ASP A 1 674 ? -54.759 -8.866 63.680 1.00 76.31 674 ASP A N 1
ATOM 5631 C CA . ASP A 1 674 ? -54.098 -9.937 64.431 1.00 76.31 674 ASP A CA 1
ATOM 5632 C C . ASP A 1 674 ? -53.405 -10.912 63.455 1.00 76.31 674 ASP A C 1
ATOM 5634 O O . ASP A 1 674 ? -52.282 -11.354 63.713 1.00 76.31 674 ASP A O 1
ATOM 5638 N N . ALA A 1 675 ? -53.995 -11.182 62.283 1.00 80.81 675 ALA A N 1
ATOM 5639 C CA . ALA A 1 675 ? -53.323 -11.929 61.214 1.00 80.81 675 ALA A CA 1
ATOM 5640 C C . ALA A 1 675 ? -52.104 -11.175 60.644 1.00 80.81 675 ALA A C 1
ATOM 5642 O O . ALA A 1 675 ? -51.033 -11.772 60.495 1.00 80.81 675 ALA A O 1
ATOM 5643 N N . LEU A 1 676 ? -52.235 -9.868 60.373 1.00 82.25 676 LEU A N 1
ATOM 5644 C CA . LEU A 1 676 ? -51.138 -9.031 59.876 1.00 82.25 676 LEU A CA 1
ATOM 5645 C C . LEU A 1 676 ? -49.956 -9.004 60.857 1.00 82.25 676 LEU A C 1
ATOM 5647 O O . LEU A 1 676 ? -48.824 -9.265 60.454 1.00 82.25 676 LEU A O 1
ATOM 5651 N N . TYR A 1 677 ? -50.210 -8.747 62.145 1.00 82.88 677 TYR A N 1
ATOM 5652 C CA . TYR A 1 677 ? -49.165 -8.674 63.173 1.00 82.88 677 TYR A CA 1
ATOM 5653 C C . TYR A 1 677 ? -48.309 -9.950 63.229 1.00 82.88 677 TYR A C 1
ATOM 5655 O O . TYR A 1 677 ? -47.081 -9.891 63.349 1.00 82.88 677 TYR A O 1
ATOM 5663 N N . ASN A 1 678 ? -48.949 -11.116 63.091 1.00 79.25 678 ASN A N 1
ATOM 5664 C CA . ASN A 1 678 ? -48.263 -12.406 63.069 1.00 79.25 678 ASN A CA 1
ATOM 5665 C C . ASN A 1 678 ? -47.435 -12.621 61.787 1.00 79.25 678 ASN A C 1
ATOM 5667 O O . ASN A 1 678 ? -46.321 -13.137 61.880 1.00 79.25 678 ASN A O 1
ATOM 5671 N N . GLN A 1 679 ? -47.924 -12.189 60.616 1.00 77.38 679 GLN A N 1
ATOM 5672 C CA . GLN A 1 679 ? -47.173 -12.260 59.351 1.00 77.38 679 GLN A CA 1
ATOM 5673 C C . GLN A 1 679 ? -45.912 -11.379 59.402 1.00 77.38 679 GLN A C 1
ATOM 5675 O O . GLN A 1 679 ? -44.800 -11.874 59.201 1.00 77.38 679 GLN A O 1
ATOM 5680 N N . LEU A 1 680 ? -46.053 -10.110 59.800 1.00 80.69 680 LEU A N 1
ATOM 5681 C CA . LEU A 1 680 ? -44.927 -9.176 59.939 1.00 80.69 680 LEU A CA 1
ATOM 5682 C C . LEU A 1 680 ? -43.910 -9.648 60.998 1.00 80.69 680 LEU A C 1
ATOM 5684 O O . LEU A 1 680 ? -42.701 -9.610 60.766 1.00 80.69 680 LEU A O 1
ATOM 5688 N N . SER A 1 681 ? -44.382 -10.169 62.139 1.00 75.12 681 SER A N 1
ATOM 5689 C CA . SER A 1 681 ? -43.517 -10.716 63.201 1.00 75.12 681 SER A CA 1
ATOM 5690 C C . SER A 1 681 ? -42.763 -11.992 62.788 1.00 75.12 681 SER A C 1
ATOM 5692 O O . SER A 1 681 ? -41.785 -12.358 63.445 1.00 75.12 681 SER A O 1
ATOM 5694 N N . SER A 1 682 ? -43.178 -12.668 61.710 1.00 71.06 682 SER A N 1
ATOM 5695 C CA . SER A 1 682 ? -42.439 -13.803 61.150 1.00 71.06 682 SER A CA 1
ATOM 5696 C C . SER A 1 682 ? -41.195 -13.352 60.380 1.00 71.06 682 SER A C 1
ATOM 5698 O O . SER A 1 682 ? -40.132 -13.941 60.558 1.00 71.06 682 SER A O 1
ATOM 5700 N N . VAL A 1 683 ? -41.293 -12.289 59.570 1.00 69.62 683 VAL A N 1
ATOM 5701 C CA . VAL A 1 683 ? -40.172 -11.794 58.741 1.00 69.62 683 VAL A CA 1
ATOM 5702 C C . VAL A 1 683 ? -39.037 -11.238 59.601 1.00 69.62 683 VAL A C 1
ATOM 5704 O O . VAL A 1 683 ? -37.873 -11.546 59.363 1.00 69.62 683 VAL A O 1
ATOM 5707 N N . VAL A 1 684 ? -39.368 -10.488 60.657 1.00 63.09 684 VAL A N 1
ATOM 5708 C CA . VAL A 1 684 ? -38.387 -9.850 61.562 1.00 63.09 684 VAL A CA 1
ATOM 5709 C C . VAL A 1 684 ? -37.521 -10.875 62.331 1.00 63.09 684 VAL A C 1
ATOM 5711 O O . VAL A 1 684 ? -36.516 -10.508 62.935 1.00 63.09 684 VAL A O 1
ATOM 5714 N N . LYS A 1 685 ? -37.859 -12.174 62.297 1.00 59.12 685 LYS A N 1
ATOM 5715 C CA . LYS A 1 685 ? -37.098 -13.245 62.967 1.00 59.12 685 LYS A CA 1
ATOM 5716 C C . LYS A 1 685 ? -36.041 -13.929 62.087 1.00 59.12 685 LYS A C 1
ATOM 5718 O O . LYS A 1 685 ? -35.145 -14.557 62.648 1.00 59.12 685 LYS A O 1
ATOM 5723 N N . GLU A 1 686 ? -36.075 -13.798 60.756 1.00 53.12 686 GLU A N 1
ATOM 5724 C CA . GLU A 1 686 ? -35.056 -14.369 59.844 1.00 53.12 686 GLU A CA 1
ATOM 5725 C C . GLU A 1 686 ? -33.791 -13.477 59.780 1.00 53.12 686 GLU A C 1
ATOM 5727 O O . GLU A 1 686 ? -33.383 -12.984 58.730 1.00 53.12 686 GLU A O 1
ATOM 5732 N N . ASN A 1 687 ? -33.151 -13.244 60.932 1.00 50.03 687 ASN A N 1
ATOM 5733 C CA . ASN A 1 687 ? -32.110 -12.222 61.125 1.00 50.03 687 ASN A CA 1
ATOM 5734 C C . ASN A 1 687 ? -30.699 -12.646 60.629 1.00 50.03 687 ASN A C 1
ATOM 5736 O O . ASN A 1 687 ? -29.699 -12.441 61.314 1.00 50.03 687 ASN A O 1
ATOM 5740 N N . ALA A 1 688 ? -30.620 -13.299 59.462 1.00 54.03 688 ALA A N 1
ATOM 5741 C CA . ALA A 1 688 ? -29.422 -13.991 58.956 1.00 54.03 688 ALA A CA 1
ATOM 5742 C C . ALA A 1 688 ? -28.635 -13.245 57.852 1.00 54.03 688 ALA A C 1
ATOM 5744 O O . ALA A 1 688 ? -27.546 -13.680 57.478 1.00 54.03 688 ALA A O 1
ATOM 5745 N N . ILE A 1 689 ? -29.158 -12.117 57.348 1.00 59.31 689 ILE A N 1
ATOM 5746 C CA . ILE A 1 689 ? -28.687 -11.420 56.128 1.00 59.31 689 ILE A CA 1
ATOM 5747 C C . ILE A 1 689 ? -27.183 -11.098 56.130 1.00 59.31 689 ILE A C 1
ATOM 5749 O O . ILE A 1 689 ? -26.552 -11.111 55.071 1.00 59.31 689 ILE A O 1
ATOM 5753 N N . ASP A 1 690 ? -26.582 -10.817 57.287 1.00 53.22 690 ASP A N 1
ATOM 5754 C CA . ASP A 1 690 ? -25.155 -10.490 57.355 1.00 53.22 690 ASP A CA 1
ATOM 5755 C C . ASP A 1 690 ? -24.251 -11.679 56.994 1.00 53.22 690 ASP A C 1
ATOM 5757 O O . ASP A 1 690 ? -23.276 -11.480 56.270 1.00 53.22 690 ASP A O 1
ATOM 5761 N N . ASN A 1 691 ? -24.631 -12.909 57.357 1.00 54.22 691 ASN A N 1
ATOM 5762 C CA . ASN A 1 691 ? -23.818 -14.113 57.138 1.00 54.22 691 ASN A CA 1
ATOM 5763 C C . ASN A 1 691 ? -24.073 -14.818 55.792 1.00 54.22 691 ASN A C 1
ATOM 5765 O O . ASN A 1 691 ? -23.290 -15.682 55.408 1.00 54.22 691 ASN A O 1
ATOM 5769 N N . THR A 1 692 ? -25.150 -14.492 55.070 1.00 58.66 692 THR A N 1
ATOM 5770 C CA . THR A 1 692 ? -25.438 -15.120 53.769 1.00 58.66 692 THR A CA 1
ATOM 5771 C C . THR A 1 692 ? -24.521 -14.571 52.673 1.00 58.66 692 THR A C 1
ATOM 5773 O O . THR A 1 692 ? -24.559 -13.375 52.368 1.00 58.66 692 THR A O 1
ATOM 5776 N N . GLU A 1 693 ? -23.730 -15.447 52.052 1.00 54.47 693 GLU A N 1
ATOM 5777 C CA . GLU A 1 693 ? -22.931 -15.151 50.850 1.00 54.47 693 GLU A CA 1
ATOM 5778 C C . GLU A 1 693 ? -23.605 -15.649 49.554 1.00 54.47 693 GLU A C 1
ATOM 5780 O O . GLU A 1 693 ? -23.291 -15.157 48.470 1.00 54.47 693 GLU A O 1
ATOM 5785 N N . ASP A 1 694 ? -24.574 -16.574 49.641 1.00 56.25 694 ASP A N 1
ATOM 5786 C CA . ASP A 1 694 ? -25.284 -17.097 48.469 1.00 56.25 694 ASP A CA 1
ATOM 5787 C C . ASP A 1 694 ? -26.302 -16.081 47.911 1.00 56.25 694 ASP A C 1
ATOM 5789 O O . ASP A 1 694 ? -27.321 -15.732 48.517 1.00 56.25 694 ASP A O 1
ATOM 5793 N N . LYS A 1 695 ? -26.025 -15.647 46.681 1.00 61.28 695 LYS A N 1
ATOM 5794 C CA . LYS A 1 695 ? -26.854 -14.783 45.828 1.00 61.28 695 LYS A CA 1
ATOM 5795 C C . LYS A 1 695 ? -28.281 -15.317 45.631 1.00 61.28 695 LYS A C 1
ATOM 5797 O O . LYS A 1 695 ? -29.215 -14.532 45.484 1.00 61.28 695 LYS A O 1
ATOM 5802 N N . THR A 1 696 ? -28.452 -16.635 45.638 1.00 64.75 696 THR A N 1
ATOM 5803 C CA . THR A 1 696 ? -29.723 -17.347 45.444 1.00 64.75 696 THR A CA 1
ATOM 5804 C C . THR A 1 696 ? -30.595 -17.293 46.697 1.00 64.75 696 THR A C 1
ATOM 5806 O O . THR A 1 696 ? -31.811 -17.127 46.601 1.00 64.75 696 THR A O 1
ATOM 5809 N N . GLU A 1 697 ? -29.995 -17.385 47.885 1.00 62.56 697 GLU A N 1
ATOM 5810 C CA . GLU A 1 697 ? -30.716 -17.245 49.154 1.00 62.56 697 GLU A CA 1
ATOM 5811 C C . GLU A 1 697 ? -31.159 -15.794 49.386 1.00 62.56 697 GLU A C 1
ATOM 5813 O O . GLU A 1 697 ? -32.312 -15.556 49.756 1.00 62.56 697 GLU A O 1
ATOM 5818 N N . LEU A 1 698 ? -30.293 -14.816 49.085 1.00 68.06 698 LEU A N 1
ATOM 5819 C CA . LEU A 1 698 ? -30.624 -13.394 49.231 1.00 68.06 698 LEU A CA 1
ATOM 5820 C C . LEU A 1 698 ? -31.809 -12.962 48.347 1.00 68.06 698 LEU A C 1
ATOM 5822 O O . LEU A 1 698 ? -32.682 -12.224 48.806 1.00 68.06 698 LEU A O 1
ATOM 5826 N N . GLU A 1 699 ? -31.876 -13.432 47.099 1.00 65.44 699 GLU A N 1
ATOM 5827 C CA . GLU A 1 699 ? -32.944 -13.042 46.164 1.00 65.44 699 GLU A CA 1
ATOM 5828 C C . GLU A 1 699 ? -34.278 -13.783 46.448 1.00 65.44 699 GLU A C 1
ATOM 5830 O O . GLU A 1 699 ? -35.364 -13.259 46.176 1.00 65.44 699 GLU A O 1
ATOM 5835 N N . ASN A 1 700 ? -34.223 -14.952 47.103 1.00 67.31 700 ASN A N 1
ATOM 5836 C CA . ASN A 1 700 ? -35.400 -15.612 47.685 1.00 67.31 700 ASN A CA 1
ATOM 5837 C C . ASN A 1 700 ? -35.925 -14.854 48.923 1.00 67.31 700 ASN A C 1
ATOM 5839 O O . ASN A 1 700 ? -37.127 -14.589 49.020 1.00 67.31 700 ASN A O 1
ATOM 5843 N N . LEU A 1 701 ? -35.036 -14.440 49.838 1.00 69.25 701 LEU A N 1
ATOM 5844 C CA . LEU A 1 701 ? -35.377 -13.586 50.987 1.00 69.25 701 LEU A CA 1
ATOM 5845 C C . LEU A 1 701 ? -36.011 -12.264 50.536 1.00 69.25 701 LEU A C 1
ATOM 5847 O O . LEU A 1 701 ? -37.052 -11.862 51.056 1.00 69.25 701 LEU A O 1
ATOM 5851 N N . LYS A 1 702 ? -35.431 -11.623 49.516 1.00 75.00 702 LYS A N 1
ATOM 5852 C CA . LYS A 1 702 ? -35.945 -10.394 48.901 1.00 75.00 702 LYS A CA 1
ATOM 5853 C C . LYS A 1 702 ? -37.411 -10.504 48.502 1.00 75.00 702 LYS A C 1
ATOM 5855 O O . LYS A 1 702 ? -38.159 -9.569 48.778 1.00 75.00 702 LYS A O 1
ATOM 5860 N N . SER A 1 703 ? -37.818 -11.619 47.896 1.00 72.75 703 SER A N 1
ATOM 5861 C CA . SER A 1 703 ? -39.204 -11.827 47.460 1.00 72.75 703 SER A CA 1
ATOM 5862 C C . SER A 1 703 ? -40.170 -11.874 48.650 1.00 72.75 703 SER A C 1
ATOM 5864 O O . SER A 1 703 ? -41.130 -11.105 48.663 1.00 72.75 703 SER A O 1
ATOM 5866 N N . LYS A 1 704 ? -39.859 -12.659 49.700 1.00 72.00 704 LYS A N 1
ATOM 5867 C CA . LYS A 1 704 ? -40.647 -12.684 50.952 1.00 72.00 704 LYS A CA 1
ATOM 5868 C C . LYS A 1 704 ? -40.759 -11.290 51.588 1.00 72.00 704 LYS A C 1
ATOM 5870 O O . LYS A 1 704 ? -41.845 -10.848 51.951 1.00 72.00 704 LYS A O 1
ATOM 5875 N N . ILE A 1 705 ? -39.625 -10.594 51.721 1.00 77.06 705 ILE A N 1
ATOM 5876 C CA . ILE A 1 705 ? -39.546 -9.275 52.370 1.00 77.06 705 ILE A CA 1
ATOM 5877 C C . ILE A 1 705 ? -40.361 -8.240 51.584 1.00 77.06 705 ILE A C 1
ATOM 5879 O O . ILE A 1 705 ? -41.052 -7.431 52.194 1.00 77.06 705 ILE A O 1
ATOM 5883 N N . HIS A 1 706 ? -40.327 -8.274 50.248 1.00 76.81 706 HIS A N 1
ATOM 5884 C CA . HIS A 1 706 ? -41.129 -7.376 49.414 1.00 76.81 706 HIS A CA 1
ATOM 5885 C C . HIS A 1 706 ? -42.628 -7.676 49.497 1.00 76.81 706 HIS A C 1
ATOM 5887 O O . HIS A 1 706 ? -43.415 -6.738 49.581 1.00 76.81 706 HIS A O 1
ATOM 5893 N N . GLU A 1 707 ? -43.035 -8.947 49.494 1.00 78.69 707 GLU A N 1
ATOM 5894 C CA . GLU A 1 707 ? -44.451 -9.323 49.584 1.00 78.69 707 GLU A CA 1
ATOM 5895 C C . GLU A 1 707 ? -45.091 -8.818 50.887 1.00 78.69 707 GLU A C 1
ATOM 5897 O O . GLU A 1 707 ? -46.156 -8.199 50.853 1.00 78.69 707 GLU A O 1
ATOM 5902 N N . GLU A 1 708 ? -44.408 -8.983 52.023 1.00 79.06 708 GLU A N 1
ATOM 5903 C CA . GLU A 1 708 ? -44.882 -8.491 53.322 1.00 79.06 708 GLU A CA 1
ATOM 5904 C C . GLU A 1 708 ? -44.737 -6.964 53.474 1.00 79.06 708 GLU A C 1
ATOM 5906 O O . GLU A 1 708 ? -45.653 -6.308 53.973 1.00 79.06 708 GLU A O 1
ATOM 5911 N N . TYR A 1 709 ? -43.647 -6.361 52.979 1.00 78.44 709 TYR A N 1
ATOM 5912 C CA . TYR A 1 709 ? -43.471 -4.901 52.973 1.00 78.44 709 TYR A CA 1
ATOM 5913 C C . TYR A 1 709 ? -44.571 -4.189 52.171 1.00 78.44 709 TYR A C 1
ATOM 5915 O O . TYR A 1 709 ? -45.099 -3.167 52.610 1.00 78.44 709 TYR A O 1
ATOM 5923 N N . ASN A 1 710 ? -44.971 -4.739 51.021 1.00 78.81 710 ASN A N 1
ATOM 5924 C CA . ASN A 1 710 ? -45.991 -4.137 50.162 1.00 78.81 710 ASN A CA 1
ATOM 5925 C C . ASN A 1 710 ? -47.363 -4.038 50.858 1.00 78.81 710 ASN A C 1
ATOM 5927 O O . ASN A 1 710 ? -48.069 -3.051 50.656 1.00 78.81 710 ASN A O 1
ATOM 5931 N N . LYS A 1 711 ? -47.718 -4.987 51.744 1.00 74.94 711 LYS A N 1
ATOM 5932 C CA . LYS A 1 711 ? -48.971 -4.955 52.535 1.00 74.94 711 LYS A CA 1
ATOM 5933 C C . LYS A 1 711 ? -49.059 -3.763 53.495 1.00 74.94 711 LYS A C 1
ATOM 5935 O O . LYS A 1 711 ? -50.160 -3.379 53.886 1.00 74.94 711 LYS A O 1
ATOM 5940 N N . ILE A 1 712 ? -47.914 -3.194 53.878 1.00 74.00 712 ILE A N 1
ATOM 5941 C CA . ILE A 1 712 ? -47.793 -2.067 54.816 1.00 74.00 712 ILE A CA 1
ATOM 5942 C C . ILE A 1 712 ? -47.176 -0.815 54.177 1.00 74.00 712 ILE A C 1
ATOM 5944 O O . ILE A 1 712 ? -46.973 0.195 54.855 1.00 74.00 712 ILE A O 1
ATOM 5948 N N . GLN A 1 713 ? -46.853 -0.848 52.881 1.00 73.75 713 GLN A N 1
ATOM 5949 C CA . GLN A 1 713 ? -46.155 0.241 52.197 1.00 73.75 713 GLN A CA 1
ATOM 5950 C C . GLN A 1 713 ? -46.970 1.540 52.235 1.00 73.75 713 GLN A C 1
ATOM 5952 O O . GLN A 1 713 ? -46.414 2.601 52.507 1.00 73.75 713 GLN A O 1
ATOM 5957 N N . THR A 1 714 ? -48.291 1.440 52.058 1.00 68.94 714 THR A N 1
ATOM 5958 C CA . THR A 1 714 ? -49.248 2.559 52.111 1.00 68.94 714 THR A CA 1
ATOM 5959 C C . THR A 1 714 ? -49.595 3.027 53.529 1.00 68.94 714 THR A C 1
ATOM 5961 O O . THR A 1 714 ? -50.357 3.978 53.679 1.00 68.94 714 THR A O 1
ATOM 5964 N N . MET A 1 715 ? -49.067 2.390 54.580 1.00 75.56 715 MET A N 1
ATOM 5965 C CA . MET A 1 715 ? -49.212 2.887 55.950 1.00 75.56 715 MET A CA 1
ATOM 5966 C C . MET A 1 715 ? -48.272 4.077 56.163 1.00 75.56 715 MET A C 1
ATOM 5968 O O . MET A 1 715 ? -47.080 3.901 56.429 1.00 75.56 715 MET A O 1
ATOM 5972 N N . GLU A 1 716 ? -48.797 5.293 56.045 1.00 75.25 716 GLU A N 1
ATOM 5973 C CA . GLU A 1 716 ? -48.076 6.510 56.421 1.00 75.25 716 GLU A CA 1
ATOM 5974 C C . GLU A 1 716 ? -47.985 6.609 57.949 1.00 75.25 716 GLU A C 1
ATOM 5976 O O . GLU A 1 716 ? -49.000 6.717 58.639 1.00 75.25 716 GLU A O 1
ATOM 5981 N N . THR A 1 717 ? -46.767 6.579 58.495 1.00 72.88 717 THR A N 1
ATOM 5982 C CA . THR A 1 717 ? -46.524 6.479 59.945 1.00 72.88 717 THR A CA 1
ATOM 5983 C C . THR A 1 717 ? -47.205 7.589 60.753 1.00 72.88 717 THR A C 1
ATOM 5985 O O . THR A 1 717 ? -47.787 7.312 61.801 1.00 72.88 717 THR A O 1
ATOM 5988 N N . GLU A 1 718 ? -47.204 8.832 60.262 1.00 74.00 718 GLU A N 1
ATOM 5989 C CA . GLU A 1 718 ? -47.873 9.947 60.949 1.00 74.00 718 GLU A CA 1
ATOM 5990 C C . GLU A 1 718 ? -49.404 9.885 60.840 1.00 74.00 718 GLU A C 1
ATOM 5992 O O . GLU A 1 718 ? -50.092 10.218 61.804 1.00 74.00 718 GLU A O 1
ATOM 5997 N N . ALA A 1 719 ? -49.957 9.375 59.733 1.00 75.31 719 ALA A N 1
ATOM 5998 C CA . ALA A 1 719 ? -51.395 9.131 59.615 1.00 75.31 719 ALA A CA 1
ATOM 5999 C C . ALA A 1 719 ? -51.845 7.999 60.554 1.00 75.31 719 ALA A C 1
ATOM 6001 O O . ALA A 1 719 ? -52.855 8.128 61.242 1.00 75.31 719 ALA A O 1
ATOM 6002 N N . VAL A 1 720 ? -51.062 6.919 60.667 1.00 79.94 720 VAL A N 1
ATOM 6003 C CA . VAL A 1 720 ? -51.332 5.828 61.619 1.00 79.94 720 VAL A CA 1
ATOM 6004 C C . VAL A 1 720 ? -51.238 6.320 63.067 1.00 79.94 720 VAL A C 1
ATOM 6006 O O . VAL A 1 720 ? -52.131 6.022 63.858 1.00 79.94 720 VAL A O 1
ATOM 6009 N N . LYS A 1 721 ? -50.236 7.139 63.421 1.00 77.81 721 LYS A N 1
ATOM 6010 C CA . LYS A 1 721 ? -50.161 7.807 64.736 1.00 77.81 721 LYS A CA 1
ATOM 6011 C C . LYS A 1 721 ? -51.375 8.700 65.005 1.00 77.81 721 LYS A C 1
ATOM 6013 O O . LYS A 1 721 ? -51.912 8.660 66.112 1.00 77.81 721 LYS A O 1
ATOM 6018 N N . LEU A 1 722 ? -51.825 9.480 64.019 1.00 80.62 722 LEU A N 1
ATOM 6019 C CA . LEU A 1 722 ? -52.999 10.349 64.142 1.00 80.62 722 LEU A CA 1
ATOM 6020 C C . LEU A 1 722 ? -54.286 9.534 64.348 1.00 80.62 722 LEU A C 1
ATOM 6022 O O . LEU A 1 722 ? -55.076 9.854 65.237 1.00 80.62 722 LEU A O 1
ATOM 6026 N N . ASN A 1 723 ? -54.466 8.448 63.594 1.00 83.00 723 ASN A N 1
ATOM 6027 C CA . ASN A 1 723 ? -55.606 7.542 63.732 1.00 83.00 723 ASN A CA 1
ATOM 6028 C C . ASN A 1 723 ? -55.582 6.839 65.102 1.00 83.00 723 ASN A C 1
ATOM 6030 O O . ASN A 1 723 ? -56.594 6.832 65.797 1.00 83.00 723 ASN A O 1
ATOM 6034 N N . LEU A 1 724 ? -54.423 6.335 65.551 1.00 83.38 724 LEU A N 1
ATOM 6035 C CA . LEU A 1 724 ? -54.240 5.754 66.890 1.00 83.38 724 LEU A CA 1
ATOM 6036 C C . LEU A 1 724 ? -54.547 6.761 68.007 1.00 83.38 724 LEU A C 1
ATOM 6038 O O . LEU A 1 724 ? -55.265 6.425 68.943 1.00 83.38 724 LEU A O 1
ATOM 6042 N N . SER A 1 725 ? -54.054 7.998 67.893 1.00 79.62 725 SER A N 1
ATOM 6043 C CA . SER A 1 725 ? -54.343 9.090 68.835 1.00 79.62 725 SER A CA 1
ATOM 6044 C C . SER A 1 725 ? -55.838 9.439 68.860 1.00 79.62 725 SER A C 1
ATOM 6046 O O . SER A 1 725 ? -56.424 9.634 69.925 1.00 79.62 725 SER A O 1
ATOM 6048 N N . THR A 1 726 ? -56.494 9.421 67.696 1.00 80.56 726 THR A N 1
ATOM 6049 C CA . THR A 1 726 ? -57.945 9.627 67.569 1.00 80.56 726 THR A CA 1
ATOM 6050 C C . THR A 1 726 ? -58.725 8.485 68.225 1.00 80.56 726 THR A C 1
ATOM 6052 O O . THR A 1 726 ? -59.649 8.745 68.992 1.00 80.56 726 THR A O 1
ATOM 6055 N N . ILE A 1 727 ? -58.331 7.226 68.009 1.00 83.38 727 ILE A N 1
ATOM 6056 C CA . ILE A 1 727 ? -58.923 6.052 68.671 1.00 83.38 727 ILE A CA 1
ATOM 6057 C C . ILE A 1 727 ? -58.725 6.129 70.188 1.00 83.38 727 ILE A C 1
ATOM 6059 O O . ILE A 1 727 ? -59.665 5.888 70.936 1.00 83.38 727 ILE A O 1
ATOM 6063 N N . GLU A 1 728 ? -57.536 6.503 70.658 1.00 80.69 728 GLU A N 1
ATOM 6064 C CA . GLU A 1 728 ? -57.205 6.625 72.082 1.00 80.69 728 GLU A CA 1
ATOM 6065 C C . GLU A 1 728 ? -57.983 7.775 72.755 1.00 80.69 728 GLU A C 1
ATOM 6067 O O . GLU A 1 728 ? -58.505 7.613 73.861 1.00 80.69 728 GLU A O 1
ATOM 6072 N N . SER A 1 729 ? -58.179 8.890 72.043 1.00 80.12 729 SER A N 1
ATOM 6073 C CA . SER A 1 729 ? -59.086 9.981 72.419 1.00 80.12 729 SER A CA 1
ATOM 6074 C C . SER A 1 729 ? -60.547 9.514 72.495 1.00 80.12 729 SER A C 1
ATOM 6076 O O . SER A 1 729 ? -61.190 9.698 73.528 1.00 80.12 729 SER A O 1
ATOM 6078 N N . LYS A 1 730 ? -61.063 8.821 71.472 1.00 81.31 730 LYS A N 1
ATOM 6079 C CA . LYS A 1 730 ? -62.439 8.291 71.457 1.00 81.31 730 LYS A CA 1
ATOM 6080 C C . LYS A 1 730 ? -62.677 7.180 72.484 1.00 81.31 730 LYS A C 1
ATOM 6082 O O . LYS A 1 730 ? -63.750 7.111 73.079 1.00 81.31 730 LYS A O 1
ATOM 6087 N N . LYS A 1 731 ? -61.663 6.367 72.779 1.00 82.88 731 LYS A N 1
ATOM 6088 C CA . LYS A 1 731 ? -61.640 5.410 73.894 1.00 82.88 731 LYS A CA 1
ATOM 6089 C C . LYS A 1 731 ? -61.773 6.121 75.245 1.00 82.88 731 LYS A C 1
ATOM 6091 O O . LYS A 1 731 ? -62.462 5.608 76.125 1.00 82.88 731 LYS A O 1
ATOM 6096 N N . ASN A 1 732 ? -61.159 7.297 75.406 1.00 77.56 732 ASN A N 1
ATOM 6097 C CA . ASN A 1 732 ? -61.328 8.121 76.603 1.00 77.56 732 ASN A CA 1
ATOM 6098 C C . ASN A 1 732 ? -62.713 8.792 76.642 1.00 77.56 732 ASN A C 1
ATOM 6100 O O . ASN A 1 732 ? -63.320 8.803 77.706 1.00 77.56 732 ASN A O 1
ATOM 6104 N N . GLU A 1 733 ? -63.270 9.247 75.512 1.00 80.38 733 GLU A N 1
ATOM 6105 C CA . GLU A 1 733 ? -64.658 9.749 75.453 1.00 80.38 733 GLU A CA 1
ATOM 6106 C C . GLU A 1 733 ? -65.690 8.675 75.853 1.00 80.38 733 GLU A C 1
ATOM 6108 O O . GLU A 1 733 ? -66.641 8.986 76.567 1.00 80.38 733 GLU A O 1
ATOM 6113 N N . LEU A 1 734 ? -65.490 7.399 75.490 1.00 80.50 734 LEU A N 1
ATOM 6114 C CA . LEU A 1 734 ? -66.319 6.294 76.003 1.00 80.50 734 LEU A CA 1
ATOM 6115 C C . LEU A 1 734 ? -66.198 6.144 77.531 1.00 80.50 734 LEU A C 1
ATOM 6117 O O . LEU A 1 734 ? -67.203 5.940 78.210 1.00 80.50 734 LEU A O 1
ATOM 6121 N N . SER A 1 735 ? -64.994 6.297 78.095 1.00 75.81 735 SER A N 1
ATOM 6122 C CA . SER A 1 735 ? -64.801 6.331 79.553 1.00 75.81 735 SER A CA 1
ATOM 6123 C C . SER A 1 735 ? -65.467 7.550 80.213 1.00 75.81 735 SER A C 1
ATOM 6125 O O . SER A 1 735 ? -66.001 7.420 81.314 1.00 75.81 735 SER A O 1
ATOM 6127 N N . THR A 1 736 ? -65.519 8.703 79.540 1.00 76.62 736 THR A N 1
ATOM 6128 C CA . THR A 1 736 ? -66.288 9.874 79.993 1.00 76.62 736 THR A CA 1
ATOM 6129 C C . THR A 1 736 ? -67.794 9.609 79.954 1.00 76.62 736 THR A C 1
ATOM 6131 O O . THR A 1 736 ? -68.467 9.897 80.939 1.00 76.62 736 THR A O 1
ATOM 6134 N N . ILE A 1 737 ? -68.326 8.979 78.898 1.00 77.75 737 ILE A N 1
ATOM 6135 C CA . ILE A 1 737 ? -69.745 8.581 78.826 1.00 77.75 737 ILE A CA 1
ATOM 6136 C C . ILE A 1 737 ? -70.119 7.648 79.982 1.00 77.75 737 ILE A C 1
ATOM 6138 O O . ILE A 1 737 ? -71.171 7.837 80.584 1.00 77.75 737 ILE A O 1
ATOM 6142 N N . ILE A 1 738 ? -69.257 6.691 80.346 1.00 72.81 738 ILE A N 1
ATOM 6143 C CA . ILE A 1 738 ? -69.470 5.823 81.519 1.00 72.81 738 ILE A CA 1
ATOM 6144 C C . ILE A 1 738 ? -69.615 6.655 82.806 1.00 72.81 738 ILE A C 1
ATOM 6146 O O . ILE A 1 738 ? -70.495 6.373 83.621 1.00 72.81 738 ILE A O 1
ATOM 6150 N N . ALA A 1 739 ? -68.785 7.685 82.992 1.00 70.38 739 ALA A N 1
ATOM 6151 C CA . ALA A 1 739 ? -68.854 8.566 84.158 1.00 70.38 739 ALA A CA 1
ATOM 6152 C C . ALA A 1 739 ? -70.101 9.475 84.142 1.00 70.38 739 ALA A C 1
ATOM 6154 O O . ALA A 1 739 ? -70.801 9.566 85.150 1.00 70.38 739 ALA A O 1
ATOM 6155 N N . GLU A 1 740 ? -70.426 10.096 83.003 1.00 70.50 740 GLU A N 1
ATOM 6156 C CA . GLU A 1 740 ? -71.623 10.935 82.837 1.00 70.50 740 GLU A CA 1
ATOM 6157 C C . GLU A 1 740 ? -72.922 10.145 83.038 1.00 70.50 740 GLU A C 1
ATOM 6159 O O . GLU A 1 740 ? -73.838 10.614 83.710 1.00 70.50 740 GLU A O 1
ATOM 6164 N N . MET A 1 741 ? -72.998 8.934 82.482 1.00 73.38 741 MET A N 1
ATOM 6165 C CA . MET A 1 741 ? -74.153 8.044 82.588 1.00 73.38 741 MET A CA 1
ATOM 6166 C C . MET A 1 741 ? -74.371 7.594 84.038 1.00 73.38 741 MET A C 1
ATOM 6168 O O . MET A 1 741 ? -75.501 7.635 84.525 1.00 73.38 741 MET A O 1
ATOM 6172 N N . LYS A 1 742 ? -73.293 7.251 84.764 1.00 68.25 742 LYS A N 1
ATOM 6173 C CA . LYS A 1 742 ? -73.346 6.985 86.212 1.00 68.25 742 LYS A CA 1
ATOM 6174 C C . LYS A 1 742 ? -73.831 8.215 86.985 1.00 68.25 742 LYS A C 1
ATOM 6176 O O . LYS A 1 742 ? -74.796 8.103 87.737 1.00 68.25 742 LYS A O 1
ATOM 6181 N N . LYS A 1 743 ? -73.232 9.391 86.757 1.00 69.62 743 LYS A N 1
ATOM 6182 C CA . LYS A 1 743 ? -73.635 10.653 87.404 1.00 69.62 743 LYS A CA 1
ATOM 6183 C C . LYS A 1 743 ? -75.118 10.965 87.173 1.00 69.62 743 LYS A C 1
ATOM 6185 O O . LYS A 1 743 ? -75.829 11.258 88.128 1.00 69.62 743 LYS A O 1
ATOM 6190 N N . HIS A 1 744 ? -75.604 10.839 85.937 1.00 70.38 744 HIS A N 1
ATOM 6191 C CA . HIS A 1 744 ? -77.007 11.080 85.588 1.00 70.38 744 HIS A CA 1
ATOM 6192 C C . HIS A 1 744 ? -77.966 10.145 86.336 1.00 70.38 744 HIS A C 1
ATOM 6194 O O . HIS A 1 744 ? -79.000 10.593 86.832 1.00 70.38 744 HIS A O 1
ATOM 6200 N N . ILE A 1 745 ? -77.621 8.856 86.439 1.00 68.44 745 ILE A N 1
ATOM 6201 C CA . ILE A 1 745 ? -78.395 7.873 87.207 1.00 68.44 745 ILE A CA 1
ATOM 6202 C C . ILE A 1 745 ? -78.456 8.290 88.683 1.00 68.44 745 ILE A C 1
ATOM 6204 O O . ILE A 1 745 ? -79.555 8.379 89.228 1.00 68.44 745 ILE A O 1
ATOM 6208 N N . TYR A 1 746 ? -77.321 8.623 89.311 1.00 67.19 746 TYR A N 1
ATOM 6209 C CA . TYR A 1 746 ? -77.291 9.064 90.713 1.00 67.19 746 TYR A CA 1
ATOM 6210 C C . TYR A 1 746 ? -78.027 10.393 90.951 1.00 67.19 746 TYR A C 1
ATOM 6212 O O . TYR A 1 746 ? -78.741 10.523 91.941 1.00 67.19 746 TYR A O 1
ATOM 6220 N N . GLU A 1 747 ? -77.921 11.369 90.048 1.00 66.62 747 GLU A N 1
ATOM 6221 C CA . GLU A 1 747 ? -78.572 12.678 90.187 1.00 66.62 747 GLU A CA 1
ATOM 6222 C C . GLU A 1 747 ? -80.101 12.588 90.039 1.00 66.62 747 GLU A C 1
ATOM 6224 O O . GLU A 1 747 ? -80.839 13.164 90.843 1.00 66.62 747 GLU A O 1
ATOM 6229 N N . LYS A 1 748 ? -80.606 11.802 89.075 1.00 65.88 748 LYS A N 1
ATOM 6230 C CA . LYS A 1 748 ? -82.043 11.482 88.949 1.00 65.88 748 LYS A CA 1
ATOM 6231 C C . LYS A 1 748 ? -82.591 10.829 90.221 1.00 65.88 748 LYS A C 1
ATOM 6233 O O . LYS A 1 748 ? -83.657 11.204 90.707 1.00 65.88 748 LYS A O 1
ATOM 6238 N N . LEU A 1 749 ? -81.841 9.863 90.740 1.00 65.81 749 LEU A N 1
ATOM 6239 C CA . LEU A 1 749 ? -82.181 9.012 91.876 1.00 65.81 749 LEU A CA 1
ATOM 6240 C C . LEU A 1 749 ? -82.182 9.785 93.204 1.00 65.81 749 LEU A C 1
ATOM 6242 O O . LEU A 1 749 ? -83.121 9.654 93.989 1.00 65.81 749 LEU A O 1
ATOM 6246 N N . ASN A 1 750 ? -81.180 10.642 93.423 1.00 65.25 750 ASN A N 1
ATOM 6247 C CA . ASN A 1 750 ? -81.092 11.523 94.588 1.00 65.25 750 ASN A CA 1
ATOM 6248 C C . ASN A 1 750 ? -82.294 12.486 94.641 1.00 65.25 750 ASN A C 1
ATOM 6250 O O . ASN A 1 750 ? -82.931 12.636 95.684 1.00 65.25 750 ASN A O 1
ATOM 6254 N N . ASN A 1 751 ? -82.669 13.074 93.500 1.00 68.25 751 ASN A N 1
ATOM 6255 C CA . ASN A 1 751 ? -83.852 13.931 93.412 1.00 68.25 751 ASN A CA 1
ATOM 6256 C C . ASN A 1 751 ? -85.159 13.157 93.682 1.00 68.25 751 ASN A C 1
ATOM 6258 O O . ASN A 1 751 ? -85.952 13.595 94.513 1.00 68.25 751 ASN A O 1
ATOM 6262 N N . GLU A 1 752 ? -85.377 11.990 93.054 1.00 65.88 752 GLU A N 1
ATOM 6263 C CA . GLU A 1 752 ? -86.616 11.210 93.250 1.00 65.88 752 GLU A CA 1
ATOM 6264 C C . GLU A 1 752 ? -86.813 10.775 94.716 1.00 65.88 752 GLU A C 1
ATOM 6266 O O . GLU A 1 752 ? -87.925 10.849 95.246 1.00 65.88 752 GLU A O 1
ATOM 6271 N N . LEU A 1 753 ? -85.737 10.348 95.389 1.00 69.06 753 LEU A N 1
ATOM 6272 C CA . LEU A 1 753 ? -85.796 9.914 96.787 1.00 69.06 753 LEU A CA 1
ATOM 6273 C C . LEU A 1 753 ? -86.033 11.076 97.760 1.00 69.06 753 LEU A C 1
ATOM 6275 O O . LEU A 1 753 ? -86.808 10.909 98.701 1.00 69.06 753 LEU A O 1
ATOM 6279 N N . ASN A 1 754 ? -85.434 12.251 97.532 1.00 68.38 754 ASN A N 1
ATOM 6280 C CA . ASN A 1 754 ? -85.689 13.424 98.375 1.00 68.38 754 ASN A CA 1
ATOM 6281 C C . ASN A 1 754 ? -87.143 13.910 98.263 1.00 68.38 754 ASN A C 1
ATOM 6283 O O . ASN A 1 754 ? -87.760 14.182 99.291 1.00 68.38 754 ASN A O 1
ATOM 6287 N N . THR A 1 755 ? -87.726 13.958 97.056 1.00 71.81 755 THR A N 1
ATOM 6288 C CA . THR A 1 755 ? -89.145 14.328 96.890 1.00 71.81 755 THR A CA 1
ATOM 6289 C C . THR A 1 755 ? -90.064 13.360 97.641 1.00 71.81 755 THR A C 1
ATOM 6291 O O . THR A 1 755 ? -90.879 13.795 98.453 1.00 71.81 755 THR A O 1
ATOM 6294 N N . LYS A 1 756 ? -89.881 12.043 97.462 1.00 67.94 756 LYS A N 1
ATOM 6295 C CA . LYS A 1 756 ? -90.710 11.030 98.139 1.00 67.94 756 LYS A CA 1
ATOM 6296 C C . LYS A 1 756 ? -90.571 11.042 99.664 1.00 67.94 756 LYS A C 1
ATOM 6298 O O . LYS A 1 756 ? -91.547 10.780 100.365 1.00 67.94 756 LYS A O 1
ATOM 6303 N N . LEU A 1 757 ? -89.382 11.347 100.186 1.00 73.69 757 LEU A N 1
ATOM 6304 C CA . LEU A 1 757 ? -89.143 11.468 101.626 1.00 73.69 757 LEU A CA 1
ATOM 6305 C C . LEU A 1 757 ? -89.895 12.658 102.244 1.00 73.69 757 LEU A C 1
ATOM 6307 O O . LEU A 1 757 ? -90.408 12.551 103.359 1.00 73.69 757 LEU A O 1
ATOM 6311 N N . GLU A 1 758 ? -89.990 13.774 101.522 1.00 73.00 758 GLU A N 1
ATOM 6312 C CA . GLU A 1 758 ? -90.696 14.966 101.994 1.00 73.00 758 GLU A CA 1
ATOM 6313 C C . GLU A 1 758 ? -92.224 14.802 101.900 1.00 73.00 758 GLU A C 1
ATOM 6315 O O . GLU A 1 758 ? -92.943 15.149 102.840 1.00 73.00 758 GLU A O 1
ATOM 6320 N N . ASP A 1 759 ? -92.735 14.158 100.844 1.00 71.06 759 ASP A N 1
ATOM 6321 C CA . ASP A 1 759 ? -94.145 13.743 100.765 1.00 71.06 759 ASP A CA 1
ATOM 6322 C C . ASP A 1 759 ? -94.521 12.808 101.932 1.00 71.06 759 ASP A C 1
ATOM 6324 O O . ASP A 1 759 ? -95.537 13.010 102.605 1.00 71.06 759 ASP A O 1
ATOM 6328 N N . PHE A 1 760 ? -93.662 11.825 102.238 1.00 78.25 760 PHE A N 1
ATOM 6329 C CA . PHE A 1 760 ? -93.836 10.908 103.369 1.00 78.25 760 PHE A CA 1
ATOM 6330 C C . PHE A 1 760 ? -93.905 11.645 104.719 1.00 78.25 760 PHE A C 1
ATOM 6332 O O . PHE A 1 760 ? -94.767 11.331 105.544 1.00 78.25 760 PHE A O 1
ATOM 6339 N N . LYS A 1 761 ? -93.056 12.658 104.947 1.00 75.50 761 LYS A N 1
ATOM 6340 C CA . LYS A 1 761 ? -93.089 13.502 106.160 1.00 75.50 761 LYS A CA 1
ATOM 6341 C C . LYS A 1 761 ? -94.389 14.278 106.298 1.00 75.50 761 LYS A C 1
ATOM 6343 O O . LYS A 1 761 ? -95.026 14.227 107.351 1.00 75.50 761 LYS A O 1
ATOM 6348 N N . ASN A 1 762 ? -94.805 14.962 105.235 1.00 76.94 762 ASN A N 1
ATOM 6349 C CA . ASN A 1 762 ? -96.038 15.745 105.236 1.00 76.94 762 ASN A CA 1
ATOM 6350 C C . ASN A 1 762 ? -97.262 14.853 105.507 1.00 76.94 762 ASN A C 1
ATOM 6352 O O . ASN A 1 762 ? -98.120 15.195 106.326 1.00 76.94 762 ASN A O 1
ATOM 6356 N N . LYS A 1 763 ? -97.291 13.651 104.919 1.00 75.50 763 LYS A N 1
ATOM 6357 C CA . LYS A 1 763 ? -98.344 12.658 105.151 1.00 75.50 763 LYS A CA 1
ATOM 6358 C C . LYS A 1 763 ? -98.331 12.094 106.583 1.00 75.50 763 LYS A C 1
ATOM 6360 O O . LYS A 1 763 ? -99.388 11.965 107.199 1.00 75.50 763 LYS A O 1
ATOM 6365 N N . LYS A 1 764 ? -97.150 11.825 107.152 1.00 75.75 764 LYS A N 1
ATOM 6366 C CA . LYS A 1 764 ? -96.956 11.367 108.545 1.00 75.75 764 LYS A CA 1
ATOM 6367 C C . LYS A 1 764 ? -97.447 12.397 109.573 1.00 75.75 764 LYS A C 1
ATOM 6369 O O . LYS A 1 764 ? -98.115 12.021 110.536 1.00 75.75 764 LYS A O 1
ATOM 6374 N N . ASN A 1 765 ? -97.215 13.688 109.329 1.00 77.06 765 ASN A N 1
ATOM 6375 C CA . ASN A 1 765 ? -97.752 14.769 110.163 1.00 77.06 765 ASN A CA 1
ATOM 6376 C C . ASN A 1 765 ? -99.289 14.859 110.072 1.00 77.06 765 ASN A C 1
ATOM 6378 O O . ASN A 1 765 ? -99.949 14.996 111.102 1.00 77.06 765 ASN A O 1
ATOM 6382 N N . GLN A 1 766 ? -99.871 14.703 108.873 1.00 77.75 766 GLN A N 1
ATOM 6383 C CA . GLN A 1 766 ? -101.331 14.623 108.701 1.00 77.75 766 GLN A CA 1
ATOM 6384 C C . GLN A 1 766 ? -101.932 13.462 109.516 1.00 77.75 766 GLN A C 1
ATOM 6386 O O . GLN A 1 766 ? -102.926 13.647 110.216 1.00 77.75 766 GLN A O 1
ATOM 6391 N N . LEU A 1 767 ? -101.308 12.278 109.472 1.00 81.56 767 LEU A N 1
ATOM 6392 C CA . LEU A 1 767 ? -101.757 11.114 110.238 1.00 81.56 767 LEU A CA 1
ATOM 6393 C C . LEU A 1 767 ? -101.746 11.368 111.754 1.00 81.56 767 LEU A C 1
ATOM 6395 O O . LEU A 1 767 ? -102.714 11.025 112.430 1.00 81.56 767 LEU A O 1
ATOM 6399 N N . SER A 1 768 ? -100.673 11.970 112.277 1.00 78.81 768 SER A N 1
ATOM 6400 C CA . SER A 1 768 ? -100.518 12.255 113.710 1.00 78.81 768 SER A CA 1
ATOM 6401 C C . SER A 1 768 ? -101.700 13.054 114.271 1.00 78.81 768 SER A C 1
ATOM 6403 O O . SER A 1 768 ? -102.230 12.715 115.329 1.00 78.81 768 SER A O 1
ATOM 6405 N N . ASN A 1 769 ? -102.145 14.079 113.539 1.00 77.50 769 ASN A N 1
ATOM 6406 C CA . ASN A 1 769 ? -103.274 14.917 113.942 1.00 77.50 769 ASN A CA 1
ATOM 6407 C C . ASN A 1 769 ? -104.599 14.144 113.852 1.00 77.50 769 ASN A C 1
ATOM 6409 O O . ASN A 1 769 ? -105.358 14.116 114.819 1.00 77.50 769 ASN A O 1
ATOM 6413 N N . ASN A 1 770 ? -104.832 13.435 112.741 1.00 81.00 770 ASN A N 1
ATOM 6414 C CA . ASN A 1 770 ? -106.063 12.667 112.538 1.00 81.00 770 ASN A CA 1
ATOM 6415 C C . ASN A 1 770 ? -106.281 11.590 113.625 1.00 81.00 770 ASN A C 1
ATOM 6417 O O . ASN A 1 770 ? -107.417 11.361 114.034 1.00 81.00 770 ASN A O 1
ATOM 6421 N N . ILE A 1 771 ? -105.214 10.935 114.109 1.00 81.31 771 ILE A N 1
ATOM 6422 C CA . ILE A 1 771 ? -105.299 9.960 115.214 1.00 81.31 771 ILE A CA 1
ATOM 6423 C C . ILE A 1 771 ? -105.677 10.650 116.533 1.00 81.31 771 ILE A C 1
ATOM 6425 O O . ILE A 1 771 ? -106.498 10.120 117.283 1.00 81.31 771 ILE A O 1
ATOM 6429 N N . SER A 1 772 ? -105.106 11.828 116.807 1.00 77.38 772 SER A N 1
ATOM 6430 C CA . SER A 1 772 ? -105.417 12.609 118.009 1.00 77.38 772 SER A CA 1
ATOM 6431 C C . SER A 1 772 ? -106.900 12.984 118.050 1.00 77.38 772 SER A C 1
ATOM 6433 O O . SER A 1 772 ? -107.582 12.683 119.030 1.00 77.38 772 SER A O 1
ATOM 6435 N N . ASP A 1 773 ? -107.425 13.554 116.962 1.00 75.50 773 ASP A N 1
ATOM 6436 C CA . ASP A 1 773 ? -108.841 13.926 116.853 1.00 75.50 773 ASP A CA 1
ATOM 6437 C C . ASP A 1 773 ? -109.765 12.708 116.988 1.00 75.50 773 ASP A C 1
ATOM 6439 O O . ASP A 1 773 ? -110.801 12.782 117.652 1.00 75.50 773 ASP A O 1
ATOM 6443 N N . TYR A 1 774 ? -109.365 11.572 116.406 1.00 82.62 774 TYR A N 1
ATOM 6444 C CA . TYR A 1 774 ? -110.128 10.327 116.429 1.00 82.62 774 TYR A CA 1
ATOM 6445 C C . TYR A 1 774 ? -110.304 9.732 117.834 1.00 82.62 774 TYR A C 1
ATOM 6447 O O . TYR A 1 774 ? -111.351 9.147 118.117 1.00 82.62 774 TYR A O 1
ATOM 6455 N N . SER A 1 775 ? -109.328 9.903 118.732 1.00 77.94 775 SER A N 1
ATOM 6456 C CA . SER A 1 775 ? -109.419 9.374 120.103 1.00 77.94 775 SER A CA 1
ATOM 6457 C C . SER A 1 775 ? -110.643 9.904 120.873 1.00 77.94 775 SER A C 1
ATOM 6459 O O . SER A 1 775 ? -111.303 9.141 121.581 1.00 77.94 775 SER A O 1
ATOM 6461 N N . ASN A 1 776 ? -111.035 11.163 120.633 1.00 78.88 776 ASN A N 1
ATOM 6462 C CA . ASN A 1 776 ? -112.160 11.824 121.306 1.00 78.88 776 ASN A CA 1
ATOM 6463 C C . ASN A 1 776 ? -113.534 11.186 121.008 1.00 78.88 776 ASN A C 1
ATOM 6465 O O . ASN A 1 776 ? -114.472 11.356 121.787 1.00 78.88 776 ASN A O 1
ATOM 6469 N N . TYR A 1 777 ? -113.687 10.420 119.917 1.00 80.69 777 TYR A N 1
ATOM 6470 C CA . TYR A 1 777 ? -114.951 9.728 119.611 1.00 80.69 777 TYR A CA 1
ATOM 6471 C C . TYR A 1 777 ? -115.309 8.636 120.637 1.00 80.69 777 TYR A C 1
ATOM 6473 O O . TYR A 1 777 ? -116.478 8.253 120.751 1.00 80.69 777 TYR A O 1
ATOM 6481 N N . ASN A 1 778 ? -114.326 8.141 121.397 1.00 79.88 778 ASN A N 1
ATOM 6482 C CA . ASN A 1 778 ? -114.535 7.146 122.449 1.00 79.88 778 ASN A CA 1
ATOM 6483 C C . ASN A 1 778 ? -115.419 7.671 123.592 1.00 79.88 778 ASN A C 1
ATOM 6485 O O . ASN A 1 778 ? -116.267 6.943 124.119 1.00 79.88 778 ASN A O 1
ATOM 6489 N N . ASP A 1 779 ? -115.242 8.941 123.950 1.00 78.25 779 ASP A N 1
ATOM 6490 C CA . ASP A 1 779 ? -115.885 9.552 125.114 1.00 78.25 779 ASP A CA 1
ATOM 6491 C C . ASP A 1 779 ? -117.364 9.863 124.851 1.00 78.25 779 ASP A C 1
ATOM 6493 O O . ASP A 1 779 ? -118.180 9.833 125.771 1.00 78.25 779 ASP A O 1
ATOM 6497 N N . GLU A 1 780 ? -117.745 10.074 123.587 1.00 80.69 780 GLU A N 1
ATOM 6498 C CA . GLU A 1 780 ? -119.149 10.136 123.171 1.00 80.69 780 GLU A CA 1
ATOM 6499 C C . GLU A 1 780 ? -119.782 8.738 123.059 1.00 80.69 780 GLU A C 1
ATOM 6501 O O . GLU A 1 780 ? -120.906 8.540 123.523 1.00 80.69 780 GLU A O 1
ATOM 6506 N N . LEU A 1 781 ? -119.073 7.730 122.525 1.00 81.50 781 LEU A N 1
ATOM 6507 C CA . LEU A 1 781 ? -119.601 6.357 122.446 1.00 81.50 781 LEU A CA 1
ATOM 6508 C C . LEU A 1 781 ? -119.916 5.758 123.825 1.00 81.50 781 LEU A C 1
ATOM 6510 O O . LEU A 1 781 ? -120.943 5.090 123.990 1.00 81.50 781 LEU A O 1
ATOM 6514 N N . ASN A 1 782 ? -119.081 6.022 124.832 1.00 81.88 782 ASN A N 1
ATOM 6515 C CA . ASN A 1 782 ? -119.310 5.507 126.183 1.00 81.88 782 ASN A CA 1
ATOM 6516 C C . ASN A 1 782 ? -120.602 6.056 126.825 1.00 81.88 782 ASN A C 1
ATOM 6518 O O . ASN A 1 782 ? -121.228 5.355 127.621 1.00 81.88 782 ASN A O 1
ATOM 6522 N N . LYS A 1 783 ? -121.097 7.230 126.401 1.00 81.12 783 LYS A N 1
ATOM 6523 C CA . LYS A 1 783 ? -122.403 7.771 126.835 1.00 81.12 783 LYS A CA 1
ATOM 6524 C C . LYS A 1 783 ? -123.601 6.977 126.299 1.00 81.12 783 LYS A C 1
ATOM 6526 O O . LYS A 1 783 ? -124.685 7.074 126.874 1.00 81.12 783 LYS A O 1
ATOM 6531 N N . TYR A 1 784 ? -123.431 6.200 125.225 1.00 81.94 784 TYR A N 1
ATOM 6532 C CA . TYR A 1 784 ? -124.437 5.238 124.755 1.00 81.94 784 TYR A CA 1
ATOM 6533 C C . TYR A 1 784 ? -124.284 3.886 125.456 1.00 81.94 784 TYR A C 1
ATOM 6535 O O . TYR A 1 784 ? -125.284 3.329 125.907 1.00 81.94 784 TYR A O 1
ATOM 6543 N N . LYS A 1 785 ? -123.045 3.390 125.615 1.00 78.94 785 LYS A N 1
ATOM 6544 C CA . LYS A 1 785 ? -122.757 2.119 126.305 1.00 78.94 785 LYS A CA 1
ATOM 6545 C C . LYS A 1 785 ? -123.402 2.061 127.689 1.00 78.94 785 LYS A C 1
ATOM 6547 O O . LYS A 1 785 ? -124.126 1.109 127.968 1.00 78.94 785 LYS A O 1
ATOM 6552 N N . SER A 1 786 ? -123.212 3.093 128.514 1.00 77.62 786 SER A N 1
ATOM 6553 C CA . SER A 1 786 ? -123.774 3.135 129.872 1.00 77.62 786 SER A CA 1
ATOM 6554 C C . SER A 1 786 ? -125.298 2.955 129.900 1.00 77.62 786 SER A C 1
ATOM 6556 O O . SER A 1 786 ? -125.799 2.241 130.760 1.00 77.62 786 SER A O 1
ATOM 6558 N N . LYS A 1 787 ? -126.023 3.507 128.915 1.00 80.00 787 LYS A N 1
ATOM 6559 C CA . LYS A 1 787 ? -127.489 3.383 128.801 1.00 80.00 787 LYS A CA 1
ATOM 6560 C C . LYS A 1 787 ? -127.945 2.010 128.299 1.00 80.00 787 LYS A C 1
ATOM 6562 O O . LYS A 1 787 ? -129.031 1.558 128.640 1.00 80.00 787 LYS A O 1
ATOM 6567 N N . ILE A 1 788 ? -127.148 1.354 127.454 1.00 80.44 788 ILE A N 1
ATOM 6568 C CA . ILE A 1 788 ? -127.479 0.027 126.908 1.00 80.44 788 ILE A CA 1
ATOM 6569 C C . ILE A 1 788 ? -127.195 -1.059 127.952 1.00 80.44 788 ILE A C 1
ATOM 6571 O O . ILE A 1 788 ? -128.003 -1.971 128.114 1.00 80.44 788 ILE A O 1
ATOM 6575 N N . SER A 1 789 ? -126.117 -0.933 128.733 1.00 74.19 789 SER A N 1
ATOM 6576 C CA . SER A 1 789 ? -125.832 -1.851 129.845 1.00 74.19 789 SER A CA 1
ATOM 6577 C C . SER A 1 789 ? -126.808 -1.709 131.023 1.00 74.19 789 SER A C 1
ATOM 6579 O O . SER A 1 789 ? -127.068 -2.704 131.700 1.00 74.19 789 SER A O 1
ATOM 6581 N N . GLU A 1 790 ? -127.436 -0.541 131.225 1.00 70.69 790 GLU A N 1
ATOM 6582 C CA . GLU A 1 790 ? -128.623 -0.403 132.097 1.00 70.69 790 GLU A CA 1
ATOM 6583 C C . GLU A 1 790 ? -129.815 -1.273 131.636 1.00 70.69 790 GLU A C 1
ATOM 6585 O O . GLU A 1 790 ? -130.708 -1.561 132.435 1.00 70.69 790 GLU A O 1
ATOM 6590 N N . ILE A 1 791 ? -129.828 -1.736 130.376 1.00 72.06 791 ILE A N 1
ATOM 6591 C CA . ILE A 1 791 ? -130.910 -2.556 129.813 1.00 72.06 791 ILE A CA 1
ATOM 6592 C C . ILE A 1 791 ? -130.493 -4.019 129.598 1.00 72.06 791 ILE A C 1
ATOM 6594 O O . ILE A 1 791 ? -131.219 -4.898 130.052 1.00 72.06 791 ILE A O 1
ATOM 6598 N N . LYS A 1 792 ? -129.323 -4.339 129.017 1.00 72.56 792 LYS A N 1
ATOM 6599 C CA . LYS A 1 792 ? -128.915 -5.749 128.785 1.00 72.56 792 LYS A CA 1
ATOM 6600 C C . LYS A 1 792 ? -128.857 -6.577 130.070 1.00 72.56 792 LYS A C 1
ATOM 6602 O O . LYS A 1 792 ? -129.056 -7.788 130.030 1.00 72.56 792 LYS A O 1
ATOM 6607 N N . ASN A 1 793 ? -128.597 -5.974 131.229 1.00 73.19 793 ASN A N 1
ATOM 6608 C CA . ASN A 1 793 ? -128.600 -6.739 132.480 1.00 73.19 793 ASN A CA 1
ATOM 6609 C C . ASN A 1 793 ? -129.979 -7.389 132.772 1.00 73.19 793 ASN A C 1
ATOM 6611 O O . ASN A 1 793 ? -130.010 -8.452 133.382 1.00 73.19 793 ASN A O 1
ATOM 6615 N N . GLN A 1 794 ? -131.072 -6.883 132.179 1.00 69.75 794 GLN A N 1
ATOM 6616 C CA . GLN A 1 794 ? -132.409 -7.501 132.192 1.00 69.75 794 GLN A CA 1
ATOM 6617 C C . GLN A 1 794 ? -132.472 -8.857 131.447 1.00 69.75 794 GLN A C 1
ATOM 6619 O O . GLN A 1 794 ? -133.269 -9.708 131.824 1.00 69.75 794 GLN A O 1
ATOM 6624 N N . TYR A 1 795 ? -131.623 -9.106 130.435 1.00 64.31 795 TYR A N 1
ATOM 6625 C CA . TYR A 1 795 ? -131.539 -10.411 129.744 1.00 64.31 795 TYR A CA 1
ATOM 6626 C C . TYR A 1 795 ? -130.871 -11.499 130.597 1.00 64.31 795 TYR A C 1
ATOM 6628 O O . TYR A 1 795 ? -131.212 -12.676 130.478 1.00 64.31 795 TYR A O 1
ATOM 6636 N N . ASN A 1 796 ? -129.903 -11.116 131.436 1.00 67.00 796 ASN A N 1
ATOM 6637 C CA . ASN A 1 796 ? -129.199 -12.042 132.328 1.00 67.00 796 ASN A CA 1
ATOM 6638 C C . ASN A 1 796 ? -129.905 -12.219 133.682 1.00 67.00 796 ASN A C 1
ATOM 6640 O O . ASN A 1 796 ? -129.626 -13.201 134.371 1.00 67.00 796 ASN A O 1
ATOM 6644 N N . ASP A 1 797 ? -130.839 -11.337 134.045 1.00 56.91 797 ASP A N 1
ATOM 6645 C CA . ASP A 1 797 ? -131.780 -11.554 135.145 1.00 56.91 797 ASP A CA 1
ATOM 6646 C C . ASP A 1 797 ? -132.822 -12.613 134.735 1.00 56.91 797 ASP A C 1
ATOM 6648 O O . ASP A 1 797 ? -133.961 -12.309 134.378 1.00 56.91 797 ASP A O 1
ATOM 6652 N N . GLN A 1 798 ? -132.391 -13.880 134.824 1.00 60.06 798 GLN A N 1
ATOM 6653 C CA . GLN A 1 798 ? -132.981 -15.170 134.389 1.00 60.06 798 GLN A CA 1
ATOM 6654 C C . GLN A 1 798 ? -134.450 -15.469 134.776 1.00 60.06 798 GLN A C 1
ATOM 6656 O O . GLN A 1 798 ? -134.934 -16.584 134.597 1.00 60.06 798 GLN A O 1
ATOM 6661 N N . SER A 1 799 ? -135.170 -14.490 135.309 1.00 47.12 799 SER A N 1
ATOM 6662 C CA . SER A 1 799 ? -136.564 -14.564 135.731 1.00 47.12 799 SER A CA 1
ATOM 6663 C C . SER A 1 799 ? -137.595 -14.437 134.601 1.00 47.12 799 SER A C 1
ATOM 6665 O O . SER A 1 799 ? -138.704 -14.937 134.777 1.00 47.12 799 SER A O 1
ATOM 6667 N N . ASN A 1 800 ? -137.296 -13.729 133.496 1.00 52.44 800 ASN A N 1
ATOM 6668 C CA . ASN A 1 800 ? -138.371 -13.157 132.667 1.00 52.44 800 ASN A CA 1
ATOM 6669 C C . ASN A 1 800 ? -137.994 -12.868 131.190 1.00 52.44 800 ASN A C 1
ATOM 6671 O O . ASN A 1 800 ? -137.976 -11.716 130.758 1.00 52.44 800 ASN A O 1
ATOM 6675 N N . ILE A 1 801 ? -137.715 -13.914 130.398 1.00 59.56 801 ILE A N 1
ATOM 6676 C CA . ILE A 1 801 ? -137.325 -13.800 128.969 1.00 59.56 801 ILE A CA 1
ATOM 6677 C C . ILE A 1 801 ? -138.360 -13.034 128.114 1.00 59.56 801 ILE A C 1
ATOM 6679 O O . ILE A 1 801 ? -137.983 -12.386 127.141 1.00 59.56 801 ILE A O 1
ATOM 6683 N N . ASP A 1 802 ? -139.644 -13.073 128.479 1.00 56.94 802 ASP A N 1
ATOM 6684 C CA . ASP A 1 802 ? -140.740 -12.521 127.669 1.00 56.94 802 ASP A CA 1
ATOM 6685 C C . ASP A 1 802 ? -140.913 -10.988 127.768 1.00 56.94 802 ASP A C 1
ATOM 6687 O O . ASP A 1 802 ? -141.697 -10.420 127.007 1.00 56.94 802 ASP A O 1
ATOM 6691 N N . ASN A 1 803 ? -140.255 -10.304 128.716 1.00 55.66 803 ASN A N 1
ATOM 6692 C CA . ASN A 1 803 ? -140.661 -8.953 129.142 1.00 55.66 803 ASN A CA 1
ATOM 6693 C C . ASN A 1 803 ? -139.490 -7.964 129.313 1.00 55.66 803 ASN A C 1
ATOM 6695 O O . ASN A 1 803 ? -139.298 -7.380 130.383 1.00 55.66 803 ASN A O 1
ATOM 6699 N N . ILE A 1 804 ? -138.702 -7.781 128.253 1.00 64.19 804 ILE A N 1
ATOM 6700 C CA . ILE A 1 804 ? -137.501 -6.931 128.238 1.00 64.19 804 ILE A CA 1
ATOM 6701 C C . ILE A 1 804 ? -137.763 -5.650 127.431 1.00 64.19 804 ILE A C 1
ATOM 6703 O O . ILE A 1 804 ? -138.465 -5.669 126.419 1.00 64.19 804 ILE A O 1
ATOM 6707 N N . LYS A 1 805 ? -137.207 -4.511 127.874 1.00 60.94 805 LYS A N 1
ATOM 6708 C CA . LYS A 1 805 ? -137.368 -3.193 127.225 1.00 60.94 805 LYS A CA 1
ATOM 6709 C C . LYS A 1 805 ? -136.503 -3.029 125.965 1.00 60.94 805 LYS A C 1
ATOM 6711 O O . LYS A 1 805 ? -135.715 -2.087 125.847 1.00 60.94 805 LYS A O 1
ATOM 6716 N N . ASP A 1 806 ? -136.688 -3.924 125.002 1.00 65.00 806 ASP A N 1
ATOM 6717 C CA . ASP A 1 806 ? -135.927 -3.938 123.752 1.00 65.00 806 ASP A CA 1
ATOM 6718 C C . ASP A 1 806 ? -136.005 -2.611 122.993 1.00 65.00 806 ASP A C 1
ATOM 6720 O O . ASP A 1 806 ? -134.993 -2.167 122.469 1.00 65.00 806 ASP A O 1
ATOM 6724 N N . GLU A 1 807 ? -137.155 -1.931 122.960 1.00 70.06 807 GLU A N 1
ATOM 6725 C CA . GLU A 1 807 ? -137.331 -0.696 122.179 1.00 70.06 807 GLU A CA 1
ATOM 6726 C C . GLU A 1 807 ? -136.444 0.479 122.658 1.00 70.06 807 GLU A C 1
ATOM 6728 O O . GLU A 1 807 ? -135.862 1.179 121.827 1.00 70.06 807 GLU A O 1
ATOM 6733 N N . ASP A 1 808 ? -136.265 0.658 123.976 1.00 67.62 808 ASP A N 1
ATOM 6734 C CA . ASP A 1 808 ? -135.388 1.699 124.553 1.00 67.62 808 ASP A CA 1
ATOM 6735 C C . ASP A 1 808 ? -133.900 1.372 124.291 1.00 67.62 808 ASP A C 1
ATOM 6737 O O . ASP A 1 808 ? -133.102 2.253 123.937 1.00 67.62 808 ASP A O 1
ATOM 6741 N N . ALA A 1 809 ? -133.519 0.092 124.419 1.00 66.94 809 ALA A N 1
ATOM 6742 C CA . ALA A 1 809 ? -132.170 -0.381 124.106 1.00 66.94 809 ALA A CA 1
ATOM 6743 C C . ALA A 1 809 ? -131.869 -0.220 122.618 1.00 66.94 809 ALA A C 1
ATOM 6745 O O . ALA A 1 809 ? -130.851 0.358 122.256 1.00 66.94 809 ALA A O 1
ATOM 6746 N N . LYS A 1 810 ? -132.794 -0.653 121.763 1.00 72.12 810 LYS A N 1
ATOM 6747 C CA . LYS A 1 810 ? -132.779 -0.544 120.303 1.00 72.12 810 LYS A CA 1
ATOM 6748 C C . LYS A 1 810 ? -132.691 0.906 119.843 1.00 72.12 810 LYS A C 1
ATOM 6750 O O . LYS A 1 810 ? -131.900 1.170 118.949 1.00 72.12 810 LYS A O 1
ATOM 6755 N N . GLN A 1 811 ? -133.382 1.866 120.467 1.00 82.75 811 GLN A N 1
ATOM 6756 C CA . GLN A 1 811 ? -133.179 3.278 120.118 1.00 82.75 811 GLN A CA 1
ATOM 6757 C C . GLN A 1 811 ? -131.752 3.749 120.446 1.00 82.75 811 GLN A C 1
ATOM 6759 O O . GLN A 1 811 ? -131.102 4.348 119.590 1.00 82.75 811 GLN A O 1
ATOM 6764 N N . ASN A 1 812 ? -131.235 3.476 121.650 1.00 78.12 812 ASN A N 1
ATOM 6765 C CA . ASN A 1 812 ? -129.870 3.883 122.016 1.00 78.12 812 ASN A CA 1
ATOM 6766 C C . ASN A 1 812 ? -128.803 3.139 121.191 1.00 78.12 812 ASN A C 1
ATOM 6768 O O . ASN A 1 812 ? -127.778 3.719 120.838 1.00 78.12 812 ASN A O 1
ATOM 6772 N N . TYR A 1 813 ? -129.063 1.882 120.839 1.00 78.25 813 TYR A N 1
ATOM 6773 C CA . TYR A 1 813 ? -128.215 1.026 120.019 1.00 78.25 813 TYR A CA 1
ATOM 6774 C C . TYR A 1 813 ? -128.206 1.477 118.556 1.00 78.25 813 TYR A C 1
ATOM 6776 O O . TYR A 1 813 ? -127.127 1.680 118.011 1.00 78.25 813 TYR A O 1
ATOM 6784 N N . GLU A 1 814 ? -129.356 1.752 117.937 1.00 80.25 814 GLU A N 1
ATOM 6785 C CA . GLU A 1 814 ? -129.416 2.310 116.580 1.00 80.25 814 GLU A CA 1
ATOM 6786 C C . GLU A 1 814 ? -128.838 3.737 116.518 1.00 80.25 814 GLU A C 1
ATOM 6788 O O . GLU A 1 814 ? -128.134 4.057 115.563 1.00 80.25 814 GLU A O 1
ATOM 6793 N N . GLN A 1 815 ? -128.998 4.567 117.559 1.00 82.12 815 GLN A N 1
ATOM 6794 C CA . GLN A 1 815 ? -128.273 5.845 117.656 1.00 82.12 815 GLN A CA 1
ATOM 6795 C C . GLN A 1 815 ? -126.754 5.645 117.797 1.00 82.12 815 GLN A C 1
ATOM 6797 O O . GLN A 1 815 ? -125.982 6.334 117.129 1.00 82.12 815 GLN A O 1
ATOM 6802 N N . SER A 1 816 ? -126.300 4.672 118.596 1.00 81.06 816 SER A N 1
ATOM 6803 C CA . SER A 1 816 ? -124.873 4.337 118.700 1.00 81.06 816 SER A CA 1
ATOM 6804 C C . SER A 1 816 ? -124.309 3.761 117.397 1.00 81.06 816 SER A C 1
ATOM 6806 O O . SER A 1 816 ? -123.165 4.051 117.064 1.00 81.06 816 SER A O 1
ATOM 6808 N N . LYS A 1 817 ? -125.114 3.022 116.618 1.00 78.50 817 LYS A N 1
ATOM 6809 C CA . LYS A 1 817 ? -124.789 2.549 115.265 1.00 78.50 817 LYS A CA 1
ATOM 6810 C C . LYS A 1 817 ? -124.694 3.705 114.284 1.00 78.50 817 LYS A C 1
ATOM 6812 O O . LYS A 1 817 ? -123.741 3.755 113.519 1.00 78.50 817 LYS A O 1
ATOM 6817 N N . GLU A 1 818 ? -125.647 4.635 114.301 1.00 80.69 818 GLU A N 1
ATOM 6818 C CA . GLU A 1 818 ? -125.624 5.853 113.483 1.00 80.69 818 GLU A CA 1
ATOM 6819 C C . GLU A 1 818 ? -124.341 6.655 113.754 1.00 80.69 818 GLU A C 1
ATOM 6821 O O . GLU A 1 818 ? -123.601 6.986 112.829 1.00 80.69 818 GLU A O 1
ATOM 6826 N N . TYR A 1 819 ? -124.007 6.861 115.030 1.00 79.38 819 TYR A N 1
ATOM 6827 C CA . TYR A 1 819 ? -122.757 7.500 115.438 1.00 79.38 819 TYR A CA 1
ATOM 6828 C C . TYR A 1 819 ? -121.523 6.664 115.041 1.00 79.38 819 TYR A C 1
ATOM 6830 O O . TYR A 1 819 ? -120.537 7.197 114.530 1.00 79.38 819 TYR A O 1
ATOM 6838 N N . ALA A 1 820 ? -121.595 5.336 115.165 1.00 75.25 820 ALA A N 1
ATOM 6839 C CA . ALA A 1 820 ? -120.544 4.421 114.736 1.00 75.25 820 ALA A CA 1
ATOM 6840 C C . ALA A 1 820 ? -120.329 4.386 113.211 1.00 75.25 820 ALA A C 1
ATOM 6842 O O . ALA A 1 820 ? -119.213 4.075 112.801 1.00 75.25 820 ALA A O 1
ATOM 6843 N N . LYS A 1 821 ? -121.314 4.748 112.369 1.00 77.75 821 LYS A N 1
ATOM 6844 C CA . LYS A 1 821 ? -121.105 4.962 110.919 1.00 77.75 821 LYS A CA 1
ATOM 6845 C C . LYS A 1 821 ? -120.153 6.138 110.687 1.00 77.75 821 LYS A C 1
ATOM 6847 O O . LYS A 1 821 ? -119.194 6.006 109.931 1.00 77.75 821 LYS A O 1
ATOM 6852 N N . THR A 1 822 ? -120.375 7.258 111.382 1.00 76.69 822 THR A N 1
ATOM 6853 C CA . THR A 1 822 ? -119.503 8.447 111.332 1.00 76.69 822 THR A CA 1
ATOM 6854 C C . THR A 1 822 ? -118.085 8.116 111.794 1.00 76.69 822 THR A C 1
ATOM 6856 O O . THR A 1 822 ? -117.114 8.501 111.143 1.00 76.69 822 THR A O 1
ATOM 6859 N N . ILE A 1 823 ? -117.961 7.337 112.872 1.00 79.50 823 ILE A N 1
ATOM 6860 C CA . ILE A 1 823 ? -116.670 6.850 113.375 1.00 79.50 823 ILE A CA 1
ATOM 6861 C C . ILE A 1 823 ? -116.011 5.900 112.368 1.00 79.50 823 ILE A C 1
ATOM 6863 O O . ILE A 1 823 ? -114.831 6.070 112.084 1.00 79.50 823 ILE A O 1
ATOM 6867 N N . SER A 1 824 ? -116.751 4.959 111.768 1.00 74.25 824 SER A N 1
ATOM 6868 C CA . SER A 1 824 ? -116.216 4.026 110.763 1.00 74.25 824 SER A CA 1
ATOM 6869 C C . SER A 1 824 ? -115.663 4.763 109.544 1.00 74.25 824 SER A C 1
ATOM 6871 O O . SER A 1 824 ? -114.564 4.458 109.099 1.00 74.25 824 SER A O 1
ATOM 6873 N N . ALA A 1 825 ? -116.356 5.797 109.054 1.00 74.31 825 ALA A N 1
ATOM 6874 C CA . ALA A 1 825 ? -115.857 6.619 107.952 1.00 74.31 825 ALA A CA 1
ATOM 6875 C C . ALA A 1 825 ? -114.516 7.309 108.286 1.00 74.31 825 ALA A C 1
ATOM 6877 O O . ALA A 1 825 ? -113.673 7.480 107.404 1.00 74.31 825 ALA A O 1
ATOM 6878 N N . LYS A 1 826 ? -114.286 7.666 109.559 1.00 80.94 826 LYS A N 1
ATOM 6879 C CA . LYS A 1 826 ? -112.996 8.192 110.038 1.00 80.94 826 LYS A CA 1
ATOM 6880 C C . LYS A 1 826 ? -111.962 7.101 110.318 1.00 80.94 826 LYS A C 1
ATOM 6882 O O . LYS A 1 826 ? -110.785 7.316 110.037 1.00 80.94 826 LYS A O 1
ATOM 6887 N N . GLU A 1 827 ? -112.371 5.918 110.774 1.00 79.38 827 GLU A N 1
ATOM 6888 C CA . GLU A 1 827 ? -111.493 4.745 110.832 1.00 79.38 827 GLU A CA 1
ATOM 6889 C C . GLU A 1 827 ? -110.956 4.383 109.453 1.00 79.38 827 GLU A C 1
ATOM 6891 O O . GLU A 1 827 ? -109.771 4.083 109.342 1.00 79.38 827 GLU A O 1
ATOM 6896 N N . ASP A 1 828 ? -111.790 4.424 108.416 1.00 72.81 828 ASP A N 1
ATOM 6897 C CA . ASP A 1 828 ? -111.400 4.106 107.043 1.00 72.81 828 ASP A CA 1
ATOM 6898 C C . ASP A 1 828 ? -110.485 5.188 106.457 1.00 72.81 828 ASP A C 1
ATOM 6900 O O . ASP A 1 828 ? -109.466 4.862 105.851 1.00 72.81 828 ASP A O 1
ATOM 6904 N N . GLU A 1 829 ? -110.767 6.474 106.698 1.00 76.44 829 GLU A N 1
ATOM 6905 C CA . GLU A 1 829 ? -109.894 7.587 106.293 1.00 76.44 829 GLU A CA 1
ATOM 6906 C C . GLU A 1 829 ? -108.501 7.502 106.951 1.00 76.44 829 GLU A C 1
ATOM 6908 O O . GLU A 1 829 ? -107.476 7.686 106.283 1.00 76.44 829 GLU A O 1
ATOM 6913 N N . ILE A 1 830 ? -108.440 7.153 108.240 1.00 79.81 830 ILE A N 1
ATOM 6914 C CA . ILE A 1 830 ? -107.179 6.990 108.977 1.00 79.81 830 ILE A CA 1
ATOM 6915 C C . ILE A 1 830 ? -106.467 5.696 108.578 1.00 79.81 830 ILE A C 1
ATOM 6917 O O . ILE A 1 830 ? -105.276 5.738 108.285 1.00 79.81 830 ILE A O 1
ATOM 6921 N N . SER A 1 831 ? -107.173 4.568 108.466 1.00 77.38 831 SER A N 1
ATOM 6922 C CA . SER A 1 831 ? -106.595 3.285 108.028 1.00 77.38 831 SER A CA 1
ATOM 6923 C C . SER A 1 831 ? -106.066 3.374 106.593 1.00 77.38 831 SER A C 1
ATOM 6925 O O . SER A 1 831 ? -105.008 2.828 106.284 1.00 77.38 831 SER A O 1
ATOM 6927 N N . LYS A 1 832 ? -106.753 4.112 105.711 1.00 79.00 832 LYS A N 1
ATOM 6928 C CA . LYS A 1 832 ? -106.270 4.436 104.363 1.00 79.00 832 LYS A CA 1
ATOM 6929 C C . LYS A 1 832 ? -105.029 5.321 104.417 1.00 79.00 832 LYS A C 1
ATOM 6931 O O . LYS A 1 832 ? -104.069 5.020 103.722 1.00 79.00 832 LYS A O 1
ATOM 6936 N N . THR A 1 833 ? -105.000 6.344 105.270 1.00 76.62 833 THR A N 1
ATOM 6937 C CA . THR A 1 833 ? -103.817 7.205 105.463 1.00 76.62 833 THR A CA 1
ATOM 6938 C C . THR A 1 833 ? -102.615 6.412 106.001 1.00 76.62 833 THR A C 1
ATOM 6940 O O . THR A 1 833 ? -101.505 6.572 105.500 1.00 76.62 833 THR A O 1
ATOM 6943 N N . ILE A 1 834 ? -102.828 5.500 106.955 1.00 76.25 834 ILE A N 1
ATOM 6944 C CA . ILE A 1 834 ? -101.817 4.565 107.478 1.00 76.25 834 ILE A CA 1
ATOM 6945 C C . ILE A 1 834 ? -101.285 3.657 106.367 1.00 76.25 834 ILE A C 1
ATOM 6947 O O . ILE A 1 834 ? -100.072 3.541 106.199 1.00 76.25 834 ILE A O 1
ATOM 6951 N N . ASN A 1 835 ? -102.172 3.046 105.576 1.00 74.81 835 ASN A N 1
ATOM 6952 C CA . ASN A 1 835 ? -101.778 2.169 104.474 1.00 74.81 835 ASN A CA 1
ATOM 6953 C C . ASN A 1 835 ? -101.093 2.936 103.330 1.00 74.81 835 ASN A C 1
ATOM 6955 O O . ASN A 1 835 ? -100.132 2.427 102.763 1.00 74.81 835 ASN A O 1
ATOM 6959 N N . GLU A 1 836 ? -101.508 4.171 103.031 1.00 73.38 836 GLU A N 1
ATOM 6960 C CA . GLU A 1 836 ? -100.799 5.080 102.119 1.00 73.38 836 GLU A CA 1
ATOM 6961 C C . GLU A 1 836 ? -99.367 5.331 102.614 1.00 73.38 836 GLU A C 1
ATOM 6963 O O . GLU A 1 836 ? -98.423 5.151 101.850 1.00 73.38 836 GLU A O 1
ATOM 6968 N N . ILE A 1 837 ? -99.178 5.645 103.901 1.00 78.19 837 ILE A N 1
ATOM 6969 C CA . ILE A 1 837 ? -97.852 5.873 104.501 1.00 78.19 837 ILE A CA 1
ATOM 6970 C C . ILE A 1 837 ? -97.015 4.581 104.535 1.00 78.19 837 ILE A C 1
ATOM 6972 O O . ILE A 1 837 ? -95.821 4.625 104.239 1.00 78.19 837 ILE A O 1
ATOM 6976 N N . LYS A 1 838 ? -97.615 3.418 104.822 1.00 74.44 838 LYS A N 1
ATOM 6977 C CA . LYS A 1 838 ? -96.941 2.109 104.729 1.00 74.44 838 LYS A CA 1
ATOM 6978 C C . LYS A 1 838 ? -96.522 1.769 103.300 1.00 74.44 838 LYS A C 1
ATOM 6980 O O . LYS A 1 838 ? -95.406 1.296 103.106 1.00 74.44 838 LYS A O 1
ATOM 6985 N N . HIS A 1 839 ? -97.361 2.043 102.302 1.00 71.50 839 HIS A N 1
ATOM 6986 C CA . HIS A 1 839 ? -97.006 1.858 100.895 1.00 71.50 839 HIS A CA 1
ATOM 6987 C C . HIS A 1 839 ? -95.932 2.849 100.434 1.00 71.50 839 HIS A C 1
ATOM 6989 O O . HIS A 1 839 ? -95.006 2.430 99.748 1.00 71.50 839 HIS A O 1
ATOM 6995 N N . MET A 1 840 ? -95.985 4.116 100.859 1.00 74.19 840 MET A N 1
ATOM 6996 C CA . MET A 1 840 ? -94.922 5.098 100.606 1.00 74.19 840 MET A CA 1
ATOM 6997 C C . MET A 1 840 ? -93.596 4.644 101.228 1.00 74.19 840 MET A C 1
ATOM 6999 O O . MET A 1 840 ? -92.582 4.616 100.539 1.00 74.19 840 MET A O 1
ATOM 7003 N N . LYS A 1 841 ? -93.603 4.193 102.491 1.00 75.69 841 LYS A N 1
ATOM 7004 C CA . LYS A 1 841 ? -92.431 3.578 103.133 1.00 75.69 841 LYS A CA 1
ATOM 7005 C C . LYS A 1 841 ? -91.909 2.380 102.335 1.00 75.69 841 LYS A C 1
ATOM 7007 O O . LYS A 1 841 ? -90.705 2.281 102.119 1.00 75.69 841 LYS A O 1
ATOM 7012 N N . ALA A 1 842 ? -92.791 1.468 101.930 1.00 67.19 842 ALA A N 1
ATOM 7013 C CA . ALA A 1 842 ? -92.408 0.260 101.209 1.00 67.19 842 ALA A CA 1
ATOM 7014 C C . ALA A 1 842 ? -91.836 0.572 99.817 1.00 67.19 842 ALA A C 1
ATOM 7016 O O . ALA A 1 842 ? -90.837 -0.030 99.444 1.00 67.19 842 ALA A O 1
ATOM 7017 N N . ASP A 1 843 ? -92.400 1.531 99.076 1.00 69.06 843 ASP A N 1
ATOM 7018 C CA . ASP A 1 843 ? -91.867 1.998 97.786 1.00 69.06 843 ASP A CA 1
ATOM 7019 C C . ASP A 1 843 ? -90.498 2.681 97.954 1.00 69.06 843 ASP A C 1
ATOM 7021 O O . ASP A 1 843 ? -89.550 2.344 97.244 1.00 69.06 843 ASP A O 1
ATOM 7025 N N . ILE A 1 844 ? -90.355 3.562 98.952 1.00 74.25 844 ILE A N 1
ATOM 7026 C CA . ILE A 1 844 ? -89.082 4.216 99.292 1.00 74.25 844 ILE A CA 1
ATOM 7027 C C . ILE A 1 844 ? -88.008 3.173 99.648 1.00 74.25 844 ILE A C 1
ATOM 7029 O O . ILE A 1 844 ? -86.917 3.200 99.078 1.00 74.25 844 ILE A O 1
ATOM 7033 N N . LEU A 1 845 ? -88.306 2.222 100.542 1.00 70.06 845 LEU A N 1
ATOM 7034 C CA . LEU A 1 845 ? -87.355 1.180 100.947 1.00 70.06 845 LEU A CA 1
ATOM 7035 C C . LEU A 1 845 ? -87.050 0.180 99.827 1.00 70.06 845 LEU A C 1
ATOM 7037 O O . LEU A 1 845 ? -85.897 -0.212 99.670 1.00 70.06 845 LEU A O 1
ATOM 7041 N N . ASN A 1 846 ? -88.042 -0.216 99.028 1.00 67.12 846 ASN A N 1
ATOM 7042 C CA . ASN A 1 846 ? -87.828 -1.139 97.915 1.00 67.12 846 ASN A CA 1
ATOM 7043 C C . ASN A 1 846 ? -86.953 -0.494 96.829 1.00 67.12 846 ASN A C 1
ATOM 7045 O O . ASN A 1 846 ? -86.019 -1.129 96.345 1.00 67.12 846 ASN A O 1
ATOM 7049 N N . LYS A 1 847 ? -87.163 0.796 96.518 1.00 67.56 847 LYS A N 1
ATOM 7050 C CA . LYS A 1 847 ? -86.244 1.546 95.650 1.00 67.56 847 LYS A CA 1
ATOM 7051 C C . LYS A 1 847 ? -84.837 1.630 96.241 1.00 67.56 847 LYS A C 1
ATOM 7053 O O . LYS A 1 847 ? -83.883 1.312 95.540 1.00 67.56 847 LYS A O 1
ATOM 7058 N N . VAL A 1 848 ? -84.692 1.982 97.521 1.00 67.69 848 VAL A N 1
ATOM 7059 C CA . VAL A 1 848 ? -83.383 2.003 98.207 1.00 67.69 848 VAL A CA 1
ATOM 7060 C C . VAL A 1 848 ? -82.663 0.647 98.122 1.00 67.69 848 VAL A C 1
ATOM 7062 O O . VAL A 1 848 ? -81.458 0.621 97.879 1.00 67.69 848 VAL A O 1
ATOM 7065 N N . ASN A 1 849 ? -83.380 -0.472 98.260 1.00 62.31 849 ASN A N 1
ATOM 7066 C CA . ASN A 1 849 ? -82.793 -1.813 98.180 1.00 62.31 849 ASN A CA 1
ATOM 7067 C C . ASN A 1 849 ? -82.333 -2.177 96.757 1.00 62.31 849 ASN A C 1
ATOM 7069 O O . ASN A 1 849 ? -81.195 -2.609 96.591 1.00 62.31 849 ASN A O 1
ATOM 7073 N N . VAL A 1 850 ? -83.156 -1.921 95.728 1.00 62.16 850 VAL A N 1
ATOM 7074 C CA . VAL A 1 850 ? -82.801 -2.171 94.312 1.00 62.16 850 VAL A CA 1
ATOM 7075 C C . VAL A 1 850 ? -81.490 -1.477 93.914 1.00 62.16 850 VAL A C 1
ATOM 7077 O O . VAL A 1 850 ? -80.717 -2.014 93.121 1.00 62.16 850 VAL A O 1
ATOM 7080 N N . PHE A 1 851 ? -81.200 -0.305 94.484 1.00 63.28 851 PHE A N 1
ATOM 7081 C CA . PHE A 1 851 ? -79.958 0.419 94.207 1.00 63.28 851 PHE A CA 1
ATOM 7082 C C . PHE A 1 851 ? -78.765 -0.024 95.067 1.00 63.28 851 PHE A C 1
ATOM 7084 O O . PHE A 1 851 ? -77.634 0.032 94.586 1.00 63.28 851 PHE A O 1
ATOM 7091 N N . ALA A 1 852 ? -78.989 -0.551 96.275 1.00 59.19 852 ALA A N 1
ATOM 7092 C CA . ALA A 1 852 ? -77.932 -1.177 97.075 1.00 59.19 852 ALA A CA 1
ATOM 7093 C C . ALA A 1 852 ? -77.385 -2.465 96.419 1.00 59.19 852 ALA A C 1
ATOM 7095 O O . ALA A 1 852 ? -76.185 -2.744 96.493 1.00 59.19 852 ALA A O 1
ATOM 7096 N N . ASP A 1 853 ? -78.234 -3.224 95.721 1.00 56.75 853 ASP A N 1
ATOM 7097 C CA . ASP A 1 853 ? -77.804 -4.392 94.938 1.00 56.75 853 ASP A CA 1
ATOM 7098 C C . ASP A 1 853 ? -77.019 -3.992 93.673 1.00 56.75 853 ASP A C 1
ATOM 7100 O O . ASP A 1 853 ? -76.080 -4.686 93.271 1.00 56.75 853 ASP A O 1
ATOM 7104 N N . LEU A 1 854 ? -77.335 -2.838 93.078 1.00 58.50 854 LEU A N 1
ATOM 7105 C CA . LEU A 1 854 ? -76.599 -2.278 91.936 1.00 58.50 854 LEU A CA 1
ATOM 7106 C C . LEU A 1 854 ? -75.196 -1.783 92.352 1.00 58.50 854 LEU A C 1
ATOM 7108 O O . LEU A 1 854 ? -74.235 -1.938 91.598 1.00 58.50 854 LEU A O 1
ATOM 7112 N N . GLU A 1 855 ? -75.051 -1.270 93.578 1.00 55.44 855 GLU A N 1
ATOM 7113 C CA . GLU A 1 855 ? -73.765 -0.887 94.183 1.00 55.44 855 GLU A CA 1
ATOM 7114 C C . GLU A 1 855 ? -72.891 -2.110 94.534 1.00 55.44 855 GLU A C 1
ATOM 7116 O O . GLU A 1 855 ? -71.697 -2.142 94.221 1.00 55.44 855 GLU A O 1
ATOM 7121 N N . ASN A 1 856 ? -73.472 -3.149 95.148 1.00 53.34 856 ASN A N 1
ATOM 7122 C CA . ASN A 1 856 ? -72.718 -4.313 95.633 1.00 53.34 856 ASN A CA 1
ATOM 7123 C C . ASN A 1 856 ? -71.999 -5.109 94.531 1.00 53.34 856 ASN A C 1
ATOM 7125 O O . ASN A 1 856 ? -70.959 -5.706 94.811 1.00 53.34 856 ASN A O 1
ATOM 7129 N N . ASN A 1 857 ? -72.508 -5.099 93.296 1.00 51.66 857 ASN A N 1
ATOM 7130 C CA . ASN A 1 857 ? -71.913 -5.831 92.174 1.00 51.66 857 ASN A CA 1
ATOM 7131 C C . ASN A 1 857 ? -70.699 -5.125 91.526 1.00 51.66 857 ASN A C 1
ATOM 7133 O O . ASN A 1 857 ? -69.952 -5.765 90.786 1.00 51.66 857 ASN A O 1
ATOM 7137 N N . HIS A 1 858 ? -70.467 -3.829 91.789 1.00 55.50 858 HIS A N 1
ATOM 7138 C CA . HIS A 1 858 ? -69.482 -3.018 91.050 1.00 55.50 858 HIS A CA 1
ATOM 7139 C C . HIS A 1 858 ? -68.627 -2.097 91.945 1.00 55.50 858 HIS A C 1
ATOM 7141 O O . HIS A 1 858 ? -68.436 -0.914 91.657 1.00 55.50 858 HIS A O 1
ATOM 7147 N N . LYS A 1 859 ? -68.073 -2.649 93.032 1.00 44.25 859 LYS A N 1
ATOM 7148 C CA . LYS A 1 859 ? -67.223 -1.924 93.995 1.00 44.25 859 LYS A CA 1
ATOM 7149 C C . LYS A 1 859 ? -65.814 -1.594 93.475 1.00 44.25 859 LYS A C 1
ATOM 7151 O O . LYS A 1 859 ? -64.845 -2.240 93.860 1.00 44.25 859 LYS A O 1
ATOM 7156 N N . GLU A 1 860 ? -65.682 -0.505 92.715 1.00 44.44 860 GLU A N 1
ATOM 7157 C CA . GLU A 1 860 ? -64.413 0.231 92.587 1.00 44.44 860 GLU A CA 1
ATOM 7158 C C . GLU A 1 860 ? -64.577 1.758 92.751 1.00 44.44 860 GLU A C 1
ATOM 7160 O O . GLU A 1 860 ? -65.245 2.423 91.966 1.00 44.44 860 GLU A O 1
ATOM 7165 N N . LYS A 1 861 ? -63.877 2.294 93.763 1.00 41.47 861 LYS A N 1
ATOM 7166 C CA . LYS A 1 861 ? -63.385 3.682 93.920 1.00 41.47 861 LYS A CA 1
ATOM 7167 C C . LYS A 1 861 ? -64.374 4.846 93.701 1.00 41.47 861 LYS A C 1
ATOM 7169 O O . LYS A 1 861 ? -64.318 5.549 92.700 1.00 41.47 861 LYS A O 1
ATOM 7174 N N . ILE A 1 862 ? -65.145 5.107 94.761 1.00 44.47 862 ILE A N 1
ATOM 7175 C CA . ILE A 1 862 ? -65.337 6.421 95.422 1.00 44.47 862 ILE A CA 1
ATOM 7176 C C . ILE A 1 862 ? -65.418 7.655 94.494 1.00 44.47 862 ILE A C 1
ATOM 7178 O O . ILE A 1 862 ? -64.403 8.182 94.044 1.00 44.47 862 ILE A O 1
ATOM 7182 N N . ASN A 1 863 ? -66.628 8.206 94.368 1.00 48.78 863 ASN A N 1
ATOM 7183 C CA . ASN A 1 863 ? -66.902 9.590 93.953 1.00 48.78 863 ASN A CA 1
ATOM 7184 C C . ASN A 1 863 ? -67.658 10.277 95.117 1.00 48.78 863 ASN A C 1
ATOM 7186 O O . ASN A 1 863 ? -68.441 9.582 95.764 1.00 48.78 863 ASN A O 1
ATOM 7190 N N . PRO A 1 864 ? -67.512 11.586 95.413 1.00 51.75 864 PRO A N 1
ATOM 7191 C CA . PRO A 1 864 ? -68.141 12.206 96.599 1.00 51.75 864 PRO A CA 1
ATOM 7192 C C . PRO A 1 864 ? -69.684 12.169 96.591 1.00 51.75 864 PRO A C 1
ATOM 7194 O O . PRO A 1 864 ? -70.333 12.232 97.631 1.00 51.75 864 PRO A O 1
ATOM 7197 N N . GLU A 1 865 ? -70.290 11.980 95.419 1.00 53.78 865 GLU A N 1
ATOM 7198 C CA . GLU A 1 865 ? -71.729 11.731 95.246 1.00 53.78 865 GLU A CA 1
ATOM 7199 C C . GLU A 1 865 ? -72.201 10.446 95.968 1.00 53.78 865 GLU A C 1
ATOM 7201 O O . GLU A 1 865 ? -73.357 10.351 96.379 1.00 53.78 865 GLU A O 1
ATOM 7206 N N . HIS A 1 866 ? -71.296 9.483 96.186 1.00 56.41 866 HIS A N 1
ATOM 7207 C CA . HIS A 1 866 ? -71.535 8.231 96.912 1.00 56.41 866 HIS A CA 1
ATOM 7208 C C . HIS A 1 866 ? -71.725 8.452 98.422 1.00 56.41 866 HIS A C 1
ATOM 7210 O O . HIS A 1 866 ? -72.538 7.764 99.040 1.00 56.41 866 HIS A O 1
ATOM 7216 N N . GLU A 1 867 ? -71.007 9.409 99.019 1.00 56.34 867 GLU A N 1
ATOM 7217 C CA . GLU A 1 867 ? -71.141 9.739 100.445 1.00 56.34 867 GLU A CA 1
ATOM 7218 C C . GLU A 1 867 ? -72.486 10.430 100.698 1.00 56.34 867 GLU A C 1
ATOM 7220 O O . GLU A 1 867 ? -73.246 9.998 101.563 1.00 56.34 867 GLU A O 1
ATOM 7225 N N . SER A 1 868 ? -72.851 11.396 99.844 1.00 57.97 868 SER A N 1
ATOM 7226 C CA . SER A 1 868 ? -74.171 12.045 99.870 1.00 57.97 868 SER A CA 1
ATOM 7227 C C . SER A 1 868 ? -75.327 11.042 99.732 1.00 57.97 868 SER A C 1
ATOM 7229 O O . SER A 1 868 ? -76.335 11.161 100.433 1.00 57.97 868 SER A O 1
ATOM 7231 N N . PHE A 1 869 ? -75.184 10.021 98.878 1.00 64.31 869 PHE A N 1
ATOM 7232 C CA . PHE A 1 869 ? -76.196 8.972 98.752 1.00 64.31 869 PHE A CA 1
ATOM 7233 C C . PHE A 1 869 ? -76.260 8.056 99.986 1.00 64.31 869 PHE A C 1
ATOM 7235 O O . PHE A 1 869 ? -77.355 7.756 100.467 1.00 64.31 869 PHE A O 1
ATOM 7242 N N . ALA A 1 870 ? -75.115 7.654 100.546 1.00 62.31 870 ALA A N 1
ATOM 7243 C CA . ALA A 1 870 ? -75.066 6.825 101.751 1.00 62.31 870 ALA A CA 1
ATOM 7244 C C . ALA A 1 870 ? -75.670 7.540 102.978 1.00 62.31 870 ALA A C 1
ATOM 7246 O O . ALA A 1 870 ? -76.424 6.929 103.742 1.00 62.31 870 ALA A O 1
ATOM 7247 N N . GLU A 1 871 ? -75.411 8.842 103.142 1.00 64.25 871 GLU A N 1
ATOM 7248 C CA . GLU A 1 871 ? -76.068 9.669 104.160 1.00 64.25 871 GLU A CA 1
ATOM 7249 C C . GLU A 1 871 ? -77.586 9.731 103.953 1.00 64.25 871 GLU A C 1
ATOM 7251 O O . GLU A 1 871 ? -78.340 9.506 104.905 1.00 64.25 871 GLU A O 1
ATOM 7256 N N . LEU A 1 872 ? -78.056 9.963 102.719 1.00 67.31 872 LEU A N 1
ATOM 7257 C CA . LEU A 1 872 ? -79.490 9.991 102.418 1.00 67.31 872 LEU A CA 1
ATOM 7258 C C . LEU A 1 872 ? -80.164 8.644 102.718 1.00 67.31 872 LEU A C 1
ATOM 7260 O O . LEU A 1 872 ? -81.231 8.623 103.328 1.00 67.31 872 LEU A O 1
ATOM 7264 N N . VAL A 1 873 ? -79.544 7.516 102.359 1.00 66.38 873 VAL A N 1
ATOM 7265 C CA . VAL A 1 873 ? -80.065 6.170 102.659 1.00 66.38 873 VAL A CA 1
ATOM 7266 C C . VAL A 1 873 ? -80.180 5.932 104.168 1.00 66.38 873 VAL A C 1
ATOM 7268 O O . VAL A 1 873 ? -81.190 5.394 104.628 1.00 66.38 873 VAL A O 1
ATOM 7271 N N . ASN A 1 874 ? -79.195 6.362 104.960 1.00 67.38 874 ASN A N 1
ATOM 7272 C CA . ASN A 1 874 ? -79.236 6.236 106.420 1.00 67.38 874 ASN A CA 1
ATOM 7273 C C . ASN A 1 874 ? -80.279 7.176 107.059 1.00 67.38 874 ASN A C 1
ATOM 7275 O O . ASN A 1 874 ? -80.993 6.786 107.991 1.00 67.38 874 ASN A O 1
ATOM 7279 N N . LYS A 1 875 ? -80.446 8.386 106.513 1.00 69.06 875 LYS A N 1
ATOM 7280 C CA . LYS A 1 875 ? -81.495 9.334 106.913 1.00 69.06 875 LYS A CA 1
ATOM 7281 C C . LYS A 1 875 ? -82.899 8.802 106.600 1.00 69.06 875 LYS A C 1
ATOM 7283 O O . LYS A 1 875 ? -83.755 8.785 107.478 1.00 69.06 875 LYS A O 1
ATOM 7288 N N . ILE A 1 876 ? -83.113 8.264 105.398 1.00 69.19 876 ILE A N 1
ATOM 7289 C CA . ILE A 1 876 ? -84.360 7.589 105.009 1.00 69.19 876 ILE A CA 1
ATOM 7290 C C . ILE A 1 876 ? -84.670 6.434 105.969 1.00 69.19 876 ILE A C 1
ATOM 7292 O O . ILE A 1 876 ? -85.783 6.356 106.488 1.00 69.19 876 ILE A O 1
ATOM 7296 N N . LYS A 1 877 ? -83.701 5.550 106.250 1.00 67.19 877 LYS A N 1
ATOM 7297 C CA . LYS A 1 877 ? -83.903 4.379 107.127 1.00 67.19 877 LYS A CA 1
ATOM 7298 C C . LYS A 1 877 ? -84.279 4.748 108.567 1.00 67.19 877 LYS A C 1
ATOM 7300 O O . LYS A 1 877 ? -85.040 4.017 109.191 1.00 67.19 877 LYS A O 1
ATOM 7305 N N . SER A 1 878 ? -83.796 5.880 109.080 1.00 69.06 878 SER A N 1
ATOM 7306 C CA . SER A 1 878 ? -84.157 6.377 110.416 1.00 69.06 878 SER A CA 1
ATOM 7307 C C . SER A 1 878 ? -85.499 7.124 110.433 1.00 69.06 878 SER A C 1
ATOM 7309 O O . SER A 1 878 ? -86.351 6.823 111.268 1.00 69.06 878 SER A O 1
ATOM 7311 N N . GLU A 1 879 ? -85.756 8.029 109.483 1.00 66.50 879 GLU A N 1
ATOM 7312 C CA . GLU A 1 879 ? -87.018 8.790 109.408 1.00 66.50 879 GLU A CA 1
ATOM 7313 C C . GLU A 1 879 ? -88.240 7.908 109.046 1.00 66.50 879 GLU A C 1
ATOM 7315 O O . GLU A 1 879 ? -89.369 8.198 109.466 1.00 66.50 879 GLU A O 1
ATOM 7320 N N . THR A 1 880 ? -88.016 6.800 108.322 1.00 66.94 880 THR A N 1
ATOM 7321 C CA . THR A 1 880 ? -89.027 5.774 107.983 1.00 66.94 880 THR A CA 1
ATOM 7322 C C . THR A 1 880 ? -89.069 4.585 108.960 1.00 66.94 880 THR A C 1
ATOM 7324 O O . THR A 1 880 ? -89.772 3.610 108.680 1.00 66.94 880 THR A O 1
ATOM 7327 N N . SER A 1 881 ? -88.360 4.636 110.101 1.00 66.25 881 SER A N 1
ATOM 7328 C CA . SER A 1 881 ? -88.277 3.515 111.060 1.00 66.25 881 SER A CA 1
ATOM 7329 C C . SER A 1 881 ? -89.648 2.936 111.440 1.00 66.25 881 SER A C 1
ATOM 7331 O O . SER A 1 881 ? -90.624 3.666 111.650 1.00 66.25 881 SER A O 1
ATOM 7333 N N . ASP A 1 882 ? -89.711 1.604 111.537 1.00 64.44 882 ASP A N 1
ATOM 7334 C CA . ASP A 1 882 ? -90.898 0.870 111.980 1.00 64.44 882 ASP A CA 1
ATOM 7335 C C . ASP A 1 882 ? -91.364 1.307 113.365 1.00 64.44 882 ASP A C 1
ATOM 7337 O O . ASP A 1 882 ? -92.564 1.423 113.562 1.00 64.44 882 ASP A O 1
ATOM 7341 N N . ASP A 1 883 ? -90.470 1.654 114.292 1.00 66.25 883 ASP A N 1
ATOM 7342 C CA . ASP A 1 883 ? -90.856 1.997 115.669 1.00 66.25 883 ASP A CA 1
ATOM 7343 C C . ASP A 1 883 ? -91.796 3.209 115.746 1.00 66.25 883 ASP A C 1
ATOM 7345 O O . ASP A 1 883 ? -92.735 3.228 116.541 1.00 66.25 883 ASP A O 1
ATOM 7349 N N . GLN A 1 884 ? -91.597 4.216 114.887 1.00 66.75 884 GLN A N 1
ATOM 7350 C CA . GLN A 1 884 ? -92.478 5.389 114.848 1.00 66.75 884 GLN A CA 1
ATOM 7351 C C . GLN A 1 884 ? -93.784 5.109 114.098 1.00 66.75 884 GLN A C 1
ATOM 7353 O O . GLN A 1 884 ? -94.834 5.610 114.491 1.00 66.75 884 GLN A O 1
ATOM 7358 N N . LEU A 1 885 ? -93.739 4.307 113.032 1.00 69.88 885 LEU A N 1
ATOM 7359 C CA . LEU A 1 885 ? -94.926 3.958 112.245 1.00 69.88 885 LEU A CA 1
ATOM 7360 C C . LEU A 1 885 ? -95.839 2.995 113.020 1.00 69.88 885 LEU A C 1
ATOM 7362 O O . LEU A 1 885 ? -97.038 3.239 113.124 1.00 69.88 885 LEU A O 1
ATOM 7366 N N . ASN A 1 886 ? -95.248 1.984 113.656 1.00 73.56 886 ASN A N 1
ATOM 7367 C CA . ASN A 1 886 ? -95.889 1.099 114.623 1.00 73.56 886 ASN A CA 1
ATOM 7368 C C . ASN A 1 886 ? -96.332 1.865 115.875 1.00 73.56 886 ASN A C 1
ATOM 7370 O O . ASN A 1 886 ? -97.323 1.485 116.477 1.00 73.56 886 ASN A O 1
ATOM 7374 N N . GLY A 1 887 ? -95.655 2.954 116.259 1.00 75.25 887 GLY A N 1
ATOM 7375 C CA . GLY A 1 887 ? -96.116 3.864 117.310 1.00 75.25 887 GLY A CA 1
ATOM 7376 C C . GLY A 1 887 ? -97.436 4.555 116.951 1.00 75.25 887 GLY A C 1
ATOM 7377 O O . GLY A 1 887 ? -98.374 4.538 117.745 1.00 75.25 887 GLY A O 1
ATOM 7378 N N . TYR A 1 888 ? -97.555 5.097 115.733 1.00 75.50 888 TYR A N 1
ATOM 7379 C CA . TYR A 1 888 ? -98.817 5.665 115.243 1.00 75.50 888 TYR A CA 1
ATOM 7380 C C . TYR A 1 888 ? -99.899 4.605 115.040 1.00 75.50 888 TYR A C 1
ATOM 7382 O O . TYR A 1 888 ? -101.028 4.805 115.482 1.00 75.50 888 TYR A O 1
ATOM 7390 N N . GLU A 1 889 ? -99.571 3.466 114.427 1.00 74.06 889 GLU A N 1
ATOM 7391 C CA . GLU A 1 889 ? -100.517 2.357 114.305 1.00 74.06 889 GLU A CA 1
ATOM 7392 C C . GLU A 1 889 ? -100.952 1.824 115.658 1.00 74.06 889 GLU A C 1
ATOM 7394 O O . GLU A 1 889 ? -102.125 1.524 115.813 1.00 74.06 889 GLU A O 1
ATOM 7399 N N . LYS A 1 890 ? -100.056 1.724 116.643 1.00 78.81 890 LYS A N 1
ATOM 7400 C CA . LYS A 1 890 ? -100.419 1.319 117.997 1.00 78.81 890 LYS A CA 1
ATOM 7401 C C . LYS A 1 890 ? -101.333 2.357 118.631 1.00 78.81 890 LYS A C 1
ATOM 7403 O O . LYS A 1 890 ? -102.406 1.982 119.059 1.00 78.81 890 LYS A O 1
ATOM 7408 N N . ASN A 1 891 ? -101.000 3.645 118.620 1.00 78.38 891 ASN A N 1
ATOM 7409 C CA . ASN A 1 891 ? -101.873 4.669 119.208 1.00 78.38 891 ASN A CA 1
ATOM 7410 C C . ASN A 1 891 ? -103.255 4.720 118.523 1.00 78.38 891 ASN A C 1
ATOM 7412 O O . ASN A 1 891 ? -104.277 4.880 119.195 1.00 78.38 891 ASN A O 1
ATOM 7416 N N . PHE A 1 892 ? -103.308 4.530 117.198 1.00 81.75 892 PHE A N 1
ATOM 7417 C CA . PHE A 1 892 ? -104.565 4.387 116.465 1.00 81.75 892 PHE A CA 1
ATOM 7418 C C . PHE A 1 892 ? -105.299 3.098 116.825 1.00 81.75 892 PHE A C 1
ATOM 7420 O O . PHE A 1 892 ? -106.488 3.164 117.096 1.00 81.75 892 PHE A O 1
ATOM 7427 N N . ASN A 1 893 ? -104.622 1.950 116.856 1.00 78.69 893 ASN A N 1
ATOM 7428 C CA . ASN A 1 893 ? -105.217 0.650 117.160 1.00 78.69 893 ASN A CA 1
ATOM 7429 C C . ASN A 1 893 ? -105.599 0.508 118.635 1.00 78.69 893 ASN A C 1
ATOM 7431 O O . ASN A 1 893 ? -106.569 -0.177 118.906 1.00 78.69 893 ASN A O 1
ATOM 7435 N N . ASP A 1 894 ? -104.933 1.188 119.564 1.00 75.56 894 ASP A N 1
ATOM 7436 C CA . ASP A 1 894 ? -105.300 1.279 120.979 1.00 75.56 894 ASP A CA 1
ATOM 7437 C C . ASP A 1 894 ? -106.560 2.154 121.117 1.00 75.56 894 ASP A C 1
ATOM 7439 O O . ASP A 1 894 ? -107.534 1.737 121.737 1.00 75.56 894 ASP A O 1
ATOM 7443 N N . SER A 1 895 ? -106.615 3.311 120.438 1.00 78.44 895 SER A N 1
ATOM 7444 C CA . SER A 1 895 ? -107.814 4.173 120.385 1.00 78.44 895 SER A CA 1
ATOM 7445 C C . SER A 1 895 ? -108.994 3.489 119.680 1.00 78.44 895 SER A C 1
ATOM 7447 O O . SER A 1 895 ? -110.134 3.554 120.129 1.00 78.44 895 SER A O 1
ATOM 7449 N N . LYS A 1 896 ? -108.724 2.792 118.572 1.00 80.50 896 LYS A N 1
ATOM 7450 C CA . LYS A 1 896 ? -109.671 1.990 117.789 1.00 80.50 896 LYS A CA 1
ATOM 7451 C C . LYS A 1 896 ? -110.033 0.694 118.508 1.00 80.50 896 LYS A C 1
ATOM 7453 O O . LYS A 1 896 ? -111.134 0.210 118.283 1.00 80.50 896 LYS A O 1
ATOM 7458 N N . SER A 1 897 ? -109.184 0.166 119.390 1.00 80.12 897 SER A N 1
ATOM 7459 C CA . SER A 1 897 ? -109.516 -0.937 120.293 1.00 80.12 897 SER A CA 1
ATOM 7460 C C . SER A 1 897 ? -110.414 -0.432 121.406 1.00 80.12 897 SER A C 1
ATOM 7462 O O . SER A 1 897 ? -111.452 -1.027 121.586 1.00 80.12 897 SER A O 1
ATOM 7464 N N . LEU A 1 898 ? -110.132 0.695 122.065 1.00 77.25 898 LEU A N 1
ATOM 7465 C CA . LEU A 1 898 ? -111.046 1.309 123.041 1.00 77.25 898 LEU A CA 1
ATOM 7466 C C . LEU A 1 898 ? -112.419 1.624 122.424 1.00 77.25 898 LEU A C 1
ATOM 7468 O O . LEU A 1 898 ? -113.458 1.260 122.978 1.00 77.25 898 LEU A O 1
ATOM 7472 N N . ILE A 1 899 ? -112.432 2.213 121.226 1.00 82.31 899 ILE A N 1
ATOM 7473 C CA . ILE A 1 899 ? -113.658 2.509 120.478 1.00 82.31 899 ILE A CA 1
ATOM 7474 C C . ILE A 1 899 ? -114.371 1.231 120.044 1.00 82.31 899 ILE A C 1
ATOM 7476 O O . ILE A 1 899 ? -115.573 1.112 120.267 1.00 82.31 899 ILE A O 1
ATOM 7480 N N . ASN A 1 900 ? -113.676 0.260 119.447 1.00 78.94 900 ASN A N 1
ATOM 7481 C CA . ASN A 1 900 ? -114.311 -0.978 119.004 1.00 78.94 900 ASN A CA 1
ATOM 7482 C C . ASN A 1 900 ? -114.564 -1.959 120.149 1.00 78.94 900 ASN A C 1
ATOM 7484 O O . ASN A 1 900 ? -115.414 -2.804 119.971 1.00 78.94 900 ASN A O 1
ATOM 7488 N N . GLU A 1 901 ? -113.954 -1.833 121.322 1.00 75.69 901 GLU A N 1
ATOM 7489 C CA . GLU A 1 901 ? -114.315 -2.520 122.568 1.00 75.69 901 GLU A CA 1
ATOM 7490 C C . GLU A 1 901 ? -115.524 -1.837 123.207 1.00 75.69 901 GLU A C 1
ATOM 7492 O O . GLU A 1 901 ? -116.391 -2.511 123.746 1.00 75.69 901 GLU A O 1
ATOM 7497 N N . THR A 1 902 ? -115.677 -0.519 123.060 1.00 76.81 902 THR A N 1
ATOM 7498 C CA . THR A 1 902 ? -116.914 0.183 123.424 1.00 76.81 902 THR A CA 1
ATOM 7499 C C . THR A 1 902 ? -118.061 -0.221 122.487 1.00 76.81 902 THR A C 1
ATOM 7501 O O . THR A 1 902 ? -119.112 -0.635 122.974 1.00 76.81 902 THR A O 1
ATOM 7504 N N . LYS A 1 903 ? -117.858 -0.218 121.159 1.00 77.50 903 LYS A N 1
ATOM 7505 C CA . LYS A 1 903 ? -118.844 -0.705 120.173 1.00 77.50 903 LYS A CA 1
ATOM 7506 C C . LYS A 1 903 ? -119.096 -2.205 120.274 1.00 77.50 903 LYS A C 1
ATOM 7508 O O . LYS A 1 903 ? -120.236 -2.610 120.150 1.00 77.50 903 LYS A O 1
ATOM 7513 N N . LYS A 1 904 ? -118.065 -3.033 120.460 1.00 76.69 904 LYS A N 1
ATOM 7514 C CA . LYS A 1 904 ? -118.187 -4.493 120.580 1.00 76.69 904 LYS A CA 1
ATOM 7515 C C . LYS A 1 904 ? -118.727 -4.880 121.941 1.00 76.69 904 LYS A C 1
ATOM 7517 O O . LYS A 1 904 ? -119.437 -5.858 122.006 1.00 76.69 904 LYS A O 1
ATOM 7522 N N . SER A 1 905 ? -118.512 -4.089 122.989 1.00 72.06 905 SER A N 1
ATOM 7523 C CA . SER A 1 905 ? -119.296 -4.205 124.214 1.00 72.06 905 SER A CA 1
ATOM 7524 C C . SER A 1 905 ? -120.757 -3.888 123.908 1.00 72.06 905 SER A C 1
ATOM 7526 O O . SER A 1 905 ? -121.574 -4.761 124.125 1.00 72.06 905 SER A O 1
ATOM 7528 N N . ILE A 1 906 ? -121.099 -2.749 123.295 1.00 80.12 906 ILE A N 1
ATOM 7529 C CA . ILE A 1 906 ? -122.485 -2.447 122.872 1.00 80.12 906 ILE A CA 1
ATOM 7530 C C . ILE A 1 906 ? -123.097 -3.568 121.995 1.00 80.12 906 ILE A C 1
ATOM 7532 O O . ILE A 1 906 ? -124.239 -3.962 122.204 1.00 80.12 906 ILE A O 1
ATOM 7536 N N . GLU A 1 907 ? -122.337 -4.106 121.041 1.00 78.00 907 GLU A N 1
ATOM 7537 C CA . GLU A 1 907 ? -122.758 -5.159 120.111 1.00 78.00 907 GLU A CA 1
ATOM 7538 C C . GLU A 1 907 ? -122.772 -6.544 120.774 1.00 78.00 907 GLU A C 1
ATOM 7540 O O . GLU A 1 907 ? -123.627 -7.336 120.434 1.00 78.00 907 GLU A O 1
ATOM 7545 N N . GLU A 1 908 ? -121.917 -6.875 121.745 1.00 72.75 908 GLU A N 1
ATOM 7546 C CA . GLU A 1 908 ? -121.961 -8.137 122.512 1.00 72.75 908 GLU A CA 1
ATOM 7547 C C . GLU A 1 908 ? -123.045 -8.098 123.590 1.00 72.75 908 GLU A C 1
ATOM 7549 O O . GLU A 1 908 ? -123.706 -9.110 123.827 1.00 72.75 908 GLU A O 1
ATOM 7554 N N . GLU A 1 909 ? -123.326 -6.922 124.149 1.00 69.06 909 GLU A N 1
ATOM 7555 C CA . GLU A 1 909 ? -124.557 -6.620 124.885 1.00 69.06 909 GLU A CA 1
ATOM 7556 C C . GLU A 1 909 ? -125.801 -6.709 123.951 1.00 69.06 909 GLU A C 1
ATOM 7558 O O . GLU A 1 909 ? -126.923 -6.619 124.432 1.00 69.06 909 GLU A O 1
ATOM 7563 N N . TYR A 1 910 ? -125.630 -6.961 122.639 1.00 78.56 910 TYR A N 1
ATOM 7564 C CA . TYR A 1 910 ? -126.703 -7.214 121.658 1.00 78.56 910 TYR A CA 1
ATOM 7565 C C . TYR A 1 910 ? -126.545 -8.520 120.819 1.00 78.56 910 TYR A C 1
ATOM 7567 O O . TYR A 1 910 ? -127.460 -8.945 120.115 1.00 78.56 910 TYR A O 1
ATOM 7575 N N . GLN A 1 911 ? -125.409 -9.224 120.904 1.00 60.03 911 GLN A N 1
ATOM 7576 C CA . GLN A 1 911 ? -125.093 -10.442 120.130 1.00 60.03 911 GLN A CA 1
ATOM 7577 C C . GLN A 1 911 ? -124.916 -11.677 121.013 1.00 60.03 911 GLN A C 1
ATOM 7579 O O . GLN A 1 911 ? -125.129 -12.792 120.533 1.00 60.03 911 GLN A O 1
ATOM 7584 N N . ASN A 1 912 ? -124.667 -11.511 122.317 1.00 71.56 912 ASN A N 1
ATOM 7585 C CA . ASN A 1 912 ? -124.992 -12.563 123.288 1.00 71.56 912 ASN A CA 1
ATOM 7586 C C . ASN A 1 912 ? -126.518 -12.801 123.350 1.00 71.56 912 ASN A C 1
ATOM 7588 O O . ASN A 1 912 ? -126.958 -13.909 123.633 1.00 71.56 912 ASN A O 1
ATOM 7592 N N . MET A 1 913 ? -127.312 -11.806 122.934 1.00 58.84 913 MET A N 1
ATOM 7593 C CA . MET A 1 913 ? -128.730 -11.921 122.552 1.00 58.84 913 MET A CA 1
ATOM 7594 C C . MET A 1 913 ? -128.984 -12.808 121.305 1.00 58.84 913 MET A C 1
ATOM 7596 O O . MET A 1 913 ? -130.142 -13.062 120.979 1.00 58.84 913 MET A O 1
ATOM 7600 N N . ASN A 1 914 ? -127.957 -13.232 120.543 1.00 57.31 914 ASN A N 1
ATOM 7601 C CA . ASN A 1 914 ? -128.142 -13.570 119.121 1.00 57.31 914 ASN A CA 1
ATOM 7602 C C . ASN A 1 914 ? -127.321 -14.761 118.553 1.00 57.31 914 ASN A C 1
ATOM 7604 O O . ASN A 1 914 ? -127.897 -15.566 1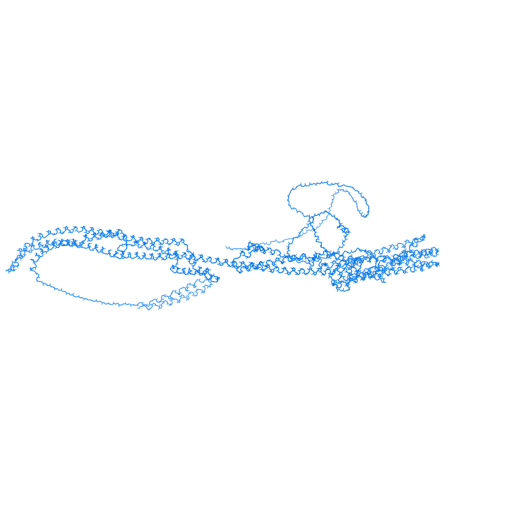17.822 1.00 57.31 914 ASN A O 1
ATOM 7608 N N . ILE A 1 915 ? -126.017 -14.935 118.827 1.00 59.38 915 ILE A N 1
ATOM 7609 C CA . ILE A 1 915 ? -125.062 -15.699 117.962 1.00 59.38 915 ILE A CA 1
ATOM 7610 C C . ILE A 1 915 ? -125.222 -17.241 117.840 1.00 59.38 915 ILE A C 1
ATOM 7612 O O . ILE A 1 915 ? -124.377 -17.945 117.290 1.00 59.38 915 ILE A O 1
ATOM 7616 N N . LEU A 1 916 ? -126.318 -17.833 118.282 1.00 52.88 916 LEU A N 1
ATOM 7617 C CA . LEU A 1 916 ? -126.491 -19.284 118.301 1.00 52.88 916 LEU A CA 1
ATOM 7618 C C . LEU A 1 916 ? -126.826 -19.843 116.830 1.00 52.88 916 LEU A C 1
ATOM 7620 O O . LEU A 1 916 ? -128.012 -20.021 116.546 1.00 52.88 916 LEU A O 1
ATOM 7624 N N . LYS A 1 917 ? -125.838 -20.001 115.851 1.00 19.67 917 LYS A N 1
ATOM 7625 C CA . LYS A 1 917 ? -125.953 -20.143 114.303 1.00 19.67 917 LYS A CA 1
ATOM 7626 C C . LYS A 1 917 ? -125.109 -21.219 113.403 1.00 19.67 917 LYS A C 1
ATOM 7628 O O . LYS A 1 917 ? -125.101 -22.371 113.818 1.00 19.67 917 LYS A O 1
ATOM 7633 N N . LYS A 1 918 ? -124.610 -21.000 112.109 1.00 15.47 918 LYS A N 1
ATOM 7634 C CA . LYS A 1 918 ? -124.405 -22.014 110.928 1.00 15.47 918 LYS A CA 1
ATOM 7635 C C . LYS A 1 918 ? -123.244 -21.827 109.801 1.00 15.47 918 LYS A C 1
ATOM 7637 O O . LYS A 1 918 ? -122.621 -20.776 109.836 1.00 15.47 918 LYS A O 1
ATOM 7642 N N . VAL A 1 919 ? -122.961 -22.755 108.789 1.00 48.16 919 VAL A N 1
ATOM 7643 C CA . VAL A 1 919 ? -121.804 -22.766 107.730 1.00 48.16 919 VAL A CA 1
ATOM 7644 C C . VAL A 1 919 ? -121.869 -23.684 106.384 1.00 48.16 919 VAL A C 1
ATOM 7646 O O . VAL A 1 919 ? -122.698 -24.596 106.390 1.00 48.16 919 VAL A O 1
ATOM 7649 N N . ASN A 1 920 ? -121.054 -23.529 105.251 1.00 3.46 920 ASN A N 1
ATOM 7650 C CA . ASN A 1 920 ? -120.908 -24.448 103.997 1.00 3.46 920 ASN A CA 1
ATOM 7651 C C . ASN A 1 920 ? -119.776 -24.217 102.839 1.00 3.46 920 ASN A C 1
ATOM 7653 O O . ASN A 1 920 ? -119.098 -23.201 102.939 1.00 3.46 920 ASN A O 1
ATOM 7657 N N . GLY A 1 921 ? -119.572 -25.063 101.739 1.00 5.14 921 GLY A N 1
ATOM 7658 C CA . GLY A 1 921 ? -118.683 -24.839 100.475 1.00 5.14 921 GLY A CA 1
ATOM 7659 C C . GLY A 1 921 ? -118.230 -26.019 99.449 1.00 5.14 921 GLY A C 1
ATOM 7660 O O . GLY A 1 921 ? -118.289 -27.167 99.878 1.00 5.14 921 GLY A O 1
ATOM 7661 N N . TYR A 1 922 ? -117.775 -25.822 98.134 1.00 5.25 922 TYR A N 1
ATOM 7662 C CA . TYR A 1 922 ? -117.378 -26.904 97.080 1.00 5.25 922 TYR A CA 1
ATOM 7663 C C . TYR A 1 922 ? -116.660 -26.587 95.639 1.00 5.25 922 TYR A C 1
ATOM 7665 O O . TYR A 1 922 ? -116.682 -25.431 95.233 1.00 5.25 922 TYR A O 1
ATOM 7673 N N . LEU A 1 923 ? -116.156 -27.609 94.824 1.00 7.53 923 LEU A N 1
ATOM 7674 C CA . LEU A 1 923 ? -115.847 -27.809 93.294 1.00 7.53 923 LEU A CA 1
ATOM 7675 C C . LEU A 1 923 ? -114.485 -27.516 92.446 1.00 7.53 923 LEU A C 1
ATOM 7677 O O . LEU A 1 923 ? -113.626 -26.790 92.934 1.00 7.53 923 LEU A O 1
ATOM 7681 N N . LYS A 1 924 ? -114.250 -28.104 91.191 1.00 7.79 924 LYS A N 1
ATOM 7682 C CA . LYS A 1 924 ? -113.054 -28.011 90.190 1.00 7.79 924 LYS A CA 1
ATOM 7683 C C . LYS A 1 924 ? -113.192 -28.649 88.704 1.00 7.79 924 LYS A C 1
ATOM 7685 O O . LYS A 1 924 ? -114.084 -29.474 88.552 1.00 7.79 924 LYS A O 1
ATOM 7690 N N . VAL A 1 925 ? -112.334 -28.370 87.635 1.00 14.23 925 VAL A N 1
ATOM 7691 C CA . VAL A 1 925 ? -112.266 -29.027 86.222 1.00 14.23 925 VAL A CA 1
ATOM 7692 C C . VAL A 1 925 ? -110.885 -29.038 85.362 1.00 14.23 925 VAL A C 1
ATOM 7694 O O . VAL A 1 925 ? -109.845 -28.901 86.008 1.00 14.23 925 VAL A O 1
ATOM 7697 N N . CYS A 1 926 ? -110.799 -29.275 83.989 1.00 15.99 926 CYS A N 1
ATOM 7698 C CA . CYS A 1 926 ? -109.614 -29.758 83.112 1.00 15.99 926 CYS A CA 1
ATOM 7699 C C . CYS A 1 926 ? -109.369 -29.209 81.598 1.00 15.99 926 CYS A C 1
ATOM 7701 O O . CYS A 1 926 ? -110.002 -28.218 81.250 1.00 15.99 926 CYS A O 1
ATOM 7703 N N . LYS A 1 927 ? -108.456 -29.775 80.701 1.00 18.89 927 LYS A N 1
ATOM 7704 C CA . LYS A 1 927 ? -107.894 -29.241 79.351 1.00 18.89 927 LYS A CA 1
ATOM 7705 C C . LYS A 1 927 ? -107.313 -30.270 78.261 1.00 18.89 927 LYS A C 1
ATOM 7707 O O . LYS A 1 927 ? -106.938 -31.347 78.699 1.00 18.89 927 LYS A O 1
ATOM 7712 N N . ASN A 1 928 ? -107.124 -29.962 76.916 1.00 21.14 928 ASN A N 1
ATOM 7713 C CA . ASN A 1 928 ? -106.523 -30.867 75.820 1.00 21.14 928 ASN A CA 1
ATOM 7714 C C . ASN A 1 928 ? -105.453 -30.380 74.695 1.00 21.14 928 ASN A C 1
ATOM 7716 O O . ASN A 1 928 ? -104.378 -29.961 75.120 1.00 21.14 928 ASN A O 1
ATOM 7720 N N . THR A 1 929 ? -105.630 -30.502 73.328 1.00 27.62 929 THR A N 1
ATOM 7721 C CA . THR A 1 929 ? -104.633 -30.853 72.185 1.00 27.62 929 THR A CA 1
ATOM 7722 C C . THR A 1 929 ? -104.166 -29.844 71.032 1.00 27.62 929 THR A C 1
ATOM 7724 O O . THR A 1 929 ? -104.697 -28.740 70.985 1.00 27.62 929 THR A O 1
ATOM 7727 N N . THR A 1 930 ? -103.249 -30.252 70.074 1.00 43.84 930 THR A N 1
ATOM 7728 C CA . THR A 1 930 ? -102.744 -29.581 68.776 1.00 43.84 930 THR A CA 1
ATOM 7729 C C . THR A 1 930 ? -102.410 -30.592 67.576 1.00 43.84 930 THR A C 1
ATOM 7731 O O . THR A 1 930 ? -103.000 -31.664 67.672 1.00 43.84 930 THR A O 1
ATOM 7734 N N . GLU A 1 931 ? -101.653 -30.492 66.415 1.00 40.56 931 GLU A N 1
ATOM 7735 C CA . GLU A 1 931 ? -100.426 -29.772 65.841 1.00 40.56 931 GLU A CA 1
ATOM 7736 C C . GLU A 1 931 ? -100.320 -29.409 64.268 1.00 40.56 931 GLU A C 1
ATOM 7738 O O . GLU A 1 931 ? -100.978 -28.446 63.887 1.00 40.56 931 GLU A O 1
ATOM 7743 N N . SER A 1 932 ? -99.431 -29.999 63.383 1.00 43.06 932 SER A N 1
ATOM 7744 C CA . SER A 1 932 ? -98.658 -29.324 62.236 1.00 43.06 932 SER A CA 1
ATOM 7745 C C . SER A 1 932 ? -98.381 -30.066 60.837 1.00 43.06 932 SER A C 1
ATOM 7747 O O . SER A 1 932 ? -98.906 -31.162 60.657 1.00 43.06 932 SER A O 1
ATOM 7749 N N . ILE A 1 933 ? -97.641 -29.496 59.803 1.00 51.34 933 ILE A N 1
ATOM 7750 C CA . ILE A 1 933 ? -97.656 -29.951 58.336 1.00 51.34 933 ILE A CA 1
ATOM 7751 C C . ILE A 1 933 ? -96.486 -29.683 57.271 1.00 51.34 933 ILE A C 1
ATOM 7753 O O . ILE A 1 933 ? -96.620 -30.053 56.105 1.00 51.34 933 ILE A O 1
ATOM 7757 N N . GLU A 1 934 ? -95.343 -29.029 57.548 1.00 56.19 934 GLU A N 1
ATOM 7758 C CA . GLU A 1 934 ? -94.788 -27.962 56.643 1.00 56.19 934 GLU A CA 1
ATOM 7759 C C . GLU A 1 934 ? -93.738 -28.229 55.494 1.00 56.19 934 GLU A C 1
ATOM 7761 O O . GLU A 1 934 ? -93.523 -27.357 54.650 1.00 56.19 934 GLU A O 1
ATOM 7766 N N . ILE A 1 935 ? -93.044 -29.373 55.394 1.00 56.34 935 ILE A N 1
ATOM 7767 C CA . ILE A 1 935 ? -91.687 -29.446 54.758 1.00 56.34 935 ILE A CA 1
ATOM 7768 C C . ILE A 1 935 ? -91.586 -29.309 53.206 1.00 56.34 935 ILE A C 1
ATOM 7770 O O . ILE A 1 935 ? -90.526 -28.944 52.686 1.00 56.34 935 ILE A O 1
ATOM 7774 N N . PHE A 1 936 ? -92.632 -29.597 52.424 1.00 55.81 936 PHE A N 1
ATOM 7775 C CA . PHE A 1 936 ? -92.509 -29.887 50.974 1.00 55.81 936 PHE A CA 1
ATOM 7776 C C . PHE A 1 936 ? -92.087 -28.705 50.063 1.00 55.81 936 PHE A C 1
ATOM 7778 O O . PHE A 1 936 ? -91.393 -28.903 49.063 1.00 55.81 936 PHE A O 1
ATOM 7785 N N . ARG A 1 937 ? -92.490 -27.464 50.375 1.00 64.06 937 ARG A N 1
ATOM 7786 C CA . ARG A 1 937 ? -92.594 -26.372 49.374 1.00 64.06 937 ARG A CA 1
ATOM 7787 C C . ARG A 1 937 ? -91.277 -25.748 48.869 1.00 64.06 937 ARG A C 1
ATOM 7789 O O . ARG A 1 937 ? -91.280 -25.087 47.834 1.00 64.06 937 ARG A O 1
ATOM 7796 N N . ASN A 1 938 ? -90.138 -25.935 49.541 1.00 61.31 938 ASN A N 1
ATOM 7797 C CA . ASN A 1 938 ? -88.954 -25.083 49.309 1.00 61.31 938 ASN A CA 1
ATOM 7798 C C . ASN A 1 938 ? -88.081 -25.403 48.072 1.00 61.31 938 ASN A C 1
ATOM 7800 O O . ASN A 1 938 ? -87.265 -24.565 47.687 1.00 61.31 938 ASN A O 1
ATOM 7804 N N . LYS A 1 939 ? -88.202 -26.574 47.423 1.00 59.69 939 LYS A N 1
ATOM 7805 C CA . LYS A 1 939 ? -87.279 -26.958 46.323 1.00 59.69 939 LYS A CA 1
ATOM 7806 C C . LYS A 1 939 ? -87.606 -26.345 44.952 1.00 59.69 939 LYS A C 1
ATOM 7808 O O . LYS A 1 939 ? -86.688 -26.124 44.167 1.00 59.69 939 LYS A O 1
ATOM 7813 N N . GLN A 1 940 ? -88.876 -26.042 44.672 1.00 60.41 940 GLN A N 1
ATOM 7814 C CA . GLN A 1 940 ? -89.366 -25.562 43.366 1.00 60.41 940 GLN A CA 1
ATOM 7815 C C . GLN A 1 940 ? -88.659 -24.285 42.876 1.00 60.41 940 GLN A C 1
ATOM 7817 O O . GLN A 1 940 ? -88.316 -24.161 41.702 1.00 60.41 940 GLN A O 1
ATOM 7822 N N . LYS A 1 941 ? -88.438 -23.323 43.780 1.00 65.12 941 LYS A N 1
ATOM 7823 C CA . LYS A 1 941 ? -88.120 -21.929 43.430 1.00 65.12 941 LYS A CA 1
ATOM 7824 C C . LYS A 1 941 ? -86.800 -21.749 42.661 1.00 65.12 941 LYS A C 1
ATOM 7826 O O . LYS A 1 941 ? -86.699 -20.852 41.831 1.00 65.12 941 LYS A O 1
ATOM 7831 N N . LYS A 1 942 ? -85.801 -22.602 42.915 1.00 65.31 942 LYS A N 1
ATOM 7832 C CA . LYS A 1 942 ? -84.394 -22.360 42.534 1.00 65.31 942 LYS A CA 1
ATOM 7833 C C . LYS A 1 942 ? -84.046 -22.690 41.075 1.00 65.31 942 LYS A C 1
ATOM 7835 O O . LYS A 1 942 ? -83.084 -22.152 40.541 1.00 65.31 942 LYS A O 1
ATOM 7840 N N . LEU A 1 943 ? -84.813 -23.563 40.418 1.00 59.62 943 LEU A N 1
ATOM 7841 C CA . LEU A 1 943 ? -84.561 -23.960 39.022 1.00 59.62 943 LEU A CA 1
ATOM 7842 C C . LEU A 1 943 ? -84.969 -22.869 38.014 1.00 59.62 943 LEU A C 1
ATOM 7844 O O . LEU A 1 943 ? -84.462 -22.806 36.896 1.00 59.62 943 LEU A O 1
ATOM 7848 N N . ASN A 1 944 ? -85.891 -22.002 38.427 1.00 63.97 944 ASN A N 1
ATOM 7849 C CA . ASN A 1 944 ? -86.639 -21.119 37.544 1.00 63.97 944 ASN A CA 1
ATOM 7850 C C . ASN A 1 944 ? -85.874 -19.844 37.142 1.00 63.97 944 ASN A C 1
ATOM 7852 O O . ASN A 1 944 ? -86.193 -19.215 36.134 1.00 63.97 944 ASN A O 1
ATOM 7856 N N . GLU A 1 945 ? -84.866 -19.457 37.928 1.00 64.38 945 GLU A N 1
ATOM 7857 C CA . GLU A 1 945 ? -84.104 -18.214 37.750 1.00 64.38 945 GLU A CA 1
ATOM 7858 C C . GLU A 1 945 ? -83.088 -18.337 36.599 1.00 64.38 945 GLU A C 1
ATOM 7860 O O . GLU A 1 945 ? -83.047 -17.467 35.724 1.00 64.38 945 GLU A O 1
ATOM 7865 N N . MET A 1 946 ? -82.361 -19.462 36.526 1.00 65.00 946 MET A N 1
ATOM 7866 C CA . MET A 1 946 ? -81.293 -19.715 35.541 1.00 65.00 946 MET A CA 1
ATOM 7867 C C . MET A 1 946 ? -81.769 -19.689 34.078 1.00 65.00 946 MET A C 1
ATOM 7869 O O . MET A 1 946 ? -81.016 -19.295 33.189 1.00 65.00 946 MET A O 1
ATOM 7873 N N . LEU A 1 947 ? -83.014 -20.096 33.804 1.00 61.66 947 LEU A N 1
ATOM 7874 C CA . LEU A 1 947 ? -83.549 -20.155 32.437 1.00 61.66 947 LEU A CA 1
ATOM 7875 C C . LEU A 1 947 ? -83.726 -18.769 31.790 1.00 61.66 947 LEU A C 1
ATOM 7877 O O . LEU A 1 947 ? -83.604 -18.653 30.572 1.00 61.66 947 LEU A O 1
ATOM 7881 N N . ASN A 1 948 ? -83.970 -17.712 32.575 1.00 65.56 948 ASN A N 1
ATOM 7882 C CA . ASN A 1 948 ? -84.264 -16.382 32.024 1.00 65.56 948 ASN A CA 1
ATOM 7883 C C . ASN A 1 948 ? -83.009 -15.700 31.442 1.00 65.56 948 ASN A C 1
ATOM 7885 O O . ASN A 1 948 ? -83.074 -15.116 30.361 1.00 65.56 948 ASN A O 1
ATOM 7889 N N . GLN A 1 949 ? -81.854 -15.826 32.109 1.00 68.19 949 GLN A N 1
ATOM 7890 C CA . GLN A 1 949 ? -80.599 -15.160 31.709 1.00 68.19 949 GLN A CA 1
ATOM 7891 C C . GLN A 1 949 ? -80.102 -15.605 30.319 1.00 68.19 949 GLN A C 1
ATOM 7893 O O . GLN A 1 949 ? -79.592 -14.801 29.532 1.00 68.19 949 GLN A O 1
ATOM 7898 N N . ASN A 1 950 ? -80.306 -16.881 29.977 1.00 62.00 950 ASN A N 1
ATOM 7899 C CA . ASN A 1 950 ? -79.927 -17.435 28.675 1.00 62.00 950 ASN A CA 1
ATOM 7900 C C . ASN A 1 950 ? -80.782 -16.881 27.517 1.00 62.00 950 ASN A C 1
ATOM 7902 O O . ASN A 1 950 ? -80.260 -16.650 26.426 1.00 62.00 950 ASN A O 1
ATOM 7906 N N . ILE A 1 951 ? -82.077 -16.627 27.748 1.00 63.75 951 ILE A N 1
ATOM 7907 C CA . ILE A 1 951 ? -82.990 -16.031 26.752 1.00 63.75 951 ILE A CA 1
ATOM 7908 C C . ILE A 1 951 ? -82.574 -14.590 26.432 1.00 63.75 951 ILE A C 1
ATOM 7910 O O . ILE A 1 951 ? -82.568 -14.179 25.270 1.00 63.75 951 ILE A O 1
ATOM 7914 N N . GLU A 1 952 ? -82.240 -13.819 27.466 1.00 66.50 952 GLU A N 1
ATOM 7915 C CA . GLU A 1 952 ? -81.900 -12.398 27.356 1.00 66.50 952 GLU A CA 1
ATOM 7916 C C . GLU A 1 952 ? -80.577 -12.180 26.607 1.00 66.50 952 GLU A C 1
ATOM 7918 O O . GLU A 1 952 ? -80.503 -11.351 25.698 1.00 66.50 952 GLU A O 1
ATOM 7923 N N . THR A 1 953 ? -79.568 -13.004 26.904 1.00 64.75 953 THR A N 1
ATOM 7924 C CA . THR A 1 953 ? -78.237 -12.945 26.277 1.00 64.75 953 THR A CA 1
ATOM 7925 C C . THR A 1 953 ? -78.304 -13.105 24.750 1.00 64.75 953 THR A C 1
ATOM 7927 O O . THR A 1 953 ? -77.639 -12.377 24.012 1.00 64.75 953 THR A O 1
ATOM 7930 N N . ILE A 1 954 ? -79.147 -14.018 24.252 1.00 62.97 954 ILE A N 1
ATOM 7931 C CA . ILE A 1 954 ? -79.265 -14.331 22.816 1.00 62.97 954 ILE A CA 1
ATOM 7932 C C . ILE A 1 954 ? -79.883 -13.176 22.011 1.00 62.97 954 ILE A C 1
ATOM 7934 O O . ILE A 1 954 ? -79.490 -12.947 20.864 1.00 62.97 954 ILE A O 1
ATOM 7938 N N . LYS A 1 955 ? -80.826 -12.420 22.590 1.00 62.84 955 LYS A N 1
ATOM 7939 C CA . LYS A 1 955 ? -81.575 -11.369 21.871 1.00 62.84 955 LYS A CA 1
ATOM 7940 C C . LYS A 1 955 ? -80.720 -10.160 21.465 1.00 62.84 955 LYS A C 1
ATOM 7942 O O . LYS A 1 955 ? -81.114 -9.431 20.559 1.00 62.84 955 LYS A O 1
ATOM 7947 N N . ASN A 1 956 ? -79.552 -9.974 22.083 1.00 61.84 956 ASN A N 1
ATOM 7948 C CA . ASN A 1 956 ? -78.714 -8.780 21.923 1.00 61.84 956 ASN A CA 1
ATOM 7949 C C . ASN A 1 956 ? -77.513 -8.956 20.964 1.00 61.84 956 ASN A C 1
ATOM 7951 O O . ASN A 1 956 ? -76.686 -8.050 20.840 1.00 61.84 956 ASN A O 1
ATOM 7955 N N . CYS A 1 957 ? -77.378 -10.099 20.277 1.00 61.00 957 CYS A N 1
ATOM 7956 C CA . CYS A 1 957 ? -76.222 -10.365 19.412 1.00 61.00 957 CYS A CA 1
ATOM 7957 C C . CYS A 1 957 ? -76.388 -9.788 17.987 1.00 61.00 957 CYS A C 1
ATOM 7959 O O . CYS A 1 957 ? -77.169 -10.295 17.184 1.00 61.00 957 CYS A O 1
ATOM 7961 N N . ASN A 1 958 ? -75.605 -8.755 17.653 1.00 59.44 958 ASN A N 1
ATOM 7962 C CA . ASN A 1 958 ? -75.693 -8.017 16.379 1.00 59.44 958 ASN A CA 1
ATOM 7963 C C . ASN A 1 958 ? -74.704 -8.475 15.280 1.00 59.44 958 ASN A C 1
ATOM 7965 O O . ASN A 1 958 ? -74.648 -7.855 14.222 1.00 59.44 958 ASN A O 1
ATOM 7969 N N . LEU A 1 959 ? -73.909 -9.528 15.512 1.00 59.16 959 LEU A N 1
ATOM 7970 C CA . LEU A 1 959 ? -72.906 -10.034 14.552 1.00 59.16 959 LEU A CA 1
ATOM 7971 C C . LEU A 1 959 ? -73.461 -11.054 13.540 1.00 59.16 959 LEU A C 1
ATOM 7973 O O . LEU A 1 959 ? -72.729 -11.512 12.666 1.00 59.16 959 LEU A O 1
ATOM 7977 N N . ILE A 1 960 ? -74.733 -11.432 13.668 1.00 60.53 960 ILE A N 1
ATOM 7978 C CA . ILE A 1 960 ? -75.394 -12.464 12.862 1.00 60.53 960 ILE A CA 1
ATOM 7979 C C . ILE A 1 960 ? -76.652 -11.856 12.235 1.00 60.53 960 ILE A C 1
ATOM 7981 O O . ILE A 1 960 ? -77.289 -10.979 12.820 1.00 60.53 960 ILE A O 1
ATOM 7985 N N . GLU A 1 961 ? -77.017 -12.320 11.039 1.00 54.72 961 GLU A N 1
ATOM 7986 C CA . GLU A 1 961 ? -78.235 -11.885 10.361 1.00 54.72 961 GLU A CA 1
ATOM 7987 C C . GLU A 1 961 ? -79.479 -12.088 11.249 1.00 54.72 961 GLU A C 1
ATOM 7989 O O . GLU A 1 961 ? -79.686 -13.147 11.849 1.00 54.72 961 GLU A O 1
ATOM 7994 N N . LYS A 1 962 ? -80.323 -11.051 11.325 1.00 60.88 962 LYS A N 1
ATOM 7995 C CA . LYS A 1 962 ? -81.419 -10.895 12.305 1.00 60.88 962 LYS A CA 1
ATOM 7996 C C . LYS A 1 962 ? -82.511 -11.980 12.232 1.00 60.88 962 LYS A C 1
ATOM 7998 O O . LYS A 1 962 ? -83.353 -12.086 13.123 1.00 60.88 962 LYS A O 1
ATOM 8003 N N . SER A 1 963 ? -82.494 -12.782 11.170 1.00 61.12 963 SER A N 1
ATOM 8004 C CA . SER A 1 963 ? -83.300 -13.987 10.959 1.00 61.12 963 SER A CA 1
ATOM 8005 C C . SER A 1 963 ? -82.957 -15.104 11.962 1.00 61.12 963 SER A C 1
ATOM 8007 O O . SER A 1 963 ? -83.859 -15.750 12.502 1.00 61.12 963 SER A O 1
ATOM 8009 N N . TYR A 1 964 ? -81.670 -15.306 12.266 1.00 58.31 964 TYR A N 1
ATOM 8010 C CA . TYR A 1 964 ? -81.188 -16.399 13.117 1.00 58.31 964 TYR A CA 1
ATOM 8011 C C . TYR A 1 964 ? -81.367 -16.125 14.615 1.00 58.31 964 TYR A C 1
ATOM 8013 O O . TYR A 1 964 ? -81.852 -16.998 15.339 1.00 58.31 964 TYR A O 1
ATOM 8021 N N . THR A 1 965 ? -81.039 -14.918 15.091 1.00 60.25 965 THR A N 1
ATOM 8022 C CA . THR A 1 965 ? -81.155 -14.548 16.517 1.00 60.25 965 THR A CA 1
ATOM 8023 C C . THR A 1 965 ? -82.597 -14.625 17.022 1.00 60.25 965 THR A C 1
ATOM 8025 O O . THR A 1 965 ? -82.848 -15.210 18.077 1.00 60.25 965 THR A O 1
ATOM 8028 N N . ASN A 1 966 ? -83.563 -14.140 16.234 1.00 61.25 966 ASN A N 1
ATOM 8029 C CA . ASN A 1 966 ? -84.988 -14.239 16.569 1.00 61.25 966 ASN A CA 1
ATOM 8030 C C . ASN A 1 966 ? -85.475 -15.698 16.669 1.00 61.25 966 ASN A C 1
ATOM 8032 O O . ASN A 1 966 ? -86.250 -16.032 17.565 1.00 61.25 966 ASN A O 1
ATOM 8036 N N . LYS A 1 967 ? -85.003 -16.588 15.783 1.00 62.53 967 LYS A N 1
ATOM 8037 C CA . LYS A 1 967 ? -85.407 -18.005 15.779 1.00 62.53 967 LYS A CA 1
ATOM 8038 C C . LYS A 1 967 ? -84.919 -18.749 17.030 1.00 62.53 967 LYS A C 1
ATOM 8040 O O . LYS A 1 967 ? -85.650 -19.566 17.592 1.00 62.53 967 LYS A O 1
ATOM 8045 N N . PHE A 1 968 ? -83.706 -18.441 17.492 1.00 61.53 968 PHE A N 1
ATOM 8046 C CA . PHE A 1 968 ? -83.118 -19.073 18.676 1.00 61.53 968 PHE A CA 1
ATOM 8047 C C . PHE A 1 968 ? -83.728 -18.553 19.991 1.00 61.53 968 PHE A C 1
ATOM 8049 O O . PHE A 1 968 ? -84.043 -19.348 20.877 1.00 61.53 968 PHE A O 1
ATOM 8056 N N . GLY A 1 969 ? -83.958 -17.238 20.105 1.00 61.91 969 GLY A N 1
ATOM 8057 C CA . GLY A 1 969 ? -84.500 -16.617 21.322 1.00 61.91 969 GLY A CA 1
ATOM 8058 C C . GLY A 1 969 ? -85.935 -17.040 21.670 1.00 61.91 969 GLY A C 1
ATOM 8059 O O . GLY A 1 969 ? -86.275 -17.143 22.851 1.00 61.91 969 GLY A O 1
ATOM 8060 N N . ASN A 1 970 ? -86.770 -17.329 20.666 1.00 62.75 970 ASN A N 1
ATOM 8061 C CA . ASN A 1 970 ? -88.143 -17.792 20.896 1.00 62.75 970 ASN A CA 1
ATOM 8062 C C . ASN A 1 970 ? -88.172 -19.234 21.433 1.00 62.75 970 ASN A C 1
ATOM 8064 O O . ASN A 1 970 ? -88.794 -19.487 22.459 1.00 62.75 970 ASN A O 1
ATOM 8068 N N . THR A 1 971 ? -87.407 -20.146 20.820 1.00 62.84 971 THR A N 1
ATOM 8069 C CA . THR A 1 971 ? -87.374 -21.583 21.176 1.00 62.84 971 THR A CA 1
ATOM 8070 C C . THR A 1 971 ? -87.032 -21.838 22.654 1.00 62.84 971 THR A C 1
ATOM 8072 O O . THR A 1 971 ? -87.572 -22.751 23.276 1.00 62.84 971 THR A O 1
ATOM 8075 N N . LEU A 1 972 ? -86.149 -21.020 23.239 1.00 60.75 972 LEU A N 1
ATOM 8076 C CA . LEU A 1 972 ? -85.776 -21.103 24.658 1.00 60.75 972 LEU A CA 1
ATOM 8077 C C . LEU A 1 972 ? -86.848 -20.544 25.610 1.00 60.75 972 LEU A C 1
ATOM 8079 O O . LEU A 1 972 ? -86.886 -20.939 26.773 1.00 60.75 972 LEU A O 1
ATOM 8083 N N . THR A 1 973 ? -87.715 -19.645 25.134 1.00 61.81 973 THR A N 1
ATOM 8084 C CA . THR A 1 973 ? -88.771 -19.025 25.951 1.00 61.81 973 THR A CA 1
ATOM 8085 C C . THR A 1 973 ? -89.900 -20.022 26.220 1.00 61.81 973 THR A C 1
ATOM 8087 O O . THR A 1 973 ? -90.252 -20.246 27.378 1.00 61.81 973 THR A O 1
ATOM 8090 N N . ASP A 1 974 ? -90.397 -20.693 25.176 1.00 63.66 974 ASP A N 1
ATOM 8091 C CA . ASP A 1 974 ? -91.529 -21.628 25.278 1.00 63.66 974 ASP A CA 1
ATOM 8092 C C . ASP A 1 974 ? -91.233 -22.804 26.229 1.00 63.66 974 ASP A C 1
ATOM 8094 O O . ASP A 1 974 ? -92.092 -23.228 27.006 1.00 63.66 974 ASP A O 1
ATOM 8098 N N . LYS A 1 975 ? -89.982 -23.292 26.237 1.00 62.62 975 LYS A N 1
ATOM 8099 C CA . LYS A 1 975 ? -89.546 -24.400 27.105 1.00 62.62 975 LYS A CA 1
ATOM 8100 C C . LYS A 1 975 ? -89.463 -24.057 28.595 1.00 62.62 975 LYS A C 1
ATOM 8102 O O . LYS A 1 975 ? -89.430 -24.980 29.405 1.00 62.62 975 LYS A O 1
ATOM 8107 N N . LYS A 1 976 ? -89.453 -22.775 28.981 1.00 66.25 976 LYS A N 1
ATOM 8108 C CA . LYS A 1 976 ? -89.534 -22.385 30.398 1.00 66.25 976 LYS A CA 1
ATOM 8109 C C . LYS A 1 976 ? -90.962 -22.558 30.929 1.00 66.25 976 LYS A C 1
ATOM 8111 O O . LYS A 1 976 ? -91.162 -23.181 31.969 1.00 66.25 976 LYS A O 1
ATOM 8116 N N . THR A 1 977 ? -91.948 -22.025 30.209 1.00 63.72 977 THR A N 1
ATOM 8117 C CA . THR A 1 977 ? -93.355 -21.953 30.647 1.00 63.72 977 THR A CA 1
ATOM 8118 C C . THR A 1 977 ? -93.992 -23.331 30.849 1.00 63.72 977 THR A C 1
ATOM 8120 O O . THR A 1 977 ? -94.849 -23.500 31.713 1.00 63.72 977 THR A O 1
ATOM 8123 N N . GLU A 1 978 ? -93.537 -24.340 30.106 1.00 62.84 978 GLU A N 1
ATOM 8124 C CA . GLU A 1 978 ? -93.956 -25.738 30.268 1.00 62.84 978 GLU A CA 1
ATOM 8125 C C . GLU A 1 978 ? -93.573 -26.332 31.641 1.00 62.84 978 GLU A C 1
ATOM 8127 O O . GLU A 1 978 ? -94.260 -27.223 32.139 1.00 62.84 978 GLU A O 1
ATOM 8132 N N . LEU A 1 979 ? -92.508 -25.829 32.281 1.00 60.12 979 LEU A N 1
ATOM 8133 C CA . LEU A 1 979 ? -91.937 -26.410 33.501 1.00 60.12 979 LEU A CA 1
ATOM 8134 C C . LEU A 1 979 ? -92.563 -25.872 34.802 1.00 60.12 979 LEU A C 1
ATOM 8136 O O . LEU A 1 979 ? -92.583 -26.568 35.817 1.00 60.12 979 LEU A O 1
ATOM 8140 N N . GLU A 1 980 ? -93.065 -24.633 34.791 1.00 60.97 980 GLU A N 1
ATOM 8141 C CA . GLU A 1 980 ? -93.590 -23.952 35.988 1.00 60.97 980 GLU A CA 1
ATOM 8142 C C . GLU A 1 980 ? -94.905 -24.574 36.494 1.00 60.97 980 GLU A C 1
ATOM 8144 O O . GLU A 1 980 ? -95.186 -24.548 37.694 1.00 60.97 980 GLU A O 1
ATOM 8149 N N . LYS A 1 981 ? -95.702 -25.158 35.589 1.00 65.12 981 LYS A N 1
ATOM 8150 C CA . LYS A 1 981 ? -97.078 -25.602 35.860 1.00 65.12 981 LYS A CA 1
ATOM 8151 C C . LYS A 1 981 ? -97.168 -26.837 36.771 1.00 65.12 981 LYS A C 1
ATOM 8153 O O . LYS A 1 981 ? -98.096 -26.937 37.565 1.00 65.12 981 LYS A O 1
ATOM 8158 N N . THR A 1 982 ? -96.202 -27.750 36.684 1.00 61.12 982 THR A N 1
ATOM 8159 C CA . THR A 1 982 ? -96.274 -29.110 37.260 1.00 61.12 982 THR A CA 1
ATOM 8160 C C . THR A 1 982 ? -96.087 -29.174 38.784 1.00 61.12 982 THR A C 1
ATOM 8162 O O . THR A 1 982 ? -96.417 -30.178 39.404 1.00 61.12 982 THR A O 1
ATOM 8165 N N . PHE A 1 983 ? -95.539 -28.133 39.419 1.00 59.28 983 PHE A N 1
ATOM 8166 C CA . PHE A 1 983 ? -95.174 -28.183 40.846 1.00 59.28 983 PHE A CA 1
ATOM 8167 C C . PHE A 1 983 ? -96.301 -27.804 41.823 1.00 59.28 983 PHE A C 1
ATOM 8169 O O . PHE A 1 983 ? -96.246 -28.187 42.991 1.00 59.28 983 PHE A O 1
ATOM 8176 N N . THR A 1 984 ? -97.296 -27.031 41.384 1.00 60.41 984 THR A N 1
ATOM 8177 C CA . THR A 1 984 ? -98.259 -26.375 42.292 1.00 60.41 984 THR A CA 1
ATOM 8178 C C . THR A 1 984 ? -99.299 -27.339 42.879 1.00 60.41 984 THR A C 1
ATOM 8180 O O . THR A 1 984 ? -99.846 -27.082 43.949 1.00 60.41 984 THR A O 1
ATOM 8183 N N . GLU A 1 985 ? -99.549 -28.472 42.220 1.00 59.09 985 GLU A N 1
ATOM 8184 C CA . GLU A 1 985 ? -100.671 -29.386 42.496 1.00 59.09 985 GLU A CA 1
ATOM 8185 C C . GLU A 1 985 ? -100.436 -30.359 43.681 1.00 59.09 985 GLU A C 1
ATOM 8187 O O . GLU A 1 985 ? -101.253 -31.241 43.921 1.00 59.09 985 GLU A O 1
ATOM 8192 N N . LEU A 1 986 ? -99.334 -30.212 44.436 1.00 55.66 986 LEU A N 1
ATOM 8193 C CA . LEU A 1 986 ? -98.840 -31.207 45.412 1.00 55.66 986 LEU A CA 1
ATOM 8194 C C . LEU A 1 986 ? -98.634 -30.681 46.854 1.00 55.66 986 LEU A C 1
ATOM 8196 O O . LEU A 1 986 ? -97.791 -31.204 47.581 1.00 55.66 986 LEU A O 1
ATOM 8200 N N . SER A 1 987 ? -99.334 -29.625 47.296 1.00 54.78 987 SER A N 1
ATOM 8201 C CA . SER A 1 987 ? -99.153 -29.099 48.671 1.00 54.78 987 SER A CA 1
ATOM 8202 C C . SER A 1 987 ? -100.418 -28.572 49.367 1.00 54.78 987 SER A C 1
ATOM 8204 O O . SER A 1 987 ? -100.379 -27.524 50.018 1.00 54.78 987 SER A O 1
ATOM 8206 N N . LEU A 1 988 ? -101.520 -29.309 49.231 1.00 53.19 988 LEU A N 1
ATOM 8207 C CA . LEU A 1 988 ? -102.759 -29.198 50.013 1.00 53.19 988 LEU A CA 1
ATOM 8208 C C . LEU A 1 988 ? -103.098 -30.569 50.615 1.00 53.19 988 LEU A C 1
ATOM 8210 O O . LEU A 1 988 ? -103.720 -30.562 51.695 1.00 53.19 988 LEU A O 1
#